Protein AF-0000000086530512 (afdb_homodimer)

Structure (mmCIF, N/CA/C/O backbone):
data_AF-0000000086530512-model_v1
#
loop_
_entity.id
_entity.type
_entity.pdbx_description
1 polymer 'Efflux transporter outer membrane subunit'
#
loop_
_atom_site.group_PDB
_atom_site.id
_atom_site.type_symbol
_atom_site.label_atom_id
_atom_site.label_alt_id
_atom_site.label_comp_id
_atom_site.label_asym_id
_atom_site.label_entity_id
_atom_site.label_seq_id
_atom_site.pdbx_PDB_ins_code
_atom_site.Cartn_x
_atom_site.Cartn_y
_atom_site.Cartn_z
_atom_site.occupancy
_atom_site.B_iso_or_equiv
_atom_site.auth_seq_id
_atom_site.auth_comp_id
_atom_site.auth_asym_id
_atom_site.auth_atom_id
_atom_site.pdbx_PDB_model_num
ATOM 1 N N . MET A 1 1 ? -27.016 -49.969 -29.969 1 59 1 MET A N 1
ATOM 2 C CA . MET A 1 1 ? -28.078 -49.25 -29.281 1 59 1 MET A CA 1
ATOM 3 C C . MET A 1 1 ? -28.016 -49.5 -27.781 1 59 1 MET A C 1
ATOM 5 O O . MET A 1 1 ? -28.156 -48.562 -26.984 1 59 1 MET A O 1
ATOM 9 N N . LYS A 1 2 ? -27.906 -50.688 -27.375 1 64.06 2 LYS A N 1
ATOM 10 C CA . LYS A 1 2 ? -27.859 -51 -25.953 1 64.06 2 LYS A CA 1
ATOM 11 C C . LYS A 1 2 ? -26.594 -50.438 -25.312 1 64.06 2 LYS A C 1
ATOM 13 O O . LYS A 1 2 ? -26.656 -49.906 -24.203 1 64.06 2 LYS A O 1
ATOM 18 N N . LYS A 1 3 ? -25.5 -50.562 -26.016 1 63.75 3 LYS A N 1
ATOM 19 C CA . LYS A 1 3 ? -24.25 -50.031 -25.484 1 63.75 3 LYS A CA 1
ATOM 20 C C . LYS A 1 3 ? -24.312 -48.5 -25.375 1 63.75 3 LYS A C 1
ATOM 22 O O . LYS A 1 3 ? -23.797 -47.938 -24.406 1 63.75 3 LYS A O 1
ATOM 27 N N . LEU A 1 4 ? -24.953 -48 -26.375 1 64.5 4 LEU A N 1
ATOM 28 C CA . LEU A 1 4 ? -25.109 -46.562 -26.328 1 64.5 4 LEU A CA 1
ATOM 29 C C . LEU A 1 4 ? -26.062 -46.156 -25.203 1 64.5 4 LEU A C 1
ATOM 31 O O . LEU A 1 4 ? -25.844 -45.156 -24.531 1 64.5 4 LEU A O 1
ATOM 35 N N . LEU A 1 5 ? -27.109 -47 -25.031 1 63.47 5 LEU A N 1
ATOM 36 C CA . LEU A 1 5 ? -28.062 -46.719 -23.969 1 63.47 5 LEU A CA 1
ATOM 37 C C . LEU A 1 5 ? -27.422 -46.875 -22.594 1 63.47 5 LEU A C 1
ATOM 39 O O . LEU A 1 5 ? -27.703 -46.062 -21.688 1 63.47 5 LEU A O 1
ATOM 43 N N . VAL A 1 6 ? -26.578 -47.875 -22.438 1 61.81 6 VAL A N 1
ATOM 44 C CA . VAL A 1 6 ? -25.859 -48.031 -21.172 1 61.81 6 VAL A CA 1
ATOM 45 C C . VAL A 1 6 ? -24.906 -46.875 -20.953 1 61.81 6 VAL A C 1
ATOM 47 O O . VAL A 1 6 ? -24.781 -46.344 -19.844 1 61.81 6 VAL A O 1
ATOM 50 N N . ALA A 1 7 ? -24.297 -46.469 -22.047 1 63.25 7 ALA A N 1
ATOM 51 C CA . ALA A 1 7 ? -23.406 -45.312 -21.953 1 63.25 7 ALA A CA 1
ATOM 52 C C . ALA A 1 7 ? -24.156 -44.062 -21.531 1 63.25 7 ALA A C 1
ATOM 54 O O . ALA A 1 7 ? -23.672 -43.281 -20.719 1 63.25 7 ALA A O 1
ATOM 55 N N . LEU A 1 8 ? -25.266 -43.969 -22.094 1 60.69 8 LEU A N 1
ATOM 56 C CA . LEU A 1 8 ? -26.094 -42.812 -21.766 1 60.69 8 LEU A CA 1
ATOM 57 C C . LEU A 1 8 ? -26.641 -42.938 -20.344 1 60.69 8 LEU A C 1
ATOM 59 O O . LEU A 1 8 ? -26.719 -41.938 -19.625 1 60.69 8 LEU A O 1
ATOM 63 N N . ALA A 1 9 ? -27.047 -44.125 -19.953 1 60.47 9 ALA A N 1
ATOM 64 C CA . ALA A 1 9 ? -27.547 -44.312 -18.609 1 60.47 9 ALA A CA 1
ATOM 65 C C . ALA A 1 9 ? -26.469 -44.062 -17.562 1 60.47 9 ALA A C 1
ATOM 67 O O . ALA A 1 9 ? -26.734 -43.469 -16.516 1 60.47 9 ALA A O 1
ATOM 68 N N . VAL A 1 10 ? -25.281 -44.531 -17.828 1 57.97 10 VAL A N 1
ATOM 69 C CA . VAL A 1 10 ? -24.172 -44.281 -16.906 1 57.97 10 VAL A CA 1
ATOM 70 C C . VAL A 1 10 ? -23.844 -42.812 -16.859 1 57.97 10 VAL A C 1
ATOM 72 O O . VAL A 1 10 ? -23.547 -42.25 -15.789 1 57.97 10 VAL A O 1
ATOM 75 N N . SER A 1 11 ? -23.969 -42.25 -18 1 58.12 11 SER A N 1
ATOM 76 C CA . SER A 1 11 ? -23.719 -40.812 -18.031 1 58.12 11 SER A CA 1
ATOM 77 C C . SER A 1 11 ? -24.766 -40.062 -17.219 1 58.12 11 SER A C 1
ATOM 79 O O . SER A 1 11 ? -24.453 -39.062 -16.562 1 58.12 11 SER A O 1
ATOM 81 N N . ALA A 1 12 ? -25.984 -40.438 -17.359 1 57.88 12 ALA A N 1
ATOM 82 C CA . ALA A 1 12 ? -27.078 -39.781 -16.641 1 57.88 12 ALA A CA 1
ATOM 83 C C . ALA A 1 12 ? -26.938 -40.031 -15.133 1 57.88 12 ALA A C 1
ATOM 85 O O . ALA A 1 12 ? -27.281 -39.156 -14.328 1 57.88 12 ALA A O 1
ATOM 86 N N . LEU A 1 13 ? -26.625 -41.188 -14.672 1 55.94 13 LEU A N 1
ATOM 87 C CA . LEU A 1 13 ? -26.422 -41.438 -13.258 1 55.94 13 LEU A CA 1
ATOM 88 C C . LEU A 1 13 ? -25.25 -40.656 -12.719 1 55.94 13 LEU A C 1
ATOM 90 O O . LEU A 1 13 ? -25.219 -40.312 -11.539 1 55.94 13 LEU A O 1
ATOM 94 N N . ALA A 1 14 ? -24.312 -40.438 -13.531 1 56.09 14 ALA A N 1
ATOM 95 C CA . ALA A 1 14 ? -23.141 -39.656 -13.117 1 56.09 14 ALA A CA 1
ATOM 96 C C . ALA A 1 14 ? -23.5 -38.219 -12.836 1 56.09 14 ALA A C 1
ATOM 98 O O . ALA A 1 14 ? -22.891 -37.562 -11.992 1 56.09 14 ALA A O 1
ATOM 99 N N . ALA A 1 15 ? -24.484 -37.781 -13.57 1 57.31 15 ALA A N 1
ATOM 100 C CA . ALA A 1 15 ? -24.875 -36.375 -13.383 1 57.31 15 ALA A CA 1
ATOM 101 C C . ALA A 1 15 ? -25.516 -36.156 -12.016 1 57.31 15 ALA A C 1
ATOM 103 O O . ALA A 1 15 ? -25.391 -35.094 -11.422 1 57.31 15 ALA A O 1
ATOM 104 N N . GLY A 1 16 ? -26.266 -37.156 -11.531 1 61.69 16 GLY A N 1
ATOM 105 C CA . GLY A 1 16 ? -26.953 -37.031 -10.25 1 61.69 16 GLY A CA 1
ATOM 106 C C . GLY A 1 16 ? -26 -37.062 -9.07 1 61.69 16 GLY A C 1
ATOM 107 O O . GLY A 1 16 ? -26.375 -36.688 -7.957 1 61.69 16 GLY A O 1
ATOM 108 N N . CYS A 1 17 ? -24.719 -37.406 -9.219 1 72.06 17 CYS A N 1
ATOM 109 C CA . CYS A 1 17 ? -23.812 -37.688 -8.109 1 72.06 17 CYS A CA 1
ATOM 110 C C . CYS A 1 17 ? -22.766 -36.594 -7.988 1 72.06 17 CYS A C 1
ATOM 112 O O . CYS A 1 17 ? -21.812 -36.719 -7.219 1 72.06 17 CYS A O 1
ATOM 114 N N . ALA A 1 18 ? -23.047 -35.469 -8.617 1 85.69 18 ALA A N 1
ATOM 115 C CA . ALA A 1 18 ? -22.016 -34.438 -8.555 1 85.69 18 ALA A CA 1
ATOM 116 C C . ALA A 1 18 ? -22.047 -33.719 -7.211 1 85.69 18 ALA A C 1
ATOM 118 O O . ALA A 1 18 ? -23.125 -33.375 -6.699 1 85.69 18 ALA A O 1
ATOM 119 N N . VAL A 1 19 ? -20.844 -33.469 -6.609 1 91.81 19 VAL A N 1
ATOM 120 C CA . VAL A 1 19 ? -20.672 -32.75 -5.352 1 91.81 19 VAL A CA 1
ATOM 121 C C . VAL A 1 19 ? -21.109 -31.297 -5.527 1 91.81 19 VAL A C 1
ATOM 123 O O . VAL A 1 19 ? -20.875 -30.703 -6.582 1 91.81 19 VAL A O 1
ATOM 126 N N . GLN A 1 20 ? -21.812 -30.797 -4.559 1 91.81 20 GLN A N 1
ATOM 127 C CA . GLN A 1 20 ? -22.281 -29.422 -4.59 1 91.81 20 GLN A CA 1
ATOM 128 C C . GLN A 1 20 ? -21.422 -28.531 -3.717 1 91.81 20 GLN A C 1
ATOM 130 O O . GLN A 1 20 ? -20.75 -29 -2.799 1 91.81 20 GLN A O 1
ATOM 135 N N . PRO A 1 21 ? -21.359 -27.188 -4.07 1 93.38 21 PRO A N 1
ATOM 136 C CA . PRO A 1 21 ? -20.703 -26.266 -3.143 1 93.38 21 PRO A CA 1
ATOM 137 C C . PRO A 1 21 ? -21.375 -26.25 -1.765 1 93.38 21 PRO A C 1
ATOM 139 O O . PRO A 1 21 ? -22.531 -26.609 -1.63 1 93.38 21 PRO A O 1
ATOM 142 N N . ALA A 1 22 ? -20.578 -25.781 -0.817 1 95.62 22 ALA A N 1
ATOM 143 C CA . ALA A 1 22 ? -21.141 -25.688 0.523 1 95.62 22 ALA A CA 1
ATOM 144 C C . ALA A 1 22 ? -22.25 -24.641 0.574 1 95.62 22 ALA A C 1
ATOM 146 O O . ALA A 1 22 ? -22.172 -23.609 -0.112 1 95.62 22 ALA A O 1
ATOM 147 N N . GLN A 1 23 ? -23.188 -24.891 1.418 1 94.56 23 GLN A N 1
ATOM 148 C CA . GLN A 1 23 ? -24.297 -23.969 1.556 1 94.56 23 GLN A CA 1
ATOM 149 C C . GLN A 1 23 ? -23.922 -22.766 2.418 1 94.56 23 GLN A C 1
ATOM 151 O O . GLN A 1 23 ? -23.125 -22.906 3.352 1 94.56 23 GLN A O 1
ATOM 156 N N . HIS A 1 24 ? -24.391 -21.641 2.109 1 94.25 24 HIS A N 1
ATOM 157 C CA . HIS A 1 24 ? -24.25 -20.391 2.846 1 94.25 24 HIS A CA 1
ATOM 158 C C . HIS A 1 24 ? -25.484 -19.5 2.654 1 94.25 24 HIS A C 1
ATOM 160 O O . HIS A 1 24 ? -26.188 -19.625 1.657 1 94.25 24 HIS A O 1
ATOM 166 N N . PRO A 1 25 ? -25.781 -18.641 3.621 1 93.62 25 PRO A N 1
ATOM 167 C CA . PRO A 1 25 ? -26.938 -17.766 3.441 1 93.62 25 PRO A CA 1
ATOM 168 C C . PRO A 1 25 ? -26.75 -16.766 2.293 1 93.62 25 PRO A C 1
ATOM 170 O O . PRO A 1 25 ? -25.625 -16.344 2.014 1 93.62 25 PRO A O 1
ATOM 173 N N . ALA A 1 26 ? -27.906 -16.484 1.626 1 94.12 26 ALA A N 1
ATOM 174 C CA . ALA A 1 26 ? -27.875 -15.406 0.649 1 94.12 26 ALA A CA 1
ATOM 175 C C . ALA A 1 26 ? -27.562 -14.07 1.317 1 94.12 26 ALA A C 1
ATOM 177 O O . ALA A 1 26 ? -27.781 -13.906 2.52 1 94.12 26 ALA A O 1
ATOM 178 N N . LEU A 1 27 ? -27.047 -13.234 0.532 1 93.94 27 LEU A N 1
ATOM 179 C CA . LEU A 1 27 ? -26.641 -11.953 1.089 1 93.94 27 LEU A CA 1
ATOM 180 C C . LEU A 1 27 ? -27.828 -11.25 1.743 1 93.94 27 LEU A C 1
ATOM 182 O O . LEU A 1 27 ? -27.688 -10.688 2.836 1 93.94 27 LEU A O 1
ATOM 186 N N . GLN A 1 28 ? -29.016 -11.273 1.156 1 91.12 28 GLN A N 1
ATOM 187 C CA . GLN A 1 28 ? -30.219 -10.633 1.688 1 91.12 28 GLN A CA 1
ATOM 188 C C . GLN A 1 28 ? -30.562 -11.188 3.066 1 91.12 28 GLN A C 1
ATOM 190 O O . GLN A 1 28 ? -30.938 -10.43 3.967 1 91.12 28 GLN A O 1
ATOM 195 N N . GLU A 1 29 ? -30.422 -12.461 3.178 1 90.81 29 GLU A N 1
ATOM 196 C CA . GLU A 1 29 ? -30.703 -13.109 4.453 1 90.81 29 GLU A CA 1
ATOM 197 C C . GLU A 1 29 ? -29.688 -12.695 5.52 1 90.81 29 GLU A C 1
ATOM 199 O O . GLU A 1 29 ? -30.062 -12.461 6.672 1 90.81 29 GLU A O 1
ATOM 204 N N . SER A 1 30 ? -28.469 -12.633 5.125 1 91.19 30 SER A N 1
ATOM 205 C CA . SER A 1 30 ? -27.422 -12.219 6.055 1 91.19 30 SER A CA 1
ATOM 206 C C . SER A 1 30 ? -27.641 -10.789 6.543 1 91.19 30 SER A C 1
ATOM 208 O O . SER A 1 30 ? -27.469 -10.5 7.727 1 91.19 30 SER A O 1
ATOM 210 N N . VAL A 1 31 ? -28.031 -9.922 5.66 1 90.38 31 VAL A N 1
ATOM 211 C CA . VAL A 1 31 ? -28.281 -8.523 5.988 1 90.38 31 VAL A CA 1
ATOM 212 C C . VAL A 1 31 ? -29.484 -8.414 6.926 1 90.38 31 VAL A C 1
ATOM 214 O O . VAL A 1 31 ? -29.453 -7.676 7.91 1 90.38 31 VAL A O 1
ATOM 217 N N . ARG A 1 32 ? -30.516 -9.172 6.68 1 85.75 32 ARG A N 1
ATOM 218 C CA . ARG A 1 32 ? -31.719 -9.156 7.496 1 85.75 32 ARG A CA 1
ATOM 219 C C . ARG A 1 32 ? -31.422 -9.602 8.922 1 85.75 32 ARG A C 1
ATOM 221 O O . ARG A 1 32 ? -32 -9.078 9.883 1 85.75 32 ARG A O 1
ATOM 228 N N . THR A 1 33 ? -30.594 -10.477 9.016 1 85.88 33 THR A N 1
ATOM 229 C CA . THR A 1 33 ? -30.266 -11.016 10.336 1 85.88 33 THR A CA 1
ATOM 230 C C . THR A 1 33 ? -29.453 -9.992 11.141 1 85.88 33 THR A C 1
ATOM 232 O O . THR A 1 33 ? -29.594 -9.922 12.359 1 85.88 33 THR A O 1
ATOM 235 N N . LEU A 1 34 ? -28.656 -9.242 10.508 1 85.06 34 LEU A N 1
ATOM 236 C CA . LEU A 1 34 ? -27.766 -8.305 11.188 1 85.06 34 LEU A CA 1
ATOM 237 C C . LEU A 1 34 ? -28.469 -6.961 11.406 1 85.06 34 LEU A C 1
ATOM 239 O O . LEU A 1 34 ? -28.312 -6.348 12.469 1 85.06 34 LEU A O 1
ATOM 243 N N . ALA A 1 35 ? -29.094 -6.422 10.406 1 74.88 35 ALA A N 1
ATOM 244 C CA . ALA A 1 35 ? -29.688 -5.09 10.469 1 74.88 35 ALA A CA 1
ATOM 245 C C . ALA A 1 35 ? -31.203 -5.16 10.328 1 74.88 35 ALA A C 1
ATOM 247 O O . ALA A 1 35 ? -31.734 -5.238 9.219 1 74.88 35 ALA A O 1
ATOM 248 N N . ALA A 1 36 ? -31.891 -5.449 11.5 1 61.97 36 ALA A N 1
ATOM 249 C CA . ALA A 1 36 ? -33.344 -5.52 11.477 1 61.97 36 ALA A CA 1
ATOM 250 C C . ALA A 1 36 ? -33.938 -4.238 10.898 1 61.97 36 ALA A C 1
ATOM 252 O O . ALA A 1 36 ? -33.312 -3.184 10.922 1 61.97 36 ALA A O 1
ATOM 253 N N . ASP A 1 37 ? -34.938 -4.25 10.031 1 58.44 37 ASP A N 1
ATOM 254 C CA . ASP A 1 37 ? -35.656 -3.193 9.297 1 58.44 37 ASP A CA 1
ATOM 255 C C . ASP A 1 37 ? -35.688 -1.896 10.102 1 58.44 37 ASP A C 1
ATOM 257 O O . ASP A 1 37 ? -35.656 -0.804 9.531 1 58.44 37 ASP A O 1
ATOM 261 N N . GLY A 1 38 ? -35.781 -1.964 11.344 1 51.84 38 GLY A N 1
ATOM 262 C CA . GLY A 1 38 ? -36.031 -0.796 12.172 1 51.84 38 GLY A CA 1
ATOM 263 C C . GLY A 1 38 ? -34.781 0.044 12.422 1 51.84 38 GLY A C 1
ATOM 264 O O . GLY A 1 38 ? -34.844 1.039 13.148 1 51.84 38 GLY A O 1
ATOM 265 N N . TRP A 1 39 ? -33.719 -0.329 12.062 1 50.25 39 TRP A N 1
ATOM 266 C CA . TRP A 1 39 ? -32.531 0.477 12.398 1 50.25 39 TRP A CA 1
ATOM 267 C C . TRP A 1 39 ? -32.562 1.788 11.617 1 50.25 39 TRP A C 1
ATOM 269 O O . TRP A 1 39 ? -31.75 1.973 10.703 1 50.25 39 TRP A O 1
ATOM 279 N N . ASP A 1 40 ? -33.781 2.312 11.227 1 47.09 40 ASP A N 1
ATOM 280 C CA . ASP A 1 40 ? -33.875 3.582 10.516 1 47.09 40 ASP A CA 1
ATOM 281 C C . ASP A 1 40 ? -33.656 4.762 11.461 1 47.09 40 ASP A C 1
ATOM 283 O O . ASP A 1 40 ? -34.438 4.961 12.398 1 47.09 40 ASP A O 1
ATOM 287 N N . THR A 1 41 ? -32.531 5.102 11.695 1 45.34 41 THR A N 1
ATOM 288 C CA . THR A 1 41 ? -32.406 6.344 12.445 1 45.34 41 THR A CA 1
ATOM 289 C C . THR A 1 41 ? -33.125 7.484 11.742 1 45.34 41 THR A C 1
ATOM 291 O O . THR A 1 41 ? -33.312 7.465 10.523 1 45.34 41 THR A O 1
ATOM 294 N N . ASP A 1 42 ? -33.906 8.344 12.492 1 41.66 42 ASP A N 1
ATOM 295 C CA . ASP A 1 42 ? -34.75 9.492 12.203 1 41.66 42 ASP A CA 1
ATOM 296 C C . ASP A 1 42 ? -34.031 10.516 11.336 1 41.66 42 ASP A C 1
ATOM 298 O O . ASP A 1 42 ? -33.594 11.555 11.836 1 41.66 42 ASP A O 1
ATOM 302 N N . VAL A 1 43 ? -33.125 10.141 10.539 1 44.19 43 VAL A N 1
ATOM 303 C CA . VAL A 1 43 ? -32.594 11.258 9.758 1 44.19 43 VAL A CA 1
ATOM 304 C C . VAL A 1 43 ? -33.594 11.625 8.648 1 44.19 43 VAL A C 1
ATOM 306 O O . VAL A 1 43 ? -34.25 10.742 8.078 1 44.19 43 VAL A O 1
ATOM 309 N N . PRO A 1 44 ? -34 12.797 8.516 1 43.91 44 PRO A N 1
ATOM 310 C CA . PRO A 1 44 ? -34.844 13.219 7.41 1 43.91 44 PRO A CA 1
ATOM 311 C C . PRO A 1 44 ? -34.406 12.656 6.066 1 43.91 44 PRO A C 1
ATOM 313 O O . PRO A 1 44 ? -33.219 12.648 5.762 1 43.91 44 PRO A O 1
ATOM 316 N N . ARG A 1 45 ? -35.219 11.859 5.395 1 48.19 45 ARG A N 1
ATOM 317 C CA . ARG A 1 45 ? -35 11.117 4.156 1 48.19 45 ARG A CA 1
ATOM 318 C C . ARG A 1 45 ? -35 12.055 2.953 1 48.19 45 ARG A C 1
ATOM 320 O O . ARG A 1 45 ? -35.938 12.867 2.799 1 48.19 45 ARG A O 1
ATOM 327 N N . ALA A 1 46 ? -33.812 12.406 2.43 1 44.12 46 ALA A N 1
ATOM 328 C CA . ALA A 1 46 ? -33.844 13.078 1.135 1 44.12 46 ALA A CA 1
ATOM 329 C C . ALA A 1 46 ? -33.812 12.07 -0.011 1 44.12 46 ALA A C 1
ATOM 331 O O . ALA A 1 46 ? -33.219 11.008 0.103 1 44.12 46 ALA A O 1
ATOM 332 N N . ASP A 1 47 ? -34.75 12.164 -0.998 1 42.88 47 ASP A N 1
ATOM 333 C CA . ASP A 1 47 ? -34.812 11.297 -2.168 1 42.88 47 ASP A CA 1
ATOM 334 C C . ASP A 1 47 ? -33.625 11.492 -3.086 1 42.88 47 ASP A C 1
ATOM 336 O O . ASP A 1 47 ? -33.719 12.195 -4.094 1 42.88 47 ASP A O 1
ATOM 340 N N . ILE A 1 48 ? -32.375 11.359 -2.668 1 46.47 48 ILE A N 1
ATOM 341 C CA . ILE A 1 48 ? -31.203 11.648 -3.492 1 46.47 48 ILE A CA 1
ATOM 342 C C . ILE A 1 48 ? -30.609 10.336 -4.012 1 46.47 48 ILE A C 1
ATOM 344 O O . ILE A 1 48 ? -30.469 9.367 -3.26 1 46.47 48 ILE A O 1
ATOM 348 N N . ASP A 1 49 ? -30.594 10.297 -5.355 1 49 49 ASP A N 1
ATOM 349 C CA . ASP A 1 49 ? -29.969 9.156 -6.012 1 49 49 ASP A CA 1
ATOM 350 C C . ASP A 1 49 ? -28.484 9.07 -5.656 1 49 49 ASP A C 1
ATOM 352 O O . ASP A 1 49 ? -27.719 10.023 -5.879 1 49 49 ASP A O 1
ATOM 356 N N . ALA A 1 50 ? -28.125 8.031 -4.977 1 53.69 50 ALA A N 1
ATOM 357 C CA . ALA A 1 50 ? -26.781 7.801 -4.484 1 53.69 50 ALA A CA 1
ATOM 358 C C . ALA A 1 50 ? -25.781 7.684 -5.641 1 53.69 50 ALA A C 1
ATOM 360 O O . ALA A 1 50 ? -24.578 7.863 -5.453 1 53.69 50 ALA A O 1
ATOM 361 N N . ALA A 1 51 ? -26.234 7.504 -6.902 1 55.53 51 ALA A N 1
ATOM 362 C CA . ALA A 1 51 ? -25.297 7.227 -7.992 1 55.53 51 ALA A CA 1
ATOM 363 C C . ALA A 1 51 ? -24.516 8.477 -8.375 1 55.53 51 ALA A C 1
ATOM 365 O O . ALA A 1 51 ? -23.344 8.391 -8.742 1 55.53 51 ALA A O 1
ATOM 366 N N . ALA A 1 52 ? -25.172 9.57 -8.352 1 63.81 52 ALA A N 1
ATOM 367 C CA . ALA A 1 52 ? -24.5 10.828 -8.672 1 63.81 52 ALA A CA 1
ATOM 368 C C . ALA A 1 52 ? -24.562 11.805 -7.5 1 63.81 52 ALA A C 1
ATOM 370 O O . ALA A 1 52 ? -24.984 12.953 -7.664 1 63.81 52 ALA A O 1
ATOM 371 N N . TRP A 1 53 ? -24.031 11.297 -6.336 1 66.06 53 TRP A N 1
ATOM 372 C CA . TRP A 1 53 ? -24.188 12.039 -5.09 1 66.06 53 TRP A CA 1
ATOM 373 C C . TRP A 1 53 ? -23.469 13.391 -5.168 1 66.06 53 TRP A C 1
ATOM 375 O O . TRP A 1 53 ? -23.891 14.359 -4.535 1 66.06 53 TRP A O 1
ATOM 385 N N . TRP A 1 54 ? -22.406 13.469 -5.984 1 69.25 54 TRP A N 1
ATOM 386 C CA . TRP A 1 54 ? -21.625 14.703 -6.039 1 69.25 54 TRP A CA 1
ATOM 387 C C . TRP A 1 54 ? -22.422 15.812 -6.723 1 69.25 54 TRP A C 1
ATOM 389 O O . TRP A 1 54 ? -22.156 17 -6.504 1 69.25 54 TRP A O 1
ATOM 399 N N . ALA A 1 55 ? -23.359 15.383 -7.488 1 71.56 55 ALA A N 1
ATOM 400 C CA . ALA A 1 55 ? -24.188 16.375 -8.172 1 71.56 55 ALA A CA 1
ATOM 401 C C . ALA A 1 55 ? -25.062 17.141 -7.176 1 71.56 55 ALA A C 1
ATOM 403 O O . ALA A 1 55 ? -25.531 18.234 -7.473 1 71.56 55 ALA A O 1
ATOM 404 N N . GLN A 1 56 ? -25.094 16.578 -6.016 1 74.31 56 GLN A N 1
ATOM 405 C CA . GLN A 1 56 ? -25.938 17.203 -5.008 1 74.31 56 GLN A CA 1
ATOM 406 C C . GLN A 1 56 ? -25.266 18.438 -4.422 1 74.31 56 GLN A C 1
ATOM 408 O O . GLN A 1 56 ? -25.922 19.281 -3.793 1 74.31 56 GLN A O 1
ATOM 413 N N . PHE A 1 57 ? -23.984 18.562 -4.648 1 81.44 57 PHE A N 1
ATOM 414 C CA . PHE A 1 57 ? -23.266 19.734 -4.184 1 81.44 57 PHE A CA 1
ATOM 415 C C . PHE A 1 57 ? -23.516 20.922 -5.109 1 81.44 57 PHE A C 1
ATOM 417 O O . PHE A 1 57 ? -23.203 22.062 -4.762 1 81.44 57 PHE A O 1
ATOM 424 N N . HIS A 1 58 ? -24.062 20.688 -6.301 1 81.44 58 HIS A N 1
ATOM 425 C CA . HIS A 1 58 ? -24.328 21.719 -7.297 1 81.44 58 HIS A CA 1
ATOM 426 C C . HIS A 1 58 ? -23.078 22.516 -7.629 1 81.44 58 HIS A C 1
ATOM 428 O O . HIS A 1 58 ? -23.109 23.75 -7.664 1 81.44 58 HIS A O 1
ATOM 434 N N . ASP A 1 59 ? -22 21.859 -7.75 1 89.25 59 ASP A N 1
ATOM 435 C CA . ASP A 1 59 ? -20.719 22.438 -8.117 1 89.25 59 ASP A CA 1
ATOM 436 C C . ASP A 1 59 ? -20.156 21.797 -9.375 1 89.25 59 ASP A C 1
ATOM 438 O O . ASP A 1 59 ? -19.594 20.703 -9.32 1 89.25 59 ASP A O 1
ATOM 442 N N . PRO A 1 60 ? -20.297 22.516 -10.523 1 87.62 60 PRO A N 1
ATOM 443 C CA . PRO A 1 60 ? -19.859 21.938 -11.797 1 87.62 60 PRO A CA 1
ATOM 444 C C . PRO A 1 60 ? -18.375 21.625 -11.836 1 87.62 60 PRO A C 1
ATOM 446 O O . PRO A 1 60 ? -17.938 20.719 -12.539 1 87.62 60 PRO A O 1
ATOM 449 N N . VAL A 1 61 ? -17.625 22.406 -11.117 1 89.88 61 VAL A N 1
ATOM 450 C CA . VAL A 1 61 ? -16.188 22.156 -11.086 1 89.88 61 VAL A CA 1
ATOM 451 C C . VAL A 1 61 ? -15.914 20.828 -10.391 1 89.88 61 VAL A C 1
ATOM 453 O O . VAL A 1 61 ? -15.086 20.047 -10.852 1 89.88 61 VAL A O 1
ATOM 456 N N . LEU A 1 62 ? -16.594 20.594 -9.305 1 91.31 62 LEU A N 1
ATOM 457 C CA . LEU A 1 62 ? -16.469 19.328 -8.594 1 91.31 62 LEU A CA 1
ATOM 458 C C . LEU A 1 62 ? -16.891 18.156 -9.477 1 91.31 62 LEU A C 1
ATOM 460 O O . LEU A 1 62 ? -16.203 17.125 -9.516 1 91.31 62 LEU A O 1
ATOM 464 N N . ASP A 1 63 ? -17.922 18.344 -10.266 1 89.12 63 ASP A N 1
ATOM 465 C CA . ASP A 1 63 ? -18.406 17.297 -11.156 1 89.12 63 ASP A CA 1
ATOM 466 C C . ASP A 1 63 ? -17.359 16.938 -12.211 1 89.12 63 ASP A C 1
ATOM 468 O O . ASP A 1 63 ? -17.078 15.758 -12.445 1 89.12 63 ASP A O 1
ATOM 472 N N . ARG A 1 64 ? -16.844 17.938 -12.781 1 89.25 64 ARG A N 1
ATOM 473 C CA . ARG A 1 64 ? -15.836 17.734 -13.812 1 89.25 64 ARG A CA 1
ATOM 474 C C . ARG A 1 64 ? -14.578 17.094 -13.242 1 89.25 64 ARG A C 1
ATOM 476 O O . ARG A 1 64 ? -13.969 16.234 -13.883 1 89.25 64 ARG A O 1
ATOM 483 N N . LEU A 1 65 ? -14.234 17.469 -12.039 1 92.12 65 LEU A N 1
ATOM 484 C CA . LEU A 1 65 ? -13.055 16.906 -11.391 1 92.12 65 LEU A CA 1
ATOM 485 C C . LEU A 1 65 ? -13.227 15.406 -11.141 1 92.12 65 LEU A C 1
ATOM 487 O O . LEU A 1 65 ? -12.336 14.617 -11.445 1 92.12 65 LEU A O 1
ATOM 491 N N . ILE A 1 66 ? -14.359 15.055 -10.625 1 92.25 66 ILE A N 1
ATOM 492 C CA . ILE A 1 66 ? -14.609 13.648 -10.32 1 92.25 66 ILE A CA 1
ATOM 493 C C . ILE A 1 66 ? -14.594 12.836 -11.609 1 92.25 66 ILE A C 1
ATOM 495 O O . ILE A 1 66 ? -13.992 11.758 -11.656 1 92.25 66 ILE A O 1
ATOM 499 N N . ALA A 1 67 ? -15.188 13.359 -12.68 1 90.81 67 ALA A N 1
ATOM 500 C CA . ALA A 1 67 ? -15.172 12.672 -13.969 1 90.81 67 ALA A CA 1
ATOM 501 C C . ALA A 1 67 ? -13.75 12.492 -14.484 1 90.81 67 ALA A C 1
ATOM 503 O O . ALA A 1 67 ? -13.391 11.406 -14.953 1 90.81 67 ALA A O 1
ATOM 504 N N . THR A 1 68 ? -12.984 13.539 -14.352 1 91.75 68 THR A N 1
ATOM 505 C CA . THR A 1 68 ? -11.602 13.5 -14.812 1 91.75 68 THR A CA 1
ATOM 506 C C . THR A 1 68 ? -10.805 12.469 -14.023 1 91.75 68 THR A C 1
ATOM 508 O O . THR A 1 68 ? -10.031 11.695 -14.602 1 91.75 68 THR A O 1
ATOM 511 N N . VAL A 1 69 ? -10.977 12.43 -12.688 1 94.44 69 VAL A N 1
ATOM 512 C CA . VAL A 1 69 ? -10.258 11.508 -11.828 1 94.44 69 VAL A CA 1
ATOM 513 C C . VAL A 1 69 ? -10.656 10.07 -12.156 1 94.44 69 VAL A C 1
ATOM 515 O O . VAL A 1 69 ? -9.805 9.195 -12.289 1 94.44 69 VAL A O 1
ATOM 518 N N . LEU A 1 70 ? -11.938 9.82 -12.383 1 93.88 70 LEU A N 1
ATOM 519 C CA . LEU A 1 70 ? -12.422 8.469 -12.641 1 93.88 70 LEU A CA 1
ATOM 520 C C . LEU A 1 70 ? -11.969 7.988 -14.016 1 93.88 70 LEU A C 1
ATOM 522 O O . LEU A 1 70 ? -11.789 6.785 -14.227 1 93.88 70 LEU A O 1
ATOM 526 N N . ASP A 1 71 ? -11.695 8.906 -14.914 1 92.56 71 ASP A N 1
ATOM 527 C CA . ASP A 1 71 ? -11.266 8.539 -16.266 1 92.56 71 ASP A CA 1
ATOM 528 C C . ASP A 1 71 ? -9.75 8.344 -16.328 1 92.56 71 ASP A C 1
ATOM 530 O O . ASP A 1 71 ? -9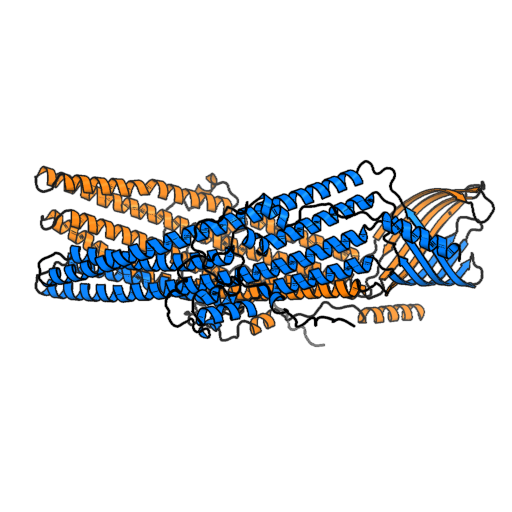.258 7.543 -17.125 1 92.56 71 ASP A O 1
ATOM 534 N N . GLY A 1 72 ? -9.062 9.039 -15.445 1 94.38 72 GLY A N 1
ATOM 535 C CA . GLY A 1 72 ? -7.625 9.117 -15.648 1 94.38 72 GLY A CA 1
ATOM 536 C C . GLY A 1 72 ? -6.832 8.406 -14.57 1 94.38 72 GLY A C 1
ATOM 537 O O . GLY A 1 72 ? -5.621 8.211 -14.711 1 94.38 72 GLY A O 1
ATOM 538 N N . ASN A 1 73 ? -7.445 7.973 -13.453 1 96.81 73 ASN A N 1
ATOM 539 C CA . ASN A 1 73 ? -6.715 7.434 -12.32 1 96.81 73 ASN A CA 1
ATOM 540 C C . ASN A 1 73 ? -6.051 6.102 -12.656 1 96.81 73 ASN A C 1
ATOM 542 O O . ASN A 1 73 ? -6.695 5.195 -13.188 1 96.81 73 ASN A O 1
ATOM 546 N N . LEU A 1 74 ? -4.801 6.004 -12.344 1 97.94 74 LEU A N 1
ATOM 547 C CA . LEU A 1 74 ? -3.998 4.855 -12.75 1 97.94 74 LEU A CA 1
ATOM 548 C C . LEU A 1 74 ? -4.316 3.641 -11.883 1 97.94 74 LEU A C 1
ATOM 550 O O . LEU A 1 74 ? -4.25 2.502 -12.352 1 97.94 74 LEU A O 1
ATOM 554 N N . ASP A 1 75 ? -4.672 3.857 -10.648 1 97.5 75 ASP A N 1
ATOM 555 C CA . ASP A 1 75 ? -5.051 2.746 -9.781 1 97.5 75 ASP A CA 1
ATOM 556 C C . ASP A 1 75 ? -6.355 2.104 -10.242 1 97.5 75 ASP A C 1
ATOM 558 O O . ASP A 1 75 ? -6.531 0.889 -10.133 1 97.5 75 ASP A O 1
ATOM 562 N N . LEU A 1 76 ? -7.254 2.906 -10.711 1 97.19 76 LEU A N 1
ATOM 563 C CA . LEU A 1 76 ? -8.5 2.375 -11.258 1 97.19 76 LEU A CA 1
ATOM 564 C C . LEU A 1 76 ? -8.242 1.567 -12.523 1 97.19 76 LEU A C 1
ATOM 566 O O . LEU A 1 76 ? -8.836 0.508 -12.719 1 97.19 76 LEU A O 1
ATOM 570 N N . GLN A 1 77 ? -7.355 2.031 -13.352 1 97.88 77 GLN A N 1
ATOM 571 C CA . GLN A 1 77 ? -6.973 1.282 -14.547 1 97.88 77 GLN A CA 1
ATOM 572 C C . GLN A 1 77 ? -6.316 -0.045 -14.172 1 97.88 77 GLN A C 1
ATOM 574 O O . GLN A 1 77 ? -6.551 -1.063 -14.828 1 97.88 77 GLN A O 1
ATOM 579 N N . ALA A 1 78 ? -5.512 0.013 -13.125 1 98.38 78 ALA A N 1
ATOM 580 C CA . ALA A 1 78 ? -4.891 -1.216 -12.633 1 98.38 78 ALA A CA 1
ATOM 581 C C . ALA A 1 78 ? -5.945 -2.199 -12.133 1 98.38 78 ALA A C 1
ATOM 583 O O . ALA A 1 78 ? -5.824 -3.408 -12.336 1 98.38 78 ALA A O 1
ATOM 584 N N . ALA A 1 79 ? -6.969 -1.668 -11.492 1 97.56 79 ALA A N 1
ATOM 585 C CA . ALA A 1 79 ? -8.062 -2.521 -11.031 1 97.56 79 ALA A CA 1
ATOM 586 C C . ALA A 1 79 ? -8.773 -3.186 -12.203 1 97.56 79 ALA A C 1
ATOM 588 O O . ALA A 1 79 ? -9.18 -4.348 -12.117 1 97.56 79 ALA A O 1
ATOM 589 N N . ALA A 1 80 ? -8.914 -2.514 -13.312 1 97.88 80 ALA A N 1
ATOM 590 C CA . ALA A 1 80 ? -9.516 -3.082 -14.516 1 97.88 80 ALA A CA 1
ATOM 591 C C . ALA A 1 80 ? -8.664 -4.23 -15.062 1 97.88 80 ALA A C 1
ATOM 593 O O . ALA A 1 80 ? -9.203 -5.234 -15.539 1 97.88 80 ALA A O 1
ATOM 594 N N . GLU A 1 81 ? -7.348 -4.07 -14.961 1 98.44 81 GLU A N 1
ATOM 595 C CA . GLU A 1 81 ? -6.461 -5.152 -15.383 1 98.44 81 GLU A CA 1
ATOM 596 C C . GLU A 1 81 ? -6.629 -6.383 -14.492 1 98.44 81 GLU A C 1
ATOM 598 O O . GLU A 1 81 ? -6.578 -7.516 -14.977 1 98.44 81 GLU A O 1
ATOM 603 N N . ARG A 1 82 ? -6.875 -6.191 -13.242 1 98.38 82 ARG A N 1
ATOM 604 C CA . ARG A 1 82 ? -7.07 -7.32 -12.336 1 98.38 82 ARG A CA 1
ATOM 605 C C . ARG A 1 82 ? -8.352 -8.078 -12.68 1 98.38 82 ARG A C 1
ATOM 607 O O . ARG A 1 82 ? -8.406 -9.297 -12.539 1 98.38 82 ARG A O 1
ATOM 614 N N . VAL A 1 83 ? -9.391 -7.363 -13.148 1 98.44 83 VAL A N 1
ATOM 615 C CA . VAL A 1 83 ? -10.609 -8.016 -13.617 1 98.44 83 VAL A CA 1
ATOM 616 C C . VAL A 1 83 ? -10.297 -8.891 -14.836 1 98.44 83 VAL A C 1
ATOM 618 O O . VAL A 1 83 ? -10.742 -10.031 -14.914 1 98.44 83 VAL A O 1
ATOM 621 N N . LYS A 1 84 ? -9.438 -8.383 -15.742 1 98.56 84 LYS A N 1
ATOM 622 C CA . LYS A 1 84 ? -9.039 -9.156 -16.922 1 98.56 84 LYS A CA 1
ATOM 623 C C . LYS A 1 84 ? -8.258 -10.406 -16.516 1 98.56 84 LYS A C 1
ATOM 625 O O . LYS A 1 84 ? -8.422 -11.461 -17.125 1 98.56 84 LYS A O 1
ATOM 630 N N . GLN A 1 85 ? -7.426 -10.273 -15.508 1 98.62 85 GLN A N 1
ATOM 631 C CA . GLN A 1 85 ? -6.672 -11.414 -15 1 98.62 85 GLN A CA 1
ATOM 632 C C . GLN A 1 85 ? -7.605 -12.492 -14.461 1 98.62 85 GLN A C 1
ATOM 634 O O . GLN A 1 85 ? -7.414 -13.68 -14.734 1 98.62 85 GLN A O 1
ATOM 639 N N . ALA A 1 86 ? -8.609 -12.039 -13.719 1 98.5 86 ALA A N 1
ATOM 640 C CA . ALA A 1 86 ? -9.578 -12.984 -13.18 1 98.5 86 ALA A CA 1
ATOM 641 C C . ALA A 1 86 ? -10.391 -13.641 -14.289 1 98.5 86 ALA A C 1
ATOM 643 O O . ALA A 1 86 ? -10.742 -14.82 -14.195 1 98.5 86 ALA A O 1
ATOM 644 N N . GLN A 1 87 ? -10.672 -12.922 -15.367 1 98.5 87 GLN A N 1
ATOM 645 C CA . GLN A 1 87 ? -11.352 -13.469 -16.531 1 98.5 87 GLN A CA 1
ATOM 646 C C . GLN A 1 87 ? -10.508 -14.547 -17.203 1 98.5 87 GLN A C 1
ATOM 648 O O . GLN A 1 87 ? -11.008 -15.617 -17.547 1 98.5 87 GLN A O 1
ATOM 653 N N . ALA A 1 88 ? -9.258 -14.242 -17.344 1 98.5 88 ALA A N 1
ATOM 654 C CA . ALA A 1 88 ? -8.344 -15.211 -17.953 1 98.5 88 ALA A CA 1
ATOM 655 C C . ALA A 1 88 ? -8.25 -16.469 -17.094 1 98.5 88 ALA A C 1
ATOM 657 O O . ALA A 1 88 ? -8.195 -17.578 -17.625 1 98.5 88 ALA A O 1
ATOM 658 N N . LEU A 1 89 ? -8.273 -16.328 -15.805 1 98.19 89 LEU A N 1
ATOM 659 C CA . LEU A 1 89 ? -8.219 -17.469 -14.906 1 98.19 89 LEU A CA 1
ATOM 660 C C . LEU A 1 89 ? -9.469 -18.344 -15.062 1 98.19 89 LEU A C 1
ATOM 662 O O . LEU A 1 89 ? -9.383 -19.562 -15.023 1 98.19 89 LEU A O 1
ATOM 666 N N . THR A 1 90 ? -10.641 -17.766 -15.297 1 98.38 90 THR A N 1
ATOM 667 C CA . THR A 1 90 ? -11.875 -18.516 -15.516 1 98.38 90 THR A CA 1
ATOM 668 C C . THR A 1 90 ? -11.789 -19.328 -16.797 1 98.38 90 THR A C 1
ATOM 670 O O . THR A 1 90 ? -12.25 -20.484 -16.859 1 98.38 90 THR A O 1
ATOM 673 N N . VAL A 1 91 ? -11.117 -18.766 -17.797 1 98.25 91 VAL A N 1
ATOM 674 C CA . VAL A 1 91 ? -10.938 -19.484 -19.062 1 98.25 91 VAL A CA 1
ATOM 675 C C . VAL A 1 91 ? -9.992 -20.656 -18.859 1 98.25 91 VAL A C 1
ATOM 677 O O . VAL A 1 91 ? -10.242 -21.766 -19.359 1 98.25 91 VAL A O 1
ATOM 680 N N . GLN A 1 92 ? -8.969 -20.453 -18.062 1 98.06 92 GLN A N 1
ATOM 681 C CA . GLN A 1 92 ? -8.031 -21.531 -17.766 1 98.06 92 GLN A CA 1
ATOM 682 C C . GLN A 1 92 ? -8.727 -22.672 -17.016 1 98.06 92 GLN A C 1
ATOM 684 O O . GLN A 1 92 ? -8.523 -23.844 -17.328 1 98.06 92 GLN A O 1
ATOM 689 N N . LYS A 1 93 ? -9.562 -22.328 -16.062 1 97.81 93 LYS A N 1
ATOM 690 C CA . LYS A 1 93 ? -10.266 -23.344 -15.289 1 97.81 93 LYS A CA 1
ATOM 691 C C . LYS A 1 93 ? -11.297 -24.062 -16.141 1 97.81 93 LYS A C 1
ATOM 693 O O . LYS A 1 93 ? -11.516 -25.266 -15.977 1 97.81 93 LYS A O 1
ATOM 698 N N . ARG A 1 94 ? -11.906 -23.406 -17.094 1 97.56 94 ARG A N 1
ATOM 699 C CA . ARG A 1 94 ? -12.852 -24.031 -18.016 1 97.56 94 ARG A CA 1
ATOM 700 C C . ARG A 1 94 ? -12.141 -25 -18.953 1 97.56 94 ARG A C 1
ATOM 702 O O . ARG A 1 94 ? -12.672 -26.062 -19.281 1 97.56 94 ARG A O 1
ATOM 709 N N . ALA A 1 95 ? -10.93 -24.641 -19.266 1 97.44 95 ALA A N 1
ATOM 710 C CA . ALA A 1 95 ? -10.156 -25.469 -20.188 1 97.44 95 ALA A CA 1
ATOM 711 C C . ALA A 1 95 ? -9.828 -26.812 -19.562 1 97.44 95 ALA A C 1
ATOM 713 O O . ALA A 1 95 ? -9.703 -27.828 -20.266 1 97.44 95 ALA A O 1
ATOM 714 N N . VAL A 1 96 ? -9.75 -26.906 -18.219 1 96 96 VAL A N 1
ATOM 715 C CA . VAL A 1 96 ? -9.406 -28.125 -17.516 1 96 96 VAL A CA 1
ATOM 716 C C . VAL A 1 96 ? -10.523 -29.156 -17.688 1 96 96 VAL A C 1
ATOM 718 O O . VAL A 1 96 ? -10.289 -30.359 -17.562 1 96 96 VAL A O 1
ATOM 721 N N . LEU A 1 97 ? -11.781 -28.75 -18.094 1 96.31 97 LEU A N 1
ATOM 722 C CA . LEU A 1 97 ? -12.938 -29.625 -18.25 1 96.31 97 LEU A CA 1
ATOM 723 C C . LEU A 1 97 ? -12.922 -30.312 -19.609 1 96.31 97 LEU A C 1
ATOM 725 O O . LEU A 1 97 ? -13.664 -31.281 -19.828 1 96.31 97 LEU A O 1
ATOM 729 N N . LEU A 1 98 ? -11.969 -29.906 -20.5 1 96.88 98 LEU A N 1
ATOM 730 C CA . LEU A 1 98 ? -11.945 -30.422 -21.859 1 96.88 98 LEU A CA 1
ATOM 731 C C . LEU A 1 98 ? -10.688 -31.234 -22.109 1 96.88 98 LEU A C 1
ATOM 733 O O . LEU A 1 98 ? -9.688 -31.094 -21.391 1 96.88 98 LEU A O 1
ATOM 737 N N . PRO A 1 99 ? -10.688 -32.156 -23.078 1 96.69 99 PRO A N 1
ATOM 738 C CA . PRO A 1 99 ? -9.484 -32.906 -23.391 1 96.69 99 PRO A CA 1
ATOM 739 C C . PRO A 1 99 ? -8.359 -32.031 -23.953 1 96.69 99 PRO A C 1
ATOM 741 O O . PRO A 1 99 ? -8.609 -30.938 -24.438 1 96.69 99 PRO A O 1
ATOM 744 N N . GLU A 1 100 ? -7.148 -32.625 -23.891 1 96.69 100 GLU A N 1
ATOM 745 C CA . GLU A 1 100 ? -5.977 -32 -24.516 1 96.69 100 GLU A CA 1
ATOM 746 C C . GLU A 1 100 ? -5.379 -32.906 -25.578 1 96.69 100 GLU A C 1
ATOM 748 O O . GLU A 1 100 ? -5.398 -34.125 -25.453 1 96.69 100 GLU A O 1
ATOM 753 N N . LEU A 1 101 ? -4.957 -32.281 -26.641 1 97.5 101 LEU A N 1
ATOM 754 C CA . LEU A 1 101 ? -4.305 -32.969 -27.734 1 97.5 101 LEU A CA 1
ATOM 755 C C . LEU A 1 101 ? -2.877 -32.469 -27.938 1 97.5 101 LEU A C 1
ATOM 757 O O . LEU A 1 101 ? -2.656 -31.266 -28.094 1 97.5 101 LEU A O 1
ATOM 761 N N . ASP A 1 102 ? -1.936 -33.406 -27.953 1 96.5 102 ASP A N 1
ATOM 762 C CA . ASP A 1 102 ? -0.535 -33.062 -28.172 1 96.5 102 ASP A CA 1
ATOM 763 C C . ASP A 1 102 ? 0.064 -33.875 -29.312 1 96.5 102 ASP A C 1
ATOM 765 O O . ASP A 1 102 ? -0.333 -35 -29.547 1 96.5 102 ASP A O 1
ATOM 769 N N . ALA A 1 103 ? 0.983 -33.25 -30.016 1 96.94 103 ALA A N 1
ATOM 770 C CA . ALA A 1 103 ? 1.88 -34 -30.891 1 96.94 103 ALA A CA 1
ATOM 771 C C . ALA A 1 103 ? 3.082 -34.531 -30.125 1 96.94 103 ALA A C 1
ATOM 773 O O . ALA A 1 103 ? 3.672 -33.844 -29.312 1 96.94 103 ALA A O 1
ATOM 774 N N . THR A 1 104 ? 3.393 -35.781 -30.344 1 95.5 104 THR A N 1
ATOM 775 C CA . THR A 1 104 ? 4.488 -36.406 -29.609 1 95.5 104 THR A CA 1
ATOM 776 C C . THR A 1 104 ? 5.488 -37.031 -30.578 1 95.5 104 THR A C 1
ATOM 778 O O . THR A 1 104 ? 5.117 -37.469 -31.672 1 95.5 104 THR A O 1
ATOM 781 N N . ALA A 1 105 ? 6.734 -37 -30.266 1 94.44 105 ALA A N 1
ATOM 782 C CA . ALA A 1 105 ? 7.824 -37.719 -30.906 1 94.44 105 ALA A CA 1
ATOM 783 C C . ALA A 1 105 ? 8.781 -38.312 -29.891 1 94.44 105 ALA A C 1
ATOM 785 O O . ALA A 1 105 ? 9.047 -37.719 -28.844 1 94.44 105 ALA A O 1
ATOM 786 N N . HIS A 1 106 ? 9.18 -39.594 -30.172 1 93.81 106 HIS A N 1
ATOM 787 C CA . HIS A 1 106 ? 10.07 -40.25 -29.25 1 93.81 106 HIS A CA 1
ATOM 788 C C . HIS A 1 106 ? 11.07 -41.156 -29.984 1 93.81 106 HIS A C 1
ATOM 790 O O . HIS A 1 106 ? 10.773 -41.656 -31.062 1 93.81 106 HIS A O 1
ATOM 796 N N . ALA A 1 107 ? 12.289 -41.219 -29.516 1 93.94 107 ALA A N 1
ATOM 797 C CA . ALA A 1 107 ? 13.328 -42.188 -29.922 1 93.94 107 ALA A CA 1
ATOM 798 C C . ALA A 1 107 ? 14.008 -42.781 -28.703 1 93.94 107 ALA A C 1
ATOM 800 O O . ALA A 1 107 ? 14.359 -42.094 -27.75 1 93.94 107 ALA A O 1
ATOM 801 N N . ALA A 1 108 ? 14.062 -44.125 -28.797 1 93.94 108 ALA A N 1
ATOM 802 C CA . ALA A 1 108 ? 14.641 -44.812 -27.641 1 93.94 108 ALA A CA 1
ATOM 803 C C . ALA A 1 108 ? 15.5 -46 -28.062 1 93.94 108 ALA A C 1
ATOM 805 O O . ALA A 1 108 ? 15.227 -46.625 -29.078 1 93.94 108 ALA A O 1
ATOM 806 N N . ASP A 1 109 ? 16.531 -46.25 -27.391 1 92.12 109 ASP A N 1
ATOM 807 C CA . ASP A 1 109 ? 17.406 -47.406 -27.453 1 92.12 109 ASP A CA 1
ATOM 808 C C . ASP A 1 109 ? 17.594 -48 -26.062 1 92.12 109 ASP A C 1
ATOM 810 O O . ASP A 1 109 ? 18.141 -47.375 -25.172 1 92.12 109 ASP A O 1
ATOM 814 N N . ALA A 1 110 ? 17.141 -49.25 -25.969 1 92.69 110 ALA A N 1
ATOM 815 C CA . ALA A 1 110 ? 17.234 -49.875 -24.656 1 92.69 110 ALA A CA 1
ATOM 816 C C . ALA A 1 110 ? 17.703 -51.312 -24.766 1 92.69 110 ALA A C 1
ATOM 818 O O . ALA A 1 110 ? 17.391 -52 -25.734 1 92.69 110 ALA A O 1
ATOM 819 N N . ARG A 1 111 ? 18.375 -51.719 -23.781 1 91 111 ARG A N 1
ATOM 820 C CA . ARG A 1 111 ? 18.766 -53.125 -23.688 1 91 111 ARG A CA 1
ATOM 821 C C . ARG A 1 111 ? 17.656 -53.938 -23.016 1 91 111 ARG A C 1
ATOM 823 O O . ARG A 1 111 ? 17.234 -53.625 -21.906 1 91 111 ARG A O 1
ATOM 830 N N . GLN A 1 112 ? 17.156 -54.875 -23.734 1 86.62 112 GLN A N 1
ATOM 831 C CA . GLN A 1 112 ? 16.188 -55.812 -23.156 1 86.62 112 GLN A CA 1
ATOM 832 C C . GLN A 1 112 ? 16.906 -56.938 -22.375 1 86.62 112 GLN A C 1
ATOM 834 O O . GLN A 1 112 ? 17.719 -57.656 -22.938 1 86.62 112 GLN A O 1
ATOM 839 N N . ASN A 1 113 ? 16.484 -56.969 -21.156 1 82.19 113 ASN A N 1
ATOM 840 C CA . ASN A 1 113 ? 17.078 -58 -20.297 1 82.19 113 ASN A CA 1
ATOM 841 C C . ASN A 1 113 ? 16.094 -59.125 -20.031 1 82.19 113 ASN A C 1
ATOM 843 O O . ASN A 1 113 ? 16.516 -60.25 -19.703 1 82.19 113 ASN A O 1
ATOM 847 N N . THR A 1 114 ? 14.789 -58.812 -19.984 1 81.31 114 THR A N 1
ATOM 848 C CA . THR A 1 114 ? 13.734 -59.812 -19.875 1 81.31 114 THR A CA 1
ATOM 849 C C . THR A 1 114 ? 12.562 -59.469 -20.781 1 81.31 114 THR A C 1
ATOM 851 O O . THR A 1 114 ? 12.234 -58.312 -20.953 1 81.31 114 THR A O 1
ATOM 854 N N . PRO A 1 115 ? 12.008 -60.438 -21.469 1 79.81 115 PRO A N 1
ATOM 855 C CA . PRO A 1 115 ? 12.336 -61.844 -21.625 1 79.81 115 PRO A CA 1
ATOM 856 C C . PRO A 1 115 ? 13.562 -62.062 -22.516 1 79.81 115 PRO A C 1
ATOM 858 O O . PRO A 1 115 ? 13.969 -61.156 -23.234 1 79.81 115 PRO A O 1
ATOM 861 N N . PRO A 1 116 ? 14.195 -63.281 -22.266 1 80.06 116 PRO A N 1
ATOM 862 C CA . PRO A 1 116 ? 15.219 -63.594 -23.25 1 80.06 116 PRO A CA 1
ATOM 863 C C . PRO A 1 116 ? 14.664 -63.656 -24.672 1 80.06 116 PRO A C 1
ATOM 865 O O . PRO A 1 116 ? 13.469 -63.875 -24.859 1 80.06 116 PRO A O 1
ATOM 868 N N .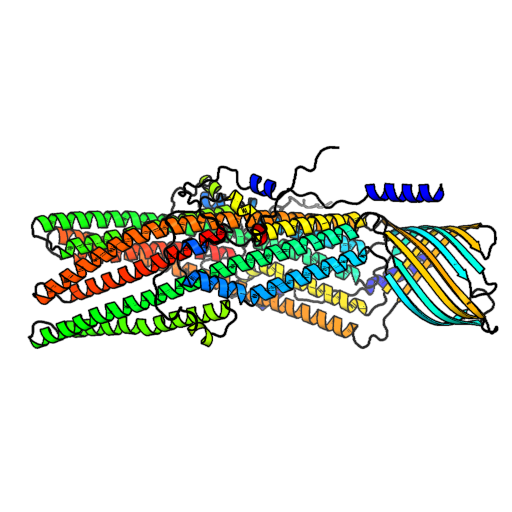 PRO A 1 117 ? 15.5 -63.438 -25.703 1 80.81 117 PRO A N 1
ATOM 869 C CA . PRO A 1 117 ? 16.953 -63.219 -25.672 1 80.81 117 PRO A CA 1
ATOM 870 C C . PRO A 1 117 ? 17.328 -61.781 -25.328 1 80.81 117 PRO A C 1
ATOM 872 O O . PRO A 1 117 ? 16.516 -60.875 -25.5 1 80.81 117 PRO A O 1
ATOM 875 N N . LEU A 1 118 ? 18.562 -61.688 -24.859 1 83.19 118 LEU A N 1
ATOM 876 C CA . LEU A 1 118 ? 19.109 -60.375 -24.547 1 83.19 118 LEU A CA 1
ATOM 877 C C . LEU A 1 118 ? 19.453 -59.625 -25.828 1 83.19 118 LEU A C 1
ATOM 879 O O . LEU A 1 118 ? 19.828 -60.219 -26.844 1 83.19 118 LEU A O 1
ATOM 883 N N . GLY A 1 119 ? 19.297 -58.406 -25.812 1 87.06 119 GLY A N 1
ATOM 884 C CA . GLY A 1 119 ? 19.656 -57.562 -26.938 1 87.06 119 GLY A CA 1
ATOM 885 C C . GLY A 1 119 ? 19.094 -56.156 -26.859 1 87.06 119 GLY A C 1
ATOM 886 O O . GLY A 1 119 ? 18.516 -55.781 -25.828 1 87.06 119 GLY A O 1
ATOM 887 N N . TYR A 1 120 ? 19.406 -55.406 -27.938 1 91.38 120 TYR A N 1
ATOM 888 C CA . TYR A 1 120 ? 18.969 -54 -27.953 1 91.38 120 TYR A CA 1
ATOM 889 C C . TYR A 1 120 ? 17.656 -53.875 -28.703 1 91.38 120 TYR A C 1
ATOM 891 O O . TYR A 1 120 ? 17.438 -54.531 -29.734 1 91.38 120 TYR A O 1
ATOM 899 N N . VAL A 1 121 ? 16.812 -53.094 -28.156 1 91.44 121 VAL A N 1
ATOM 900 C CA . VAL A 1 121 ? 15.594 -52.688 -28.828 1 91.44 121 VAL A CA 1
ATOM 901 C C . VAL A 1 121 ? 15.656 -51.188 -29.141 1 91.44 121 VAL A C 1
ATOM 903 O O . VAL A 1 121 ? 15.859 -50.375 -28.25 1 91.44 121 VAL A O 1
ATOM 906 N N . ARG A 1 122 ? 15.578 -50.844 -30.422 1 94.62 122 ARG A N 1
ATOM 907 C CA . ARG A 1 122 ? 15.562 -49.438 -30.891 1 94.62 122 ARG A CA 1
ATOM 908 C C . ARG A 1 122 ? 14.203 -49.062 -31.469 1 94.62 122 ARG A C 1
ATOM 910 O O . ARG A 1 122 ? 13.602 -49.875 -32.219 1 94.62 122 ARG A O 1
ATOM 917 N N . GLN A 1 123 ? 13.742 -48.031 -31.031 1 92.88 123 GLN A N 1
ATOM 918 C CA . GLN A 1 123 ? 12.453 -47.594 -31.562 1 92.88 123 GLN A CA 1
ATOM 919 C C . GLN A 1 123 ? 12.398 -46.062 -31.719 1 92.88 123 GLN A C 1
ATOM 921 O O . GLN A 1 123 ? 13.086 -45.344 -30.984 1 92.88 123 GLN A O 1
ATOM 926 N N . ALA A 1 124 ? 11.68 -45.594 -32.688 1 93.5 124 ALA A N 1
ATOM 927 C CA . ALA A 1 124 ? 11.359 -44.188 -32.906 1 93.5 124 ALA A CA 1
ATOM 928 C C . ALA A 1 124 ? 9.945 -44.031 -33.469 1 93.5 124 ALA A C 1
ATOM 930 O O . ALA A 1 124 ? 9.5 -44.844 -34.281 1 93.5 124 ALA A O 1
ATOM 931 N N . GLY A 1 125 ? 9.273 -43.094 -32.969 1 94.06 125 GLY A N 1
ATOM 932 C CA . GLY A 1 125 ? 7.91 -42.906 -33.438 1 94.06 125 GLY A CA 1
ATOM 933 C C . GLY A 1 125 ? 7.414 -41.469 -33.25 1 94.06 125 GLY A C 1
ATOM 934 O O . GLY A 1 125 ? 8.086 -40.656 -32.594 1 94.06 125 GLY A O 1
ATOM 935 N N . ALA A 1 126 ? 6.344 -41.125 -33.938 1 95.19 126 ALA A N 1
ATOM 936 C CA . ALA A 1 126 ? 5.633 -39.844 -33.844 1 95.19 126 ALA A CA 1
ATOM 937 C C . ALA A 1 126 ? 4.121 -40.062 -33.906 1 95.19 126 ALA A C 1
ATOM 939 O O . ALA A 1 126 ? 3.652 -41.031 -34.562 1 95.19 126 ALA A O 1
ATOM 940 N N . GLY A 1 127 ? 3.438 -39.219 -33.188 1 96 127 GLY A N 1
ATOM 941 C CA . GLY A 1 127 ? 1.99 -39.375 -33.219 1 96 127 GLY A CA 1
ATOM 942 C C . GLY A 1 127 ? 1.275 -38.281 -32.438 1 96 127 GLY A C 1
ATOM 943 O O . GLY A 1 127 ? 1.811 -37.188 -32.25 1 96 127 GLY A O 1
ATOM 944 N N . LEU A 1 128 ? -0.006 -38.531 -32.188 1 96.75 128 LEU A N 1
ATOM 945 C CA . LEU A 1 128 ? -0.888 -37.656 -31.422 1 96.75 128 LEU A CA 1
ATOM 946 C C . LEU A 1 128 ? -1.315 -38.344 -30.125 1 96.75 128 LEU A C 1
ATOM 948 O O . LEU A 1 128 ? -1.545 -39.562 -30.109 1 96.75 128 LEU A O 1
ATOM 952 N N . ALA A 1 129 ? -1.258 -37.562 -29.078 1 96.44 129 ALA A N 1
ATOM 953 C CA . ALA A 1 129 ? -1.71 -38.062 -27.781 1 96.44 129 ALA A CA 1
ATOM 954 C C . ALA A 1 129 ? -2.85 -37.219 -27.234 1 96.44 129 ALA A C 1
ATOM 956 O O . ALA A 1 129 ? -2.703 -36 -27.062 1 96.44 129 ALA A O 1
ATOM 957 N N . LEU A 1 130 ? -4.035 -37.812 -27.031 1 96.62 130 LEU A N 1
ATOM 958 C CA . LEU A 1 130 ? -5.188 -37.156 -26.406 1 96.62 130 LEU A CA 1
ATOM 959 C C . LEU A 1 130 ? -5.312 -37.594 -24.938 1 96.62 130 LEU A C 1
ATOM 961 O O . LEU A 1 130 ? -5.238 -38.781 -24.609 1 96.62 130 LEU A O 1
ATOM 965 N N . SER A 1 131 ? -5.375 -36.594 -24.031 1 96.69 131 SER A N 1
ATOM 966 C CA . SER A 1 131 ? -5.586 -36.844 -22.609 1 96.69 131 SER A CA 1
ATOM 967 C C . SER A 1 131 ? -6.797 -36.062 -22.094 1 96.69 131 SER A C 1
ATOM 969 O O . SER A 1 131 ? -7.02 -34.938 -22.484 1 96.69 131 SER A O 1
ATOM 971 N N . TRP A 1 132 ? -7.66 -36.781 -21.266 1 95.69 132 TRP A N 1
ATOM 972 C CA . TRP A 1 132 ? -8.867 -36.156 -20.719 1 95.69 132 TRP A CA 1
ATOM 973 C C . TRP A 1 132 ? -9.203 -36.75 -19.359 1 95.69 132 TRP A C 1
ATOM 975 O O . TRP A 1 132 ? -9.078 -37.969 -19.156 1 95.69 132 TRP A O 1
ATOM 985 N N . SER A 1 133 ? -9.484 -35.906 -18.438 1 95.44 133 SER A N 1
ATOM 986 C CA . SER A 1 133 ? -10.016 -36.312 -17.156 1 95.44 133 SER A CA 1
ATOM 987 C C . SER A 1 133 ? -11.461 -35.844 -16.969 1 95.44 133 SER A C 1
ATOM 989 O O . SER A 1 133 ? -11.711 -34.719 -16.578 1 95.44 133 SER A O 1
ATOM 991 N N . PRO A 1 134 ? -12.406 -36.844 -17.312 1 94.06 134 PRO A N 1
ATOM 992 C CA . PRO A 1 134 ? -13.812 -36.438 -17.172 1 94.06 134 PRO A CA 1
ATOM 993 C C . PRO A 1 134 ? -14.18 -36.031 -15.75 1 94.06 134 PRO A C 1
ATOM 995 O O . PRO A 1 134 ? -13.82 -36.75 -14.797 1 94.06 134 PRO A O 1
ATOM 998 N N . ASP A 1 135 ? -14.891 -35.031 -15.578 1 94.81 135 ASP A N 1
ATOM 999 C CA . ASP A 1 135 ? -15.289 -34.5 -14.273 1 94.81 135 ASP A CA 1
ATOM 1000 C C . ASP A 1 135 ? -16.625 -35.094 -13.82 1 94.81 135 ASP A C 1
ATOM 1002 O O . ASP A 1 135 ? -17.609 -34.375 -13.664 1 94.81 135 ASP A O 1
ATOM 1006 N N . VAL A 1 136 ? -16.594 -36.188 -13.414 1 93.75 136 VAL A N 1
ATOM 1007 C CA . VAL 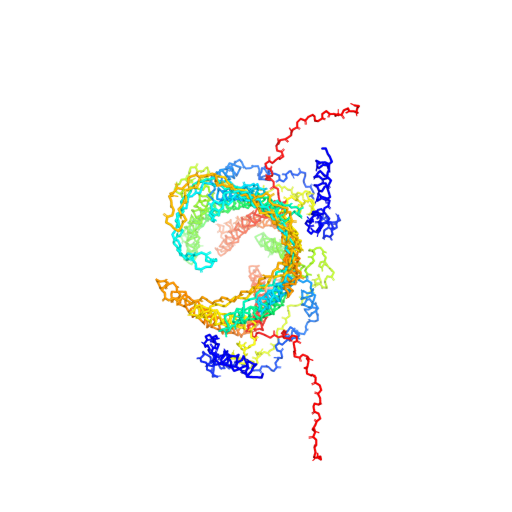A 1 136 ? -17.797 -36.969 -13.133 1 93.75 136 VAL A CA 1
ATOM 1008 C C . VAL A 1 136 ? -18.453 -36.438 -11.852 1 93.75 136 VAL A C 1
ATOM 1010 O O . VAL A 1 136 ? -19.672 -36.25 -11.805 1 93.75 136 VAL A O 1
ATOM 1013 N N . PHE A 1 137 ? -17.641 -36.094 -10.875 1 94.94 137 PHE A N 1
ATOM 1014 C CA . PHE A 1 137 ? -18.203 -35.75 -9.57 1 94.94 137 PHE A CA 1
ATOM 1015 C C . PHE A 1 137 ? -18.188 -34.25 -9.336 1 94.94 137 PHE A C 1
ATOM 1017 O O . PHE A 1 137 ? -18.531 -33.781 -8.25 1 94.94 137 PHE A O 1
ATOM 1024 N N . GLY A 1 138 ? -17.672 -33.531 -10.273 1 95.75 138 GLY A N 1
ATOM 1025 C CA . GLY A 1 138 ? -17.891 -32.094 -10.305 1 95.75 138 GLY A CA 1
ATOM 1026 C C . GLY A 1 138 ? -16.797 -31.297 -9.617 1 95.75 138 GLY A C 1
ATOM 1027 O O . GLY A 1 138 ? -16.969 -30.109 -9.344 1 95.75 138 GLY A O 1
ATOM 1028 N N . GLY A 1 139 ? -15.648 -31.922 -9.25 1 96.69 139 GLY A N 1
ATOM 1029 C CA . GLY A 1 139 ? -14.555 -31.219 -8.602 1 96.69 139 GLY A CA 1
ATOM 1030 C C . GLY A 1 139 ? -14.016 -30.062 -9.438 1 96.69 139 GLY A C 1
ATOM 1031 O O . GLY A 1 139 ? -13.844 -28.953 -8.93 1 96.69 139 GLY A O 1
ATOM 1032 N N . GLU A 1 140 ? -13.812 -30.297 -10.719 1 97.12 140 GLU A N 1
ATOM 1033 C CA . GLU A 1 140 ? -13.281 -29.281 -11.617 1 97.12 140 GLU A CA 1
ATOM 1034 C C . GLU A 1 140 ? -14.312 -28.203 -11.898 1 97.12 140 GLU A C 1
ATOM 1036 O O . GLU A 1 140 ? -13.969 -27.016 -12.031 1 97.12 140 GLU A O 1
ATOM 1041 N N . ARG A 1 141 ? -15.562 -28.594 -12.047 1 97.5 141 ARG A N 1
ATOM 1042 C CA . ARG A 1 141 ? -16.625 -27.609 -12.227 1 97.5 141 ARG A CA 1
ATOM 1043 C C . ARG A 1 141 ? -16.734 -26.688 -11.016 1 97.5 141 ARG A C 1
ATOM 1045 O O . ARG A 1 141 ? -17.016 -25.5 -11.156 1 97.5 141 ARG A O 1
ATOM 1052 N N . LEU A 1 142 ? -16.531 -27.281 -9.828 1 98.12 142 LEU A N 1
ATOM 1053 C CA . LEU A 1 142 ? -16.547 -26.484 -8.602 1 98.12 142 LEU A CA 1
ATOM 1054 C C . LEU A 1 142 ? -15.352 -25.547 -8.539 1 98.12 142 LEU A C 1
ATOM 1056 O O . LEU A 1 142 ? -15.477 -24.406 -8.07 1 98.12 142 LEU A O 1
ATOM 1060 N N . ASP A 1 143 ? -14.195 -25.984 -9.008 1 98.12 143 ASP A N 1
ATOM 1061 C CA . ASP A 1 143 ? -13.031 -25.109 -9.086 1 98.12 143 ASP A CA 1
ATOM 1062 C C . ASP A 1 143 ? -13.273 -23.953 -10.055 1 98.12 143 ASP A C 1
ATOM 1064 O O . ASP A 1 143 ? -12.852 -22.828 -9.797 1 98.12 143 ASP A O 1
ATOM 1068 N N . LEU A 1 144 ? -14.039 -24.172 -11.227 1 98.12 144 LEU A N 1
ATOM 1069 C CA . LEU A 1 144 ? -14.461 -23.125 -12.148 1 98.12 144 LEU A CA 1
ATOM 1070 C C . LEU A 1 144 ? -15.422 -22.156 -11.461 1 98.12 144 LEU A C 1
ATOM 1072 O O . LEU A 1 144 ? -15.305 -20.938 -11.625 1 98.12 144 LEU A O 1
ATOM 1076 N N . LEU A 1 145 ? -16.312 -22.766 -10.672 1 98 145 LEU A N 1
ATOM 1077 C CA . LEU A 1 145 ? -17.266 -21.922 -9.938 1 98 145 LEU A CA 1
ATOM 1078 C C . LEU A 1 145 ? -16.531 -21 -8.961 1 98 145 LEU A C 1
ATOM 1080 O O . LEU A 1 145 ? -16.906 -19.828 -8.82 1 98 145 LEU A O 1
ATOM 1084 N N . ALA A 1 146 ? -15.477 -21.484 -8.234 1 98.5 146 ALA A N 1
ATOM 1085 C CA . ALA A 1 146 ? -14.656 -20.672 -7.344 1 98.5 146 ALA A CA 1
ATOM 1086 C C . ALA A 1 146 ? -13.984 -19.531 -8.109 1 98.5 146 ALA A C 1
ATOM 1088 O O . ALA A 1 146 ? -13.945 -18.391 -7.637 1 98.5 146 ALA A O 1
ATOM 1089 N N . ALA A 1 147 ? -13.484 -19.828 -9.297 1 98.56 147 ALA A N 1
ATOM 1090 C CA . ALA A 1 147 ? -12.844 -18.812 -10.133 1 98.56 147 ALA A CA 1
ATOM 1091 C C . ALA A 1 147 ? -13.852 -17.766 -10.594 1 98.56 147 ALA A C 1
ATOM 1093 O O . ALA A 1 147 ? -13.539 -16.578 -10.672 1 98.56 147 ALA A O 1
ATOM 1094 N N . GLN A 1 148 ? -15.07 -18.234 -10.977 1 98.38 148 GLN A N 1
ATOM 1095 C CA . GLN A 1 148 ? -16.125 -17.312 -11.383 1 98.38 148 GLN A CA 1
ATOM 1096 C C . GLN A 1 148 ? -16.516 -16.391 -10.242 1 98.38 148 GLN A C 1
ATOM 1098 O O . GLN A 1 148 ? -16.75 -15.195 -10.453 1 98.38 148 GLN A O 1
ATOM 1103 N N . ALA A 1 149 ? -16.562 -16.922 -9.016 1 98.31 149 ALA A N 1
ATOM 1104 C CA . ALA A 1 149 ? -16.828 -16.094 -7.848 1 98.31 149 ALA A CA 1
ATOM 1105 C C . ALA A 1 149 ? -15.727 -15.07 -7.633 1 98.31 149 ALA A C 1
ATOM 1107 O O . ALA A 1 149 ? -16 -13.922 -7.266 1 98.31 149 ALA A O 1
ATOM 1108 N N . GLU A 1 150 ? -14.508 -15.492 -7.824 1 98.06 150 GLU A N 1
ATOM 1109 C CA . GLU A 1 150 ? -13.383 -14.57 -7.723 1 98.06 150 GLU A CA 1
ATOM 1110 C C . GLU A 1 150 ? -13.5 -13.445 -8.758 1 98.06 150 GLU A C 1
ATOM 1112 O O . GLU A 1 150 ? -13.195 -12.289 -8.461 1 98.06 150 GLU A O 1
ATOM 1117 N N . LEU A 1 151 ? -13.93 -13.734 -10.039 1 98.31 151 LEU A N 1
ATOM 1118 C CA . LEU A 1 151 ? -14.133 -12.734 -11.07 1 98.31 151 LEU A CA 1
ATOM 1119 C C . LEU A 1 151 ? -15.195 -11.719 -10.648 1 98.31 151 LEU A C 1
ATOM 1121 O O . LEU A 1 151 ? -14.992 -10.508 -10.789 1 98.31 151 LEU A O 1
ATOM 1125 N N . VAL A 1 152 ? -16.25 -12.25 -10.078 1 97.75 152 VAL A N 1
ATOM 1126 C CA . VAL A 1 152 ? -17.312 -11.375 -9.586 1 97.75 152 VAL A CA 1
ATOM 1127 C C . VAL A 1 152 ? -16.766 -10.477 -8.477 1 97.75 152 VAL A C 1
ATOM 1129 O O . VAL A 1 152 ? -17.031 -9.273 -8.461 1 97.75 152 VAL A O 1
ATOM 1132 N N . GLY A 1 153 ? -15.984 -11.039 -7.535 1 97.81 153 GLY A N 1
ATOM 1133 C CA . GLY A 1 153 ? -15.344 -10.266 -6.48 1 97.81 153 GLY A CA 1
ATOM 1134 C C . GLY A 1 153 ? -14.453 -9.164 -7.008 1 97.81 153 GLY A C 1
ATOM 1135 O O . GLY A 1 153 ? -14.461 -8.047 -6.48 1 97.81 153 GLY A O 1
ATOM 1136 N N . GLN A 1 154 ? -13.719 -9.445 -8.047 1 97.81 154 GLN A N 1
ATOM 1137 C CA . GLN A 1 154 ? -12.812 -8.461 -8.625 1 97.81 154 GLN A CA 1
ATOM 1138 C C . GLN A 1 154 ? -13.586 -7.32 -9.281 1 97.81 154 GLN A C 1
ATOM 1140 O O . GLN A 1 154 ? -13.148 -6.168 -9.258 1 97.81 154 GLN A O 1
ATOM 1145 N N . LYS A 1 155 ? -14.719 -7.633 -9.93 1 96.69 155 LYS A N 1
ATOM 1146 C CA . LYS A 1 155 ? -15.57 -6.59 -10.5 1 96.69 155 LYS A CA 1
ATOM 1147 C C . LYS A 1 155 ? -16.094 -5.656 -9.414 1 96.69 155 LYS A C 1
ATOM 1149 O O . LYS A 1 155 ? -16.062 -4.434 -9.578 1 96.69 155 LYS A O 1
ATOM 1154 N N . HIS A 1 156 ? -16.531 -6.227 -8.273 1 95.81 156 HIS A N 1
ATOM 1155 C CA . HIS A 1 156 ? -17 -5.414 -7.156 1 95.81 156 HIS A CA 1
ATOM 1156 C C . HIS A 1 156 ? -15.852 -4.613 -6.539 1 95.81 156 HIS A C 1
ATOM 1158 O O . HIS A 1 156 ? -16.047 -3.484 -6.09 1 95.81 156 HIS A O 1
ATOM 1164 N N . ALA A 1 157 ? -14.68 -5.199 -6.492 1 96.62 157 ALA A N 1
ATOM 1165 C CA . ALA A 1 157 ? -13.508 -4.484 -5.977 1 96.62 157 ALA A CA 1
ATOM 1166 C C . ALA A 1 157 ? -13.188 -3.271 -6.844 1 96.62 157 ALA A C 1
ATOM 1168 O O . ALA A 1 157 ? -12.773 -2.229 -6.336 1 96.62 157 ALA A O 1
ATOM 1169 N N . GLU A 1 158 ? -13.336 -3.389 -8.172 1 95.94 158 GLU A N 1
ATOM 1170 C CA . GLU A 1 158 ? -13.164 -2.252 -9.07 1 95.94 158 GLU A CA 1
ATOM 1171 C C . GLU A 1 158 ? -14.18 -1.154 -8.773 1 95.94 158 GLU A C 1
ATOM 1173 O O . GLU A 1 158 ? -13.828 0.027 -8.719 1 95.94 158 GLU A O 1
ATOM 1178 N N . ASP A 1 159 ? -15.391 -1.57 -8.516 1 93.44 159 ASP A N 1
ATOM 1179 C CA . ASP A 1 159 ? -16.438 -0.617 -8.156 1 93.44 159 ASP A CA 1
ATOM 1180 C C . ASP A 1 159 ? -16.125 0.073 -6.832 1 93.44 159 ASP A C 1
ATOM 1182 O O . ASP A 1 159 ? -16.359 1.275 -6.68 1 93.44 159 ASP A O 1
ATOM 1186 N N . ALA A 1 160 ? -15.633 -0.672 -5.871 1 93.69 160 ALA A N 1
ATOM 1187 C CA . ALA A 1 160 ? -15.242 -0.108 -4.582 1 93.69 160 ALA A CA 1
ATOM 1188 C C . ALA A 1 160 ? -14.148 0.939 -4.746 1 93.69 160 ALA A C 1
ATOM 1190 O O . ALA A 1 160 ? -14.164 1.973 -4.074 1 93.69 160 ALA A O 1
ATOM 1191 N N . MET A 1 161 ? -13.289 0.68 -5.621 1 94.75 161 MET A N 1
ATOM 1192 C CA . MET A 1 161 ? -12.211 1.632 -5.891 1 94.75 161 MET A CA 1
ATOM 1193 C C . MET A 1 161 ? -12.758 2.898 -6.539 1 94.75 161 MET A C 1
ATOM 1195 O O . MET A 1 161 ? -12.336 4.004 -6.203 1 94.75 161 MET A O 1
ATOM 1199 N N . ARG A 1 162 ? -13.672 2.729 -7.457 1 93.25 162 ARG A N 1
ATOM 1200 C CA . ARG A 1 162 ? -14.305 3.879 -8.086 1 93.25 162 ARG A CA 1
ATOM 1201 C C . ARG A 1 162 ? -14.977 4.773 -7.051 1 93.25 162 ARG A C 1
ATOM 1203 O O . ARG A 1 162 ? -14.789 5.992 -7.062 1 93.25 162 ARG A O 1
ATOM 1210 N N . LEU A 1 163 ? -15.656 4.152 -6.164 1 92.06 163 LEU A N 1
ATOM 1211 C CA . LEU A 1 163 ? -16.344 4.879 -5.105 1 92.06 163 LEU A CA 1
ATOM 1212 C C . LEU A 1 163 ? -15.359 5.59 -4.191 1 92.06 163 LEU A C 1
ATOM 1214 O O . LEU A 1 163 ? -15.523 6.773 -3.883 1 92.06 163 LEU A O 1
ATOM 1218 N N . ALA A 1 164 ? -14.367 4.871 -3.783 1 94.31 164 ALA A N 1
ATOM 1219 C CA . ALA A 1 164 ? -13.352 5.441 -2.898 1 94.31 164 ALA A CA 1
ATOM 1220 C C . ALA A 1 164 ? -12.641 6.613 -3.566 1 94.31 164 ALA A C 1
ATOM 1222 O O . ALA A 1 164 ? -12.398 7.645 -2.936 1 94.31 164 ALA A O 1
ATOM 1223 N N . LEU A 1 165 ? -12.375 6.477 -4.855 1 94.56 165 LEU A N 1
ATOM 1224 C CA . LEU A 1 165 ? -11.656 7.512 -5.59 1 94.56 165 LEU A CA 1
ATOM 1225 C C . LEU A 1 165 ? -12.516 8.766 -5.75 1 94.56 165 LEU A C 1
ATOM 1227 O O . LEU A 1 165 ? -12.016 9.883 -5.637 1 94.56 165 LEU A O 1
ATOM 1231 N N . ALA A 1 166 ? -13.742 8.578 -6.027 1 93 166 ALA A N 1
ATOM 1232 C CA . ALA A 1 166 ? -14.648 9.719 -6.125 1 93 166 ALA A CA 1
ATOM 1233 C C . ALA A 1 166 ? -14.719 10.484 -4.805 1 93 166 ALA A C 1
ATOM 1235 O O . ALA A 1 166 ? -14.641 11.711 -4.785 1 93 166 ALA A O 1
ATOM 1236 N N . ALA A 1 167 ? -14.797 9.742 -3.707 1 94.38 167 ALA A N 1
ATOM 1237 C CA . ALA A 1 167 ? -14.852 10.367 -2.387 1 94.38 167 ALA A CA 1
ATOM 1238 C C . ALA A 1 167 ? -13.539 11.062 -2.057 1 94.38 167 ALA A C 1
ATOM 1240 O O . ALA A 1 167 ? -13.539 12.18 -1.52 1 94.38 167 ALA A O 1
ATOM 1241 N N . ASP A 1 168 ? -12.445 10.398 -2.389 1 96.25 168 ASP A N 1
ATOM 1242 C CA . ASP A 1 168 ? -11.133 10.977 -2.131 1 96.25 168 ASP A CA 1
ATOM 1243 C C . ASP A 1 168 ? -10.938 12.258 -2.939 1 96.25 168 ASP A C 1
ATOM 1245 O O . ASP A 1 168 ? -10.406 13.242 -2.428 1 96.25 168 ASP A O 1
ATOM 1249 N N . ALA A 1 169 ? -11.375 12.227 -4.191 1 94.38 169 ALA A N 1
ATOM 1250 C CA . ALA A 1 169 ? -11.281 13.414 -5.039 1 94.38 169 ALA A CA 1
ATOM 1251 C C . ALA A 1 169 ? -12.125 14.555 -4.48 1 94.38 169 ALA A C 1
ATOM 1253 O O . ALA A 1 169 ? -11.672 15.703 -4.422 1 94.38 169 ALA A O 1
ATOM 1254 N N . ALA A 1 170 ? -13.289 14.25 -4.047 1 94.44 170 ALA A N 1
ATOM 1255 C CA . ALA A 1 170 ? -14.164 15.266 -3.457 1 94.44 170 ALA A CA 1
ATOM 1256 C C . ALA A 1 170 ? -13.547 15.844 -2.184 1 94.44 170 ALA A C 1
ATOM 1258 O O . ALA A 1 170 ? -13.578 17.047 -1.966 1 94.44 170 ALA A O 1
ATOM 1259 N N . SER A 1 171 ? -12.984 14.977 -1.352 1 96.69 171 SER A N 1
ATOM 1260 C CA . SER A 1 171 ? -12.352 15.422 -0.114 1 96.69 171 SER A CA 1
ATOM 1261 C C . SER A 1 171 ? -11.156 16.328 -0.396 1 96.69 171 SER A C 1
ATOM 1263 O O . SER A 1 171 ? -10.977 17.344 0.269 1 96.69 171 SER A O 1
ATOM 1265 N N . ALA A 1 172 ? -10.398 15.914 -1.388 1 96.19 172 ALA A N 1
ATOM 1266 C CA . ALA A 1 172 ? -9.258 16.75 -1.764 1 96.19 172 ALA A CA 1
ATOM 1267 C C . ALA A 1 172 ? -9.719 18.109 -2.273 1 96.19 172 ALA A C 1
ATOM 1269 O O . ALA A 1 172 ? -9.078 19.125 -2.004 1 96.19 172 ALA A O 1
ATOM 1270 N N . TYR A 1 173 ? -10.828 18.172 -2.988 1 95.62 173 TYR A N 1
ATOM 1271 C CA . TYR A 1 173 ? -11.406 19.422 -3.479 1 95.62 173 TYR A CA 1
ATOM 1272 C C . TYR A 1 173 ? -11.875 20.297 -2.322 1 95.62 173 TYR A C 1
ATOM 1274 O O . TYR A 1 173 ? -11.594 21.5 -2.293 1 95.62 173 TYR A O 1
ATOM 1282 N N . VAL A 1 174 ? -12.5 19.688 -1.357 1 96.56 174 VAL A N 1
ATOM 1283 C CA . VAL A 1 174 ? -12.961 20.406 -0.18 1 96.56 174 VAL A CA 1
ATOM 1284 C C . VAL A 1 174 ? -11.773 20.984 0.58 1 96.56 174 VAL A C 1
ATOM 1286 O O . VAL A 1 174 ? -11.781 22.156 0.978 1 96.56 174 VAL A O 1
ATOM 1289 N N . ASP A 1 175 ? -10.773 20.188 0.752 1 97.5 175 ASP A N 1
ATOM 1290 C CA . ASP A 1 175 ? -9.57 20.625 1.457 1 97.5 175 ASP A CA 1
ATOM 1291 C C . ASP A 1 175 ? -8.883 21.766 0.703 1 97.5 175 ASP A C 1
ATOM 1293 O O . ASP A 1 175 ? -8.359 22.703 1.318 1 97.5 175 ASP A O 1
ATOM 1297 N N . LEU A 1 176 ? -8.914 21.672 -0.653 1 96.12 176 LEU A N 1
ATOM 1298 C CA . LEU A 1 176 ? -8.359 22.75 -1.471 1 96.12 176 LEU A CA 1
ATOM 1299 C C . LEU A 1 176 ? -9.133 24.047 -1.259 1 96.12 176 LEU A C 1
ATOM 1301 O O . LEU A 1 176 ? -8.539 25.094 -0.997 1 96.12 176 LEU A O 1
ATOM 1305 N N . ARG A 1 177 ? -10.453 23.984 -1.335 1 96.81 177 ARG A N 1
ATOM 1306 C CA . ARG A 1 177 ? -11.289 25.172 -1.157 1 96.81 177 ARG A CA 1
ATOM 1307 C C . ARG A 1 177 ? -11.156 25.719 0.255 1 96.81 177 ARG A C 1
ATOM 1309 O O . ARG A 1 177 ? -11.133 26.938 0.446 1 96.81 177 ARG A O 1
ATOM 1316 N N . TRP A 1 178 ? -11.047 24.844 1.253 1 97.56 178 TRP A N 1
ATOM 1317 C CA . TRP A 1 178 ? -10.812 25.266 2.631 1 97.56 178 TRP A CA 1
ATOM 1318 C C . TRP A 1 178 ? -9.523 26.062 2.746 1 97.56 178 TRP A C 1
ATOM 1320 O O . TRP A 1 178 ? -9.508 27.141 3.354 1 97.56 178 TRP A O 1
ATOM 1330 N N . ALA A 1 179 ? -8.469 25.531 2.199 1 97.62 179 ALA A N 1
ATOM 1331 C CA . ALA A 1 179 ? -7.176 26.203 2.275 1 97.62 179 ALA A CA 1
ATOM 1332 C C . ALA A 1 179 ? -7.211 27.547 1.553 1 97.62 179 ALA A C 1
ATOM 1334 O O . ALA A 1 179 ? -6.613 28.516 2.014 1 97.62 179 ALA A O 1
ATOM 1335 N N . GLN A 1 180 ? -7.91 27.609 0.448 1 96.69 180 GLN A N 1
ATOM 1336 C CA . GLN A 1 180 ? -8.047 28.859 -0.294 1 96.69 180 GLN A CA 1
ATOM 1337 C C . GLN A 1 180 ? -8.82 29.891 0.513 1 96.69 180 GLN A C 1
ATOM 1339 O O . GLN A 1 180 ? -8.445 31.062 0.544 1 96.69 180 GLN A O 1
ATOM 1344 N N . GLN A 1 181 ? -9.859 29.484 1.182 1 97.56 181 GLN A N 1
ATOM 1345 C CA . GLN A 1 181 ? -10.625 30.375 2.039 1 97.56 181 GLN A CA 1
ATOM 1346 C C . GLN A 1 181 ? -9.797 30.812 3.248 1 97.56 181 GLN A C 1
ATOM 1348 O O . GLN A 1 181 ? -9.898 31.953 3.699 1 97.56 181 GLN A O 1
ATOM 1353 N N . GLU A 1 182 ? -9.016 29.859 3.756 1 97.62 182 GLU A N 1
ATOM 1354 C CA . GLU A 1 182 ? -8.125 30.203 4.867 1 97.62 182 GLU A CA 1
ATOM 1355 C C . GLU A 1 182 ? -7.141 31.297 4.469 1 97.62 182 GLU A C 1
ATOM 1357 O O . GLU A 1 182 ? -6.887 32.219 5.242 1 97.62 182 GLU A O 1
ATOM 1362 N N . LEU A 1 183 ? -6.598 31.188 3.271 1 97 183 LEU A N 1
ATOM 1363 C CA . LEU A 1 183 ? -5.676 32.219 2.775 1 97 183 LEU A CA 1
ATOM 1364 C C . LEU A 1 183 ? -6.363 33.562 2.693 1 97 183 LEU A C 1
ATOM 1366 O O . LEU A 1 183 ? -5.789 34.594 3.098 1 97 183 LEU A O 1
ATOM 1370 N N . LYS A 1 184 ? -7.562 33.625 2.242 1 97.19 184 LYS A N 1
ATOM 1371 C CA . LYS A 1 184 ? -8.328 34.875 2.16 1 97.19 184 LYS A CA 1
ATOM 1372 C C . LYS A 1 184 ? -8.57 35.469 3.547 1 97.19 184 LYS A C 1
ATOM 1374 O O . LYS A 1 184 ? -8.422 36.656 3.75 1 97.19 184 LYS A O 1
ATOM 1379 N N . ILE A 1 185 ? -8.906 34.562 4.5 1 97.69 185 ILE A N 1
ATOM 1380 C CA . ILE A 1 185 ? -9.141 35 5.875 1 97.69 185 ILE A CA 1
ATOM 1381 C C . ILE A 1 185 ? -7.875 35.656 6.441 1 97.69 185 ILE A C 1
ATOM 1383 O O . ILE A 1 185 ? -7.926 36.719 7.039 1 97.69 185 ILE A O 1
ATOM 1387 N N . LEU A 1 186 ? -6.773 35 6.211 1 97.75 186 LEU A N 1
ATOM 1388 C CA . LEU A 1 186 ? -5.504 35.5 6.719 1 97.75 186 LEU A CA 1
ATOM 1389 C C . LEU A 1 186 ? -5.148 36.844 6.059 1 97.75 186 LEU A C 1
ATOM 1391 O O . LEU A 1 186 ? -4.715 37.781 6.734 1 97.75 186 LEU A O 1
ATOM 1395 N N . GLN A 1 187 ? -5.367 36.969 4.785 1 97.19 187 GLN A N 1
ATOM 1396 C CA . GLN A 1 187 ? -5.062 38.219 4.051 1 97.19 187 GLN A CA 1
ATOM 1397 C C . GLN A 1 187 ? -5.961 39.344 4.496 1 97.19 187 GLN A C 1
ATOM 1399 O O . GLN A 1 187 ? -5.488 40.469 4.707 1 97.19 187 GLN A O 1
ATOM 1404 N N . ASP A 1 188 ? -7.227 39.094 4.652 1 96.81 188 ASP A N 1
ATOM 1405 C CA . ASP A 1 188 ? -8.164 40.094 5.129 1 96.81 188 ASP A CA 1
ATOM 1406 C C . ASP A 1 188 ? -7.801 40.562 6.539 1 96.81 188 ASP A C 1
ATOM 1408 O O . ASP A 1 188 ? -7.832 41.781 6.828 1 96.81 188 ASP A O 1
ATOM 1412 N N . ASN A 1 189 ? -7.43 39.656 7.391 1 97.12 189 ASN A N 1
ATOM 1413 C CA . ASN A 1 189 ? -7.07 40 8.758 1 97.12 189 ASN A CA 1
ATOM 1414 C C . ASN A 1 189 ? -5.719 40.719 8.82 1 97.12 189 ASN A C 1
ATOM 1416 O O . ASN A 1 189 ? -5.484 41.531 9.703 1 97.12 189 ASN A O 1
ATOM 1420 N N . ALA A 1 190 ? -4.844 40.375 7.879 1 96.69 190 ALA A N 1
ATOM 1421 C CA . ALA A 1 190 ? -3.582 41.094 7.789 1 96.69 190 ALA A CA 1
ATOM 1422 C C . ALA A 1 190 ? -3.822 42.562 7.469 1 96.69 190 ALA A C 1
ATOM 1424 O O . ALA A 1 190 ? -3.174 43.438 8.039 1 96.69 190 ALA A O 1
ATOM 1425 N N . LYS A 1 191 ? -4.789 42.844 6.656 1 96.5 191 LYS A N 1
ATOM 1426 C CA . LYS A 1 191 ? -5.148 44.219 6.332 1 96.5 191 LYS A CA 1
ATOM 1427 C C . LYS A 1 191 ? -5.703 44.969 7.555 1 96.5 191 LYS A C 1
ATOM 1429 O O . LYS A 1 191 ? -5.367 46.125 7.801 1 96.5 191 LYS A O 1
ATOM 1434 N N . ILE A 1 192 ? -6.484 44.25 8.305 1 95 192 ILE A N 1
ATOM 1435 C CA . ILE A 1 192 ? -7.059 44.812 9.523 1 95 192 ILE A CA 1
ATOM 1436 C C . ILE A 1 192 ? -5.941 45.188 10.5 1 95 192 ILE A C 1
ATOM 1438 O O . ILE A 1 192 ? -5.941 46.25 11.078 1 95 192 ILE A O 1
ATOM 1442 N N . ARG A 1 193 ? -4.992 44.281 10.648 1 96.06 193 ARG A N 1
ATOM 1443 C CA . ARG A 1 193 ? -3.895 44.5 11.586 1 96.06 193 ARG A CA 1
ATOM 1444 C C . ARG A 1 193 ? -2.949 45.594 11.094 1 96.06 193 ARG A C 1
ATOM 1446 O O . ARG A 1 193 ? -2.379 46.344 11.891 1 96.06 193 ARG A O 1
ATOM 1453 N N . GLN A 1 194 ? -2.785 45.688 9.797 1 96.19 194 GLN A N 1
ATOM 1454 C CA . GLN A 1 194 ? -1.967 46.75 9.227 1 96.19 194 GLN A CA 1
ATOM 1455 C C . GLN A 1 194 ? -2.566 48.125 9.508 1 96.19 194 GLN A C 1
ATOM 1457 O O . GLN A 1 194 ? -1.848 49.062 9.867 1 96.19 194 GLN A O 1
ATOM 1462 N N . HIS A 1 195 ? -3.828 48.25 9.414 1 94.5 195 HIS A N 1
ATOM 1463 C CA . HIS A 1 195 ? -4.516 49.5 9.719 1 94.5 195 HIS A CA 1
ATOM 1464 C C . HIS A 1 195 ? -4.395 49.844 11.203 1 94.5 195 HIS A C 1
ATOM 1466 O O . HIS A 1 195 ? -4.207 51 11.555 1 94.5 195 HIS A O 1
ATOM 1472 N N . ALA A 1 196 ? -4.539 48.781 12.023 1 93.25 196 ALA A N 1
ATOM 1473 C CA . ALA A 1 196 ? -4.406 49 13.461 1 93.25 196 ALA A CA 1
ATOM 1474 C C . ALA A 1 196 ? -3.004 49.469 13.812 1 93.25 196 ALA A C 1
ATOM 1476 O O . ALA A 1 196 ? -2.838 50.344 14.672 1 93.25 196 ALA A O 1
ATOM 1477 N N . LEU A 1 197 ? -1.98 48.938 13.18 1 94.44 197 LEU A N 1
ATOM 1478 C CA . LEU A 1 197 ? -0.601 49.344 13.414 1 94.44 197 LEU A CA 1
ATOM 1479 C C . LEU A 1 197 ? -0.396 50.781 12.984 1 94.44 197 LEU A C 1
ATOM 1481 O O . LEU A 1 197 ? 0.218 51.562 13.719 1 94.44 197 LEU A O 1
ATOM 1485 N N . GLU A 1 198 ? -0.944 51.219 11.891 1 95.19 198 GLU A N 1
ATOM 1486 C CA . GLU A 1 198 ? -0.838 52.594 11.398 1 95.19 198 GLU A CA 1
ATOM 1487 C C . GLU A 1 198 ? -1.526 53.562 12.352 1 95.19 198 GLU A C 1
ATOM 1489 O O . GLU A 1 198 ? -0.987 54.625 12.648 1 95.19 198 GLU A O 1
ATOM 1494 N N . LEU A 1 199 ? -2.688 53.156 12.797 1 92.56 199 LEU A N 1
ATOM 1495 C CA . LEU A 1 199 ? -3.43 54 13.727 1 92.56 199 LEU A CA 1
ATOM 1496 C C . LEU A 1 199 ? -2.666 54.156 15.031 1 92.56 199 LEU A C 1
ATOM 1498 O O . LEU A 1 199 ? -2.572 55.281 15.562 1 92.56 199 LEU A O 1
ATOM 1502 N N . THR A 1 200 ? -2.168 53.062 15.547 1 93.5 200 THR A N 1
ATOM 1503 C CA . THR A 1 200 ? -1.447 53.125 16.812 1 93.5 200 THR A CA 1
ATOM 1504 C C . THR A 1 200 ? -0.18 53.969 16.688 1 93.5 200 THR A C 1
ATOM 1506 O O . THR A 1 200 ? 0.188 54.688 17.609 1 93.5 200 THR A O 1
ATOM 1509 N N . ARG A 1 201 ? 0.495 53.938 15.578 1 94.25 201 ARG A N 1
ATOM 1510 C CA . ARG A 1 201 ? 1.677 54.75 15.312 1 94.25 201 ARG A CA 1
ATOM 1511 C C . ARG A 1 201 ? 1.319 56.219 15.266 1 94.25 201 ARG A C 1
ATOM 1513 O O . ARG A 1 201 ? 2.035 57.062 15.82 1 94.25 201 ARG A O 1
ATOM 1520 N N . LYS A 1 202 ? 0.237 56.562 14.602 1 93 202 LYS A N 1
ATOM 1521 C CA . LYS A 1 202 ? -0.227 57.938 14.523 1 93 202 LYS A CA 1
ATOM 1522 C C . LYS A 1 202 ? -0.58 58.469 15.906 1 93 202 LYS A C 1
ATOM 1524 O O . LYS A 1 202 ? -0.214 59.594 16.25 1 93 202 LYS A O 1
ATOM 1529 N N . ARG A 1 203 ? -1.265 57.688 16.688 1 92.44 203 ARG A N 1
ATOM 1530 C CA . ARG A 1 203 ? -1.654 58.094 18.031 1 92.44 203 ARG A CA 1
ATOM 1531 C C . ARG A 1 203 ? -0.432 58.281 18.938 1 92.44 203 ARG A C 1
ATOM 1533 O O . ARG A 1 203 ? -0.392 59.188 19.766 1 92.44 203 ARG A O 1
ATOM 1540 N N . GLN A 1 204 ? 0.521 57.375 18.75 1 91.5 204 GLN A N 1
ATOM 1541 C CA . GLN A 1 204 ? 1.75 57.5 19.516 1 91.5 204 GLN A CA 1
ATOM 1542 C C . GLN A 1 204 ? 2.463 58.812 19.203 1 91.5 204 GLN A C 1
ATOM 1544 O O . GLN A 1 204 ? 3.008 59.469 20.094 1 91.5 204 GLN A O 1
ATOM 1549 N N . ALA A 1 205 ? 2.439 59.219 18 1 92.5 205 ALA A N 1
ATOM 1550 C CA . ALA A 1 205 ? 3.078 60.438 17.547 1 92.5 205 ALA A CA 1
ATOM 1551 C C . ALA A 1 205 ? 2.451 61.656 18.234 1 92.5 205 ALA A C 1
ATOM 1553 O O . ALA A 1 205 ? 3.121 62.688 18.453 1 92.5 205 ALA A O 1
ATOM 1554 N N . PHE A 1 206 ? 1.214 61.531 18.656 1 92.38 206 PHE A N 1
ATOM 1555 C CA . PHE A 1 206 ? 0.507 62.625 19.328 1 92.38 206 PHE A CA 1
ATOM 1556 C C . PHE A 1 206 ? 0.451 62.375 20.828 1 92.38 206 PHE A C 1
ATOM 1558 O O . PHE A 1 206 ? -0.279 63.062 21.547 1 92.38 206 PHE A O 1
ATOM 1565 N N . GLY A 1 207 ? 1.161 61.375 21.266 1 89.31 207 GLY A N 1
ATOM 1566 C CA . GLY A 1 207 ? 1.25 61.094 22.703 1 89.31 207 GLY A CA 1
ATOM 1567 C C . GLY A 1 207 ? 0.008 60.438 23.25 1 89.31 207 GLY A C 1
ATOM 1568 O O . GLY A 1 207 ? -0.197 60.406 24.469 1 89.31 207 GLY A O 1
ATOM 1569 N N . LEU A 1 208 ? -0.79 59.875 22.406 1 88.31 208 LEU A N 1
ATOM 1570 C CA . LEU A 1 208 ? -2.078 59.344 22.797 1 88.31 208 LEU A CA 1
ATOM 1571 C C . LEU A 1 208 ? -2 57.812 22.922 1 88.31 208 LEU A C 1
ATOM 1573 O O . LEU A 1 208 ? -2.984 57.156 23.281 1 88.31 208 LEU A O 1
ATOM 1577 N N . SER A 1 209 ? -0.88 57.188 22.531 1 88.44 209 SER A N 1
ATOM 1578 C CA . SER A 1 209 ? -0.632 55.75 22.688 1 88.44 209 SER A CA 1
ATOM 1579 C C . SER A 1 209 ? 0.804 55.5 23.125 1 88.44 209 SER A C 1
ATOM 1581 O O . SER A 1 209 ? 1.653 56.375 23.062 1 88.44 209 SER A O 1
ATOM 1583 N N . THR A 1 210 ? 1.057 54.344 23.609 1 89.81 210 THR A N 1
ATOM 1584 C CA . THR A 1 210 ? 2.369 54 24.156 1 89.81 210 THR A CA 1
ATOM 1585 C C . THR A 1 210 ? 3.189 53.219 23.125 1 89.81 210 THR A C 1
ATOM 1587 O O . THR A 1 210 ? 2.641 52.688 22.172 1 89.81 210 THR A O 1
ATOM 1590 N N . GLU A 1 211 ? 4.516 53.25 23.359 1 91.06 211 GLU A N 1
ATOM 1591 C CA . GLU A 1 211 ? 5.391 52.406 22.547 1 91.06 211 GLU A CA 1
ATOM 1592 C C . GLU A 1 211 ? 5.023 50.938 22.703 1 91.06 211 GLU A C 1
ATOM 1594 O O . GLU A 1 211 ? 5.191 50.156 21.766 1 91.06 211 GLU A O 1
ATOM 1599 N N . LEU A 1 212 ? 4.504 50.562 23.781 1 90.19 212 LEU A N 1
ATOM 1600 C CA . LEU A 1 212 ? 4.051 49.188 24.031 1 90.19 212 LEU A CA 1
ATOM 1601 C C . LEU A 1 212 ? 2.928 48.812 23.078 1 90.19 212 LEU A C 1
ATOM 1603 O O . LEU A 1 212 ? 2.936 47.719 22.516 1 90.19 212 LEU A O 1
ATOM 1607 N N . ASP A 1 213 ? 2.031 49.719 22.859 1 91.44 213 ASP A N 1
ATOM 1608 C CA . ASP A 1 213 ? 0.905 49.469 21.969 1 91.44 213 ASP A CA 1
ATOM 1609 C C . ASP A 1 213 ? 1.377 49.281 20.531 1 91.44 213 ASP A C 1
ATOM 1611 O O . ASP A 1 213 ? 0.887 48.406 19.828 1 91.44 213 ASP A O 1
ATOM 1615 N N . VAL A 1 214 ? 2.34 50.062 20.109 1 93.38 214 VAL A N 1
ATOM 1616 C CA . VAL A 1 214 ? 2.871 49.969 18.75 1 93.38 214 VAL A CA 1
ATOM 1617 C C . VAL A 1 214 ? 3.588 48.656 18.562 1 93.38 214 VAL A C 1
ATOM 1619 O O . VAL A 1 214 ? 3.393 47.969 17.562 1 93.38 214 VAL A O 1
ATOM 1622 N N . THR A 1 215 ? 4.387 48.25 19.547 1 93 215 THR A N 1
ATOM 1623 C CA . THR A 1 215 ? 5.129 47 19.469 1 93 215 THR A CA 1
ATOM 1624 C C . THR A 1 215 ? 4.18 45.812 19.469 1 93 215 THR A C 1
ATOM 1626 O O . THR A 1 215 ? 4.422 44.812 18.797 1 93 215 THR A O 1
ATOM 1629 N N . ARG A 1 216 ? 3.121 45.812 20.219 1 92.38 216 ARG A N 1
ATOM 1630 C CA . ARG A 1 216 ? 2.09 44.781 20.234 1 92.38 216 ARG A CA 1
ATOM 1631 C C . ARG A 1 216 ? 1.421 44.656 18.875 1 92.38 216 ARG A C 1
ATOM 1633 O O . ARG A 1 216 ? 1.213 43.562 18.375 1 92.38 216 ARG A O 1
ATOM 1640 N N . ALA A 1 217 ? 1.058 45.812 18.344 1 93.88 217 ALA A N 1
ATOM 1641 C CA . ALA A 1 217 ? 0.427 45.812 17.016 1 93.88 217 ALA A CA 1
ATOM 1642 C C . ALA A 1 217 ? 1.353 45.219 15.969 1 93.88 217 ALA A C 1
ATOM 1644 O O . ALA A 1 217 ? 0.914 44.438 15.117 1 93.88 217 ALA A O 1
ATOM 1645 N N . GLN A 1 218 ? 2.643 45.562 16.062 1 94.12 218 GLN A N 1
ATOM 1646 C CA . GLN A 1 218 ? 3.633 45.031 15.141 1 94.12 218 GLN A CA 1
ATOM 1647 C C . GLN A 1 218 ? 3.766 43.5 15.297 1 94.12 218 GLN A C 1
ATOM 1649 O O . GLN A 1 218 ? 3.803 42.781 14.305 1 94.12 218 GLN A O 1
ATOM 1654 N N . ASN A 1 219 ? 3.828 43 16.453 1 94 219 ASN A N 1
ATOM 1655 C CA . ASN A 1 219 ? 3.896 41.562 16.734 1 94 219 ASN A CA 1
ATOM 1656 C C . ASN A 1 219 ? 2.711 40.812 16.125 1 94 219 ASN A C 1
ATOM 1658 O O . ASN A 1 219 ? 2.885 39.75 15.508 1 94 219 ASN A O 1
ATOM 1662 N N . GLN A 1 220 ? 1.548 41.344 16.312 1 93.31 220 GLN A N 1
ATOM 1663 C CA . GLN A 1 220 ? 0.336 40.688 15.8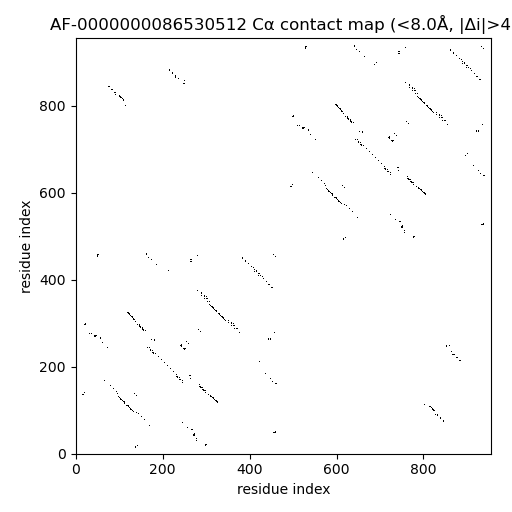28 1 93.31 220 GLN A CA 1
ATOM 1664 C C . GLN A 1 220 ? 0.336 40.562 14.305 1 93.31 220 GLN A C 1
ATOM 1666 O O . GLN A 1 220 ? -0.084 39.562 13.75 1 93.31 220 GLN A O 1
ATOM 1671 N N . LEU A 1 221 ? 0.771 41.656 13.656 1 95 221 LEU A N 1
ATOM 1672 C CA . LEU A 1 221 ? 0.849 41.625 12.203 1 95 221 LEU A CA 1
ATOM 1673 C C . LEU A 1 221 ? 1.862 40.594 11.727 1 95 221 LEU A C 1
ATOM 1675 O O . LEU A 1 221 ? 1.552 39.781 10.867 1 95 221 LEU A O 1
ATOM 1679 N N . ASP A 1 222 ? 3.039 40.594 12.336 1 94.38 222 ASP A N 1
ATOM 1680 C CA . ASP A 1 222 ? 4.094 39.656 11.938 1 94.38 222 ASP A CA 1
ATOM 1681 C C . ASP A 1 222 ? 3.674 38.219 12.172 1 94.38 222 ASP A C 1
ATOM 1683 O O . ASP A 1 222 ? 3.902 37.344 11.328 1 94.38 222 ASP A O 1
ATOM 1687 N N . ALA A 1 223 ? 3.033 37.906 13.305 1 93.56 223 ALA A N 1
ATOM 1688 C CA . ALA A 1 223 ? 2.584 36.562 13.648 1 93.56 223 ALA A CA 1
ATOM 1689 C C . ALA A 1 223 ? 1.527 36.062 12.664 1 93.56 223 ALA A C 1
ATOM 1691 O O . ALA A 1 223 ? 1.547 34.906 12.266 1 93.56 223 ALA A O 1
ATOM 1692 N N . LEU A 1 224 ? 0.64 36.906 12.336 1 95.56 224 LEU A N 1
ATOM 1693 C CA . LEU A 1 224 ? -0.401 36.531 11.383 1 95.56 224 LEU A CA 1
ATOM 1694 C C . LEU A 1 224 ? 0.191 36.312 10 1 95.56 224 LEU A C 1
ATOM 1696 O O . LEU A 1 224 ? -0.166 35.344 9.328 1 95.56 224 LEU A O 1
ATOM 1700 N N . GLU A 1 225 ? 1.101 37.219 9.562 1 95.75 225 GLU A N 1
ATOM 1701 C CA . GLU A 1 225 ? 1.723 37.125 8.242 1 95.75 225 GLU A CA 1
ATOM 1702 C C . GLU A 1 225 ? 2.541 35.812 8.141 1 95.75 225 GLU A C 1
ATOM 1704 O O . GLU A 1 225 ? 2.693 35.281 7.047 1 95.75 225 GLU A O 1
ATOM 1709 N N . ALA A 1 226 ? 3.018 35.312 9.219 1 96.25 226 ALA A N 1
ATOM 1710 C CA . ALA A 1 226 ? 3.811 34.094 9.258 1 96.25 226 ALA A CA 1
ATOM 1711 C C . ALA A 1 226 ? 2.949 32.875 8.945 1 96.25 226 ALA A C 1
ATOM 1713 O O . ALA A 1 226 ? 3.469 31.797 8.633 1 96.25 226 ALA A O 1
ATOM 1714 N N . ARG A 1 227 ? 1.655 32.969 8.984 1 96.94 227 ARG A N 1
ATOM 1715 C CA . ARG A 1 227 ? 0.74 31.844 8.727 1 96.94 227 ARG A CA 1
ATOM 1716 C C . ARG A 1 227 ? 0.417 31.734 7.238 1 96.94 227 ARG A C 1
ATOM 1718 O O . ARG A 1 227 ? -0.131 30.734 6.789 1 96.94 227 ARG A O 1
ATOM 1725 N N . ILE A 1 228 ? 0.752 32.781 6.445 1 97.31 228 ILE A N 1
ATOM 1726 C CA . ILE A 1 228 ? 0.332 32.875 5.051 1 97.31 228 ILE A CA 1
ATOM 1727 C C . ILE A 1 228 ? 1.141 31.891 4.207 1 97.31 228 ILE A C 1
ATOM 1729 O O . ILE A 1 228 ? 0.572 31.078 3.484 1 97.31 228 ILE A O 1
ATOM 1733 N N . PRO A 1 229 ? 2.475 31.844 4.316 1 95.94 229 PRO A N 1
ATOM 1734 C CA . PRO A 1 229 ? 3.242 30.938 3.449 1 95.94 229 PRO A CA 1
ATOM 1735 C C . PRO A 1 229 ? 2.877 29.469 3.646 1 95.94 229 PRO A C 1
ATOM 1737 O O . PRO A 1 229 ? 2.629 28.75 2.672 1 95.94 229 PRO A O 1
ATOM 1740 N N . PRO A 1 230 ? 2.746 28.906 4.871 1 96.88 230 PRO A N 1
ATOM 1741 C CA . PRO A 1 230 ? 2.332 27.516 5.031 1 96.88 230 PRO A CA 1
ATOM 1742 C C . PRO A 1 230 ? 0.958 27.234 4.43 1 96.88 230 PRO A C 1
ATOM 1744 O O . PRO A 1 230 ? 0.706 26.125 3.949 1 96.88 230 PRO A O 1
ATOM 1747 N N . THR A 1 231 ? 0.079 28.203 4.551 1 97.62 231 THR A N 1
ATOM 1748 C CA . THR A 1 231 ? -1.24 28.016 3.953 1 97.62 231 THR A CA 1
ATOM 1749 C C . THR A 1 231 ? -1.139 27.922 2.434 1 97.62 231 THR A C 1
ATOM 1751 O O . THR A 1 231 ? -1.838 27.125 1.808 1 97.62 231 THR A O 1
ATOM 1754 N N . GLN A 1 232 ? -0.251 28.734 1.847 1 95.25 232 GLN A N 1
ATOM 1755 C CA . GLN A 1 232 ? 0.001 28.656 0.412 1 95.25 232 GLN A CA 1
ATOM 1756 C C . GLN A 1 232 ? 0.575 27.297 0.031 1 95.25 232 GLN A C 1
ATOM 1758 O O . GLN A 1 232 ? 0.202 26.719 -0.995 1 95.25 232 GLN A O 1
ATOM 1763 N N . ALA A 1 233 ? 1.44 26.781 0.833 1 95.69 233 ALA A N 1
ATOM 1764 C CA . ALA A 1 233 ? 1.992 25.453 0.61 1 95.69 233 ALA A CA 1
ATOM 1765 C C . ALA A 1 233 ? 0.898 24.391 0.67 1 95.69 233 ALA A C 1
ATOM 1767 O O . ALA A 1 233 ? 0.915 23.422 -0.102 1 95.69 233 ALA A O 1
ATOM 1768 N N . GLN A 1 234 ? -0.038 24.547 1.573 1 96.19 234 GLN A N 1
ATOM 1769 C CA . GLN A 1 234 ? -1.146 23.609 1.694 1 96.19 234 GLN A CA 1
ATOM 1770 C C . GLN A 1 234 ? -1.994 23.594 0.426 1 96.19 234 GLN A C 1
ATOM 1772 O O . GLN A 1 234 ? -2.467 22.531 0.004 1 96.19 234 GLN A O 1
ATOM 1777 N N . ILE A 1 235 ? -2.217 24.734 -0.142 1 95.06 235 ILE A N 1
ATOM 1778 C CA . ILE A 1 235 ? -2.943 24.828 -1.404 1 95.06 235 ILE A CA 1
ATOM 1779 C C . ILE A 1 235 ? -2.193 24.062 -2.488 1 95.06 235 ILE A C 1
ATOM 1781 O O . ILE A 1 235 ? -2.791 23.266 -3.217 1 95.06 235 ILE A O 1
ATOM 1785 N N . ALA A 1 236 ? -0.899 24.266 -2.576 1 92.69 236 ALA A N 1
ATOM 1786 C CA . ALA A 1 236 ? -0.076 23.562 -3.561 1 92.69 236 ALA A CA 1
ATOM 1787 C C . ALA A 1 236 ? -0.134 22.062 -3.352 1 92.69 236 ALA A C 1
ATOM 1789 O O . ALA A 1 236 ? -0.218 21.297 -4.316 1 92.69 236 ALA A O 1
ATOM 1790 N N . HIS A 1 237 ? -0.129 21.594 -2.09 1 94.94 237 HIS A N 1
ATOM 1791 C CA . HIS A 1 237 ? -0.205 20.172 -1.767 1 94.94 237 HIS A CA 1
ATOM 1792 C C . HIS A 1 237 ? -1.492 19.547 -2.303 1 94.94 237 HIS A C 1
ATOM 1794 O O . HIS A 1 237 ? -1.47 18.469 -2.875 1 94.94 237 HIS A O 1
ATOM 1800 N N . GLN A 1 238 ? -2.562 20.25 -2.072 1 94.81 238 GLN A N 1
ATOM 1801 C CA . GLN A 1 238 ? -3.844 19.719 -2.518 1 94.81 238 GLN A CA 1
ATOM 1802 C C . GLN A 1 238 ? -3.928 19.688 -4.039 1 94.81 238 GLN A C 1
ATOM 1804 O O . GLN A 1 238 ? -4.477 18.734 -4.617 1 94.81 238 GLN A O 1
ATOM 1809 N N . LEU A 1 239 ? -3.395 20.703 -4.656 1 93.69 239 LEU A N 1
ATOM 1810 C CA . LEU A 1 239 ? -3.369 20.719 -6.113 1 93.69 239 LEU A CA 1
ATOM 1811 C C . LEU A 1 239 ? -2.529 19.562 -6.656 1 93.69 239 LEU A C 1
ATOM 1813 O O . LEU A 1 239 ? -2.934 18.891 -7.605 1 93.69 239 LEU A O 1
ATOM 1817 N N . ASN A 1 240 ? -1.377 19.328 -6.078 1 93.31 240 ASN A N 1
ATOM 1818 C CA . ASN A 1 240 ? -0.53 18.203 -6.465 1 93.31 240 ASN A CA 1
ATOM 1819 C C . ASN A 1 240 ? -1.242 16.859 -6.262 1 93.31 240 ASN A C 1
ATOM 1821 O O . ASN A 1 240 ? -1.157 15.977 -7.109 1 93.31 240 ASN A O 1
ATOM 1825 N N . LEU A 1 241 ? -1.933 16.719 -5.133 1 95.12 241 LEU A N 1
ATOM 1826 C CA . LEU A 1 241 ? -2.662 15.492 -4.828 1 95.12 241 LEU A CA 1
ATOM 1827 C C . LEU A 1 241 ? -3.742 15.227 -5.871 1 95.12 241 LEU A C 1
ATOM 1829 O O . LEU A 1 241 ? -3.875 14.102 -6.359 1 95.12 241 LEU A O 1
ATOM 1833 N N . ILE A 1 242 ? -4.453 16.281 -6.195 1 94.94 242 ILE A N 1
ATOM 1834 C CA . ILE A 1 242 ? -5.523 16.156 -7.184 1 94.94 242 ILE A CA 1
ATOM 1835 C C . ILE A 1 242 ? -4.934 15.789 -8.539 1 94.94 242 ILE A C 1
ATOM 1837 O O . ILE A 1 242 ? -5.52 14.992 -9.281 1 94.94 242 ILE A O 1
ATOM 1841 N N . ALA A 1 243 ? -3.795 16.328 -8.883 1 93.38 243 ALA A N 1
ATOM 1842 C CA . ALA A 1 243 ? -3.125 15.961 -10.133 1 93.38 243 ALA A CA 1
ATOM 1843 C C . ALA A 1 243 ? -2.82 14.469 -10.18 1 93.38 243 ALA A C 1
ATOM 1845 O O . ALA A 1 243 ? -3.123 13.797 -11.172 1 93.38 243 ALA A O 1
ATOM 1846 N N . VAL A 1 244 ? -2.309 13.93 -9.117 1 94.88 244 VAL A N 1
ATOM 1847 C CA . VAL A 1 244 ? -1.963 12.516 -9.055 1 94.88 244 VAL A CA 1
ATOM 1848 C C . VAL A 1 244 ? -3.23 11.672 -9.172 1 94.88 244 VAL A C 1
ATOM 1850 O O . VAL A 1 244 ? -3.254 10.672 -9.891 1 94.88 244 VAL A O 1
ATOM 1853 N N . TYR A 1 245 ? -4.328 12.102 -8.461 1 95.81 245 TYR A N 1
ATOM 1854 C CA . TYR A 1 245 ? -5.594 11.383 -8.57 1 95.81 245 TYR A CA 1
ATOM 1855 C C . TYR A 1 245 ? -6.078 11.352 -10.016 1 95.81 245 TYR A C 1
ATOM 1857 O O . TYR A 1 245 ? 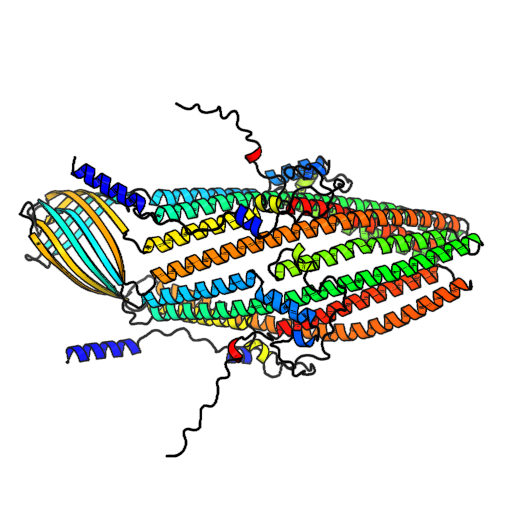-6.73 10.398 -10.438 1 95.81 245 TYR A O 1
ATOM 1865 N N . SER A 1 246 ? -5.738 12.367 -10.789 1 93.62 246 SER A N 1
ATOM 1866 C CA . SER A 1 246 ? -6.203 12.484 -12.172 1 93.62 246 SER A CA 1
ATOM 1867 C C . SER A 1 246 ? -5.242 11.805 -13.141 1 93.62 246 SER A C 1
ATOM 1869 O O . SER A 1 246 ? -5.406 11.891 -14.352 1 93.62 246 SER A O 1
ATOM 1871 N N . GLY A 1 247 ? -4.18 11.172 -12.594 1 93.38 247 GLY A N 1
ATOM 1872 C CA . GLY A 1 247 ? -3.203 10.5 -13.438 1 93.38 247 GLY A CA 1
ATOM 1873 C C . GLY A 1 247 ? -2.305 11.461 -14.195 1 93.38 247 GLY A C 1
ATOM 1874 O O . GLY A 1 247 ? -1.812 11.141 -15.273 1 93.38 247 GLY A O 1
ATOM 1875 N N . ARG A 1 248 ? -2.139 12.648 -13.641 1 90.88 248 ARG A N 1
ATOM 1876 C CA . ARG A 1 248 ? -1.359 13.688 -14.305 1 90.88 248 ARG A CA 1
ATOM 1877 C C . ARG A 1 248 ? -0.242 14.195 -13.391 1 90.88 248 ARG A C 1
ATOM 1879 O O . ARG A 1 248 ? -0.265 13.953 -12.188 1 90.88 248 ARG A O 1
ATOM 1886 N N . THR A 1 249 ? 0.681 14.883 -13.984 1 89.69 249 THR A N 1
ATOM 1887 C CA . THR A 1 249 ? 1.777 15.469 -13.219 1 89.69 249 THR A CA 1
ATOM 1888 C C . THR A 1 249 ? 1.319 16.734 -12.492 1 89.69 249 THR A C 1
ATOM 1890 O O . THR A 1 249 ? 0.391 17.406 -12.938 1 89.69 249 THR A O 1
ATOM 1893 N N . PRO A 1 250 ? 1.889 17.016 -11.344 1 85.38 250 PRO A N 1
ATOM 1894 C CA . PRO A 1 250 ? 1.502 18.188 -10.547 1 85.38 250 PRO A CA 1
ATOM 1895 C C . PRO A 1 250 ? 1.543 19.484 -11.344 1 85.38 250 PRO A C 1
ATOM 1897 O O . PRO A 1 250 ? 0.777 20.406 -11.07 1 85.38 250 PRO A O 1
ATOM 1900 N N . GLU A 1 251 ? 2.256 19.594 -12.344 1 73.81 251 GLU A N 1
ATOM 1901 C CA . GLU A 1 251 ? 2.354 20.844 -13.086 1 73.81 251 GLU A CA 1
ATOM 1902 C C . GLU A 1 251 ? 1.16 21.031 -14.023 1 73.81 251 GLU A C 1
ATOM 1904 O O . GLU A 1 251 ? 0.866 22.141 -14.453 1 73.81 251 GLU A O 1
ATOM 1909 N N . SER A 1 252 ? 0.559 19.969 -14.266 1 70.88 252 SER A N 1
ATOM 1910 C CA . SER A 1 252 ? -0.515 19.984 -15.258 1 70.88 252 SER A CA 1
ATOM 1911 C C . SER A 1 252 ? -1.823 20.469 -14.641 1 70.88 252 SER A C 1
ATOM 1913 O O . SER A 1 252 ? -2.785 20.766 -15.359 1 70.88 252 SER A O 1
ATOM 1915 N N . VAL A 1 253 ? -2.018 20.516 -13.359 1 62.44 253 VAL A N 1
ATOM 1916 C CA . VAL A 1 253 ? -3.279 20.797 -12.68 1 62.44 253 VAL A CA 1
ATOM 1917 C C . VAL A 1 253 ? -3.723 22.219 -12.969 1 62.44 253 VAL A C 1
ATOM 1919 O O . VAL A 1 253 ? -4.918 22.531 -12.969 1 62.44 253 VAL A O 1
ATOM 1922 N N . ASP A 1 254 ? -2.697 23.219 -13.227 1 57.56 254 ASP A N 1
ATOM 1923 C CA . ASP A 1 254 ? -3.139 24.578 -13.492 1 57.56 254 ASP A CA 1
ATOM 1924 C C . ASP A 1 254 ? -4.203 24.625 -14.586 1 57.56 254 ASP A C 1
ATOM 1926 O O . ASP A 1 254 ? -5.027 25.531 -14.633 1 57.56 254 ASP A O 1
ATOM 1930 N N . ARG A 1 255 ? -4.223 23.484 -15.32 1 56.66 255 ARG A N 1
ATOM 1931 C CA . ARG A 1 255 ? -5.207 23.422 -16.391 1 56.66 255 ARG A CA 1
ATOM 1932 C C . ARG A 1 255 ? -6.578 23.016 -15.859 1 56.66 255 ARG A C 1
ATOM 1934 O O . ARG A 1 255 ? -7.594 23.203 -16.531 1 56.66 255 ARG A O 1
ATOM 1941 N N . LEU A 1 256 ? -6.418 22.625 -14.578 1 58.34 256 LEU A N 1
ATOM 1942 C CA . LEU A 1 256 ? -7.715 22.406 -13.953 1 58.34 256 LEU A CA 1
ATOM 1943 C C . LEU A 1 256 ? -8.242 23.688 -13.312 1 58.34 256 LEU A C 1
ATOM 1945 O O . LEU A 1 256 ? -7.453 24.547 -12.906 1 58.34 256 LEU A O 1
ATOM 1949 N N . VAL A 1 257 ? -9.438 24.219 -13.547 1 63.81 257 VAL A N 1
ATOM 1950 C CA . VAL A 1 257 ? -10.164 25.406 -13.102 1 63.81 257 VAL A CA 1
ATOM 1951 C C . VAL A 1 257 ? -9.953 25.609 -11.602 1 63.81 257 VAL A C 1
ATOM 1953 O O . VAL A 1 257 ? -10.477 26.562 -11.016 1 63.81 257 VAL A O 1
ATOM 1956 N N . LEU A 1 258 ? -8.828 24.922 -10.992 1 74.88 258 LEU A N 1
ATOM 1957 C CA . LEU A 1 258 ? -8.797 24.844 -9.539 1 74.88 258 LEU A CA 1
ATOM 1958 C C . LEU A 1 258 ? -7.914 25.938 -8.945 1 74.88 258 LEU A C 1
ATOM 1960 O O . LEU A 1 258 ? -7.965 26.188 -7.742 1 74.88 258 LEU A O 1
ATOM 1964 N N . ALA A 1 259 ? -7.285 26.656 -9.906 1 72.94 259 ALA A N 1
ATOM 1965 C CA . ALA A 1 259 ? -6.359 27.656 -9.375 1 72.94 259 ALA A CA 1
ATOM 1966 C C . ALA A 1 259 ? -7.109 28.891 -8.859 1 72.94 259 ALA A C 1
ATOM 1968 O O . ALA A 1 259 ? -6.633 29.578 -7.961 1 72.94 259 ALA A O 1
ATOM 1969 N N . GLN A 1 260 ? -8.297 28.984 -9.414 1 79.38 260 GLN A N 1
ATOM 1970 C CA . GLN A 1 260 ? -9.109 30.094 -8.922 1 79.38 260 GLN A CA 1
ATOM 1971 C C . GLN A 1 260 ? -9.828 29.719 -7.625 1 79.38 260 GLN A C 1
ATOM 1973 O O . GLN A 1 260 ? -10.422 28.656 -7.527 1 79.38 260 GLN A O 1
ATOM 1978 N N . ALA A 1 261 ? -9.695 30.609 -6.68 1 85.88 261 ALA A N 1
ATOM 1979 C CA . ALA A 1 261 ? -10.305 30.344 -5.379 1 85.88 261 ALA A CA 1
ATOM 1980 C C . ALA A 1 261 ? -11.82 30.234 -5.492 1 85.88 261 ALA A C 1
ATOM 1982 O O . ALA A 1 261 ? -12.43 30.844 -6.371 1 85.88 261 ALA A O 1
ATOM 1983 N N . GLY A 1 262 ? -12.375 29.375 -4.73 1 86.19 262 GLY A N 1
ATOM 1984 C CA . GLY A 1 262 ? -13.812 29.172 -4.641 1 86.19 262 GLY A CA 1
ATOM 1985 C C . GLY A 1 262 ? -14.281 28.828 -3.24 1 86.19 262 GLY A C 1
ATOM 1986 O O . GLY A 1 262 ? -13.469 28.672 -2.33 1 86.19 262 GLY A O 1
ATOM 1987 N N . GLU A 1 263 ? -15.625 28.766 -3.094 1 90.56 263 GLU A N 1
ATOM 1988 C CA . GLU A 1 263 ? -16.203 28.453 -1.797 1 90.56 263 GLU A CA 1
ATOM 1989 C C . GLU A 1 263 ? -16.219 26.953 -1.553 1 90.56 263 GLU A C 1
ATOM 1991 O O . GLU A 1 263 ? -16.188 26.156 -2.5 1 90.56 263 GLU A O 1
ATOM 1996 N N . ILE A 1 264 ? -16.125 26.641 -0.286 1 94.31 264 ILE A N 1
ATOM 1997 C CA . ILE A 1 264 ? -16.328 25.25 0.077 1 94.31 264 ILE A CA 1
ATOM 1998 C C . ILE A 1 264 ? -17.719 24.797 -0.348 1 94.31 264 ILE A C 1
ATOM 2000 O O . ILE A 1 264 ? -18.719 25.453 -0.047 1 94.31 264 ILE A O 1
ATOM 2004 N N . PRO A 1 265 ? -17.781 23.75 -1.096 1 90.44 265 PRO A N 1
ATOM 2005 C CA . PRO A 1 265 ? -19.109 23.312 -1.521 1 90.44 265 PRO A CA 1
ATOM 2006 C C . PRO A 1 265 ? -20.016 22.984 -0.345 1 90.44 265 PRO A C 1
ATOM 2008 O O . PRO A 1 265 ? -19.594 22.328 0.614 1 90.44 265 PRO A O 1
ATOM 2011 N N . ALA A 1 266 ? -21.234 23.453 -0.415 1 86.06 266 ALA A N 1
ATOM 2012 C CA . ALA A 1 266 ? -22.219 23.203 0.641 1 86.06 266 ALA A CA 1
ATOM 2013 C C . ALA A 1 266 ? -23.047 21.953 0.343 1 86.06 266 ALA A C 1
ATOM 2015 O O . ALA A 1 266 ? -23.578 21.812 -0.762 1 86.06 266 ALA A O 1
ATOM 2016 N N . PRO A 1 267 ? -23.016 21.109 1.363 1 82.19 267 PRO A N 1
ATOM 2017 C CA . PRO A 1 267 ? -23.875 19.953 1.146 1 82.19 267 PRO A CA 1
ATOM 2018 C C . PRO A 1 267 ? -25.359 20.297 1.198 1 82.19 267 PRO A C 1
ATOM 2020 O O . PRO A 1 267 ? -25.734 21.328 1.764 1 82.19 267 PRO A O 1
ATOM 2023 N N . PRO A 1 268 ? -26.172 19.484 0.439 1 70.81 268 PRO A N 1
ATOM 2024 C CA . PRO A 1 268 ? -27.609 19.719 0.58 1 70.81 268 PRO A CA 1
ATOM 2025 C C . PRO A 1 268 ? -28.094 19.547 2.018 1 70.81 268 PRO A C 1
ATOM 2027 O O . PRO A 1 268 ? -27.469 18.844 2.805 1 70.81 268 PRO A O 1
ATOM 2030 N N . VAL A 1 269 ? -29.156 20.25 2.213 1 68.44 269 VAL A N 1
ATOM 2031 C CA . VAL A 1 269 ? -29.766 20.156 3.535 1 68.44 269 VAL A CA 1
ATOM 2032 C C . VAL A 1 269 ? -30.484 18.812 3.688 1 68.44 269 VAL A C 1
ATOM 2034 O O . VAL A 1 269 ? -31.234 18.406 2.801 1 68.44 269 VAL A O 1
ATOM 2037 N N . GLY A 1 270 ? -30.078 18.047 4.613 1 65.81 270 GLY A N 1
ATOM 2038 C CA . GLY A 1 270 ? -30.734 16.781 4.918 1 65.81 270 GLY A CA 1
ATOM 2039 C C . GLY A 1 270 ? -29.906 15.57 4.523 1 65.81 270 GLY A C 1
ATOM 2040 O O . GLY A 1 270 ? -28.859 15.703 3.889 1 65.81 270 GLY A O 1
ATOM 2041 N N . ALA A 1 271 ? -30.25 14.352 5.168 1 66.19 271 ALA A N 1
ATOM 2042 C CA . ALA A 1 271 ? -29.578 13.094 4.898 1 66.19 271 ALA A CA 1
ATOM 2043 C C . ALA A 1 271 ? -30.375 12.219 3.941 1 66.19 271 ALA A C 1
ATOM 2045 O O . ALA A 1 271 ? -31.609 12.281 3.934 1 66.19 271 ALA A O 1
ATOM 2046 N N . PRO A 1 272 ? -29.594 11.539 3.021 1 67.62 272 PRO A N 1
ATOM 2047 C CA . PRO A 1 272 ? -30.328 10.625 2.141 1 67.62 272 PRO A CA 1
ATOM 2048 C C . PRO A 1 272 ? -31.203 9.641 2.908 1 67.62 272 PRO A C 1
ATOM 2050 O O . PRO A 1 272 ? -30.828 9.203 4 1 67.62 272 PRO A O 1
ATOM 2053 N N . GLY A 1 273 ? -32.375 9.359 2.301 1 65.94 273 GLY A N 1
ATOM 2054 C CA . GLY A 1 273 ? -33.375 8.477 2.922 1 65.94 273 GLY A CA 1
ATOM 2055 C C . GLY A 1 273 ? -33.031 7.008 2.781 1 65.94 273 GLY A C 1
ATOM 2056 O O . GLY A 1 273 ? -33.781 6.141 3.203 1 65.94 273 GLY A O 1
ATOM 2057 N N . THR A 1 274 ? -31.875 6.703 2.283 1 70.19 274 THR A N 1
ATOM 2058 C CA . THR A 1 274 ? -31.516 5.305 2.096 1 70.19 274 THR A CA 1
ATOM 2059 C C . THR A 1 274 ? -31.344 4.605 3.443 1 70.19 274 THR A C 1
ATOM 2061 O O . THR A 1 274 ? -30.625 5.102 4.32 1 70.19 274 THR A O 1
ATOM 2064 N N . LEU A 1 275 ? -32.062 3.365 3.547 1 72.81 275 LEU A N 1
ATOM 2065 C CA . LEU A 1 275 ? -31.938 2.572 4.766 1 72.81 275 LEU A CA 1
ATOM 2066 C C . LEU A 1 275 ? -30.578 1.87 4.832 1 72.81 275 LEU A C 1
ATOM 2068 O O . LEU A 1 275 ? -30.016 1.495 3.797 1 72.81 275 LEU A O 1
ATOM 2072 N N . PRO A 1 276 ? -30.062 1.716 6.102 1 78.44 276 PRO A N 1
ATOM 2073 C CA . PRO A 1 276 ? -28.797 1.014 6.266 1 78.44 276 PRO A CA 1
ATOM 2074 C C . PRO A 1 276 ? -28.797 -0.375 5.629 1 78.44 276 PRO A C 1
ATOM 2076 O O . PRO A 1 276 ? -27.797 -0.787 5.027 1 78.44 276 PRO A O 1
ATOM 2079 N N . SER A 1 277 ? -29.922 -1.04 5.719 1 82.06 277 SER A N 1
ATOM 2080 C CA . SER A 1 277 ? -30.031 -2.373 5.133 1 82.06 277 SER A CA 1
ATOM 2081 C C . SER A 1 277 ? -29.922 -2.318 3.611 1 82.06 277 SER A C 1
ATOM 2083 O O . SER A 1 277 ? -29.297 -3.184 2.998 1 82.06 277 SER A O 1
ATOM 2085 N N . GLN A 1 278 ? -30.516 -1.363 3.004 1 82.31 278 GLN A N 1
ATOM 2086 C CA . GLN A 1 278 ? -30.422 -1.181 1.56 1 82.31 278 GLN A CA 1
ATOM 2087 C C . GLN A 1 278 ? -29 -0.819 1.136 1 82.31 278 GLN A C 1
ATOM 2089 O O . GLN A 1 278 ? -28.516 -1.285 0.101 1 82.31 278 GLN A O 1
ATOM 2094 N N . ALA A 1 279 ? -28.344 -0.036 1.987 1 85.44 279 ALA A N 1
ATOM 2095 C CA . ALA A 1 279 ? -26.969 0.352 1.695 1 85.44 279 ALA A CA 1
ATOM 2096 C C . ALA A 1 279 ? -26.047 -0.861 1.708 1 85.44 279 ALA A C 1
ATOM 2098 O O . ALA A 1 279 ? -25.156 -0.984 0.856 1 85.44 279 ALA A O 1
ATOM 2099 N N . LEU A 1 280 ? -26.266 -1.73 2.645 1 89.69 280 LEU A N 1
ATOM 2100 C CA . LEU A 1 280 ? -25.438 -2.92 2.764 1 89.69 280 LEU A CA 1
ATOM 2101 C C . LEU A 1 280 ? -25.516 -3.779 1.508 1 89.69 280 LEU A C 1
ATOM 2103 O O . LEU A 1 280 ? -24.531 -4.395 1.098 1 89.69 280 LEU A O 1
ATOM 2107 N N . LEU A 1 281 ? -26.703 -3.832 0.868 1 89.06 281 LEU A N 1
ATOM 2108 C CA . LEU A 1 281 ? -26.922 -4.684 -0.298 1 89.06 281 LEU A CA 1
ATOM 2109 C C . LEU A 1 281 ? -26.297 -4.062 -1.546 1 89.06 281 LEU A C 1
ATOM 2111 O O . LEU A 1 281 ? -26.109 -4.742 -2.555 1 89.06 281 LEU A O 1
ATOM 2115 N N . ARG A 1 282 ? -25.906 -2.816 -1.418 1 85.25 282 ARG A N 1
ATOM 2116 C CA . ARG A 1 282 ? -25.406 -2.113 -2.596 1 85.25 282 ARG A CA 1
ATOM 2117 C C . ARG A 1 282 ? -23.922 -1.83 -2.475 1 85.25 282 ARG A C 1
ATOM 2119 O O . ARG A 1 282 ? -23.234 -1.608 -3.479 1 85.25 282 ARG A O 1
ATOM 2126 N N . ARG A 1 283 ? -23.391 -1.8 -1.315 1 91.75 283 ARG A N 1
ATOM 2127 C CA . ARG A 1 283 ? -22 -1.43 -1.091 1 91.75 283 ARG A CA 1
ATOM 2128 C C . ARG A 1 283 ? -21.047 -2.443 -1.728 1 91.75 283 ARG A C 1
ATOM 2130 O O . ARG A 1 283 ? -21.125 -3.641 -1.441 1 91.75 283 ARG A O 1
ATOM 2137 N N . PRO A 1 284 ? -20.141 -1.879 -2.549 1 94.5 284 PRO A N 1
ATOM 2138 C CA . PRO A 1 284 ? -19.25 -2.797 -3.264 1 94.5 284 PRO A CA 1
ATOM 2139 C C . PRO A 1 284 ? -18.328 -3.586 -2.326 1 94.5 284 PRO A C 1
ATOM 2141 O O . PRO A 1 284 ? -17.969 -4.727 -2.627 1 94.5 284 PRO A O 1
ATOM 2144 N N . ASP A 1 285 ? -17.922 -3.053 -1.178 1 96 285 ASP A N 1
ATOM 2145 C CA . ASP A 1 285 ? -17.047 -3.785 -0.262 1 96 285 ASP A CA 1
ATOM 2146 C C . ASP A 1 285 ? -17.781 -4.965 0.37 1 96 285 ASP A C 1
ATOM 2148 O O . ASP A 1 285 ? -17.203 -6.027 0.583 1 96 285 ASP A O 1
ATOM 2152 N N . VAL A 1 286 ? -19.062 -4.816 0.596 1 96.25 286 VAL A N 1
ATOM 2153 C CA . VAL A 1 286 ? -19.875 -5.906 1.113 1 96.25 286 VAL A CA 1
ATOM 2154 C C . VAL A 1 286 ? -20.062 -6.973 0.036 1 96.25 286 VAL A C 1
ATOM 2156 O O . VAL A 1 286 ? -19.938 -8.172 0.309 1 96.25 286 VAL A O 1
ATOM 2159 N N . LEU A 1 287 ? -20.312 -6.516 -1.148 1 96.44 287 LEU A N 1
ATOM 2160 C CA . LEU A 1 287 ? -20.484 -7.445 -2.258 1 96.44 287 LEU A CA 1
ATOM 2161 C C . LEU A 1 287 ? -19.203 -8.227 -2.521 1 96.44 287 LEU A C 1
ATOM 2163 O O . LEU A 1 287 ? -19.266 -9.422 -2.84 1 96.44 287 LEU A O 1
ATOM 2167 N N . THR A 1 288 ? -18.047 -7.547 -2.385 1 97.56 288 THR A N 1
ATOM 2168 C CA . THR A 1 288 ? -16.766 -8.227 -2.523 1 97.56 288 THR A CA 1
ATOM 2169 C C . THR A 1 288 ? -16.609 -9.312 -1.456 1 97.56 288 THR A C 1
ATOM 2171 O O . THR A 1 288 ? -16.188 -10.43 -1.755 1 97.56 288 THR A O 1
ATOM 2174 N N . ALA A 1 289 ? -16.922 -8.953 -0.22 1 98.19 289 ALA A N 1
ATOM 2175 C CA . ALA A 1 289 ? -16.828 -9.922 0.873 1 98.19 289 ALA A CA 1
ATOM 2176 C C . ALA A 1 289 ? -17.766 -11.102 0.632 1 98.19 289 ALA A C 1
ATOM 2178 O O . ALA A 1 289 ? -17.406 -12.25 0.919 1 98.19 289 ALA A O 1
ATOM 2179 N N . TYR A 1 290 ? -18.984 -10.883 0.088 1 98 290 TYR A N 1
ATOM 2180 C CA . TYR A 1 290 ? -19.922 -11.961 -0.196 1 98 290 TYR A CA 1
ATOM 2181 C C . TYR A 1 290 ? -19.391 -12.875 -1.292 1 98 290 TYR A C 1
ATOM 2183 O O . TYR A 1 290 ? -19.531 -14.102 -1.206 1 98 290 TYR A O 1
ATOM 2191 N N . ALA A 1 291 ? -18.766 -12.273 -2.316 1 98.25 291 ALA A N 1
ATOM 2192 C CA . ALA A 1 291 ? -18.156 -13.078 -3.375 1 98.25 291 ALA A CA 1
ATOM 2193 C C . ALA A 1 291 ? -17.078 -14.008 -2.814 1 98.25 291 ALA A C 1
ATOM 2195 O O . ALA A 1 291 ? -16.906 -15.125 -3.297 1 98.25 291 ALA A O 1
ATOM 2196 N N . GLN A 1 292 ? -16.375 -13.555 -1.765 1 98.56 292 GLN A N 1
ATOM 2197 C CA . GLN A 1 292 ? -15.359 -14.391 -1.122 1 98.56 292 GLN A CA 1
ATOM 2198 C C . GLN A 1 292 ? -16 -15.578 -0.412 1 98.56 292 GLN A C 1
ATOM 2200 O O . GLN A 1 292 ? -15.445 -16.688 -0.414 1 98.56 292 GLN A O 1
ATOM 2205 N N . VAL A 1 293 ? -17.188 -15.383 0.147 1 98.62 293 VAL A N 1
ATOM 2206 C CA . VAL A 1 293 ? -17.906 -16.484 0.771 1 98.62 293 VAL A CA 1
ATOM 2207 C C . VAL A 1 293 ? -18.312 -17.5 -0.29 1 98.62 293 VAL A C 1
ATOM 2209 O O . VAL A 1 293 ? -18.156 -18.703 -0.09 1 98.62 293 VAL A O 1
ATOM 2212 N N . GLU A 1 294 ? -18.781 -17.031 -1.408 1 98.44 294 GLU A N 1
ATOM 2213 C CA . GLU A 1 294 ? -19.156 -17.906 -2.504 1 98.44 294 GLU A CA 1
ATOM 2214 C C . GLU A 1 294 ? -17.969 -18.703 -3.02 1 98.44 294 GLU A C 1
ATOM 2216 O O . GLU A 1 294 ? -18.078 -19.906 -3.303 1 98.44 294 GLU A O 1
ATOM 2221 N N . ARG A 1 295 ? -16.812 -18 -3.096 1 98.62 295 ARG A N 1
ATOM 2222 C CA . ARG A 1 295 ? -15.594 -18.672 -3.541 1 98.62 295 ARG A CA 1
ATOM 2223 C C . ARG A 1 295 ? -15.195 -19.781 -2.584 1 98.62 295 ARG A C 1
ATOM 2225 O O . ARG A 1 295 ? -14.906 -20.906 -3.012 1 98.62 295 ARG A O 1
ATOM 2232 N N . ARG A 1 296 ? -15.25 -19.516 -1.296 1 98.75 296 ARG A N 1
ATOM 2233 C CA . ARG A 1 296 ? -14.859 -20.5 -0.284 1 98.75 296 ARG A CA 1
ATOM 2234 C C . ARG A 1 296 ? -15.844 -21.656 -0.243 1 98.75 296 ARG A C 1
ATOM 2236 O O . ARG A 1 296 ? -15.453 -22.812 -0.035 1 98.75 296 ARG A O 1
ATOM 2243 N N . ALA A 1 297 ? -17.156 -21.359 -0.501 1 98.69 297 ALA A N 1
ATOM 2244 C CA . ALA A 1 297 ? -18.156 -22.406 -0.556 1 98.69 297 ALA A CA 1
ATOM 2245 C C . ALA A 1 297 ? -17.859 -23.391 -1.682 1 98.69 297 ALA A C 1
ATOM 2247 O O . ALA A 1 297 ? -17.969 -24.609 -1.497 1 98.69 297 ALA A O 1
ATOM 2248 N N . ALA A 1 298 ? -17.484 -22.844 -2.795 1 98.62 298 ALA A N 1
ATOM 2249 C CA . ALA A 1 298 ? -17.094 -23.703 -3.92 1 98.62 298 ALA A CA 1
ATOM 2250 C C . ALA A 1 298 ? -15.859 -24.516 -3.596 1 98.62 298 ALA A C 1
ATOM 2252 O O . ALA A 1 298 ? -15.773 -25.703 -3.947 1 98.62 298 ALA A O 1
ATOM 2253 N N . GLN A 1 299 ? -14.922 -23.984 -2.848 1 98.69 299 GLN A N 1
ATOM 2254 C CA . GLN A 1 299 ? -13.672 -24.672 -2.51 1 98.69 299 GLN A CA 1
ATOM 2255 C C . GLN A 1 299 ? -13.906 -25.812 -1.526 1 98.69 299 GLN A C 1
ATOM 2257 O O . GLN A 1 299 ? -13.211 -26.828 -1.561 1 98.69 299 GLN A O 1
ATOM 2262 N N . VAL A 1 300 ? -14.922 -25.641 -0.669 1 98.69 300 VAL A N 1
ATOM 2263 C CA . VAL A 1 300 ? -15.312 -26.766 0.184 1 98.69 300 VAL A CA 1
ATOM 2264 C C . VAL A 1 300 ? -15.805 -27.922 -0.679 1 98.69 300 VAL A C 1
ATOM 2266 O O . VAL A 1 300 ? -15.461 -29.078 -0.419 1 98.69 300 VAL A O 1
ATOM 2269 N N . GLY A 1 301 ? -16.578 -27.562 -1.699 1 98.19 301 GLY A N 1
ATOM 2270 C CA . GLY A 1 301 ? -17.016 -28.594 -2.631 1 98.19 301 GLY A CA 1
ATOM 2271 C C . GLY A 1 301 ? -15.859 -29.281 -3.35 1 98.19 301 GLY A C 1
ATOM 2272 O O . GLY A 1 301 ? -15.883 -30.5 -3.551 1 98.19 301 GLY A O 1
ATOM 2273 N N . VAL A 1 302 ? -14.828 -28.5 -3.689 1 98.25 302 VAL A N 1
ATOM 2274 C CA . VAL A 1 302 ? -13.648 -29.062 -4.328 1 98.25 302 VAL A CA 1
ATOM 2275 C C . VAL A 1 302 ? -12.969 -30.047 -3.381 1 98.25 302 VAL A C 1
ATOM 2277 O O . VAL A 1 302 ? -12.594 -31.156 -3.789 1 98.25 302 VAL A O 1
ATOM 2280 N N . ALA A 1 303 ? -12.828 -29.703 -2.121 1 98.19 303 ALA A N 1
ATOM 2281 C CA . ALA A 1 303 ? -12.203 -30.578 -1.127 1 98.19 303 ALA A CA 1
ATOM 2282 C C . ALA A 1 303 ? -13.016 -31.844 -0.932 1 98.19 303 ALA A C 1
ATOM 2284 O O . ALA A 1 303 ? -12.453 -32.938 -0.824 1 98.19 303 ALA A O 1
ATOM 2285 N N . LYS A 1 304 ? -14.344 -31.781 -0.94 1 98.06 304 LYS A N 1
ATOM 2286 C CA . LYS A 1 304 ? -15.219 -32.938 -0.773 1 98.06 304 LYS A CA 1
ATOM 2287 C C . LYS A 1 304 ? -15.125 -33.875 -1.977 1 98.06 304 LYS A C 1
ATOM 2289 O O . LYS A 1 304 ? -15.219 -35.094 -1.832 1 98.06 304 LYS A O 1
ATOM 2294 N N . ALA A 1 305 ? -14.891 -33.219 -3.082 1 96.94 305 ALA A N 1
ATOM 2295 C CA . ALA A 1 305 ? -14.82 -34.031 -4.312 1 96.94 305 ALA A CA 1
ATOM 2296 C C . ALA A 1 305 ? -13.602 -34.938 -4.301 1 96.94 305 ALA A C 1
ATOM 2298 O O . ALA A 1 305 ? -13.562 -35.938 -5.035 1 96.94 305 ALA A O 1
ATOM 2299 N N . GLU A 1 306 ? -12.641 -34.719 -3.447 1 96.5 306 GLU A N 1
ATOM 2300 C CA . GLU A 1 306 ? -11.438 -35.531 -3.365 1 96.5 306 GLU A CA 1
ATOM 2301 C C . GLU A 1 306 ? -11.742 -36.906 -2.777 1 96.5 306 GLU A C 1
ATOM 2303 O O . GLU A 1 306 ? -10.922 -37.844 -2.875 1 96.5 306 GLU A O 1
ATOM 2308 N N . ARG A 1 307 ? -13.008 -37.156 -2.229 1 96.25 307 ARG A N 1
ATOM 2309 C CA . ARG A 1 307 ? -13.414 -38.438 -1.662 1 96.25 307 ARG A CA 1
ATOM 2310 C C . ARG A 1 307 ? -13.82 -39.406 -2.758 1 96.25 307 ARG A C 1
ATOM 2312 O O . ARG A 1 307 ? -13.898 -40.625 -2.521 1 96.25 307 ARG A O 1
ATOM 2319 N N . TYR A 1 308 ? -13.992 -38.844 -3.947 1 95.88 308 TYR A N 1
ATOM 2320 C CA . TYR A 1 308 ? -14.594 -39.656 -4.988 1 95.88 308 TYR A CA 1
ATOM 2321 C C . TYR A 1 308 ? -13.57 -40.031 -6.047 1 95.88 308 TYR A C 1
ATOM 2323 O O . TYR A 1 308 ? -12.523 -39.406 -6.168 1 95.88 308 TYR A O 1
ATOM 2331 N N . PRO A 1 309 ? -13.789 -41.062 -6.816 1 95.25 309 PRO A N 1
ATOM 2332 C CA . PRO A 1 309 ? -12.828 -41.531 -7.812 1 95.25 309 PRO A CA 1
ATOM 2333 C C . PRO A 1 309 ? -12.484 -40.469 -8.867 1 95.25 309 PRO A C 1
ATOM 2335 O O . PRO A 1 309 ? -13.352 -39.688 -9.266 1 95.25 309 PRO A O 1
ATOM 2338 N N . LYS A 1 310 ? -11.281 -40.5 -9.312 1 95.25 310 LYS A N 1
ATOM 2339 C CA . LYS A 1 310 ? -10.812 -39.719 -10.445 1 95.25 310 LYS A CA 1
ATOM 2340 C C . LYS A 1 310 ? -10.594 -40.594 -11.672 1 95.25 310 LYS A C 1
ATOM 2342 O O . LYS A 1 310 ? -10.141 -41.75 -11.547 1 95.25 310 LYS A O 1
ATOM 2347 N N . PHE A 1 311 ? -11.016 -40 -12.836 1 95.25 311 PHE A N 1
ATOM 2348 C CA . PHE A 1 311 ? -10.945 -40.75 -14.07 1 95.25 311 PHE A CA 1
ATOM 2349 C C . PHE A 1 311 ? -9.969 -40.125 -15.047 1 95.25 311 PHE A C 1
ATOM 2351 O O . PHE A 1 311 ? -9.805 -38.906 -15.047 1 95.25 311 PHE A O 1
ATOM 2358 N N . SER A 1 312 ? -9.305 -40.938 -15.836 1 95.88 312 SER A N 1
ATOM 2359 C CA . SER A 1 312 ? -8.406 -40.469 -16.875 1 95.88 312 SER A CA 1
ATOM 2360 C C . SER A 1 312 ? -8.547 -41.281 -18.156 1 95.88 312 SER A C 1
ATOM 2362 O O . SER A 1 312 ? -8.641 -42.5 -18.094 1 95.88 312 SER A O 1
ATOM 2364 N N . LEU A 1 313 ? -8.664 -40.562 -19.234 1 95.88 313 LEU A N 1
ATOM 2365 C CA . LEU A 1 313 ? -8.688 -41.156 -20.562 1 95.88 313 LEU A CA 1
ATOM 2366 C C . LEU A 1 313 ? -7.469 -40.719 -21.375 1 95.88 313 LEU A C 1
ATOM 2368 O O . LEU A 1 313 ? -7.184 -39.531 -21.5 1 95.88 313 LEU A O 1
ATOM 2372 N N . ASN A 1 314 ? -6.719 -41.75 -21.875 1 96.25 314 ASN A N 1
ATOM 2373 C CA . ASN A 1 314 ? -5.559 -41.5 -22.719 1 96.25 314 ASN A CA 1
ATOM 2374 C C . ASN A 1 314 ? -5.66 -42.25 -24.047 1 96.25 314 ASN A C 1
ATOM 2376 O O . ASN A 1 314 ? -5.941 -43.438 -24.078 1 96.25 314 ASN A O 1
ATOM 2380 N N . LEU A 1 315 ? -5.559 -41.531 -25.125 1 95.75 315 LEU A N 1
ATOM 2381 C CA . LEU A 1 315 ? -5.559 -42.094 -26.469 1 95.75 315 LEU A CA 1
ATOM 2382 C C . LEU A 1 315 ? -4.316 -41.656 -27.234 1 95.75 315 LEU A C 1
ATOM 2384 O O . LEU A 1 315 ? -3.947 -40.469 -27.203 1 95.75 315 LEU A O 1
ATOM 2388 N N . THR A 1 316 ? -3.562 -42.594 -27.844 1 95.19 316 THR A N 1
ATOM 2389 C CA . THR A 1 316 ? -2.41 -42.281 -28.672 1 95.19 316 THR A CA 1
ATOM 2390 C C . THR A 1 316 ? -2.533 -42.969 -30.031 1 95.19 316 THR A C 1
ATOM 2392 O O . THR A 1 316 ? -3.002 -44.094 -30.125 1 95.19 316 THR A O 1
ATOM 2395 N N . ASP A 1 317 ? -2.229 -42.281 -31.031 1 94.25 317 ASP A N 1
ATOM 2396 C CA . ASP A 1 317 ? -2.16 -42.812 -32.406 1 94.25 317 ASP A CA 1
ATOM 2397 C C . ASP A 1 317 ? -0.982 -42.219 -33.156 1 94.25 317 ASP A C 1
ATOM 2399 O O . ASP A 1 317 ? -0.628 -41.031 -32.938 1 94.25 317 ASP A O 1
ATOM 2403 N N . GLY A 1 318 ? -0.279 -43.125 -33.969 1 94.81 318 GLY A N 1
ATOM 2404 C CA . GLY A 1 318 ? 0.872 -42.625 -34.688 1 94.81 318 GLY A CA 1
ATOM 2405 C C . GLY A 1 318 ? 1.599 -43.719 -35.469 1 94.81 318 GLY A C 1
ATOM 2406 O O . GLY A 1 318 ? 0.991 -44.719 -35.844 1 94.81 318 GLY A O 1
ATOM 2407 N N . ILE A 1 319 ? 2.865 -43.438 -35.75 1 94.62 319 ILE A N 1
ATOM 2408 C CA . ILE A 1 319 ? 3.719 -44.375 -36.469 1 94.62 319 ILE A CA 1
ATOM 2409 C C . ILE A 1 319 ? 4.938 -44.719 -35.625 1 94.62 319 ILE A C 1
ATOM 2411 O O . ILE A 1 319 ? 5.449 -43.844 -34.875 1 94.62 319 ILE A O 1
ATOM 2415 N N . LEU A 1 320 ? 5.285 -45.906 -35.625 1 92.62 320 LEU A N 1
ATOM 2416 C CA . LEU A 1 320 ? 6.434 -46.375 -34.875 1 92.62 320 LEU A CA 1
ATOM 2417 C C . LEU A 1 320 ? 7.34 -47.25 -35.75 1 92.62 320 LEU A C 1
ATOM 2419 O O . LEU A 1 320 ? 6.863 -48.094 -36.469 1 92.62 320 LEU A O 1
ATOM 2423 N N . ALA A 1 321 ? 8.562 -46.969 -35.781 1 91.31 321 ALA A N 1
ATOM 2424 C CA . ALA A 1 321 ? 9.609 -47.812 -36.344 1 91.31 321 ALA A CA 1
ATOM 2425 C C . ALA A 1 321 ? 10.438 -48.469 -35.25 1 91.31 321 ALA A C 1
ATOM 2427 O O . ALA A 1 321 ? 10.836 -47.781 -34.281 1 91.31 321 ALA A O 1
ATOM 2428 N N . ALA A 1 322 ? 10.57 -49.75 -35.344 1 91.06 322 ALA A N 1
ATOM 2429 C CA . ALA A 1 322 ? 11.289 -50.438 -34.281 1 91.06 322 ALA A CA 1
ATOM 2430 C C . ALA A 1 322 ? 12.172 -51.531 -34.844 1 91.06 322 ALA A C 1
ATOM 2432 O O . ALA A 1 322 ? 11.859 -52.125 -35.875 1 91.06 322 ALA A O 1
ATOM 2433 N N . SER A 1 323 ? 13.281 -51.75 -34.25 1 89.38 323 SER A N 1
ATOM 2434 C CA . SER A 1 323 ? 14.188 -52.906 -34.469 1 89.38 323 SER A CA 1
ATOM 2435 C C . SER A 1 323 ? 14.375 -53.688 -33.188 1 89.38 323 SER A C 1
ATOM 2437 O O . SER A 1 323 ? 14.727 -53.125 -32.125 1 89.38 323 SER A O 1
ATOM 2439 N N . TYR A 1 324 ? 14.109 -54.969 -33.281 1 88.94 324 TYR A N 1
ATOM 2440 C CA . TYR A 1 324 ? 14.141 -55.844 -32.125 1 88.94 324 TYR A CA 1
ATOM 2441 C C . TYR A 1 324 ? 15.367 -56.75 -32.156 1 88.94 324 TYR A C 1
ATOM 2443 O O . TYR A 1 324 ? 15.484 -57.594 -33.031 1 88.94 324 TYR A O 1
ATOM 2451 N N . LEU A 1 325 ? 16.297 -56.562 -31.219 1 88.38 325 LEU A N 1
ATOM 2452 C CA . LEU A 1 325 ? 17.422 -57.438 -30.984 1 88.38 325 LEU A CA 1
ATOM 2453 C C . LEU A 1 325 ? 18.234 -57.656 -32.281 1 88.38 325 LEU A C 1
ATOM 2455 O O . LEU A 1 325 ? 18.531 -58.781 -32.656 1 88.38 325 LEU A O 1
ATOM 2459 N N . GLY A 1 326 ? 18.359 -56.625 -33.062 1 82.81 326 GLY A N 1
ATOM 2460 C CA . GLY A 1 326 ? 19.188 -56.688 -34.25 1 82.81 326 GLY A CA 1
ATOM 2461 C C . GLY A 1 326 ? 18.406 -57.031 -35.531 1 82.81 326 GLY A C 1
ATOM 2462 O O . GLY A 1 326 ? 18.953 -57.031 -36.625 1 82.81 326 GLY A O 1
ATOM 2463 N N . LEU A 1 327 ? 17.156 -57.281 -35.438 1 88.19 327 LEU A N 1
ATOM 2464 C CA . LEU A 1 327 ? 16.312 -57.562 -36.594 1 88.19 327 LEU A CA 1
ATOM 2465 C C . LEU A 1 327 ? 16.094 -56.281 -37.406 1 88.19 327 LEU A C 1
ATOM 2467 O O . LEU A 1 327 ? 16.281 -55.188 -36.906 1 88.19 327 LEU A O 1
ATOM 2471 N N . PRO A 1 328 ? 15.672 -56.531 -38.656 1 87.12 328 PRO A N 1
ATOM 2472 C CA . PRO A 1 328 ? 15.414 -55.344 -39.469 1 87.12 328 PRO A CA 1
ATOM 2473 C C . PRO A 1 328 ? 14.328 -54.469 -38.875 1 87.12 328 PRO A C 1
ATOM 2475 O O . PRO A 1 328 ? 13.406 -54.938 -38.219 1 87.12 328 PRO A O 1
ATOM 2478 N N . THR A 1 329 ? 14.461 -53.219 -39.219 1 88.62 329 THR A N 1
ATOM 2479 C CA . THR A 1 329 ? 13.5 -52.219 -38.719 1 88.62 329 THR A CA 1
ATOM 2480 C C . THR A 1 329 ? 12.148 -52.406 -39.375 1 88.62 329 THR A C 1
ATOM 2482 O O . THR A 1 329 ? 12.062 -52.5 -40.594 1 88.62 329 THR A O 1
ATOM 2485 N N . LEU A 1 330 ? 11.102 -52.469 -38.594 1 89.5 330 LEU A N 1
ATOM 2486 C CA . LEU A 1 330 ? 9.727 -52.531 -39.094 1 89.5 330 LEU A CA 1
ATOM 2487 C C . LEU A 1 330 ? 8.961 -51.281 -38.688 1 89.5 330 LEU A C 1
ATOM 2489 O O . LEU A 1 330 ? 9.188 -50.719 -37.594 1 89.5 330 LEU A O 1
ATOM 2493 N N . THR A 1 331 ? 8.141 -50.812 -39.656 1 88.81 331 THR A N 1
ATOM 2494 C CA . THR A 1 331 ? 7.285 -49.656 -39.375 1 88.81 3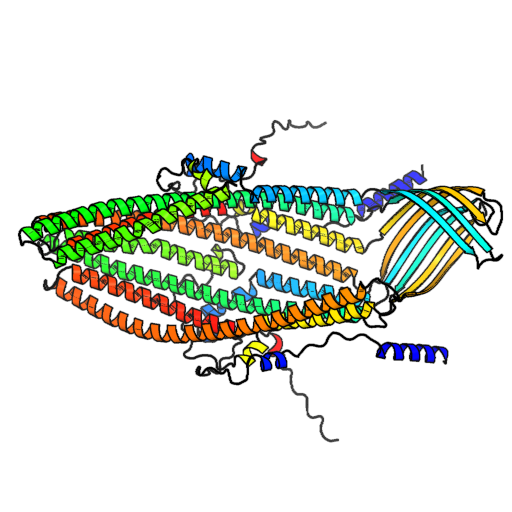31 THR A CA 1
ATOM 2495 C C . THR A 1 331 ? 5.824 -50.094 -39.281 1 88.81 331 THR A C 1
ATOM 2497 O O . THR A 1 331 ? 5.332 -50.844 -40.125 1 88.81 331 THR A O 1
ATOM 2500 N N . ASP A 1 332 ? 5.199 -49.625 -38.094 1 89.31 332 ASP A N 1
ATOM 2501 C CA . ASP A 1 332 ? 3.779 -49.938 -37.938 1 89.31 332 ASP A CA 1
ATOM 2502 C C . ASP A 1 332 ? 3.068 -48.812 -37.188 1 89.31 332 ASP A C 1
ATOM 2504 O O . ASP A 1 332 ? 3.688 -47.812 -36.812 1 89.31 332 ASP A O 1
ATOM 2508 N N . ASN A 1 333 ? 1.72 -49.094 -37.062 1 88.94 333 ASN A N 1
ATOM 2509 C CA . ASN A 1 333 ? 0.888 -48.125 -36.344 1 88.94 333 ASN A CA 1
ATOM 2510 C C . ASN A 1 333 ? 1.103 -48.219 -34.844 1 88.94 333 ASN A C 1
ATOM 2512 O O . ASN A 1 333 ? 1.215 -49.312 -34.281 1 88.94 333 ASN A O 1
ATOM 2516 N N . LEU A 1 334 ? 1.33 -47.094 -34.25 1 87.38 334 LEU A N 1
ATOM 2517 C CA . LEU A 1 334 ? 1.312 -46.938 -32.812 1 87.38 334 LEU A CA 1
ATOM 2518 C C . LEU A 1 334 ? -0.082 -46.562 -32.312 1 87.38 334 LEU A C 1
ATOM 2520 O O . LEU A 1 334 ? -0.607 -45.5 -32.656 1 87.38 334 LEU A O 1
ATOM 2524 N N . PHE A 1 335 ? -0.807 -47.438 -31.594 1 90.94 335 PHE A N 1
ATOM 2525 C CA . PHE A 1 335 ? -2.131 -47.156 -31.062 1 90.94 335 PHE A CA 1
ATOM 2526 C C . PHE A 1 335 ? -2.248 -47.625 -29.609 1 90.94 335 PHE A C 1
ATOM 2528 O O . PHE A 1 335 ? -1.779 -48.719 -29.266 1 90.94 335 PHE A O 1
ATOM 2535 N N . SER A 1 336 ? -2.693 -46.812 -28.828 1 92.62 336 SER A N 1
ATOM 2536 C CA . SER A 1 336 ? -3.033 -47.188 -27.469 1 92.62 336 SER A CA 1
ATOM 2537 C C . SER A 1 336 ? -4.238 -46.406 -26.953 1 92.62 336 SER A C 1
ATOM 2539 O O . SER A 1 336 ? -4.375 -45.219 -27.219 1 92.62 336 SER A O 1
ATOM 2541 N N . ALA A 1 337 ? -5.207 -47.031 -26.328 1 93.19 337 ALA A N 1
ATOM 2542 C CA . ALA A 1 337 ? -6.344 -46.469 -25.609 1 93.19 337 ALA A CA 1
ATOM 2543 C C . ALA A 1 337 ? -6.434 -47 -24.188 1 93.19 337 ALA A C 1
ATOM 2545 O O . ALA A 1 337 ? -6.414 -48.219 -23.984 1 93.19 337 ALA A O 1
ATOM 2546 N N . ALA A 1 338 ? -6.43 -46.094 -23.297 1 93.25 338 ALA A N 1
ATOM 2547 C CA . ALA A 1 338 ? -6.457 -46.531 -21.906 1 93.25 338 ALA A CA 1
ATOM 2548 C C . ALA A 1 338 ? -7.438 -45.688 -21.094 1 93.25 338 ALA A C 1
ATOM 2550 O O . ALA A 1 338 ? -7.484 -44.469 -21.234 1 93.25 338 ALA A O 1
ATOM 2551 N N . LEU A 1 339 ? -8.273 -46.281 -20.281 1 93.19 339 LEU A N 1
ATOM 2552 C CA . LEU A 1 339 ? -9.156 -45.688 -19.281 1 93.19 339 LEU A CA 1
ATOM 2553 C C . LEU A 1 339 ? -8.773 -46.125 -17.891 1 93.19 339 LEU A C 1
ATOM 2555 O O . LEU A 1 339 ? -8.555 -47.344 -17.656 1 93.19 339 LEU A O 1
ATOM 2559 N N . SER A 1 340 ? -8.562 -45.219 -17.016 1 94.5 340 SER A N 1
ATOM 2560 C CA . SER A 1 340 ? -8.219 -45.562 -15.641 1 94.5 340 SER A CA 1
ATOM 2561 C C . SER A 1 340 ? -9.086 -44.812 -14.633 1 94.5 340 SER A C 1
ATOM 2563 O O . SER A 1 340 ? -9.609 -43.75 -14.938 1 94.5 340 SER A O 1
ATOM 2565 N N . ALA A 1 341 ? -9.359 -45.438 -13.5 1 93.69 341 ALA A N 1
ATOM 2566 C CA . ALA A 1 341 ? -10.055 -44.812 -12.367 1 93.69 341 ALA A CA 1
ATOM 2567 C C . ALA A 1 341 ? -9.297 -45.094 -11.062 1 93.69 341 ALA A C 1
ATOM 2569 O O . ALA A 1 341 ? -8.773 -46.188 -10.852 1 93.69 341 ALA A O 1
ATOM 2570 N N . THR A 1 342 ? -9.148 -44.062 -10.25 1 95 342 THR A N 1
ATOM 2571 C CA . THR A 1 342 ? -8.508 -44.188 -8.945 1 95 342 THR A CA 1
ATOM 2572 C C . THR A 1 342 ? -9.375 -43.594 -7.844 1 95 342 THR A C 1
ATOM 2574 O O . THR A 1 342 ? -9.844 -42.469 -7.969 1 95 342 THR A O 1
ATOM 2577 N N . SER A 1 343 ? -9.633 -44.406 -6.746 1 94.81 343 SER A N 1
ATOM 2578 C CA . SER A 1 343 ? -10.422 -43.938 -5.609 1 94.81 343 SER A CA 1
ATOM 2579 C C . SER A 1 343 ? -9.656 -44.094 -4.301 1 94.81 343 SER A C 1
ATOM 2581 O O . SER A 1 343 ? -9.062 -45.156 -4.055 1 94.81 343 SER A O 1
ATOM 2583 N N . PRO A 1 344 ? -9.664 -43.094 -3.477 1 96 344 PRO A N 1
ATOM 2584 C CA . PRO A 1 344 ? -8.984 -43.25 -2.188 1 96 344 PRO A CA 1
ATOM 2585 C C . PRO A 1 344 ? -9.766 -44.156 -1.223 1 96 344 PRO A C 1
ATOM 2587 O O . PRO A 1 344 ? -10.984 -44.031 -1.111 1 96 344 PRO A O 1
ATOM 2590 N N . ILE A 1 345 ? -9.047 -45.031 -0.632 1 95.94 345 ILE A N 1
ATOM 2591 C CA . ILE A 1 345 ? -9.625 -45.906 0.395 1 95.94 345 ILE A CA 1
ATOM 2592 C C . ILE A 1 345 ? -9.086 -45.5 1.767 1 95.94 345 ILE A C 1
ATOM 2594 O O . ILE A 1 345 ? -9.859 -45.281 2.701 1 95.94 345 ILE A O 1
ATOM 2598 N N . PHE A 1 346 ? -7.715 -45.438 1.879 1 96.31 346 PHE A N 1
ATOM 2599 C CA . PHE A 1 346 ? -7.043 -45.031 3.105 1 96.31 346 PHE A CA 1
ATOM 2600 C C . PHE A 1 346 ? -6.027 -43.906 2.82 1 96.31 346 PHE A C 1
ATOM 2602 O O . PHE A 1 346 ? -5.129 -44.094 1.997 1 96.31 346 PHE A O 1
ATOM 2609 N N . ASN A 1 347 ? -6.133 -42.75 3.443 1 96.62 347 ASN A N 1
ATOM 2610 C CA . ASN A 1 347 ? -5.246 -41.625 3.264 1 96.62 347 ASN A CA 1
ATOM 2611 C C . ASN A 1 347 ? -4.84 -41 4.602 1 96.62 347 ASN A C 1
ATOM 2613 O O . ASN A 1 347 ? -4.477 -39.812 4.668 1 96.62 347 ASN A O 1
ATOM 2617 N N . ALA A 1 348 ? -5.008 -41.719 5.648 1 97.44 348 ALA A N 1
ATOM 2618 C CA . ALA A 1 348 ? -4.57 -41.375 7 1 97.44 348 ALA A CA 1
ATOM 2619 C C . ALA A 1 348 ? -5.195 -40.062 7.457 1 97.44 348 ALA A C 1
ATOM 2621 O O . ALA A 1 348 ? -4.562 -39.281 8.172 1 97.44 348 ALA A O 1
ATOM 2622 N N . GLY A 1 349 ? -6.395 -39.688 6.996 1 97.44 349 GLY A N 1
ATOM 2623 C CA . GLY A 1 349 ? -7.125 -38.531 7.449 1 97.44 349 GLY A CA 1
ATOM 2624 C C . GLY A 1 349 ? -6.824 -37.281 6.633 1 97.44 349 GLY A C 1
ATOM 2625 O O . GLY A 1 349 ? -7.332 -36.188 6.93 1 97.44 349 GLY A O 1
ATOM 2626 N N . ARG A 1 350 ? -5.992 -37.281 5.609 1 97.69 350 ARG A N 1
ATOM 2627 C CA . ARG A 1 350 ? -5.57 -36.156 4.812 1 97.69 350 ARG A CA 1
ATOM 2628 C C . ARG A 1 350 ? -6.766 -35.438 4.176 1 97.69 350 ARG A C 1
ATOM 2630 O O . ARG A 1 350 ? -6.918 -34.219 4.293 1 97.69 350 ARG A O 1
ATOM 2637 N N . ILE A 1 351 ? -7.746 -36.281 3.516 1 97.75 351 ILE A N 1
ATOM 2638 C CA . ILE A 1 351 ? -8.875 -35.688 2.797 1 97.75 351 ILE A CA 1
ATOM 2639 C C . ILE A 1 351 ? -9.852 -35.062 3.787 1 97.75 351 ILE A C 1
ATOM 2641 O O . ILE A 1 351 ? -10.336 -33.938 3.572 1 97.75 351 ILE A O 1
ATOM 2645 N N . THR A 1 352 ? -10.086 -35.75 4.891 1 97.81 352 THR A N 1
ATOM 2646 C CA . THR A 1 352 ? -10.977 -35.219 5.918 1 97.81 352 THR A CA 1
ATOM 2647 C C . THR A 1 352 ? -10.414 -33.938 6.516 1 97.81 352 THR A C 1
ATOM 2649 O O . THR A 1 352 ? -11.156 -32.969 6.758 1 97.81 352 THR A O 1
ATOM 2652 N N . ALA A 1 353 ? -9.062 -33.875 6.781 1 98.25 353 ALA A N 1
ATOM 2653 C CA . ALA A 1 353 ? -8.414 -32.688 7.309 1 98.25 353 ALA A CA 1
ATOM 2654 C C . ALA A 1 353 ? -8.5 -31.516 6.32 1 98.25 353 ALA A C 1
ATOM 2656 O O . ALA A 1 353 ? -8.711 -30.375 6.715 1 98.25 353 ALA A O 1
ATOM 2657 N N . ASP A 1 354 ? -8.375 -31.781 5.07 1 98.25 354 ASP A N 1
ATOM 2658 C CA . ASP A 1 354 ? -8.469 -30.75 4.039 1 98.25 354 ASP A CA 1
ATOM 2659 C C . ASP A 1 354 ? -9.883 -30.172 3.963 1 98.25 354 ASP A C 1
ATOM 2661 O O . ASP A 1 354 ? -10.055 -28.969 3.811 1 98.25 354 ASP A O 1
ATOM 2665 N N . ILE A 1 355 ? -10.922 -31.047 3.992 1 98.12 355 ILE A N 1
ATOM 2666 C CA . ILE A 1 355 ? -12.312 -30.594 4 1 98.12 355 ILE A CA 1
ATOM 2667 C C . ILE A 1 355 ? -12.562 -29.719 5.219 1 98.12 355 ILE A C 1
ATOM 2669 O O . ILE A 1 355 ? -13.125 -28.625 5.098 1 98.12 355 ILE A O 1
ATOM 2673 N N . SER A 1 356 ? -12.016 -30.156 6.363 1 98.38 356 SER A N 1
ATOM 2674 C CA . SER A 1 356 ? -12.18 -29.375 7.586 1 98.38 356 SER A CA 1
ATOM 2675 C C . SER A 1 356 ? -11.5 -28.016 7.465 1 98.38 356 SER A C 1
ATOM 2677 O O . SER A 1 356 ? -12.055 -27 7.891 1 98.38 356 SER A O 1
ATOM 2679 N N . GLN A 1 357 ? -10.305 -27.984 6.926 1 98.5 357 GLN A N 1
ATOM 2680 C CA . GLN A 1 357 ? -9.594 -26.734 6.695 1 98.5 357 GLN A CA 1
ATOM 2681 C C . GLN A 1 357 ? -10.391 -25.797 5.785 1 98.5 357 GLN A C 1
ATOM 2683 O O . GLN A 1 357 ? -10.508 -24.609 6.059 1 98.5 357 GLN A O 1
ATOM 2688 N N . SER A 1 358 ? -10.945 -26.359 4.723 1 98.5 358 SER A N 1
ATOM 2689 C CA . SER A 1 358 ? -11.711 -25.562 3.768 1 98.5 358 SER A CA 1
ATOM 2690 C C . SER A 1 358 ? -12.984 -25.016 4.402 1 98.5 358 SER A C 1
ATOM 2692 O O . SER A 1 358 ? -13.359 -23.875 4.164 1 98.5 358 SER A O 1
ATOM 2694 N N . GLU A 1 359 ? -13.617 -25.875 5.156 1 98.5 359 GLU A N 1
ATOM 2695 C CA . GLU A 1 359 ? -14.812 -25.422 5.867 1 98.5 359 GLU A CA 1
ATOM 2696 C C . GLU A 1 359 ? -14.484 -24.281 6.84 1 98.5 359 GLU A C 1
ATOM 2698 O O . GLU A 1 359 ? -15.25 -23.328 6.969 1 98.5 359 GLU A O 1
ATOM 2703 N N . SER A 1 360 ? -13.336 -24.422 7.574 1 98.62 360 SER A N 1
ATOM 2704 C CA . SER A 1 360 ? -12.914 -23.375 8.492 1 98.62 360 SER A CA 1
ATOM 2705 C C . SER A 1 360 ? -12.633 -22.078 7.75 1 98.62 360 SER A C 1
ATOM 2707 O O . SER A 1 360 ? -12.992 -20.984 8.219 1 98.62 360 SER A O 1
ATOM 2709 N N . ARG A 1 361 ? -12.039 -22.125 6.566 1 98.56 361 ARG A N 1
ATOM 2710 C CA . ARG A 1 361 ? -11.789 -20.953 5.742 1 98.56 361 ARG A CA 1
ATOM 2711 C C . ARG A 1 361 ? -13.102 -20.312 5.309 1 98.56 361 ARG A C 1
ATOM 2713 O O . ARG A 1 361 ? -13.195 -19.078 5.223 1 98.56 361 ARG A O 1
ATOM 2720 N N . MET A 1 362 ? -14.094 -21.125 4.977 1 98.44 362 MET A N 1
ATOM 2721 C CA . MET A 1 362 ? -15.406 -20.578 4.613 1 98.44 362 MET A CA 1
ATOM 2722 C C . MET A 1 362 ? -16.031 -19.844 5.793 1 98.44 362 MET A C 1
ATOM 2724 O O . MET A 1 362 ? -16.547 -18.734 5.637 1 98.44 362 MET A O 1
ATOM 2728 N N . ARG A 1 363 ? -15.938 -20.438 6.988 1 98.38 363 ARG A N 1
ATOM 2729 C CA . ARG A 1 363 ? -16.469 -19.781 8.172 1 98.38 363 ARG A CA 1
ATOM 2730 C C . ARG A 1 363 ? -15.758 -18.453 8.438 1 98.38 363 ARG A C 1
ATOM 2732 O O . ARG A 1 363 ? -16.391 -17.469 8.812 1 98.38 363 ARG A O 1
ATOM 2739 N N . GLU A 1 364 ? -14.438 -18.469 8.289 1 98.56 364 GLU A N 1
ATOM 2740 C CA . GLU A 1 364 ? -13.664 -17.234 8.406 1 98.56 364 GLU A CA 1
ATOM 2741 C C . GLU A 1 364 ? -14.18 -16.172 7.457 1 98.56 364 GLU A C 1
ATOM 2743 O O . GLU A 1 364 ? -14.32 -15.008 7.84 1 98.56 364 GLU A O 1
ATOM 2748 N N . SER A 1 365 ? -14.477 -16.562 6.262 1 98.5 365 SER A N 1
ATOM 2749 C CA . SER A 1 365 ? -14.977 -15.602 5.277 1 98.5 365 SER A CA 1
ATOM 2750 C C . SER A 1 365 ? -16.359 -15.078 5.66 1 98.5 365 SER A C 1
ATOM 2752 O O . SER A 1 365 ? -16.672 -13.914 5.43 1 98.5 365 SER A O 1
ATOM 2754 N N . GLU A 1 366 ? -17.203 -15.984 6.184 1 98 366 GLU A N 1
ATOM 2755 C CA . GLU A 1 366 ? -18.516 -15.562 6.66 1 98 366 GLU A CA 1
ATOM 2756 C C . GLU A 1 366 ? -18.391 -14.539 7.785 1 98 366 GLU A C 1
ATOM 2758 O O . GLU A 1 366 ? -19.141 -13.555 7.82 1 98 366 GLU A O 1
ATOM 2763 N N . LEU A 1 367 ? -17.469 -14.758 8.703 1 98.19 367 LEU A N 1
ATOM 2764 C CA . LEU A 1 367 ? -17.203 -13.805 9.773 1 98.19 367 LEU A CA 1
ATOM 2765 C C . LEU A 1 367 ? -16.656 -12.492 9.211 1 98.19 367 LEU A C 1
ATOM 2767 O O . LEU A 1 367 ? -17.016 -11.414 9.688 1 98.19 367 LEU A O 1
ATOM 2771 N N . GLY A 1 368 ? -15.805 -12.641 8.195 1 98.31 368 GLY A N 1
ATOM 2772 C CA . GLY A 1 368 ? -15.32 -11.445 7.523 1 98.31 368 GLY A CA 1
ATOM 2773 C C . GLY A 1 368 ? -16.422 -10.625 6.891 1 98.31 368 GLY A C 1
ATOM 2774 O O . GLY A 1 368 ? -16.391 -9.391 6.945 1 98.31 368 GLY A O 1
ATOM 2775 N N . LEU A 1 369 ? -17.375 -11.281 6.297 1 97.75 369 LEU A N 1
ATOM 2776 C CA . LEU A 1 369 ? -18.531 -10.594 5.723 1 97.75 369 LEU A CA 1
ATOM 2777 C C . LEU A 1 369 ? -19.328 -9.859 6.797 1 97.75 369 LEU A C 1
ATOM 2779 O O . LEU A 1 369 ? -19.672 -8.688 6.633 1 97.75 369 LEU A O 1
ATOM 2783 N N . ARG A 1 370 ? -19.609 -10.516 7.879 1 97.06 370 ARG A N 1
ATOM 2784 C CA . ARG A 1 370 ? -20.344 -9.898 8.984 1 97.06 370 ARG A CA 1
ATOM 2785 C C . ARG A 1 370 ? -19.594 -8.672 9.516 1 97.06 370 ARG A C 1
ATOM 2787 O O . ARG A 1 370 ? -20.203 -7.637 9.773 1 97.06 370 ARG A O 1
ATOM 2794 N N . GLN A 1 371 ? -18.281 -8.82 9.672 1 97.69 371 GLN A N 1
ATOM 2795 C CA . GLN A 1 371 ? -17.469 -7.699 10.125 1 97.69 371 GLN A CA 1
ATOM 2796 C C . GLN A 1 371 ? -17.547 -6.527 9.148 1 97.69 371 GLN A C 1
ATOM 2798 O O . GLN A 1 371 ? -17.641 -5.371 9.57 1 97.69 371 GLN A O 1
ATOM 2803 N N . THR A 1 372 ? -17.5 -6.797 7.902 1 97.56 372 THR A N 1
ATOM 2804 C CA . THR A 1 372 ? -17.578 -5.758 6.879 1 97.56 372 THR A CA 1
ATOM 2805 C C . THR A 1 372 ? -18.922 -5.023 6.965 1 97.56 372 THR A C 1
ATOM 2807 O O . THR A 1 372 ? -18.969 -3.799 6.855 1 97.56 372 THR A O 1
ATOM 2810 N N . MET A 1 373 ? -19.938 -5.77 7.188 1 95.44 373 MET A N 1
ATOM 2811 C CA . MET A 1 373 ? -21.266 -5.168 7.297 1 95.44 373 MET A CA 1
ATOM 2812 C C . MET A 1 373 ? -21.359 -4.293 8.547 1 95.44 373 MET A C 1
ATOM 2814 O O . MET A 1 373 ? -21.922 -3.195 8.492 1 95.44 373 MET A O 1
ATOM 2818 N N . LEU A 1 374 ? -20.812 -4.738 9.703 1 95.75 374 LEU A N 1
ATOM 2819 C CA . LEU A 1 374 ? -20.812 -3.947 10.93 1 95.75 374 LEU A CA 1
ATOM 2820 C C . LEU A 1 374 ? -20.031 -2.65 10.734 1 95.75 374 LEU A C 1
ATOM 2822 O O . LEU A 1 374 ? -20.484 -1.584 11.164 1 95.75 374 LEU A O 1
ATOM 2826 N N . GLN A 1 375 ? -18.938 -2.818 10.062 1 96.5 375 GLN A N 1
ATOM 2827 C CA . GLN A 1 375 ? -18.141 -1.631 9.797 1 96.5 375 GLN A CA 1
ATOM 2828 C C . GLN A 1 375 ? -18.875 -0.664 8.875 1 96.5 375 GLN A C 1
ATOM 2830 O O . GLN A 1 375 ? -18.797 0.553 9.062 1 96.5 375 GLN A O 1
ATOM 2835 N N . ALA A 1 376 ? -19.531 -1.18 7.918 1 94 376 ALA A N 1
ATOM 2836 C CA . ALA A 1 376 ? -20.297 -0.347 7 1 94 376 ALA A CA 1
ATOM 2837 C C . ALA A 1 376 ? -21.391 0.419 7.746 1 94 376 ALA A C 1
ATOM 2839 O O . ALA A 1 376 ? -21.594 1.615 7.516 1 94 376 ALA A O 1
ATOM 2840 N N . LEU A 1 377 ? -22.078 -0.23 8.664 1 92.12 377 LEU A N 1
ATOM 2841 C CA . LEU A 1 377 ? -23.125 0.414 9.445 1 92.12 377 LEU A CA 1
ATOM 2842 C C . LEU A 1 377 ? -22.547 1.499 10.344 1 92.12 377 LEU A C 1
ATOM 2844 O O . LEU A 1 377 ? -23.125 2.582 10.477 1 92.12 377 LEU A O 1
ATOM 2848 N N . ARG A 1 378 ? -21.406 1.196 10.961 1 94.31 378 ARG A N 1
ATOM 2849 C CA . ARG A 1 378 ? -20.734 2.195 11.789 1 94.31 378 ARG A CA 1
ATOM 2850 C C . ARG A 1 378 ? -20.391 3.438 10.969 1 94.31 378 ARG A C 1
ATOM 2852 O O . ARG A 1 378 ? -20.625 4.562 11.414 1 94.31 378 ARG A O 1
ATOM 2859 N N . GLU A 1 379 ? -19.859 3.23 9.805 1 94.31 379 GLU A N 1
ATOM 2860 C CA . GLU A 1 379 ? -19.469 4.344 8.945 1 94.31 379 GLU A CA 1
ATOM 2861 C C . GLU A 1 379 ? -20.656 5.227 8.602 1 94.31 379 GLU A C 1
ATOM 2863 O O . GLU A 1 379 ? -20.547 6.453 8.578 1 94.31 379 GLU A O 1
ATOM 2868 N N . VAL A 1 380 ? -21.797 4.664 8.336 1 89.19 380 VAL A N 1
ATOM 2869 C CA . VAL A 1 380 ? -23 5.422 8.023 1 89.19 380 VAL A CA 1
ATOM 2870 C C . VAL A 1 380 ? -23.422 6.25 9.234 1 89.19 380 VAL A C 1
ATOM 2872 O O . VAL A 1 380 ? -23.641 7.457 9.125 1 89.19 380 VAL A O 1
ATOM 2875 N N . GLU A 1 381 ? -23.438 5.633 10.453 1 90.38 381 GLU A N 1
ATOM 2876 C CA . GLU A 1 381 ? -23.891 6.32 11.656 1 90.38 381 GLU A CA 1
ATOM 2877 C C . GLU A 1 381 ? -22.906 7.422 12.062 1 90.38 381 GLU A C 1
ATOM 2879 O O . GLU A 1 381 ? -23.328 8.508 12.461 1 90.38 381 GLU A O 1
ATOM 2884 N N . ASP A 1 382 ? -21.656 7.094 11.945 1 93.88 382 ASP A N 1
ATOM 2885 C CA . ASP A 1 382 ? -20.641 8.102 12.258 1 93.88 382 ASP A CA 1
ATOM 2886 C C . ASP A 1 382 ? -20.766 9.305 11.328 1 93.88 382 ASP A C 1
ATOM 2888 O O . ASP A 1 382 ? -20.719 10.453 11.773 1 93.88 382 ASP A O 1
ATOM 2892 N N . ALA A 1 383 ? -20.922 9.047 10.039 1 91.69 383 ALA A N 1
ATOM 2893 C CA . ALA A 1 383 ? -21.031 10.133 9.062 1 91.69 383 ALA A CA 1
ATOM 2894 C C . ALA A 1 383 ? -22.297 10.953 9.297 1 91.69 383 ALA A C 1
ATOM 2896 O O . ALA A 1 383 ? -22.281 12.18 9.156 1 91.69 383 ALA A O 1
ATOM 2897 N N . ARG A 1 384 ? -23.391 10.32 9.625 1 89 384 ARG A N 1
ATOM 2898 C CA . ARG A 1 384 ? -24.625 11.023 9.93 1 89 384 ARG A CA 1
ATOM 2899 C C . ARG A 1 384 ? -24.453 11.922 11.148 1 89 384 ARG A C 1
ATOM 2901 O O . ARG A 1 384 ? -24.859 13.086 11.133 1 89 384 ARG A O 1
ATOM 2908 N N . ALA A 1 385 ? -23.828 11.336 12.211 1 92.38 385 ALA A N 1
ATOM 2909 C CA . ALA A 1 385 ? -23.594 12.109 13.422 1 92.38 385 ALA A CA 1
ATOM 2910 C C . ALA A 1 385 ? -22.734 13.328 13.133 1 92.38 385 ALA A C 1
ATOM 2912 O O . ALA A 1 385 ? -23.016 14.43 13.609 1 92.38 385 ALA A O 1
ATOM 2913 N N . ASN A 1 386 ? -21.75 13.125 12.344 1 94.19 386 ASN A N 1
ATOM 2914 C CA . ASN A 1 386 ? -20.859 14.234 11.984 1 94.19 386 ASN A CA 1
ATOM 2915 C C . ASN A 1 386 ? -21.578 15.281 11.156 1 94.19 386 ASN A C 1
ATOM 2917 O O . ASN A 1 386 ? -21.359 16.484 11.328 1 94.19 386 ASN A O 1
ATOM 2921 N N . LEU A 1 387 ? -22.453 14.859 10.211 1 91.06 387 LEU A N 1
ATOM 2922 C CA . LEU A 1 387 ? -23.172 15.789 9.344 1 91.06 387 LEU A CA 1
ATOM 2923 C C . LEU A 1 387 ? -24.109 16.672 10.164 1 91.06 387 LEU A C 1
ATOM 2925 O O . LEU A 1 387 ? -24.109 17.891 10.008 1 91.06 387 LEU A O 1
ATOM 2929 N N . VAL A 1 388 ? -24.797 16.094 11.109 1 90.12 388 VAL A N 1
ATOM 2930 C CA . VAL A 1 388 ? -25.75 16.828 11.938 1 90.12 388 VAL A CA 1
ATOM 2931 C C . VAL A 1 388 ? -25 17.766 12.875 1 90.12 388 VAL A C 1
ATOM 2933 O O . VAL A 1 388 ? -25.328 18.953 12.984 1 90.12 388 VAL A O 1
ATOM 2936 N N . SER A 1 389 ? -23.938 17.219 13.508 1 94.31 389 SER A N 1
ATOM 2937 C CA . SER A 1 389 ? -23.172 18.016 14.469 1 94.31 389 SER A CA 1
ATOM 2938 C C . SER A 1 389 ? -22.484 19.203 13.797 1 94.31 389 SER A C 1
ATOM 2940 O O . SER A 1 389 ? -22.469 20.312 14.336 1 94.31 389 SER A O 1
ATOM 2942 N N . SER A 1 390 ? -21.969 18.969 12.633 1 95.31 390 SER A N 1
ATOM 2943 C CA . SER A 1 390 ? -21.25 20.031 11.945 1 95.31 390 SER A CA 1
ATOM 2944 C C . SER A 1 390 ? -22.219 21.078 11.398 1 95.31 390 SER A C 1
ATOM 2946 O O . SER A 1 390 ? -21.875 22.266 11.312 1 95.31 390 SER A O 1
ATOM 2948 N N . ASP A 1 391 ? -23.406 20.688 11.023 1 91.81 391 ASP A N 1
ATOM 2949 C CA . ASP A 1 391 ? -24.422 21.641 10.594 1 91.81 391 ASP A CA 1
ATOM 2950 C C . ASP A 1 391 ? -24.812 22.578 11.727 1 91.81 391 ASP A C 1
ATOM 2952 O O . ASP A 1 391 ? -24.828 23.797 11.547 1 91.81 391 ASP A O 1
ATOM 2956 N N . GLU A 1 392 ? -25.016 22.031 12.906 1 93.81 392 GLU A N 1
ATOM 2957 C CA . GLU A 1 392 ? -25.359 22.828 14.078 1 93.81 392 GLU A CA 1
ATOM 2958 C C . GLU A 1 392 ? -24.203 23.75 14.477 1 93.81 392 GLU A C 1
ATOM 2960 O O . GLU A 1 392 ? -24.422 24.922 14.797 1 93.81 392 GLU A O 1
ATOM 2965 N N . ALA A 1 393 ? -23.031 23.188 14.398 1 96.88 393 ALA A N 1
ATOM 2966 C CA . ALA A 1 393 ? -21.859 23.984 14.758 1 96.88 393 ALA A CA 1
ATOM 2967 C C . ALA A 1 393 ? -21.656 25.141 13.789 1 96.88 393 ALA A C 1
ATOM 2969 O O . ALA A 1 393 ? -21.281 26.234 14.195 1 96.88 393 ALA A O 1
ATOM 2970 N N . THR A 1 394 ? -21.969 24.922 12.531 1 95.88 394 THR A N 1
ATOM 2971 C CA . THR A 1 394 ? -21.828 25.984 11.531 1 95.88 394 THR A CA 1
ATOM 2972 C C . THR A 1 394 ? -22.75 27.156 11.836 1 95.88 394 THR A C 1
ATOM 2974 O O . THR A 1 394 ? -22.344 28.312 11.766 1 95.88 394 THR A O 1
ATOM 2977 N N . GLN A 1 395 ? -23.891 26.875 12.297 1 94.44 395 GLN A N 1
ATOM 2978 C CA . GLN A 1 395 ? -24.859 27.922 12.625 1 94.44 395 GLN A CA 1
ATOM 2979 C C . GLN A 1 395 ? -24.422 28.703 13.852 1 94.44 395 GLN A C 1
ATOM 2981 O O . GLN A 1 395 ? -24.438 29.938 13.836 1 94.44 395 GLN A O 1
ATOM 2986 N N . LYS A 1 396 ? -23.938 27.953 14.836 1 97.5 396 LYS A N 1
ATOM 2987 C CA . LYS A 1 396 ? -23.5 28.609 16.078 1 97.5 396 LYS A CA 1
ATOM 2988 C C . LYS A 1 396 ? -22.25 29.469 15.836 1 97.5 396 LYS A C 1
ATOM 2990 O O . LYS A 1 396 ? -22.172 30.594 16.344 1 97.5 396 LYS A O 1
ATOM 2995 N N . LEU A 1 397 ? -21.391 28.969 15.031 1 97.81 397 LEU A N 1
ATOM 2996 C CA . LEU A 1 397 ? -20.156 29.703 14.766 1 97.81 397 LEU A CA 1
ATOM 2997 C C . LEU A 1 397 ? -20.422 30.875 13.828 1 97.81 397 LEU A C 1
ATOM 2999 O O . LEU A 1 397 ? -19.734 31.906 13.898 1 97.81 397 LEU A O 1
ATOM 3003 N N . GLY A 1 398 ? -21.453 30.734 12.969 1 96.81 398 GLY A N 1
ATOM 3004 C CA . GLY A 1 398 ? -21.875 31.875 12.188 1 96.81 398 GLY A CA 1
ATOM 3005 C C . GLY A 1 398 ? -22.344 33.031 13.039 1 96.81 398 GLY A C 1
ATOM 3006 O O . GLY A 1 398 ? -21.969 34.188 12.797 1 96.81 398 GLY A O 1
ATOM 3007 N N . SER A 1 399 ? -23.047 32.719 14.094 1 97.06 399 SER A N 1
ATOM 3008 C CA . SER A 1 399 ? -23.516 33.75 15.047 1 97.06 399 SER A CA 1
ATOM 3009 C C . SER A 1 399 ? -22.359 34.312 15.844 1 97.06 399 SER A C 1
ATOM 3011 O O . SER A 1 399 ? -22.297 35.531 16.062 1 97.06 399 SER A O 1
ATOM 3013 N N . ALA A 1 400 ? -21.484 33.406 16.203 1 97.81 400 ALA A N 1
ATOM 3014 C CA . ALA A 1 400 ? -20.312 33.875 16.953 1 97.81 400 ALA A CA 1
ATOM 3015 C C . ALA A 1 400 ? -19.484 34.844 16.109 1 97.81 400 ALA A C 1
ATOM 3017 O O . ALA A 1 400 ? -19.016 35.875 16.625 1 97.81 400 ALA A O 1
ATOM 3018 N N . LEU A 1 401 ? -19.328 34.531 14.852 1 97.75 401 LEU A N 1
ATOM 3019 C CA . LEU A 1 401 ? -18.562 35.406 13.977 1 97.75 401 LEU A CA 1
ATOM 3020 C C . LEU A 1 401 ? -19.25 36.781 13.812 1 97.75 401 LEU A C 1
ATOM 3022 O O . LEU A 1 401 ? -18.578 37.812 13.82 1 97.75 401 LEU A O 1
ATOM 3026 N N . SER A 1 402 ? -20.531 36.812 13.734 1 97.44 402 SER A N 1
ATOM 3027 C CA . SER A 1 402 ? -21.281 38.062 13.641 1 97.44 402 SER A CA 1
ATOM 3028 C C . SER A 1 402 ? -21.094 38.938 14.891 1 97.44 402 SER A C 1
ATOM 3030 O O . SER A 1 402 ? -20.891 40.125 14.805 1 97.44 402 SER A O 1
ATOM 3032 N N . ALA A 1 403 ? -21.094 38.25 16.031 1 97.69 403 ALA A N 1
ATOM 3033 C CA . ALA A 1 403 ? -20.906 38.938 17.297 1 97.69 403 ALA A CA 1
ATOM 3034 C C . ALA A 1 403 ? -19.484 39.5 17.406 1 97.69 403 ALA A C 1
ATOM 3036 O O . ALA A 1 403 ? -19.297 40.625 17.859 1 97.69 403 ALA A O 1
ATOM 3037 N N . SER A 1 404 ? -18.547 38.688 17 1 97.75 404 SER A N 1
ATOM 3038 C CA . SER A 1 404 ? -17.172 39.125 17.094 1 97.75 404 SER A CA 1
ATOM 3039 C C . SER A 1 404 ? -16.875 40.25 16.078 1 97.75 404 SER A C 1
ATOM 3041 O O . SER A 1 404 ? -16.062 41.125 16.344 1 97.75 404 SER A O 1
ATOM 3043 N N . ASP A 1 405 ? -17.484 40.219 14.953 1 96.75 405 ASP A N 1
ATOM 3044 C CA . ASP A 1 405 ? -17.359 41.312 13.977 1 96.75 405 ASP A CA 1
ATOM 3045 C C . ASP A 1 405 ? -17.891 42.625 14.547 1 96.75 405 ASP A C 1
ATOM 3047 O O . ASP A 1 405 ? -17.234 43.656 14.422 1 96.75 405 ASP A O 1
ATOM 3051 N N . LYS A 1 406 ? -19.031 42.562 15.219 1 97 406 LYS A N 1
ATOM 3052 C CA . LYS A 1 406 ? -19.609 43.75 15.859 1 97 406 LYS A CA 1
ATOM 3053 C C . LYS A 1 406 ? -18.703 44.25 16.984 1 97 406 LYS A C 1
ATOM 3055 O O . LYS A 1 406 ? -18.484 45.469 17.094 1 97 406 LYS A O 1
ATOM 3060 N N . ALA A 1 407 ? -18.203 43.312 17.734 1 97.06 407 ALA A N 1
ATOM 3061 C CA . ALA A 1 407 ? -17.312 43.688 18.844 1 97.06 407 ALA A CA 1
ATOM 3062 C C . ALA A 1 407 ? -16.047 44.375 18.312 1 97.06 407 ALA A C 1
ATOM 3064 O O . ALA A 1 407 ? -15.578 45.344 18.906 1 97.06 407 ALA A O 1
ATOM 3065 N N . LEU A 1 408 ? -15.516 43.875 17.25 1 96.31 408 LEU A N 1
ATOM 3066 C CA . LEU A 1 408 ? -14.328 44.469 16.656 1 96.31 408 LEU A CA 1
ATOM 3067 C C . LEU A 1 408 ? -14.625 45.875 16.156 1 96.31 408 LEU A C 1
ATOM 3069 O O . LEU A 1 408 ? -13.828 46.812 16.375 1 96.31 408 LEU A O 1
ATOM 3073 N N . GLY A 1 409 ? -15.789 46.125 15.523 1 95.56 409 GLY A N 1
ATOM 3074 C CA . GLY A 1 409 ? -16.203 47.438 15.102 1 95.56 409 GLY A CA 1
ATOM 3075 C C . GLY A 1 409 ? -16.328 48.406 16.25 1 95.56 409 GLY A C 1
ATOM 3076 O O . GLY A 1 409 ? -15.836 49.562 16.156 1 95.56 409 GLY A O 1
ATOM 3077 N N . LEU A 1 410 ? -16.859 47.969 17.375 1 96 410 LEU A N 1
ATOM 3078 C CA . LEU A 1 410 ? -17.047 48.812 18.547 1 96 410 LEU A CA 1
ATOM 3079 C C . LEU A 1 410 ? -15.703 49.156 19.188 1 96 410 LEU A C 1
ATOM 3081 O O . LEU A 1 410 ? -15.461 50.281 19.578 1 96 410 LEU A O 1
ATOM 3085 N N . ALA A 1 411 ? -14.891 48.094 19.297 1 95 411 ALA A N 1
ATOM 3086 C CA . ALA A 1 411 ? -13.578 48.312 19.891 1 95 411 ALA A CA 1
ATOM 3087 C C . ALA A 1 411 ? -12.766 49.312 19.094 1 95 411 ALA A C 1
ATOM 3089 O O . ALA A 1 411 ? -12.094 50.188 19.656 1 95 411 ALA A O 1
ATOM 3090 N N . ASN A 1 412 ? -12.828 49.25 17.812 1 93.56 412 ASN A N 1
ATOM 3091 C CA . ASN A 1 412 ? -12.125 50.188 16.953 1 93.56 412 ASN A CA 1
ATOM 3092 C C . ASN A 1 412 ? -12.648 51.625 17.125 1 93.56 412 ASN A C 1
ATOM 3094 O O . ASN A 1 412 ? -11.867 52.562 17.219 1 93.56 412 ASN A O 1
ATOM 3098 N N . GLN A 1 413 ? -13.922 51.812 17.25 1 93.12 413 GLN A N 1
ATOM 3099 C CA . GLN A 1 413 ? -14.539 53.125 17.422 1 93.12 413 GLN A CA 1
ATOM 3100 C C . GLN A 1 413 ? -14.156 53.719 18.766 1 93.12 413 GLN A C 1
ATOM 3102 O O . GLN A 1 413 ? -13.812 54.906 18.844 1 93.12 413 GLN A O 1
ATOM 3107 N N . LEU A 1 414 ? -14.18 52.906 19.781 1 93.56 414 LEU A N 1
ATOM 3108 C CA . LEU A 1 414 ? -13.859 53.406 21.109 1 93.56 414 LEU A CA 1
ATOM 3109 C C . LEU A 1 414 ? -12.383 53.781 21.219 1 93.56 414 LEU A C 1
ATOM 3111 O O . LEU A 1 414 ? -12.023 54.75 21.906 1 93.56 414 LEU A O 1
ATOM 3115 N N . TYR A 1 415 ? -11.562 53 20.578 1 92.25 415 TYR A N 1
ATOM 3116 C CA . TYR A 1 415 ? -10.133 53.281 20.609 1 92.25 415 TYR A CA 1
ATOM 3117 C C . TYR A 1 415 ? -9.812 54.531 19.844 1 92.25 415 TYR A C 1
ATOM 3119 O O . TYR A 1 415 ? -9.016 55.375 20.312 1 92.25 415 TYR A O 1
ATOM 3127 N N . LYS A 1 416 ? -10.438 54.688 18.719 1 89.5 416 LYS A N 1
ATOM 3128 C CA . LYS A 1 416 ? -10.258 55.906 17.922 1 89.5 416 LYS A CA 1
ATOM 3129 C C . LYS A 1 416 ? -10.688 57.156 18.719 1 89.5 416 LYS A C 1
ATOM 3131 O O . LYS A 1 416 ? -10.055 58.188 18.609 1 89.5 416 LYS A O 1
ATOM 3136 N N . GLY A 1 417 ? -11.703 56.969 19.547 1 89.56 417 GLY A N 1
ATOM 3137 C CA . GLY A 1 417 ? -12.234 58.062 20.344 1 89.56 417 GLY A CA 1
ATOM 3138 C C . GLY A 1 417 ? -11.523 58.219 21.672 1 89.56 417 GLY A C 1
ATOM 3139 O O . GLY A 1 417 ? -11.781 59.188 22.406 1 89.56 417 GLY A O 1
ATOM 3140 N N . GLY A 1 418 ? -10.633 57.344 21.984 1 89.06 418 GLY A N 1
ATOM 3141 C CA . GLY A 1 418 ? -9.852 57.438 23.203 1 89.06 418 GLY A CA 1
ATOM 3142 C C . GLY A 1 418 ? -10.578 56.875 24.422 1 89.06 418 GLY A C 1
ATOM 3143 O O . GLY A 1 418 ? -10.164 57.094 25.562 1 89.06 418 GLY A O 1
ATOM 3144 N N . ALA A 1 419 ? -11.602 56.125 24.188 1 90.12 419 ALA A N 1
ATOM 3145 C CA . ALA A 1 419 ? -12.461 55.656 25.266 1 90.12 419 ALA A CA 1
ATOM 3146 C C . ALA A 1 419 ? -12.055 54.25 25.719 1 90.12 419 ALA A C 1
ATOM 3148 O O . ALA A 1 419 ? -12.625 53.688 26.656 1 90.12 419 ALA A O 1
ATOM 3149 N N . THR A 1 420 ? -11.086 53.594 25.047 1 88.5 420 THR A N 1
ATOM 3150 C CA . THR A 1 420 ? -10.594 52.281 25.453 1 88.5 420 THR A CA 1
ATOM 3151 C C . THR A 1 420 ? -9.125 52.125 25.094 1 88.5 420 THR A C 1
ATOM 3153 O O . THR A 1 420 ? -8.555 52.969 24.391 1 88.5 420 THR A O 1
ATOM 3156 N N . ASP A 1 421 ? -8.547 51.125 25.703 1 87.56 421 ASP A N 1
ATOM 3157 C CA . ASP A 1 421 ? -7.137 50.844 25.438 1 87.56 421 ASP A CA 1
ATOM 3158 C C . ASP A 1 421 ? -6.969 49.906 24.266 1 87.56 421 ASP A C 1
ATOM 3160 O O . ASP A 1 421 ? -7.93 49.25 23.844 1 87.56 421 ASP A O 1
ATOM 3164 N N . PHE A 1 422 ? -5.758 49.875 23.734 1 88.75 422 PHE A N 1
ATOM 3165 C CA . PHE A 1 422 ? -5.457 49.094 22.547 1 88.75 422 PHE A CA 1
ATOM 3166 C C . PHE A 1 422 ? -5.613 47.594 22.828 1 88.75 422 PHE A C 1
ATOM 3168 O O . PHE A 1 422 ? -5.871 46.812 21.906 1 88.75 422 PHE A O 1
ATOM 3175 N N . LEU A 1 423 ? -5.484 47.188 24.047 1 85.44 423 LEU A N 1
ATOM 3176 C CA . LEU A 1 423 ? -5.633 45.781 24.406 1 85.44 423 LEU A CA 1
ATOM 3177 C C . LEU A 1 423 ? -7.031 45.281 24.078 1 85.44 423 LEU A C 1
ATOM 3179 O O . LEU A 1 423 ? -7.207 44.094 23.734 1 85.44 423 LEU A O 1
ATOM 3183 N N . ASP A 1 424 ? -7.988 46.156 24.172 1 89.62 424 ASP A N 1
ATOM 3184 C CA . ASP A 1 424 ? -9.359 45.812 23.812 1 89.62 424 ASP A CA 1
ATOM 3185 C C . ASP A 1 424 ? -9.477 45.531 22.312 1 89.62 424 ASP A C 1
ATOM 3187 O O . ASP A 1 424 ? -10.164 44.594 21.891 1 89.62 424 ASP A O 1
ATOM 3191 N N . VAL A 1 425 ? -8.82 46.344 21.516 1 91.81 425 VAL A N 1
ATOM 3192 C CA . VAL A 1 425 ? -8.812 46.188 20.062 1 91.81 425 VAL A CA 1
ATOM 3193 C C . VAL A 1 425 ? -8.102 44.875 19.719 1 91.81 425 VAL A C 1
ATOM 3195 O O . VAL A 1 425 ? -8.609 44.094 18.922 1 91.81 425 VAL A O 1
ATOM 3198 N N . LEU A 1 426 ? -6.992 44.656 20.375 1 90.12 426 LEU A N 1
ATOM 3199 C CA . LEU A 1 426 ? -6.227 43.438 20.141 1 90.12 426 LEU A CA 1
ATOM 3200 C C . LEU A 1 426 ? -7.055 42.188 20.469 1 90.12 426 LEU A C 1
ATOM 3202 O O . LEU A 1 426 ? -7.07 41.219 19.703 1 90.12 426 LEU A O 1
ATOM 3206 N N . SER A 1 427 ? -7.66 42.156 21.516 1 91.81 427 SER A N 1
ATOM 3207 C CA . SER A 1 427 ? -8.492 41.031 21.938 1 91.81 427 SER A CA 1
ATOM 3208 C C . SER A 1 427 ? -9.633 40.781 20.969 1 91.81 427 SER A C 1
ATOM 3210 O O . SER A 1 427 ? -9.922 39.625 20.609 1 91.81 427 SER A O 1
ATOM 3212 N N . ALA A 1 428 ? -10.273 41.906 20.609 1 94.38 428 ALA A N 1
ATOM 3213 C CA . ALA A 1 428 ? -11.375 41.781 19.656 1 94.38 428 ALA A CA 1
ATOM 3214 C C . ALA A 1 428 ? -10.898 41.219 18.328 1 94.38 428 ALA A C 1
ATOM 3216 O O . ALA A 1 428 ? -11.594 40.406 17.703 1 94.38 428 ALA A O 1
ATOM 3217 N N . GLN A 1 429 ? -9.711 41.656 17.875 1 94.69 429 GLN A N 1
ATOM 3218 C CA . GLN A 1 429 ? -9.125 41.156 16.625 1 94.69 429 GLN A CA 1
ATOM 3219 C C . GLN A 1 429 ? -8.828 39.656 16.734 1 94.69 429 GLN A C 1
ATOM 3221 O O . GLN A 1 429 ? -9.102 38.906 15.789 1 94.69 429 GLN A O 1
ATOM 3226 N N . GLU A 1 430 ? -8.312 39.188 17.75 1 94.06 430 GLU A N 1
ATOM 3227 C CA . GLU A 1 430 ? -7.98 37.781 17.969 1 94.06 430 GLU A CA 1
ATOM 3228 C C . GLU A 1 430 ? -9.234 36.906 17.969 1 94.06 430 GLU A C 1
ATOM 3230 O O . GLU A 1 430 ? -9.242 35.812 17.391 1 94.06 430 GLU A O 1
ATOM 3235 N N . VAL A 1 431 ? -10.242 37.406 18.672 1 95.44 431 VAL A N 1
ATOM 3236 C CA . VAL A 1 431 ? -11.484 36.656 18.734 1 95.44 431 VAL A CA 1
ATOM 3237 C C . VAL A 1 431 ? -12.125 36.562 17.359 1 95.44 431 VAL A C 1
ATOM 3239 O O . VAL A 1 431 ? -12.609 35.5 16.953 1 95.44 431 VAL A O 1
ATOM 3242 N N . TYR A 1 432 ? -12.102 37.688 16.562 1 96.62 432 TYR A N 1
ATOM 3243 C CA . TYR A 1 432 ? -12.648 37.719 15.211 1 96.62 432 TYR A CA 1
ATOM 3244 C C . TYR A 1 432 ? -11.922 36.719 14.312 1 96.62 432 TYR A C 1
ATOM 3246 O O . TYR A 1 432 ? -12.562 35.969 13.578 1 96.62 432 TYR A O 1
ATOM 3254 N N . LEU A 1 433 ? -10.625 36.719 14.359 1 96.94 433 LEU A N 1
ATOM 3255 C CA . LEU A 1 433 ? -9.844 35.781 13.57 1 96.94 433 LEU A CA 1
ATOM 3256 C C . LEU A 1 433 ? -10.141 34.344 13.977 1 96.94 433 LEU A C 1
ATOM 3258 O O . LEU A 1 433 ? -10.344 33.469 13.125 1 96.94 433 LEU A O 1
ATOM 3262 N N . ARG A 1 434 ? -10.18 34.031 15.242 1 96.94 434 ARG A N 1
ATOM 3263 C CA . ARG A 1 434 ? -10.445 32.719 15.758 1 96.94 434 ARG A CA 1
ATOM 3264 C C . ARG A 1 434 ? -11.812 32.219 15.297 1 96.94 434 ARG A C 1
ATOM 3266 O O . ARG A 1 434 ? -11.945 31.047 14.883 1 96.94 434 ARG A O 1
ATOM 3273 N N . ASP A 1 435 ? -12.781 33.125 15.422 1 97.44 435 ASP A N 1
ATOM 3274 C CA . ASP A 1 435 ? -14.125 32.75 14.992 1 97.44 435 ASP A CA 1
ATOM 3275 C C . ASP A 1 435 ? -14.172 32.5 13.484 1 97.44 435 ASP A C 1
ATOM 3277 O O . ASP A 1 435 ? -14.844 31.578 13.016 1 97.44 435 ASP A O 1
ATOM 3281 N N . SER A 1 436 ? -13.477 33.312 12.734 1 97.5 436 SER A N 1
ATOM 3282 C CA . SER A 1 436 ? -13.398 33.125 11.297 1 97.5 436 SER A CA 1
ATOM 3283 C C . SER A 1 436 ? -12.766 31.797 10.945 1 97.5 436 SER A C 1
ATOM 3285 O O . SER A 1 436 ? -13.289 31.047 10.117 1 97.5 436 SER A O 1
ATOM 3287 N N . ASP A 1 437 ? -11.664 31.453 11.617 1 97.5 437 ASP A N 1
ATOM 3288 C CA . ASP A 1 437 ? -10.969 30.188 11.422 1 97.5 437 ASP A CA 1
ATOM 3289 C C . ASP A 1 437 ? -11.859 29.016 11.773 1 97.5 437 ASP A C 1
ATOM 3291 O O . ASP A 1 437 ? -11.93 28.031 11.031 1 97.5 437 ASP A O 1
ATOM 3295 N N . SER A 1 438 ? -12.492 29.156 12.875 1 98.19 438 SER A N 1
ATOM 3296 C CA . SER A 1 438 ? -13.336 28.078 13.367 1 98.19 438 SER A CA 1
ATOM 3297 C C . SER A 1 438 ? -14.508 27.812 12.43 1 98.19 438 SER A C 1
ATOM 3299 O O . SER A 1 438 ? -14.859 26.656 12.172 1 98.19 438 SER A O 1
ATOM 3301 N N . LEU A 1 439 ? -15.117 28.906 11.93 1 97.62 439 LEU A N 1
ATOM 3302 C CA . LEU A 1 439 ? -16.219 28.734 10.992 1 97.62 439 LEU A CA 1
ATOM 3303 C C . LEU A 1 439 ? -15.75 28.078 9.703 1 97.62 439 LEU A C 1
ATOM 3305 O O . LEU A 1 439 ? -16.406 27.188 9.18 1 97.62 439 LEU A O 1
ATOM 3309 N N . ASN A 1 440 ? -14.648 28.531 9.172 1 97.88 440 ASN A N 1
ATOM 3310 C CA . ASN A 1 440 ? -14.078 27.922 7.973 1 97.88 440 ASN A CA 1
ATOM 3311 C C . ASN A 1 440 ? -13.797 26.438 8.18 1 97.88 440 ASN A C 1
ATOM 3313 O O . ASN A 1 440 ? -14.078 25.609 7.305 1 97.88 440 ASN A O 1
ATOM 3317 N N . GLN A 1 441 ? -13.297 26.062 9.367 1 98.19 441 GLN A N 1
ATOM 3318 C CA . GLN A 1 441 ? -12.969 24.688 9.711 1 98.19 441 GLN A CA 1
ATOM 3319 C C . GLN A 1 441 ? -14.219 23.828 9.773 1 98.19 441 GLN A C 1
ATOM 3321 O O . GLN A 1 441 ? -14.234 22.703 9.258 1 98.19 441 GLN A O 1
ATOM 3326 N N . VAL A 1 442 ? -15.188 24.344 10.414 1 97.75 442 VAL A N 1
ATOM 3327 C CA . VAL A 1 442 ? -16.391 23.531 10.586 1 97.75 442 VAL A CA 1
ATOM 3328 C C . VAL A 1 442 ? -17.109 23.375 9.242 1 97.75 442 VAL A C 1
ATOM 3330 O O . VAL A 1 442 ? -17.734 22.344 8.984 1 97.75 442 VAL A O 1
ATOM 3333 N N . LYS A 1 443 ? -17.062 24.422 8.383 1 96.94 443 LYS A N 1
ATOM 3334 C CA . LYS A 1 443 ? -17.609 24.281 7.035 1 96.94 443 LYS A CA 1
ATOM 3335 C C . LYS A 1 443 ? -16.922 23.172 6.266 1 96.94 443 LYS A C 1
ATOM 3337 O O . LYS A 1 443 ? -17.562 22.422 5.531 1 96.94 443 LYS A O 1
ATOM 3342 N N . ARG A 1 444 ? -15.617 23.047 6.348 1 97.56 444 ARG A N 1
ATOM 3343 C CA . ARG A 1 444 ? -14.859 21.938 5.77 1 97.56 444 ARG A CA 1
ATOM 3344 C C . ARG A 1 444 ? -15.344 20.594 6.305 1 97.56 444 ARG A C 1
ATOM 3346 O O . ARG A 1 444 ? -15.609 19.672 5.531 1 97.56 444 ARG A O 1
ATOM 3353 N N . GLU A 1 445 ? -15.484 20.547 7.629 1 97.25 445 GLU A N 1
ATOM 3354 C CA . GLU A 1 445 ? -15.906 19.297 8.273 1 97.25 445 GLU A CA 1
ATOM 3355 C C . GLU A 1 445 ? -17.312 18.891 7.82 1 97.25 445 GLU A C 1
ATOM 3357 O O . GLU A 1 445 ? -17.594 17.703 7.641 1 97.25 445 GLU A O 1
ATOM 3362 N N . HIS A 1 446 ? -18.141 19.922 7.66 1 95 446 HIS A N 1
ATOM 3363 C CA . HIS A 1 446 ? -19.5 19.672 7.203 1 95 446 HIS A CA 1
ATOM 3364 C C . HIS A 1 446 ? -19.516 19.094 5.797 1 95 446 HIS A C 1
ATOM 3366 O O . HIS A 1 446 ? -20.188 18.094 5.539 1 95 446 HIS A O 1
ATOM 3372 N N . ALA A 1 447 ? -18.766 19.672 4.906 1 94.94 447 ALA A N 1
ATOM 3373 C CA . ALA A 1 447 ? -18.672 19.156 3.537 1 94.94 447 ALA A CA 1
ATOM 3374 C C . ALA A 1 447 ? -18.062 17.766 3.512 1 94.94 447 ALA A C 1
ATOM 3376 O O . ALA A 1 447 ? -18.547 16.891 2.791 1 94.94 447 ALA A O 1
ATOM 3377 N N . LEU A 1 448 ? -17.016 17.516 4.32 1 96.5 448 LEU A N 1
ATOM 3378 C CA . LEU A 1 448 ? -16.359 16.219 4.375 1 96.5 448 LEU A CA 1
ATOM 3379 C C . LEU A 1 448 ? -17.297 15.164 4.957 1 96.5 448 LEU A C 1
ATOM 3381 O O . LEU A 1 448 ? -17.266 14 4.551 1 96.5 448 LEU A O 1
ATOM 3385 N N . ALA A 1 449 ? -18.094 15.586 5.918 1 93.94 449 ALA A N 1
ATOM 3386 C CA . ALA A 1 449 ? -19.078 14.664 6.5 1 93.94 449 ALA A CA 1
ATOM 3387 C C . ALA A 1 449 ? -20.094 14.219 5.457 1 93.94 449 ALA A C 1
ATOM 3389 O O . ALA A 1 449 ? -20.5 13.055 5.434 1 93.94 449 ALA A O 1
ATOM 3390 N N . ALA A 1 450 ? -20.516 15.141 4.668 1 91.69 450 ALA A N 1
ATOM 3391 C CA . ALA A 1 450 ? -21.438 14.805 3.588 1 91.69 450 ALA A CA 1
ATOM 3392 C C . ALA A 1 450 ? -20.797 13.82 2.611 1 91.69 450 ALA A C 1
ATOM 3394 O O . ALA A 1 450 ? -21.438 12.836 2.215 1 91.69 450 ALA A O 1
ATOM 3395 N N . VAL A 1 451 ? -19.562 14.07 2.174 1 92.81 451 VAL A N 1
ATOM 3396 C CA . VAL A 1 451 ? -18.844 13.172 1.282 1 92.81 451 VAL A CA 1
ATOM 3397 C C . VAL A 1 451 ? -18.75 11.781 1.911 1 92.81 451 VAL A C 1
ATOM 3399 O O . VAL A 1 451 ? -19 10.773 1.244 1 92.81 451 VAL A O 1
ATOM 3402 N N . ALA A 1 452 ? -18.406 11.75 3.221 1 93.19 452 ALA A N 1
ATOM 3403 C CA . ALA A 1 452 ? -18.281 10.484 3.936 1 93.19 452 ALA A CA 1
ATOM 3404 C C . ALA A 1 452 ? -19.609 9.734 3.977 1 93.19 452 ALA A C 1
ATOM 3406 O O . ALA A 1 452 ? -19.656 8.508 3.859 1 93.19 452 ALA A O 1
ATOM 3407 N N . LEU A 1 453 ? -20.656 10.461 4.172 1 90 453 LEU A N 1
ATOM 3408 C CA . LEU A 1 453 ? -21.984 9.844 4.223 1 90 453 LEU A CA 1
ATOM 3409 C C . LEU A 1 453 ? -22.344 9.219 2.875 1 90 453 LEU A C 1
ATOM 3411 O O . LEU A 1 453 ? -22.797 8.078 2.818 1 90 453 LEU A O 1
ATOM 3415 N N . TYR A 1 454 ? -22.109 9.938 1.89 1 85.44 454 TYR A N 1
ATOM 3416 C CA . TYR A 1 454 ? -22.406 9.414 0.559 1 85.44 454 TYR A CA 1
ATOM 3417 C C . TYR A 1 454 ? -21.562 8.188 0.249 1 85.44 454 TYR A C 1
ATOM 3419 O O . TYR A 1 454 ? -22.062 7.207 -0.312 1 85.44 454 TYR A O 1
ATOM 3427 N N . ARG A 1 455 ? -20.281 8.219 0.572 1 89.25 455 ARG A N 1
ATOM 3428 C CA . ARG A 1 455 ? -19.406 7.055 0.394 1 89.25 455 ARG A CA 1
ATOM 3429 C C . ARG A 1 455 ? -19.938 5.859 1.187 1 89.25 455 ARG A C 1
ATOM 3431 O O . ARG A 1 455 ? -19.969 4.738 0.677 1 89.25 455 ARG A O 1
ATOM 3438 N N . SER A 1 456 ? -20.344 6.117 2.402 1 90.81 456 SER A N 1
ATOM 3439 C CA . SER A 1 456 ? -20.766 5.039 3.293 1 90.81 456 SER A CA 1
ATOM 3440 C C . SER A 1 456 ? -22.078 4.414 2.822 1 90.81 456 SER A C 1
ATOM 3442 O O . SER A 1 456 ? -22.344 3.248 3.109 1 90.81 456 SER A O 1
ATOM 3444 N N . LEU A 1 457 ? -22.891 5.129 2.066 1 86.56 457 LEU A N 1
ATOM 3445 C CA . LEU A 1 457 ? -24.172 4.633 1.573 1 86.56 457 LEU A CA 1
ATOM 3446 C C . LEU A 1 457 ? -24 3.918 0.237 1 86.56 457 LEU A C 1
ATOM 3448 O O . LEU A 1 457 ? -24.953 3.35 -0.295 1 86.56 457 LEU A O 1
ATOM 3452 N N . GLY A 1 458 ? -22.797 3.787 -0.203 1 78.69 458 GLY A N 1
ATOM 3453 C CA . GLY A 1 458 ? -22.531 3.055 -1.43 1 78.69 458 GLY A CA 1
ATOM 3454 C C . GLY A 1 458 ? -23.062 3.752 -2.668 1 78.69 458 GLY A C 1
ATOM 3455 O O . GLY A 1 458 ? -23.391 3.098 -3.662 1 78.69 458 GLY A O 1
ATOM 3456 N N . GLY A 1 459 ? -23.484 4.977 -2.734 1 63.69 459 GLY A N 1
ATOM 3457 C CA . GLY A 1 459 ? -24.141 5.707 -3.809 1 63.69 459 GLY A CA 1
ATOM 3458 C C . GLY A 1 459 ? -23.266 5.871 -5.035 1 63.69 459 GLY A C 1
ATOM 3459 O O . GLY A 1 459 ? -22.031 5.875 -4.938 1 63.69 459 GLY A O 1
ATOM 3460 N N . GLY A 1 460 ? -23.875 5.746 -6.516 1 53.25 460 GLY A N 1
ATOM 3461 C CA . GLY A 1 460 ? -23.453 6.27 -7.809 1 53.25 460 GLY A CA 1
ATOM 3462 C C . GLY A 1 460 ? -22.969 5.188 -8.758 1 53.25 460 GLY A C 1
ATOM 3463 O O . GLY A 1 460 ? -22.734 5.453 -9.938 1 53.25 460 GLY A O 1
ATOM 3464 N N . TRP A 1 461 ? -22.453 3.902 -8.531 1 46.28 461 TRP A N 1
ATOM 3465 C CA . TRP A 1 461 ? -21.531 3.398 -9.539 1 46.28 461 TRP A CA 1
ATOM 3466 C C . TRP A 1 461 ? -22.172 2.289 -10.359 1 46.28 461 TRP A C 1
ATOM 3468 O O . TRP A 1 461 ? -21.484 1.594 -11.117 1 46.28 461 TRP A O 1
ATOM 3478 N N . SER A 1 462 ? -23.297 1.78 -10.102 1 42.53 462 SER A N 1
ATOM 3479 C CA . SER A 1 462 ? -23.406 0.627 -10.984 1 42.53 462 SER A CA 1
ATOM 3480 C C . SER A 1 462 ? -23.547 1.063 -12.445 1 42.53 462 SER A C 1
ATOM 3482 O O . SER A 1 462 ? -24.375 1.912 -12.758 1 42.53 462 SER A O 1
ATOM 3484 N N . ARG A 1 463 ? -22.609 0.958 -13.312 1 38.97 463 ARG A N 1
ATOM 3485 C CA . ARG A 1 463 ? -22.766 1.052 -14.766 1 38.97 463 ARG A CA 1
ATOM 3486 C C . ARG A 1 463 ? -24.031 0.336 -15.227 1 38.97 463 ARG A C 1
ATOM 3488 O O . ARG A 1 463 ? -24.625 0.708 -16.25 1 38.97 463 ARG A O 1
ATOM 3495 N N . ASN A 1 464 ? -24.375 -0.881 -14.734 1 33.72 464 ASN A N 1
ATOM 3496 C CA . ASN A 1 464 ? -25.359 -1.769 -15.359 1 33.72 464 ASN A CA 1
ATOM 3497 C C . ASN A 1 464 ? -26.75 -1.151 -15.359 1 33.72 464 ASN A C 1
ATOM 3499 O O . ASN A 1 464 ? -27.688 -1.725 -15.922 1 33.72 464 ASN A O 1
ATOM 3503 N N . ASP A 1 465 ? -27.109 -0.278 -14.586 1 34.94 465 ASP A N 1
ATOM 3504 C CA . ASP A 1 465 ? -28.531 0.032 -14.617 1 34.94 465 ASP A CA 1
ATOM 3505 C C . ASP A 1 465 ? -28.891 0.83 -15.867 1 34.94 465 ASP A C 1
ATOM 3507 O O . ASP A 1 465 ? -30.016 1.303 -16 1 34.94 465 ASP A O 1
ATOM 3511 N N . THR A 1 466 ? -28.016 1.288 -16.688 1 31.83 466 THR A N 1
ATOM 3512 C CA . THR A 1 466 ? -28.578 1.923 -17.875 1 31.83 466 THR A CA 1
ATOM 3513 C C . THR A 1 466 ? -29.094 0.874 -18.844 1 31.83 466 THR A C 1
ATOM 3515 O O . THR A 1 466 ? -29.5 1.206 -19.969 1 31.83 466 THR A O 1
ATOM 3518 N N . ALA A 1 467 ? -28.812 -0.478 -18.812 1 30.77 467 ALA A N 1
ATOM 3519 C CA . ALA A 1 467 ? -29.391 -1.381 -19.797 1 30.77 467 ALA A CA 1
ATOM 3520 C C . ALA A 1 467 ? -30.891 -1.559 -19.562 1 30.77 467 ALA A C 1
ATOM 3522 O O . ALA A 1 467 ? -31.344 -2.641 -19.188 1 30.77 467 ALA A O 1
ATOM 3523 N N . GLY A 1 468 ? -31.703 -0.857 -18.984 1 29.38 468 GLY A N 1
ATOM 3524 C CA . GLY A 1 468 ? -33.156 -0.958 -19.109 1 29.38 468 GLY A CA 1
ATOM 3525 C C . GLY A 1 468 ? -33.625 -0.97 -20.547 1 29.38 468 GLY A C 1
ATOM 3526 O O . GLY A 1 468 ? -33.656 0.07 -21.203 1 29.38 468 GLY A O 1
ATOM 3527 N N . GLY A 1 469 ? -33.219 -2.146 -21.359 1 26.48 469 GLY A N 1
ATOM 3528 C CA . GLY A 1 469 ? -33.906 -2.482 -22.594 1 26.48 469 GLY A CA 1
ATOM 3529 C C . GLY A 1 469 ? -35.406 -2.4 -22.484 1 26.48 469 GLY A C 1
ATOM 3530 O O . GLY A 1 469 ? -35.938 -2.389 -21.375 1 26.48 469 GLY A O 1
ATOM 3531 N N . PRO A 1 470 ? -36.094 -2.199 -23.766 1 27.7 470 PRO A N 1
ATOM 3532 C CA . PRO A 1 470 ? -37.5 -1.962 -24.141 1 27.7 470 PRO A CA 1
ATOM 3533 C C . PRO A 1 470 ? -38.438 -3.016 -23.578 1 27.7 470 PRO A C 1
ATOM 3535 O O . PRO A 1 470 ? -38 -4.023 -23.031 1 27.7 470 PRO A O 1
ATOM 3538 N N . GLY A 1 471 ? -39.594 -3.184 -24.344 1 26.7 471 GLY A N 1
ATOM 3539 C CA . GLY A 1 471 ? -40.969 -3.48 -24.594 1 26.7 471 GLY A CA 1
ATOM 3540 C C . GLY A 1 471 ? -41.25 -4.961 -24.781 1 26.7 471 GLY A C 1
ATOM 3541 O O . GLY A 1 471 ? -40.938 -5.531 -25.828 1 26.7 471 GLY A O 1
ATOM 3542 N N . VAL A 1 472 ? -40.875 -5.883 -23.875 1 24.55 472 VAL A N 1
ATOM 3543 C CA . VAL A 1 472 ? -41.562 -7.145 -24.141 1 24.55 472 VAL A CA 1
ATOM 3544 C C . VAL A 1 472 ? -43.031 -6.898 -24.328 1 24.55 472 VAL A C 1
ATOM 3546 O O . VAL A 1 472 ? -43.719 -6.402 -23.422 1 24.55 472 VAL A O 1
ATOM 3549 N N . VAL A 1 473 ? -43.469 -6.812 -25.578 1 23.44 473 VAL A N 1
ATOM 3550 C CA . VAL A 1 473 ? -44.812 -6.848 -26.141 1 23.44 473 VAL A CA 1
ATOM 3551 C C . VAL A 1 473 ? -45.562 -8.055 -25.594 1 23.44 473 VAL A C 1
ATOM 3553 O O . VAL A 1 473 ? -44.969 -9.125 -25.406 1 23.44 473 VAL A O 1
ATOM 3556 N N . ALA A 1 474 ? -46.719 -7.867 -25.047 1 25.3 474 ALA A N 1
ATOM 3557 C CA . ALA A 1 474 ? -47.781 -8.781 -24.688 1 25.3 474 ALA A CA 1
ATOM 3558 C C . ALA A 1 474 ? -48.062 -9.766 -25.812 1 25.3 474 ALA A C 1
ATOM 3560 O O . ALA A 1 474 ? -48.438 -9.367 -26.922 1 25.3 474 ALA A O 1
ATOM 3561 N N . VAL A 1 475 ? -47.25 -10.719 -26.078 1 21.47 475 VAL A N 1
ATOM 3562 C CA . VAL A 1 475 ? -47.875 -11.766 -26.906 1 21.47 475 VAL A CA 1
ATOM 3563 C C . VAL A 1 475 ? -49.281 -12.039 -26.422 1 21.47 475 VAL A C 1
ATOM 3565 O O . VAL A 1 475 ? -49.5 -12.477 -25.297 1 21.47 475 VAL A O 1
ATOM 3568 N N . ALA A 1 476 ? -50.125 -11.32 -26.984 1 20.83 476 ALA A N 1
ATOM 3569 C CA . ALA A 1 476 ? -51.562 -11.391 -27.078 1 20.83 476 ALA A CA 1
ATOM 3570 C C . ALA A 1 476 ? -52.031 -12.836 -27.188 1 20.83 476 ALA A C 1
ATOM 3572 O O . ALA A 1 476 ? -51.281 -13.719 -27.578 1 20.83 476 ALA A O 1
ATOM 3573 N N . LYS A 1 477 ? -53.406 -12.922 -27.562 1 22.38 477 LYS A N 1
ATOM 3574 C CA . LYS A 1 477 ? -54.625 -13.734 -27.5 1 22.38 477 LYS A CA 1
ATOM 3575 C C . LYS A 1 477 ? -54.531 -14.906 -28.484 1 22.38 477 LYS A C 1
ATOM 3577 O O . LYS A 1 477 ? -55.125 -15.953 -28.25 1 22.38 477 LYS A O 1
ATOM 3582 N N . ASN A 1 478 ? -54.094 -14.688 -29.875 1 20.95 478 ASN A N 1
ATOM 3583 C CA . ASN A 1 478 ? -54.656 -15.82 -30.578 1 20.95 478 ASN A CA 1
ATOM 3584 C C . ASN A 1 478 ? -53.938 -17.125 -30.25 1 20.95 478 ASN A C 1
ATOM 3586 O O . ASN A 1 478 ? -52.719 -17.141 -30.156 1 20.95 478 ASN A O 1
ATOM 3590 N N . MET B 1 1 ? 30.609 -36.594 -40.188 1 57.25 1 MET B N 1
ATOM 3591 C CA . MET B 1 1 ? 30.656 -35.188 -40.531 1 57.25 1 MET B CA 1
ATOM 3592 C C . MET B 1 1 ? 29.266 -34.656 -40.875 1 57.25 1 MET B C 1
ATOM 3594 O O . MET B 1 1 ? 28.875 -33.594 -40.438 1 57.25 1 MET B O 1
ATOM 3598 N N . LYS B 1 2 ? 28.578 -35.312 -41.719 1 61.31 2 LYS B N 1
ATOM 3599 C CA . LYS B 1 2 ? 27.25 -34.875 -42.125 1 61.31 2 LYS B CA 1
ATOM 3600 C C . LYS B 1 2 ? 26.281 -34.875 -40.938 1 61.31 2 LYS B C 1
ATOM 3602 O O . LYS B 1 2 ? 25.469 -33.969 -40.781 1 61.31 2 LYS B O 1
ATOM 3607 N N . LYS B 1 3 ? 26.469 -35.938 -40.156 1 61.97 3 LYS B N 1
ATOM 3608 C CA . LYS B 1 3 ? 25.594 -36 -39 1 61.97 3 LYS B CA 1
ATOM 3609 C C . LYS B 1 3 ? 25.891 -34.906 -38 1 61.97 3 LYS B C 1
ATOM 3611 O O . LYS B 1 3 ? 24.969 -34.344 -37.406 1 61.97 3 LYS B O 1
ATOM 3616 N N . LEU B 1 4 ? 27.156 -34.656 -37.938 1 62.72 4 LEU B N 1
ATOM 3617 C CA . LEU B 1 4 ? 27.531 -33.562 -37.062 1 62.72 4 LEU B CA 1
ATOM 3618 C C . LEU B 1 4 ? 27.062 -32.25 -37.594 1 62.72 4 LEU B C 1
ATOM 3620 O O . LEU B 1 4 ? 26.609 -31.375 -36.844 1 62.72 4 LEU B O 1
ATOM 3624 N N . LEU B 1 5 ? 27.141 -32.125 -38.906 1 61.16 5 LEU B N 1
ATOM 3625 C CA . LEU B 1 5 ? 26.688 -30.875 -39.531 1 61.16 5 LEU B CA 1
ATOM 3626 C C . LEU B 1 5 ? 25.188 -30.703 -39.406 1 61.16 5 LEU B C 1
ATOM 3628 O O . LEU B 1 5 ? 24.703 -29.578 -39.188 1 61.16 5 LEU B O 1
ATOM 3632 N N . VAL B 1 6 ? 24.453 -31.781 -39.531 1 60.69 6 VAL B N 1
ATOM 3633 C CA . VAL B 1 6 ? 23.016 -31.703 -39.344 1 60.69 6 VAL B CA 1
ATOM 3634 C C . VAL B 1 6 ? 22.688 -31.344 -37.906 1 60.69 6 VAL B C 1
ATOM 3636 O O . VAL B 1 6 ? 21.812 -30.547 -37.625 1 60.69 6 VAL B O 1
ATOM 3639 N N . ALA B 1 7 ? 23.5 -31.969 -37.094 1 61.72 7 ALA B N 1
ATOM 3640 C CA . ALA B 1 7 ? 23.297 -31.656 -35.656 1 61.72 7 ALA B CA 1
ATOM 3641 C C . ALA B 1 7 ? 23.594 -30.188 -35.406 1 61.72 7 ALA B C 1
ATOM 3643 O O . ALA B 1 7 ? 22.859 -29.531 -34.625 1 61.72 7 ALA B O 1
ATOM 3644 N N . LEU B 1 8 ? 24.562 -29.766 -35.969 1 59.84 8 LEU B N 1
ATOM 3645 C CA . LEU B 1 8 ? 24.922 -28.359 -35.781 1 59.84 8 LEU B CA 1
ATOM 3646 C C . LEU B 1 8 ? 23.891 -27.453 -36.469 1 59.84 8 LEU B C 1
ATOM 3648 O O . LEU B 1 8 ? 23.547 -26.391 -35.938 1 59.84 8 LEU B O 1
ATOM 3652 N N . ALA B 1 9 ? 23.406 -27.781 -37.594 1 58.75 9 ALA B N 1
ATOM 3653 C CA . ALA B 1 9 ? 22.406 -27 -38.312 1 58.75 9 ALA B CA 1
ATOM 3654 C C . ALA B 1 9 ? 21.094 -26.938 -37.531 1 58.75 9 ALA B C 1
ATOM 3656 O O . ALA B 1 9 ? 20.453 -25.891 -37.438 1 58.75 9 ALA B O 1
ATOM 3657 N N . VAL B 1 10 ? 20.766 -28.062 -37 1 57.88 10 VAL B N 1
ATOM 3658 C CA . VAL B 1 10 ? 19.547 -28.109 -36.188 1 57.88 10 VAL B CA 1
ATOM 3659 C C . VAL B 1 10 ? 19.719 -27.25 -34.938 1 57.88 10 VAL B C 1
ATOM 3661 O O . VAL B 1 10 ? 18.797 -26.531 -34.531 1 57.88 10 VAL B O 1
ATOM 3664 N N . SER B 1 11 ? 20.891 -27.391 -34.469 1 57.81 11 SER B N 1
ATOM 3665 C CA . SER B 1 11 ? 21.172 -26.562 -33.281 1 57.81 11 SER B CA 1
ATOM 3666 C C . SER B 1 11 ? 21.109 -25.078 -33.625 1 57.81 11 SER B C 1
ATOM 3668 O O . SER B 1 11 ? 20.656 -24.281 -32.812 1 57.81 11 SER B O 1
ATOM 3670 N N . ALA B 1 12 ? 21.656 -24.719 -34.688 1 57.06 12 ALA B N 1
ATOM 3671 C CA . ALA B 1 12 ? 21.672 -23.328 -35.094 1 57.06 12 ALA B CA 1
ATOM 3672 C C . ALA B 1 12 ? 20.266 -22.828 -35.406 1 57.06 12 ALA B C 1
ATOM 3674 O O . ALA B 1 12 ? 19.938 -21.656 -35.156 1 57.06 12 ALA B O 1
ATOM 3675 N N . LEU B 1 13 ? 19.422 -23.531 -36.031 1 55.09 13 LEU B N 1
ATOM 3676 C CA . LEU B 1 13 ? 18.031 -23.141 -36.312 1 55.09 13 LEU B CA 1
ATOM 3677 C C . LEU B 1 13 ? 17.266 -22.984 -35 1 55.09 13 LEU B C 1
ATOM 3679 O O . LEU B 1 13 ? 16.312 -22.188 -34.938 1 55.09 13 LEU B O 1
ATOM 3683 N N . ALA B 1 14 ? 17.688 -23.734 -34.094 1 55.81 14 ALA B N 1
ATOM 3684 C CA . ALA B 1 14 ? 17 -23.656 -32.781 1 55.81 14 ALA B CA 1
ATOM 3685 C C . ALA B 1 14 ? 17.297 -22.344 -32.094 1 55.81 14 ALA B C 1
ATOM 3687 O O . ALA B 1 14 ? 16.469 -21.828 -31.328 1 55.81 14 ALA B O 1
ATOM 3688 N N . ALA B 1 15 ? 18.484 -21.859 -32.312 1 56.88 15 ALA B N 1
ATOM 3689 C CA . ALA B 1 15 ? 18.875 -20.625 -31.609 1 56.88 15 ALA B CA 1
ATOM 3690 C C . ALA B 1 15 ? 18.047 -19.438 -32.094 1 56.88 15 ALA B C 1
ATOM 3692 O O . ALA B 1 15 ? 17.766 -18.516 -31.344 1 56.88 15 ALA B O 1
ATOM 3693 N N . GLY B 1 16 ? 17.703 -19.422 -33.375 1 60.88 16 GLY B N 1
ATOM 3694 C CA . GLY B 1 16 ? 16.969 -18.297 -33.938 1 60.88 16 GLY B CA 1
ATOM 3695 C C . GLY B 1 16 ? 15.516 -18.281 -33.531 1 60.88 16 GLY B C 1
ATOM 3696 O O . GLY B 1 16 ? 14.828 -17.266 -33.688 1 60.88 16 GLY B O 1
ATOM 3697 N N . CYS B 1 17 ? 14.938 -19.312 -32.875 1 72.31 17 CYS B N 1
ATOM 3698 C CA . CYS B 1 17 ? 13.5 -19.438 -32.656 1 72.31 17 CYS B CA 1
ATOM 3699 C C . CYS B 1 17 ? 13.141 -19.234 -31.188 1 72.31 17 CYS B C 1
ATOM 3701 O O . CYS B 1 17 ? 11.992 -19.469 -30.797 1 72.31 17 CYS B O 1
ATOM 3703 N N . ALA B 1 18 ? 14.117 -18.688 -30.484 1 86 18 ALA B N 1
ATOM 3704 C CA . ALA B 1 18 ? 13.82 -18.562 -29.062 1 86 18 ALA B CA 1
ATOM 3705 C C . ALA B 1 18 ? 12.844 -17.422 -28.812 1 86 18 ALA B C 1
ATOM 3707 O O . ALA B 1 18 ? 12.984 -16.344 -29.375 1 86 18 ALA B O 1
ATOM 3708 N N . VAL B 1 19 ? 11.828 -17.688 -27.984 1 92.62 19 VAL B N 1
ATOM 3709 C CA . VAL B 1 19 ? 10.836 -16.688 -27.594 1 92.62 19 VAL B CA 1
ATOM 3710 C C . VAL B 1 19 ? 11.516 -15.562 -26.828 1 92.62 19 VAL B C 1
ATOM 3712 O O . VAL B 1 19 ? 12.445 -15.805 -26.047 1 92.62 19 VAL B O 1
ATOM 3715 N N . GLN B 1 20 ? 11.125 -14.359 -27.109 1 92.69 20 GLN B N 1
ATOM 3716 C CA . GLN B 1 20 ? 11.688 -13.18 -26.453 1 92.69 20 GLN B CA 1
ATOM 3717 C C . GLN B 1 20 ? 10.742 -12.648 -25.391 1 92.69 20 GLN B C 1
ATOM 3719 O O . GLN B 1 20 ? 9.539 -12.914 -25.422 1 92.69 20 GLN B O 1
ATOM 3724 N N . PRO B 1 21 ? 11.336 -11.984 -24.344 1 93.56 21 PRO B N 1
ATOM 3725 C CA . PRO B 1 21 ? 10.453 -11.289 -23.406 1 93.56 21 PRO B CA 1
ATOM 3726 C C . PRO B 1 21 ? 9.57 -10.242 -24.094 1 93.56 21 PRO B C 1
ATOM 3728 O O . PRO B 1 21 ? 9.898 -9.773 -25.188 1 93.56 21 PRO B O 1
ATOM 3731 N N . ALA B 1 22 ? 8.422 -9.914 -23.453 1 96 22 ALA B N 1
ATOM 3732 C CA . ALA B 1 22 ? 7.559 -8.875 -24.016 1 96 22 ALA B CA 1
ATOM 3733 C C . ALA B 1 22 ? 8.266 -7.523 -24.031 1 96 22 ALA B C 1
ATOM 3735 O O . ALA B 1 22 ? 9.07 -7.227 -23.141 1 96 22 ALA B O 1
ATOM 3736 N N . GLN B 1 23 ? 7.883 -6.758 -25 1 95.12 23 GLN B N 1
ATOM 3737 C CA . GLN B 1 23 ? 8.492 -5.438 -25.125 1 95.12 23 GLN B CA 1
ATOM 3738 C C . GLN B 1 23 ? 7.859 -4.441 -24.156 1 95.12 23 GLN B C 1
ATOM 3740 O O . GLN B 1 23 ? 6.664 -4.527 -23.875 1 95.12 23 GLN B O 1
ATOM 3745 N N . HIS B 1 24 ? 8.648 -3.584 -23.656 1 94.81 24 HIS B N 1
ATOM 3746 C CA . HIS B 1 24 ? 8.242 -2.471 -22.812 1 94.81 24 HIS B CA 1
ATOM 3747 C C . HIS B 1 24 ? 9.172 -1.273 -22.984 1 94.81 24 HIS B C 1
ATOM 3749 O O . HIS B 1 24 ? 10.32 -1.432 -23.406 1 94.81 24 HIS B O 1
ATOM 3755 N N . PRO B 1 25 ? 8.68 -0.081 -22.766 1 94.12 25 PRO B N 1
ATOM 3756 C CA . PRO B 1 25 ? 9.562 1.08 -22.906 1 94.12 25 PRO B CA 1
ATOM 3757 C C . PRO B 1 25 ? 10.695 1.077 -21.875 1 94.12 25 PRO B C 1
ATOM 3759 O O . PRO B 1 25 ? 10.523 0.589 -20.75 1 94.12 25 PRO B O 1
ATOM 3762 N N . ALA B 1 26 ? 11.836 1.591 -22.328 1 94.62 26 ALA B N 1
ATOM 3763 C CA . ALA B 1 26 ? 12.93 1.824 -21.391 1 94.62 26 ALA B CA 1
ATOM 3764 C C . ALA B 1 26 ? 12.539 2.869 -20.344 1 94.62 26 ALA B C 1
ATOM 3766 O O . ALA B 1 26 ? 11.664 3.701 -20.594 1 94.62 26 ALA B O 1
ATOM 3767 N N . LEU B 1 27 ? 13.156 2.756 -19.281 1 93.75 27 LEU B N 1
ATOM 3768 C CA . LEU B 1 27 ? 12.812 3.672 -18.188 1 93.75 27 LEU B CA 1
ATOM 3769 C C . LEU B 1 27 ? 12.969 5.121 -18.641 1 93.75 27 LEU B C 1
ATOM 3771 O O . LEU B 1 27 ? 12.109 5.957 -18.344 1 93.75 27 LEU B O 1
ATOM 3775 N N . GLN B 1 28 ? 14.023 5.473 -19.359 1 91.56 28 GLN B N 1
ATOM 3776 C CA . GLN B 1 28 ? 14.273 6.828 -19.828 1 91.56 28 GLN B CA 1
ATOM 3777 C C . GLN B 1 28 ? 13.133 7.328 -20.703 1 91.56 28 GLN B C 1
ATOM 3779 O O . GLN B 1 28 ? 12.711 8.484 -20.594 1 91.56 28 GLN B O 1
ATOM 3784 N N . GLU B 1 29 ? 12.664 6.449 -21.516 1 91.12 29 GLU B N 1
ATOM 3785 C CA . GLU B 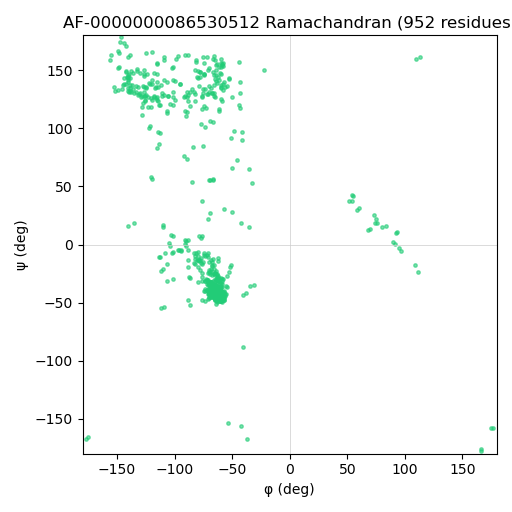1 29 ? 11.547 6.793 -22.391 1 91.12 29 GLU B CA 1
ATOM 3786 C C . GLU B 1 29 ? 10.273 7.023 -21.594 1 91.12 29 GLU B C 1
ATOM 3788 O O . GLU B 1 29 ? 9.516 7.953 -21.875 1 91.12 29 GLU B O 1
ATOM 3793 N N . SER B 1 30 ? 10.062 6.184 -20.609 1 91.69 30 SER B N 1
ATOM 3794 C CA . SER B 1 30 ? 8.883 6.328 -19.766 1 91.69 30 SER B CA 1
ATOM 3795 C C . SER B 1 30 ? 8.914 7.648 -19 1 91.69 30 SER B C 1
ATOM 3797 O O . SER B 1 30 ? 7.891 8.32 -18.859 1 91.69 30 SER B O 1
ATOM 3799 N N . VAL B 1 31 ? 10.055 8.008 -18.516 1 90.88 31 VAL B N 1
ATOM 3800 C CA . VAL B 1 31 ? 10.227 9.25 -17.781 1 90.88 31 VAL B CA 1
ATOM 3801 C C . VAL B 1 31 ? 10.008 10.445 -18.719 1 90.88 31 VAL B C 1
ATOM 3803 O O . VAL B 1 31 ? 9.328 11.406 -18.344 1 90.88 31 VAL B O 1
ATOM 3806 N N . ARG B 1 32 ? 10.5 10.406 -19.906 1 85.94 32 ARG B N 1
ATOM 3807 C CA . ARG B 1 32 ? 10.359 11.484 -20.875 1 85.94 32 ARG B CA 1
ATOM 3808 C C . ARG B 1 32 ? 8.898 11.703 -21.25 1 85.94 32 ARG B C 1
ATOM 3810 O O . ARG B 1 32 ? 8.461 12.844 -21.438 1 85.94 32 ARG B O 1
ATOM 3817 N N . THR B 1 33 ? 8.242 10.672 -21.312 1 85.44 33 THR B N 1
ATOM 3818 C CA . THR B 1 33 ? 6.832 10.758 -21.672 1 85.44 33 THR B CA 1
ATOM 3819 C C . THR B 1 33 ? 6.02 11.391 -20.547 1 85.44 33 THR B C 1
ATOM 3821 O O . THR B 1 33 ? 5.043 12.094 -20.797 1 85.44 33 THR B O 1
ATOM 3824 N N . LEU B 1 34 ? 6.359 11.188 -19.375 1 84.75 34 LEU B N 1
ATOM 3825 C CA . LEU B 1 34 ? 5.609 11.664 -18.219 1 84.75 34 LEU B CA 1
ATOM 3826 C C . LEU B 1 34 ? 6.035 13.078 -17.844 1 84.75 34 LEU B C 1
ATOM 3828 O O . LEU B 1 34 ? 5.191 13.93 -17.547 1 84.75 34 LEU B O 1
ATOM 3832 N N . ALA B 1 35 ? 7.312 13.312 -17.672 1 75.12 35 ALA B N 1
ATOM 3833 C CA . ALA B 1 35 ? 7.836 14.594 -17.219 1 75.12 35 ALA B CA 1
ATOM 3834 C C . ALA B 1 35 ? 8.664 15.273 -18.297 1 75.12 35 ALA B C 1
ATOM 3836 O O . ALA B 1 35 ? 9.836 14.945 -18.5 1 75.12 35 ALA B O 1
ATOM 3837 N N . ALA B 1 36 ? 7.922 16.062 -19.203 1 61.16 36 ALA B N 1
ATOM 3838 C CA . ALA B 1 36 ? 8.641 16.75 -20.281 1 61.16 36 ALA B CA 1
ATOM 3839 C C . ALA B 1 36 ? 9.727 17.656 -19.719 1 61.16 36 ALA B C 1
ATOM 3841 O O . ALA B 1 36 ? 9.656 18.094 -18.562 1 61.16 36 ALA B O 1
ATOM 3842 N N . ASP B 1 37 ? 10.961 17.781 -20.281 1 56.16 37 ASP B N 1
ATOM 3843 C CA . ASP B 1 37 ? 12.188 18.484 -19.922 1 56.16 37 ASP B CA 1
ATOM 3844 C C . ASP B 1 37 ? 11.891 19.812 -19.234 1 56.16 37 ASP B C 1
ATOM 3846 O O . ASP B 1 37 ? 12.656 20.281 -18.391 1 56.16 37 ASP B O 1
ATOM 3850 N N . GLY B 1 38 ? 10.93 20.5 -19.562 1 50.62 38 GLY B N 1
ATOM 3851 C CA . GLY B 1 38 ? 10.688 21.844 -19.062 1 50.62 38 GLY B CA 1
ATOM 3852 C C . GLY B 1 38 ? 10.148 21.875 -17.656 1 50.62 38 GLY B C 1
ATOM 3853 O O . GLY B 1 38 ? 9.766 22.938 -17.156 1 50.62 38 GLY B O 1
ATOM 3854 N N . TRP B 1 39 ? 10.062 20.891 -16.984 1 51.12 39 TRP B N 1
ATOM 3855 C CA . TRP B 1 39 ? 9.445 20.875 -15.672 1 51.12 39 TRP B CA 1
ATOM 3856 C C . TRP B 1 39 ? 10.375 21.5 -14.633 1 51.12 39 TRP B C 1
ATOM 3858 O O . TRP B 1 39 ? 11.094 20.781 -13.922 1 51.12 39 TRP B O 1
ATOM 3868 N N . ASP B 1 40 ? 11.172 22.625 -14.977 1 45.22 40 ASP B N 1
ATOM 3869 C CA . ASP B 1 40 ? 12.086 23.25 -14.039 1 45.22 40 ASP B CA 1
ATOM 3870 C C . ASP B 1 40 ? 11.359 24.25 -13.141 1 45.22 40 ASP B C 1
ATOM 3872 O O . ASP B 1 40 ? 10.812 25.25 -13.633 1 45.22 40 ASP B O 1
ATOM 3876 N N . THR B 1 41 ? 10.789 23.828 -12.156 1 44.91 41 THR B N 1
ATOM 3877 C CA . THR B 1 41 ? 10.297 24.875 -11.273 1 44.91 41 THR B CA 1
ATOM 3878 C C . THR B 1 41 ? 11.445 25.766 -10.812 1 44.91 41 THR B C 1
ATOM 3880 O O . THR B 1 41 ? 12.594 25.328 -10.742 1 44.91 41 THR B O 1
ATOM 3883 N N . ASP B 1 42 ? 11.25 27.109 -10.773 1 41.25 42 ASP B N 1
ATOM 3884 C CA . ASP B 1 42 ? 12.141 28.219 -10.469 1 41.25 42 ASP B CA 1
ATOM 3885 C C . ASP B 1 42 ? 12.758 28.062 -9.078 1 41.25 42 ASP B C 1
ATOM 3887 O O . ASP B 1 42 ? 12.32 28.719 -8.125 1 41.25 42 ASP B O 1
ATOM 3891 N N . VAL B 1 43 ? 12.961 26.938 -8.609 1 44.31 43 VAL B N 1
ATOM 3892 C CA . VAL B 1 43 ? 13.648 27 -7.324 1 44.31 43 VAL B CA 1
ATOM 3893 C C . VAL B 1 43 ? 15.125 27.312 -7.547 1 44.31 43 VAL B C 1
ATOM 3895 O O . VAL B 1 43 ? 15.719 26.859 -8.531 1 44.31 43 VAL B O 1
ATOM 3898 N N . PRO B 1 44 ? 15.68 28.266 -6.934 1 44.03 44 PRO B N 1
ATOM 3899 C CA . PRO B 1 44 ? 17.125 28.516 -7.039 1 44.03 44 PRO B CA 1
ATOM 3900 C C . PRO B 1 44 ? 17.938 27.234 -6.93 1 44.03 44 PRO B C 1
ATOM 3902 O O . PRO B 1 44 ? 17.672 26.391 -6.062 1 44.03 44 PRO B O 1
ATOM 3905 N N . ARG B 1 45 ? 18.703 26.875 -7.922 1 50.41 45 ARG B N 1
ATOM 3906 C CA . ARG B 1 45 ? 19.484 25.656 -8.102 1 50.41 45 ARG B CA 1
ATOM 3907 C C . ARG B 1 45 ? 20.766 25.703 -7.273 1 50.41 45 ARG B C 1
ATOM 3909 O O . ARG B 1 45 ? 21.5 26.688 -7.324 1 50.41 45 ARG B O 1
ATOM 3916 N N . ALA B 1 46 ? 20.734 24.938 -6.145 1 45.44 46 ALA B N 1
ATOM 3917 C CA . ALA B 1 46 ? 22.047 24.781 -5.508 1 45.44 46 ALA B CA 1
ATOM 3918 C C . ALA B 1 46 ? 22.781 23.562 -6.07 1 45.44 46 ALA B C 1
ATOM 3920 O O . ALA B 1 46 ? 22.156 22.578 -6.441 1 45.44 46 ALA B O 1
ATOM 3921 N N . ASP B 1 47 ? 24.078 23.688 -6.477 1 43.34 47 ASP B N 1
ATOM 3922 C CA . ASP B 1 47 ? 24.922 22.609 -6.992 1 43.34 47 ASP B CA 1
ATOM 3923 C C . ASP B 1 47 ? 25.234 21.578 -5.91 1 43.34 47 ASP B C 1
ATOM 3925 O O . ASP B 1 47 ? 26.328 21.562 -5.344 1 43.34 47 ASP B O 1
ATOM 3929 N N . ILE B 1 48 ? 24.281 20.969 -5.238 1 46.53 48 ILE B N 1
ATOM 3930 C CA . ILE B 1 48 ? 24.531 20.062 -4.125 1 46.53 48 ILE B CA 1
ATOM 3931 C C . ILE B 1 48 ? 24.344 18.625 -4.586 1 46.53 48 ILE B C 1
ATOM 3933 O O . ILE B 1 48 ? 23.359 18.297 -5.262 1 46.53 48 ILE B O 1
ATOM 3937 N N . ASP B 1 49 ? 25.453 17.875 -4.43 1 49.12 49 ASP B N 1
ATOM 3938 C CA . ASP B 1 49 ? 25.422 16.453 -4.719 1 49.12 49 ASP B CA 1
ATOM 3939 C C . ASP B 1 49 ? 24.422 15.727 -3.805 1 49.12 49 ASP B C 1
ATOM 3941 O O . ASP B 1 49 ? 24.531 15.805 -2.58 1 49.12 49 ASP B O 1
ATOM 3945 N N . ALA B 1 50 ? 23.375 15.133 -4.383 1 53.72 50 ALA B N 1
ATOM 3946 C CA . ALA B 1 50 ? 22.312 14.445 -3.676 1 53.72 50 ALA B CA 1
ATOM 3947 C C . ALA B 1 50 ? 22.844 13.242 -2.9 1 53.72 50 ALA B C 1
ATOM 3949 O O . ALA B 1 50 ? 22.188 12.758 -1.972 1 53.72 50 ALA B O 1
ATOM 3950 N N . ALA B 1 51 ? 24.078 12.773 -3.084 1 55.09 51 ALA B N 1
ATOM 3951 C CA . ALA B 1 51 ? 24.547 11.523 -2.484 1 55.09 51 ALA B CA 1
ATOM 3952 C C . ALA B 1 51 ? 24.812 11.703 -0.994 1 55.09 51 ALA B C 1
ATOM 3954 O O . ALA B 1 51 ? 24.562 10.797 -0.197 1 55.09 51 ALA B O 1
ATOM 3955 N N . ALA B 1 52 ? 25.359 12.797 -0.65 1 62.5 52 ALA B N 1
ATOM 3956 C CA . ALA B 1 52 ? 25.625 13.062 0.762 1 62.5 52 ALA B CA 1
ATOM 3957 C C . ALA B 1 52 ? 24.906 14.32 1.229 1 62.5 52 ALA B C 1
ATOM 3959 O O . ALA B 1 52 ? 25.516 15.234 1.777 1 62.5 52 ALA B O 1
ATOM 3960 N N . TRP B 1 53 ? 23.531 14.281 1.052 1 65.56 53 TRP B N 1
ATOM 3961 C CA . TRP B 1 53 ? 22.719 15.477 1.269 1 65.56 53 TRP B CA 1
ATOM 3962 C C . TRP B 1 53 ? 22.797 15.93 2.723 1 65.56 53 TRP B C 1
ATOM 3964 O O . TRP B 1 53 ? 22.703 17.125 3.014 1 65.56 53 TRP B O 1
ATOM 3974 N N . TRP B 1 54 ? 23.016 14.969 3.666 1 68.06 54 TRP B N 1
ATOM 3975 C CA . TRP B 1 54 ? 23.016 15.32 5.082 1 68.06 54 TRP B CA 1
ATOM 3976 C C . TRP B 1 54 ? 24.234 16.156 5.434 1 68.06 54 TRP B C 1
ATOM 3978 O O . TRP B 1 54 ? 24.219 16.906 6.414 1 68.06 54 TRP B O 1
ATOM 3988 N N . ALA B 1 55 ? 25.234 15.984 4.617 1 70.44 55 ALA B N 1
ATOM 3989 C CA . ALA B 1 55 ? 26.438 16.766 4.859 1 70.44 55 ALA B CA 1
ATOM 3990 C C . ALA B 1 55 ? 26.188 18.25 4.633 1 70.44 55 ALA B C 1
ATOM 3992 O O . ALA B 1 55 ? 26.938 19.094 5.133 1 70.44 55 ALA B O 1
ATOM 3993 N N . GLN B 1 56 ? 25.062 18.453 4.031 1 73.56 56 GLN B N 1
ATOM 3994 C CA . GLN B 1 56 ? 24.766 19.844 3.719 1 73.56 56 GLN B CA 1
ATOM 3995 C C . GLN B 1 56 ? 24.25 20.594 4.953 1 73.56 56 GLN B C 1
ATOM 3997 O O . GLN B 1 56 ? 24.234 21.828 4.98 1 73.56 56 GLN B O 1
ATOM 4002 N N . PHE B 1 57 ? 23.906 19.844 5.957 1 80.5 57 PHE B N 1
ATOM 4003 C CA . PHE B 1 57 ? 23.469 20.469 7.203 1 80.5 57 PHE B CA 1
ATOM 4004 C C . PHE B 1 57 ? 24.672 20.938 8.023 1 80.5 57 PHE B C 1
ATOM 4006 O O . PHE B 1 57 ? 24.516 21.688 8.977 1 80.5 57 PHE B O 1
ATOM 4013 N N . HIS B 1 58 ? 25.875 20.5 7.66 1 80.81 58 HIS B N 1
ATOM 4014 C CA . HIS B 1 58 ? 27.109 20.844 8.352 1 80.81 58 HIS B CA 1
ATOM 4015 C C . HIS B 1 58 ? 27.016 20.516 9.836 1 80.81 58 HIS B C 1
ATOM 4017 O O . HIS B 1 58 ? 27.359 21.344 10.688 1 80.81 58 HIS B O 1
ATOM 4023 N N . ASP B 1 59 ? 26.469 19.406 10.125 1 88.69 59 ASP B N 1
ATOM 4024 C CA . ASP B 1 59 ? 26.328 18.891 11.484 1 88.69 59 ASP B CA 1
ATOM 4025 C C . ASP B 1 59 ? 27 17.531 11.633 1 88.69 59 ASP B C 1
ATOM 4027 O O . ASP B 1 59 ? 26.422 16.5 11.266 1 88.69 59 ASP B O 1
ATOM 4031 N N . PRO B 1 60 ? 28.234 17.547 12.219 1 87.38 60 PRO B N 1
ATOM 4032 C CA . PRO B 1 60 ? 29 16.297 12.32 1 87.38 60 PRO B CA 1
ATOM 4033 C C . PRO B 1 60 ? 28.281 15.242 13.164 1 87.38 60 PRO B C 1
ATOM 4035 O O . PRO B 1 60 ? 28.469 14.039 12.938 1 87.38 60 PRO B O 1
ATOM 4038 N N . VAL B 1 61 ? 27.516 15.68 14.094 1 89.25 61 VAL B N 1
ATOM 4039 C CA . VAL B 1 61 ? 26.766 14.719 14.922 1 89.25 61 VAL B CA 1
ATOM 4040 C C . VAL B 1 61 ? 25.719 14.008 14.07 1 89.25 61 VAL B C 1
ATOM 4042 O O . VAL B 1 61 ? 25.547 12.789 14.172 1 89.25 61 VAL B O 1
ATOM 4045 N N . LEU B 1 62 ? 25.047 14.773 13.234 1 90.94 62 LEU B N 1
ATOM 4046 C CA . LEU B 1 62 ? 24.062 14.195 12.328 1 90.94 62 LEU B CA 1
ATOM 4047 C C . LEU B 1 62 ? 24.734 13.203 11.375 1 90.94 62 LEU B C 1
ATOM 4049 O O . LEU B 1 62 ? 24.203 12.117 11.133 1 90.94 62 LEU B O 1
ATOM 4053 N N . ASP B 1 63 ? 25.906 13.539 10.922 1 88.75 63 ASP B N 1
ATOM 4054 C CA . ASP B 1 63 ? 26.641 12.664 10.008 1 88.75 63 ASP B CA 1
ATOM 4055 C C . ASP B 1 63 ? 26.969 11.328 10.664 1 88.75 63 ASP B C 1
ATOM 4057 O O . ASP B 1 63 ? 26.75 10.266 10.07 1 88.75 63 ASP B O 1
ATOM 4061 N N . ARG B 1 64 ? 27.453 11.406 11.828 1 88.44 64 ARG B N 1
ATOM 4062 C CA . ARG B 1 64 ? 27.828 10.203 12.562 1 88.44 64 ARG B CA 1
ATOM 4063 C C . ARG B 1 64 ? 26.594 9.352 12.875 1 88.44 64 ARG B C 1
ATOM 4065 O O . ARG B 1 64 ? 26.656 8.117 12.82 1 88.44 64 ARG B O 1
ATOM 4072 N N . LEU B 1 65 ? 25.531 10 13.188 1 91.31 65 LEU B N 1
ATOM 4073 C CA . LEU B 1 65 ? 24.297 9.281 13.5 1 91.31 65 LEU B CA 1
ATOM 4074 C C . LEU B 1 65 ? 23.797 8.5 12.289 1 91.31 65 LEU B C 1
ATOM 4076 O O . LEU B 1 65 ? 23.438 7.324 12.406 1 91.31 65 LEU B O 1
ATOM 4080 N N . ILE B 1 66 ? 23.781 9.156 11.188 1 91.75 66 ILE B N 1
ATOM 4081 C CA . ILE B 1 66 ? 23.281 8.508 9.977 1 91.75 66 ILE B CA 1
ATOM 4082 C C . ILE B 1 66 ? 24.172 7.309 9.633 1 91.75 66 ILE B C 1
ATOM 4084 O O . ILE B 1 66 ? 23.672 6.23 9.305 1 91.75 66 ILE B O 1
ATOM 4088 N N . ALA B 1 67 ? 25.484 7.477 9.773 1 90.25 67 ALA B N 1
ATOM 4089 C CA . ALA B 1 67 ? 26.406 6.375 9.516 1 90.25 67 ALA B CA 1
ATOM 4090 C C . ALA B 1 67 ? 26.141 5.207 10.469 1 90.25 67 ALA B C 1
ATOM 4092 O O . ALA B 1 67 ? 26.109 4.051 10.039 1 90.25 67 ALA B O 1
ATOM 4093 N N . THR B 1 68 ? 25.938 5.543 11.703 1 90.81 68 THR B N 1
ATOM 4094 C CA . THR B 1 68 ? 25.688 4.527 12.719 1 90.81 68 THR B CA 1
ATOM 4095 C C . THR B 1 68 ? 24.391 3.781 12.422 1 90.81 68 THR B C 1
ATOM 4097 O O . THR B 1 68 ? 24.328 2.555 12.531 1 90.81 68 THR B O 1
ATOM 4100 N N . VAL B 1 69 ? 23.344 4.516 12.062 1 93.75 69 VAL B N 1
ATOM 4101 C CA . VAL B 1 69 ? 22.047 3.918 11.766 1 93.75 69 VAL B CA 1
ATOM 4102 C C . VAL B 1 69 ? 22.156 3.016 10.539 1 93.75 69 VAL B C 1
ATOM 4104 O O . VAL B 1 69 ? 21.672 1.886 10.547 1 93.75 69 VAL B O 1
ATOM 4107 N N . LEU B 1 70 ? 22.844 3.461 9.5 1 93.62 70 LEU B N 1
ATOM 4108 C CA . LEU B 1 70 ? 22.953 2.699 8.258 1 93.62 70 LEU B CA 1
ATOM 4109 C C . LEU B 1 70 ? 23.797 1.444 8.461 1 93.62 70 LEU B C 1
ATOM 4111 O O . LEU B 1 70 ? 23.594 0.439 7.773 1 93.62 70 LEU B O 1
ATOM 4115 N N . ASP B 1 71 ? 24.688 1.476 9.461 1 92.06 71 ASP B N 1
ATOM 4116 C CA . ASP B 1 71 ? 25.562 0.328 9.727 1 92.06 71 ASP B CA 1
ATOM 4117 C C . ASP B 1 71 ? 24.859 -0.672 10.656 1 92.06 71 ASP B C 1
ATOM 4119 O O . ASP B 1 71 ? 25.109 -1.877 10.562 1 92.06 71 ASP B O 1
ATOM 4123 N N . GLY B 1 72 ? 23.969 -0.15 11.484 1 94.06 72 GLY B N 1
ATOM 4124 C CA . GLY B 1 72 ? 23.5 -0.996 12.57 1 94.06 72 GLY B CA 1
ATOM 4125 C C . GLY B 1 72 ? 22.047 -1.383 12.438 1 94.06 72 GLY B C 1
ATOM 4126 O O . GLY B 1 72 ? 21.562 -2.256 13.156 1 94.06 72 GLY B O 1
ATOM 4127 N N . ASN B 1 73 ? 21.25 -0.81 11.531 1 96.81 73 ASN B N 1
ATOM 4128 C CA . ASN B 1 73 ? 19.812 -1.027 11.461 1 96.81 73 ASN B CA 1
ATOM 4129 C C . ASN B 1 73 ? 19.484 -2.455 11.039 1 96.81 73 ASN B C 1
ATOM 4131 O O . ASN B 1 73 ? 20 -2.947 10.039 1 96.81 73 ASN B O 1
ATOM 4135 N N . LEU B 1 74 ? 18.516 -3.059 11.773 1 98.06 74 LEU B N 1
ATOM 4136 C CA . LEU B 1 74 ? 18.203 -4.473 11.578 1 98.06 74 LEU B CA 1
ATOM 4137 C C . LEU B 1 74 ? 17.312 -4.672 10.367 1 98.06 74 LEU B C 1
ATOM 4139 O O . LEU B 1 74 ? 17.375 -5.711 9.703 1 98.06 74 LEU B O 1
ATOM 4143 N N . ASP B 1 75 ? 16.516 -3.75 10.125 1 98 75 ASP B N 1
ATOM 4144 C CA . ASP B 1 75 ? 15.688 -3.85 8.922 1 98 75 ASP B CA 1
ATOM 4145 C C . ASP B 1 75 ? 16.547 -3.799 7.66 1 98 75 ASP B C 1
ATOM 4147 O O . ASP B 1 75 ? 16.234 -4.465 6.668 1 98 75 ASP B O 1
ATOM 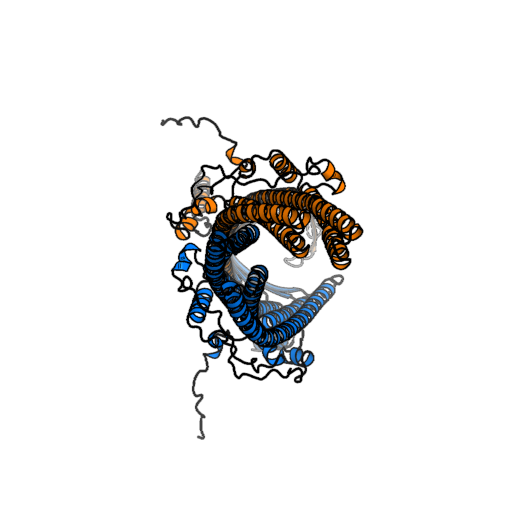4151 N N . LEU B 1 76 ? 17.547 -2.951 7.629 1 97 76 LEU B N 1
ATOM 4152 C CA . LEU B 1 76 ? 18.453 -2.877 6.496 1 97 76 LEU B CA 1
ATOM 4153 C C . LEU B 1 76 ? 19.219 -4.184 6.332 1 97 76 LEU B C 1
ATOM 4155 O O . LEU B 1 76 ? 19.422 -4.652 5.207 1 97 76 LEU B O 1
ATOM 4159 N N . GLN B 1 77 ? 19.625 -4.773 7.422 1 97.88 77 GLN B N 1
ATOM 4160 C CA . GLN B 1 77 ? 20.297 -6.074 7.363 1 97.88 77 GLN B CA 1
ATOM 4161 C C . GLN B 1 77 ? 19.359 -7.145 6.82 1 97.88 77 GLN B C 1
ATOM 4163 O O . GLN B 1 77 ? 19.781 -8.016 6.051 1 97.88 77 GLN B O 1
ATOM 4168 N N . ALA B 1 78 ? 18.109 -7.055 7.234 1 98.5 78 ALA B N 1
ATOM 4169 C CA . ALA B 1 78 ? 17.109 -7.98 6.707 1 98.5 78 ALA B CA 1
ATOM 4170 C C . ALA B 1 78 ? 16.922 -7.801 5.203 1 98.5 78 ALA B C 1
ATOM 4172 O O . ALA B 1 78 ? 16.75 -8.773 4.473 1 98.5 78 ALA B O 1
ATOM 4173 N N . ALA B 1 79 ? 16.984 -6.582 4.75 1 97.69 79 ALA B N 1
ATOM 4174 C CA . ALA B 1 79 ? 16.906 -6.316 3.316 1 97.69 79 ALA B CA 1
ATOM 4175 C C . ALA B 1 79 ? 18.078 -6.938 2.568 1 97.69 79 ALA B C 1
ATOM 4177 O O . ALA B 1 79 ? 17.906 -7.449 1.458 1 97.69 79 ALA B O 1
ATOM 4178 N N . ALA B 1 80 ? 19.234 -6.926 3.129 1 97.75 80 ALA B N 1
ATOM 4179 C CA . ALA B 1 80 ? 20.406 -7.562 2.527 1 97.75 80 ALA B CA 1
ATOM 4180 C C . ALA B 1 80 ? 20.203 -9.07 2.408 1 97.75 80 ALA B C 1
ATOM 4182 O O . ALA B 1 80 ? 20.625 -9.68 1.424 1 97.75 80 ALA B O 1
ATOM 4183 N N . GLU B 1 81 ? 19.547 -9.656 3.426 1 98.62 81 GLU B N 1
ATOM 4184 C CA . GLU B 1 81 ? 19.25 -11.086 3.361 1 98.62 81 GLU B CA 1
ATOM 4185 C C . GLU B 1 81 ? 18.266 -11.398 2.232 1 98.62 81 GLU B C 1
ATOM 4187 O O . GLU B 1 81 ? 18.359 -12.445 1.588 1 98.62 81 GLU B O 1
ATOM 4192 N N . ARG B 1 82 ? 17.359 -10.516 2.01 1 98.56 82 ARG B N 1
ATOM 4193 C CA . ARG B 1 82 ? 16.422 -10.719 0.909 1 98.56 82 ARG B CA 1
ATOM 4194 C C . ARG B 1 82 ? 17.141 -10.695 -0.434 1 98.56 82 ARG B C 1
ATOM 4196 O O . ARG B 1 82 ? 16.766 -11.422 -1.356 1 98.56 82 ARG B O 1
ATOM 4203 N N . VAL B 1 83 ? 18.172 -9.852 -0.604 1 98.31 83 VAL B N 1
ATOM 4204 C CA . VAL B 1 83 ? 18.984 -9.836 -1.816 1 98.31 83 VAL B CA 1
ATOM 4205 C C . VAL B 1 83 ? 19.672 -11.188 -1.996 1 98.31 83 VAL B C 1
ATOM 4207 O O . VAL B 1 83 ? 19.672 -11.75 -3.096 1 98.31 83 VAL B O 1
ATOM 4210 N N . LYS B 1 84 ? 20.172 -11.773 -0.89 1 98.62 84 LYS B N 1
ATOM 4211 C CA . LYS B 1 84 ? 20.812 -13.086 -0.947 1 98.62 84 LYS B CA 1
ATOM 4212 C C . LYS B 1 84 ? 19.812 -14.164 -1.347 1 98.62 84 LYS B C 1
ATOM 4214 O O . LYS B 1 84 ? 20.141 -15.086 -2.098 1 98.62 84 LYS B O 1
ATOM 4219 N N . GLN B 1 85 ? 18.609 -14.039 -0.817 1 98.75 85 GLN B N 1
ATOM 4220 C CA . GLN B 1 85 ? 17.562 -14.977 -1.193 1 98.75 85 GLN B CA 1
ATOM 4221 C C . GLN B 1 85 ? 17.297 -14.93 -2.695 1 98.75 85 GLN B C 1
ATOM 4223 O O . GLN B 1 85 ? 17.172 -15.969 -3.344 1 98.75 85 GLN B O 1
ATOM 4228 N N . ALA B 1 86 ? 17.203 -13.742 -3.242 1 98.62 86 ALA B N 1
ATOM 4229 C CA . ALA B 1 86 ? 16.969 -13.578 -4.676 1 98.62 86 ALA B CA 1
ATOM 4230 C C . ALA B 1 86 ? 18.141 -14.102 -5.492 1 98.62 86 ALA B C 1
ATOM 4232 O O . ALA B 1 86 ? 17.953 -14.656 -6.578 1 98.62 86 ALA B O 1
ATOM 4233 N N . GLN B 1 87 ? 19.359 -13.945 -4.973 1 98.5 87 GLN B N 1
ATOM 4234 C CA . GLN B 1 87 ? 20.547 -14.492 -5.621 1 98.5 87 GLN B CA 1
ATOM 4235 C C . GLN B 1 87 ? 20.484 -16.016 -5.672 1 98.5 87 GLN B C 1
ATOM 4237 O O . GLN B 1 87 ? 20.766 -16.625 -6.715 1 98.5 87 GLN B O 1
ATOM 4242 N N . ALA B 1 88 ? 20.078 -16.594 -4.551 1 98.75 88 ALA B N 1
ATOM 4243 C CA . ALA B 1 88 ? 19.953 -18.047 -4.496 1 98.75 88 ALA B CA 1
ATOM 4244 C C . ALA B 1 88 ? 18.891 -18.547 -5.465 1 98.75 88 ALA B C 1
ATOM 4246 O O . ALA B 1 88 ? 19.047 -19.578 -6.109 1 98.75 88 ALA B O 1
ATOM 4247 N N . LEU B 1 89 ? 17.875 -17.812 -5.625 1 98.56 89 LEU B N 1
ATOM 4248 C CA . LEU B 1 89 ? 16.812 -18.172 -6.555 1 98.56 89 LEU B CA 1
ATOM 4249 C C . LEU B 1 89 ? 17.312 -18.141 -7.992 1 98.56 89 LEU B C 1
ATOM 4251 O O . LEU B 1 89 ? 16.938 -19 -8.805 1 98.56 89 LEU B O 1
ATOM 4255 N N . THR B 1 90 ? 18.172 -17.188 -8.359 1 98.44 90 THR B N 1
ATOM 4256 C CA . THR B 1 90 ? 18.734 -17.109 -9.703 1 98.44 90 THR B CA 1
ATOM 4257 C C . THR B 1 90 ? 19.594 -18.344 -9.984 1 98.44 90 THR B C 1
ATOM 4259 O O . THR B 1 90 ? 19.578 -18.875 -11.102 1 98.44 90 THR B O 1
ATOM 4262 N N . VAL B 1 91 ? 20.281 -18.812 -8.938 1 98.38 91 VAL B N 1
ATOM 4263 C CA . VAL B 1 91 ? 21.094 -20 -9.078 1 98.38 91 VAL B CA 1
ATOM 4264 C C . VAL B 1 91 ? 20.203 -21.219 -9.297 1 98.38 91 VAL B C 1
ATOM 4266 O O . VAL B 1 91 ? 20.5 -22.062 -10.148 1 98.38 91 VAL B O 1
ATOM 4269 N N . GLN B 1 92 ? 19.125 -21.266 -8.609 1 98.31 92 GLN B N 1
ATOM 4270 C CA . GLN B 1 92 ? 18.172 -22.359 -8.773 1 98.31 92 GLN B CA 1
ATOM 4271 C C . GLN B 1 92 ? 17.594 -22.359 -10.188 1 98.31 92 GLN B C 1
ATOM 4273 O O . GLN B 1 92 ? 17.484 -23.422 -10.812 1 98.31 92 GLN B O 1
ATOM 4278 N N . LYS B 1 93 ? 17.25 -21.234 -10.688 1 98.12 93 LYS B N 1
ATOM 4279 C CA . LYS B 1 93 ? 16.672 -21.141 -12.023 1 98.12 93 LYS B CA 1
ATOM 4280 C C . LYS B 1 93 ? 17.703 -21.469 -13.094 1 98.12 93 LYS B C 1
ATOM 4282 O O . LYS B 1 93 ? 17.375 -22.062 -14.117 1 98.12 93 LYS B O 1
ATOM 4287 N N . ARG B 1 94 ? 18.938 -21.141 -12.867 1 97.5 94 ARG B N 1
ATOM 4288 C CA . ARG B 1 94 ? 20.016 -21.469 -13.797 1 97.5 94 ARG B CA 1
ATOM 4289 C C . ARG B 1 94 ? 20.266 -22.984 -13.828 1 97.5 94 ARG B C 1
ATOM 4291 O O . ARG B 1 94 ? 20.531 -23.547 -14.883 1 97.5 94 ARG B O 1
ATOM 4298 N N . ALA B 1 95 ? 20.078 -23.609 -12.633 1 97.69 95 ALA B N 1
ATOM 4299 C CA . ALA B 1 95 ? 20.312 -25.047 -12.523 1 97.69 95 ALA B CA 1
ATOM 4300 C C . ALA B 1 95 ? 19.312 -25.828 -13.359 1 97.69 95 ALA B C 1
ATOM 4302 O O . ALA B 1 95 ? 19.609 -26.922 -13.852 1 97.69 95 ALA B O 1
ATOM 4303 N N . VAL B 1 96 ? 18.141 -25.266 -13.617 1 96.25 96 VAL B N 1
ATOM 4304 C CA . VAL B 1 96 ? 17.094 -25.922 -14.383 1 96.25 96 VAL B CA 1
ATOM 4305 C C . VAL B 1 96 ? 17.516 -26.078 -15.844 1 96.25 96 VAL B C 1
ATOM 4307 O O . VAL B 1 96 ? 17.031 -26.953 -16.562 1 96.25 96 VAL B O 1
ATOM 4310 N N . LEU B 1 97 ? 18.516 -25.25 -16.344 1 96.5 97 LEU B N 1
ATOM 4311 C CA . LEU B 1 97 ? 18.969 -25.266 -17.734 1 96.5 97 LEU B CA 1
ATOM 4312 C C . LEU B 1 97 ? 19.969 -26.391 -17.969 1 96.5 97 LEU B C 1
ATOM 4314 O O . LEU B 1 97 ? 20.266 -26.719 -19.125 1 96.5 97 LEU B O 1
ATOM 4318 N N . LEU B 1 98 ? 20.391 -27.094 -16.844 1 97.19 98 LEU B N 1
ATOM 4319 C CA . LEU B 1 98 ? 21.438 -28.109 -16.938 1 97.19 98 LEU B CA 1
ATOM 4320 C C . LEU B 1 98 ? 20.875 -29.5 -16.609 1 97.19 98 LEU B C 1
ATOM 4322 O O . LEU B 1 98 ? 19.844 -29.609 -15.938 1 97.19 98 LEU B O 1
ATOM 4326 N N . PRO B 1 99 ? 21.484 -30.625 -17.094 1 97.06 99 PRO B N 1
ATOM 4327 C CA . PRO B 1 99 ? 21.016 -31.969 -16.766 1 97.06 99 PRO B CA 1
ATOM 4328 C C . PRO B 1 99 ? 21.156 -32.312 -15.281 1 97.06 99 PRO B C 1
ATOM 4330 O O . PRO B 1 99 ? 21.953 -31.672 -14.578 1 97.06 99 PRO B O 1
ATOM 4333 N N . GLU B 1 100 ? 20.422 -33.25 -14.859 1 97.5 100 GLU B N 1
ATOM 4334 C CA . GLU B 1 100 ? 20.516 -33.812 -13.516 1 97.5 100 GLU B CA 1
ATOM 4335 C C . GLU B 1 100 ? 20.938 -35.281 -13.562 1 97.5 100 GLU B C 1
ATOM 4337 O O . GLU B 1 100 ? 20.516 -36.031 -14.445 1 97.5 100 GLU B O 1
ATOM 4342 N N . LEU B 1 101 ? 21.875 -35.594 -12.664 1 97.56 101 LEU B N 1
ATOM 4343 C CA . LEU B 1 101 ? 22.344 -36.969 -12.539 1 97.56 101 LEU B CA 1
ATOM 4344 C C . LEU B 1 101 ? 21.984 -37.531 -11.172 1 97.56 101 LEU B C 1
ATOM 4346 O O . LEU B 1 101 ? 22.328 -36.969 -10.141 1 97.56 101 LEU B O 1
ATOM 4350 N N . ASP B 1 102 ? 21.297 -38.75 -11.164 1 97.5 102 ASP B N 1
ATOM 4351 C CA . ASP B 1 102 ? 20.891 -39.406 -9.922 1 97.5 102 ASP B CA 1
ATOM 4352 C C . ASP B 1 102 ? 21.391 -40.844 -9.859 1 97.5 102 ASP B C 1
ATOM 4354 O O . ASP B 1 102 ? 21.516 -41.5 -10.898 1 97.5 102 ASP B O 1
ATOM 4358 N N . ALA B 1 103 ? 21.625 -41.281 -8.656 1 97.75 103 ALA B N 1
ATOM 4359 C CA . ALA B 1 103 ? 21.766 -42.719 -8.406 1 97.75 103 ALA B CA 1
ATOM 4360 C C . ALA B 1 103 ? 20.422 -43.375 -8.148 1 97.75 103 ALA B C 1
ATOM 4362 O O . ALA B 1 103 ? 19.578 -42.812 -7.422 1 97.75 103 ALA B O 1
ATOM 4363 N N . THR B 1 104 ? 20.234 -44.531 -8.898 1 96.25 104 THR B N 1
ATOM 4364 C CA . THR B 1 104 ? 18.953 -45.219 -8.758 1 96.25 104 THR B CA 1
ATOM 4365 C C . THR B 1 104 ? 19.156 -46.656 -8.359 1 96.25 104 THR B C 1
ATOM 4367 O O . THR B 1 104 ? 20.188 -47.25 -8.656 1 96.25 104 THR B O 1
ATOM 4370 N N . ALA B 1 105 ? 18.203 -47.219 -7.547 1 96.31 105 ALA B N 1
ATOM 4371 C CA . ALA B 1 105 ? 18.094 -48.625 -7.219 1 96.31 105 ALA B CA 1
ATOM 4372 C C . ALA B 1 105 ? 16.641 -49.062 -7.191 1 96.31 105 ALA B C 1
ATOM 4374 O O . ALA B 1 105 ? 15.766 -48.344 -6.719 1 96.31 105 ALA B O 1
ATOM 4375 N N . HIS B 1 106 ? 16.453 -50.312 -7.879 1 93.56 106 HIS B N 1
ATOM 4376 C CA . HIS B 1 106 ? 15.086 -50.812 -7.91 1 93.56 106 HIS B CA 1
ATOM 4377 C C . HIS B 1 106 ? 15.062 -52.344 -7.754 1 93.56 106 HIS B C 1
ATOM 4379 O O . HIS B 1 106 ? 16.047 -53 -8.078 1 93.56 106 HIS B O 1
ATOM 4385 N N . ALA B 1 107 ? 14 -52.844 -7.164 1 94.69 107 ALA B N 1
ATOM 4386 C CA . ALA B 1 107 ? 13.656 -54.25 -7.098 1 94.69 107 ALA B CA 1
ATOM 4387 C C . ALA B 1 107 ? 12.164 -54.469 -7.348 1 94.69 107 ALA B C 1
ATOM 4389 O O . ALA B 1 107 ? 11.328 -53.719 -6.84 1 94.69 107 ALA B O 1
ATOM 4390 N N . ALA B 1 108 ? 11.938 -55.438 -8.25 1 93.31 108 ALA B N 1
ATOM 4391 C CA . ALA B 1 108 ? 10.539 -55.688 -8.602 1 93.31 108 ALA B CA 1
ATOM 4392 C C . ALA B 1 108 ? 10.258 -57.188 -8.727 1 93.31 108 ALA B C 1
ATOM 4394 O O . ALA B 1 108 ? 11.125 -57.938 -9.148 1 93.31 108 ALA B O 1
ATOM 4395 N N . ASP B 1 109 ? 9.109 -57.625 -8.32 1 92 109 ASP B N 1
ATOM 4396 C CA . ASP B 1 109 ? 8.508 -58.938 -8.516 1 92 109 ASP B CA 1
ATOM 4397 C C . ASP B 1 109 ? 7.102 -58.812 -9.094 1 92 109 ASP B C 1
ATOM 4399 O O . ASP B 1 109 ? 6.191 -58.312 -8.422 1 92 109 ASP B O 1
ATOM 4403 N N . ALA B 1 110 ? 6.996 -59.25 -10.336 1 92.25 110 ALA B N 1
ATOM 4404 C CA . ALA B 1 110 ? 5.699 -59.094 -10.984 1 92.25 110 ALA B CA 1
ATOM 4405 C C . ALA B 1 110 ? 5.273 -60.406 -11.672 1 92.25 110 ALA B C 1
ATOM 4407 O O . ALA B 1 110 ? 6.117 -61.188 -12.117 1 92.25 110 ALA B O 1
ATOM 4408 N N . ARG B 1 111 ? 3.988 -60.594 -11.719 1 92.19 111 ARG B N 1
ATOM 4409 C CA . ARG B 1 111 ? 3.453 -61.719 -12.461 1 92.19 111 ARG B CA 1
ATOM 4410 C C . ARG B 1 111 ? 3.146 -61.344 -13.906 1 92.19 111 ARG B C 1
ATOM 4412 O O . ARG B 1 111 ? 2.42 -60.375 -14.148 1 92.19 111 ARG B O 1
ATOM 4419 N N . GLN B 1 112 ? 3.893 -61.969 -14.859 1 88.25 112 GLN B N 1
ATOM 4420 C CA . GLN B 1 112 ? 3.592 -61.781 -16.266 1 88.25 112 GLN B CA 1
ATOM 4421 C C . GLN B 1 112 ? 2.357 -62.594 -16.672 1 88.25 112 GLN B C 1
ATOM 4423 O O . GLN B 1 112 ? 2.34 -63.812 -16.562 1 88.25 112 GLN B O 1
ATOM 4428 N N . ASN B 1 113 ? 1.39 -61.844 -17.062 1 86.12 113 ASN B N 1
ATOM 4429 C CA . ASN B 1 113 ? 0.153 -62.469 -17.5 1 86.12 113 ASN B CA 1
ATOM 4430 C C . ASN B 1 113 ? 0.053 -62.5 -19.031 1 86.12 113 ASN B C 1
ATOM 4432 O O . ASN B 1 113 ? -0.634 -63.375 -19.578 1 86.12 113 ASN B O 1
ATOM 4436 N N . THR B 1 114 ? 0.627 -61.562 -19.828 1 78.06 114 THR B N 1
ATOM 4437 C CA . THR B 1 114 ? 0.709 -61.531 -21.281 1 78.06 114 THR B CA 1
ATOM 4438 C C . THR B 1 114 ? 2.047 -60.938 -21.734 1 78.06 114 THR B C 1
ATOM 4440 O O . THR B 1 114 ? 2.58 -60.031 -21.094 1 78.06 114 THR B O 1
ATOM 4443 N N . PRO B 1 115 ? 2.6 -61.531 -22.703 1 75.38 115 PRO B N 1
ATOM 4444 C CA . PRO B 1 115 ? 2.307 -62.75 -23.453 1 75.38 115 PRO B CA 1
ATOM 4445 C C . PRO B 1 115 ? 2.66 -64.062 -22.688 1 75.38 115 PRO B C 1
ATOM 4447 O O . PRO B 1 115 ? 3.344 -63.969 -21.672 1 75.38 115 PRO B O 1
ATOM 4450 N N . PRO B 1 116 ? 2.021 -65.062 -23.219 1 77.88 116 PRO B N 1
ATOM 4451 C CA . PRO B 1 116 ? 2.463 -66.312 -22.609 1 77.88 116 PRO B CA 1
ATOM 4452 C C . PRO B 1 116 ? 3.961 -66.562 -22.781 1 77.88 116 PRO B C 1
ATOM 4454 O O . PRO B 1 116 ? 4.582 -66 -23.688 1 77.88 116 PRO B O 1
ATOM 4457 N N . PRO B 1 117 ? 4.48 -67.375 -21.859 1 81.31 117 PRO B N 1
ATOM 4458 C CA . PRO B 1 117 ? 3.926 -68.125 -20.734 1 81.31 117 PRO B CA 1
ATOM 4459 C C . PRO B 1 117 ? 3.742 -67.25 -19.484 1 81.31 117 PRO B C 1
ATOM 4461 O O . PRO B 1 117 ? 4.395 -66.188 -19.344 1 81.31 117 PRO B O 1
ATOM 4464 N N . LEU B 1 118 ? 2.861 -67.75 -18.703 1 88.19 118 LEU B N 1
ATOM 4465 C CA . LEU B 1 118 ? 2.594 -67.062 -17.438 1 88.19 118 LEU B CA 1
ATOM 4466 C C . LEU B 1 118 ? 3.682 -67.375 -16.422 1 88.19 118 LEU B C 1
ATOM 4468 O O . LEU B 1 118 ? 4.27 -68.5 -16.438 1 88.19 118 LEU B O 1
ATOM 4472 N N . GLY B 1 119 ? 3.994 -66.438 -15.648 1 89.81 119 GLY B N 1
ATOM 4473 C CA . GLY B 1 119 ? 4.949 -66.625 -14.57 1 89.81 119 GLY B CA 1
ATOM 4474 C C . GLY B 1 119 ? 5.457 -65.375 -13.953 1 89.81 119 GLY B C 1
ATOM 4475 O O . GLY B 1 119 ? 4.922 -64.312 -14.227 1 89.81 119 GLY B O 1
ATOM 4476 N N . TYR B 1 120 ? 6.434 -65.625 -13 1 92.56 120 TYR B N 1
ATOM 4477 C CA . TYR B 1 120 ? 6.949 -64.5 -12.273 1 92.56 120 TYR B CA 1
ATOM 4478 C C . TYR B 1 120 ? 8.242 -63.969 -12.906 1 92.56 120 TYR B C 1
ATOM 4480 O O . TYR B 1 120 ? 9.07 -64.75 -13.367 1 92.56 120 TYR B O 1
ATOM 4488 N N . VAL B 1 121 ? 8.359 -62.688 -12.984 1 91.56 121 VAL B N 1
ATOM 4489 C CA . VAL B 1 121 ? 9.594 -62.031 -13.383 1 91.56 121 VAL B CA 1
ATOM 4490 C C . VAL B 1 121 ? 10.156 -61.25 -12.195 1 91.56 121 VAL B C 1
ATOM 4492 O O . VAL B 1 121 ? 9.461 -60.438 -11.586 1 91.56 121 VAL B O 1
ATOM 4495 N N . ARG B 1 122 ? 11.383 -61.562 -11.719 1 94.25 122 ARG B N 1
ATOM 4496 C CA . ARG B 1 122 ? 12.086 -60.875 -10.648 1 94.25 122 ARG B CA 1
ATOM 4497 C C . ARG B 1 122 ? 13.289 -60.125 -11.188 1 94.25 122 ARG B C 1
ATOM 4499 O O . ARG B 1 122 ? 14.047 -60.625 -12 1 94.25 122 ARG B O 1
ATOM 4506 N N . GLN B 1 123 ? 13.32 -58.906 -10.844 1 93.06 123 GLN B N 1
ATOM 4507 C CA . GLN B 1 123 ? 14.445 -58.125 -11.312 1 93.06 123 GLN B CA 1
ATOM 4508 C C . GLN B 1 123 ? 14.93 -57.156 -10.227 1 93.06 123 GLN B C 1
ATOM 4510 O O . GLN B 1 123 ? 14.148 -56.719 -9.375 1 93.06 123 GLN B O 1
ATOM 4515 N N . ALA B 1 124 ? 16.219 -56.969 -10.156 1 94.31 124 ALA B N 1
ATOM 4516 C CA . ALA B 1 124 ? 16.844 -55.938 -9.312 1 94.31 124 ALA B CA 1
ATOM 4517 C C . ALA B 1 124 ? 18.047 -55.312 -10.016 1 94.31 124 ALA B C 1
ATOM 4519 O O . ALA B 1 124 ? 18.797 -56 -10.727 1 94.31 124 ALA B O 1
ATOM 4520 N N . GLY B 1 125 ? 18.125 -54.031 -9.875 1 94.31 125 GLY B N 1
ATOM 4521 C CA . GLY B 1 125 ? 19.219 -53.344 -10.555 1 94.31 125 GLY B CA 1
ATOM 4522 C C . GLY B 1 125 ? 19.578 -52 -9.906 1 94.31 125 GLY B C 1
ATOM 4523 O O . GLY B 1 125 ? 18.875 -51.531 -9.016 1 94.31 125 GLY B O 1
ATOM 4524 N N . ALA B 1 126 ? 20.766 -51.531 -10.156 1 96.12 126 ALA B N 1
ATOM 4525 C CA . ALA B 1 126 ? 21.266 -50.25 -9.742 1 96.12 126 ALA B CA 1
ATOM 4526 C C . ALA B 1 126 ? 22.031 -49.562 -10.875 1 96.12 126 ALA B C 1
ATOM 4528 O O . ALA B 1 126 ? 22.609 -50.219 -11.734 1 96.12 126 ALA B O 1
ATOM 4529 N N . GLY B 1 127 ? 21.938 -48.219 -10.859 1 96.19 127 GLY B N 1
ATOM 4530 C CA . GLY B 1 127 ? 22.641 -47.5 -11.914 1 96.19 127 GLY B CA 1
ATOM 4531 C C . GLY B 1 127 ? 22.547 -46 -11.773 1 96.19 127 GLY B C 1
ATOM 4532 O O . GLY B 1 127 ? 22.391 -45.5 -10.664 1 96.19 127 GLY B O 1
ATOM 4533 N N . LEU B 1 128 ? 22.906 -45.344 -12.766 1 97.38 128 LEU B N 1
ATOM 4534 C CA . LEU B 1 128 ? 22.844 -43.875 -12.891 1 97.38 128 LEU B CA 1
ATOM 4535 C C . LEU B 1 128 ? 21.797 -43.469 -13.922 1 97.38 128 LEU B C 1
ATOM 4537 O O . LEU B 1 128 ? 21.641 -44.125 -14.953 1 97.38 128 LEU B O 1
ATOM 4541 N N . ALA B 1 129 ? 21.031 -42.438 -13.562 1 97.25 129 ALA B N 1
ATOM 4542 C CA . ALA B 1 129 ? 20.031 -41.906 -14.477 1 97.25 129 ALA B CA 1
ATOM 4543 C C . ALA B 1 129 ? 20.266 -40.438 -14.727 1 97.25 129 ALA B C 1
ATOM 4545 O O . ALA B 1 129 ? 20.312 -39.625 -13.789 1 97.25 129 ALA B O 1
ATOM 4546 N N . LEU B 1 130 ? 20.531 -40.031 -15.961 1 97 130 LEU B N 1
ATOM 4547 C CA . LEU B 1 130 ? 20.672 -38.625 -16.391 1 97 130 LEU B CA 1
ATOM 4548 C C . LEU B 1 130 ? 19.375 -38.125 -17.047 1 97 130 LEU B C 1
ATOM 4550 O O . LEU B 1 130 ? 18.812 -38.812 -17.891 1 97 130 LEU B O 1
ATOM 4554 N N . SER B 1 131 ? 18.844 -37.031 -16.516 1 97.56 131 SER B N 1
ATOM 4555 C CA . SER B 1 131 ? 17.672 -36.406 -17.109 1 97.56 131 SER B CA 1
ATOM 4556 C C . SER B 1 131 ? 17.969 -34.969 -17.484 1 97.56 131 SER B C 1
ATOM 4558 O O . SER B 1 131 ? 18.656 -34.25 -16.75 1 97.56 131 SER B O 1
ATOM 4560 N N . TRP B 1 132 ? 17.484 -34.5 -18.656 1 96.06 132 TRP B N 1
ATOM 4561 C CA . TRP B 1 132 ? 17.703 -33.156 -19.141 1 96.06 132 TRP B CA 1
ATOM 4562 C C . TRP B 1 132 ? 16.562 -32.719 -20.047 1 96.06 132 TRP B C 1
ATOM 4564 O O . TRP B 1 132 ? 16.047 -33.5 -20.844 1 96.06 132 TRP B O 1
ATOM 4574 N N . SER B 1 133 ? 16.125 -31.484 -19.812 1 96.06 133 SER B N 1
ATOM 4575 C CA . SER B 1 133 ? 15.18 -30.844 -20.719 1 96.06 133 SER B CA 1
ATOM 4576 C C . SER B 1 133 ? 15.812 -29.641 -21.406 1 96.06 133 SER B C 1
ATOM 4578 O O . SER B 1 133 ? 15.867 -28.547 -20.844 1 96.06 133 SER B O 1
ATOM 4580 N N . PRO B 1 134 ? 16.312 -29.891 -22.641 1 94.62 134 PRO B N 1
ATOM 4581 C CA . PRO B 1 134 ? 16.953 -28.766 -23.359 1 94.62 134 PRO B CA 1
ATOM 4582 C C . PRO B 1 134 ? 16 -27.594 -23.578 1 94.62 134 PRO B C 1
ATOM 4584 O O . PRO B 1 134 ? 14.867 -27.797 -24.016 1 94.62 134 PRO B O 1
ATOM 4587 N N . ASP B 1 135 ? 16.438 -26.438 -23.344 1 94.88 135 ASP B N 1
ATOM 4588 C CA . ASP B 1 135 ? 15.641 -25.219 -23.469 1 94.88 135 ASP B CA 1
ATOM 4589 C C . ASP B 1 135 ? 15.734 -24.641 -24.891 1 94.88 135 ASP B C 1
ATOM 4591 O O . ASP B 1 135 ? 16.219 -23.531 -25.078 1 94.88 135 ASP B O 1
ATOM 4595 N N . VAL B 1 136 ? 15.141 -25.234 -25.75 1 93.81 136 VAL B N 1
ATOM 4596 C CA . VAL B 1 136 ? 15.273 -24.922 -27.172 1 93.81 136 VAL B CA 1
ATOM 4597 C C . VAL B 1 136 ? 14.594 -23.578 -27.484 1 93.81 136 VAL B C 1
ATOM 4599 O O . VAL B 1 136 ? 15.156 -22.734 -28.172 1 93.81 136 VAL B O 1
ATOM 4602 N N . PHE B 1 137 ? 13.484 -23.344 -26.891 1 95.06 137 PHE B N 1
ATOM 4603 C CA . PHE B 1 137 ? 12.703 -22.172 -27.281 1 95.06 137 PHE B CA 1
ATOM 4604 C C . PHE B 1 137 ? 12.82 -21.062 -26.234 1 95.06 137 PHE B C 1
ATOM 4606 O O . PHE B 1 137 ? 12.156 -20.031 -26.344 1 95.06 137 PHE B O 1
ATOM 4613 N N . GLY B 1 138 ? 13.578 -21.297 -25.203 1 96 138 GLY B N 1
ATOM 4614 C CA . GLY B 1 138 ? 14.023 -20.219 -24.344 1 96 138 GLY B CA 1
ATOM 4615 C C . GLY B 1 138 ? 13.102 -19.984 -23.156 1 96 138 GLY B C 1
ATOM 4616 O O . GLY B 1 138 ? 13.203 -18.953 -22.484 1 96 138 GLY B O 1
ATOM 4617 N N . GLY B 1 139 ? 12.102 -20.891 -22.875 1 97 139 GLY B N 1
ATOM 4618 C CA . GLY B 1 139 ? 11.203 -20.719 -21.734 1 97 139 GLY B CA 1
ATOM 4619 C C . GLY B 1 139 ? 11.922 -20.656 -20.406 1 97 139 GLY B C 1
ATOM 4620 O O . GLY B 1 139 ? 11.648 -19.781 -19.594 1 97 139 GLY B O 1
ATOM 4621 N N . GLU B 1 140 ? 12.852 -21.531 -20.172 1 97.25 140 GLU B N 1
ATOM 4622 C CA . GLU B 1 140 ? 13.594 -21.594 -18.922 1 97.25 140 GLU B CA 1
ATOM 4623 C C . GLU B 1 140 ? 14.562 -20.422 -18.812 1 97.25 140 GLU B C 1
ATOM 4625 O O . GLU B 1 140 ? 14.781 -19.891 -17.719 1 97.25 140 GLU B O 1
ATOM 4630 N N . ARG B 1 141 ? 15.18 -20.062 -19.922 1 97.69 141 ARG B N 1
ATOM 4631 C CA . ARG B 1 141 ? 16.062 -18.891 -19.922 1 97.69 141 ARG B CA 1
ATOM 4632 C C . ARG B 1 141 ? 15.281 -17.625 -19.578 1 97.69 141 ARG B C 1
ATOM 4634 O O . ARG B 1 141 ? 15.797 -16.734 -18.891 1 97.69 141 ARG B O 1
ATOM 4641 N N . LEU B 1 142 ? 14.031 -17.578 -20.125 1 98.12 142 LEU B N 1
ATOM 4642 C CA . LEU B 1 142 ? 13.18 -16.438 -19.812 1 98.12 142 LEU B CA 1
ATOM 4643 C C . LEU B 1 142 ? 12.781 -16.453 -18.328 1 98.12 142 LEU B C 1
ATOM 4645 O O . LEU B 1 142 ? 12.695 -15.391 -17.703 1 98.12 142 LEU B O 1
ATOM 4649 N N . ASP B 1 143 ? 12.523 -17.625 -17.734 1 98.25 143 ASP B N 1
ATOM 4650 C CA . ASP B 1 143 ? 12.25 -17.734 -16.297 1 98.25 143 ASP B CA 1
ATOM 4651 C C . ASP B 1 143 ? 13.461 -17.281 -15.484 1 98.25 143 ASP B C 1
ATOM 4653 O O . ASP B 1 143 ? 13.305 -16.656 -14.438 1 98.25 143 ASP B O 1
ATOM 4657 N N . LEU B 1 144 ? 14.711 -17.609 -15.953 1 98.38 144 LEU B N 1
ATOM 4658 C CA . LEU B 1 144 ? 15.938 -17.109 -15.336 1 98.38 144 LEU B CA 1
ATOM 4659 C C . LEU B 1 144 ? 16.031 -15.594 -15.43 1 98.38 144 LEU B C 1
ATOM 4661 O O . LEU B 1 144 ? 16.391 -14.922 -14.461 1 98.38 144 LEU B O 1
ATOM 4665 N N . LEU B 1 145 ? 15.648 -15.102 -16.609 1 98.12 145 LEU B N 1
ATOM 4666 C CA . LEU B 1 145 ? 15.664 -13.656 -16.797 1 98.12 145 LEU B CA 1
ATOM 4667 C C . LEU B 1 145 ? 14.711 -12.969 -15.828 1 98.12 145 LEU B C 1
ATOM 4669 O O . LEU B 1 145 ? 15.031 -11.906 -15.281 1 98.12 145 LEU B O 1
ATOM 4673 N N . ALA B 1 146 ? 13.477 -13.547 -15.57 1 98.5 146 ALA B N 1
ATOM 4674 C CA . ALA B 1 146 ? 12.531 -13.023 -14.586 1 98.5 146 ALA B CA 1
ATOM 4675 C C . ALA B 1 146 ? 13.141 -13.008 -13.188 1 98.5 146 ALA B C 1
ATOM 4677 O O . ALA B 1 146 ? 12.992 -12.031 -12.445 1 98.5 146 ALA B O 1
ATOM 4678 N N . ALA B 1 147 ? 13.859 -14.055 -12.852 1 98.62 147 ALA B N 1
ATOM 4679 C CA . ALA B 1 147 ? 14.508 -14.141 -11.555 1 98.62 147 ALA B CA 1
ATOM 4680 C C . ALA B 1 147 ? 15.617 -13.094 -11.422 1 98.62 147 ALA B C 1
ATOM 4682 O O . ALA B 1 147 ? 15.805 -12.508 -10.359 1 98.62 147 ALA B O 1
ATOM 4683 N N . GLN B 1 148 ? 16.375 -12.93 -12.492 1 98.5 148 GLN B N 1
ATOM 4684 C CA . GLN B 1 148 ? 17.422 -11.922 -12.5 1 98.5 148 GLN B CA 1
ATOM 4685 C C . GLN B 1 148 ? 16.844 -10.516 -12.328 1 98.5 148 GLN B C 1
ATOM 4687 O O . GLN B 1 148 ? 17.422 -9.688 -11.617 1 98.5 148 GLN B O 1
ATOM 4692 N N . ALA B 1 149 ? 15.711 -10.258 -12.992 1 98.38 149 ALA B N 1
ATOM 4693 C CA . ALA B 1 149 ? 15.039 -8.977 -12.805 1 98.38 149 ALA B CA 1
ATOM 4694 C C . ALA B 1 149 ? 14.586 -8.797 -11.359 1 98.38 149 ALA B C 1
ATOM 4696 O O . ALA B 1 149 ? 14.672 -7.691 -10.812 1 98.38 149 ALA B O 1
ATOM 4697 N N . GLU B 1 150 ? 14.125 -9.867 -10.719 1 98.31 150 GLU B N 1
ATOM 4698 C CA . GLU B 1 150 ? 13.75 -9.828 -9.312 1 98.31 150 GLU B CA 1
ATOM 4699 C C . GLU B 1 150 ? 14.945 -9.516 -8.422 1 98.31 150 GLU B C 1
ATOM 4701 O O . GLU B 1 150 ? 14.828 -8.766 -7.449 1 98.31 150 GLU B O 1
ATOM 4706 N N . LEU B 1 151 ? 16.094 -10.062 -8.742 1 98.5 151 LEU B N 1
ATOM 4707 C CA . LEU B 1 151 ? 17.312 -9.773 -7.996 1 98.5 151 LEU B CA 1
ATOM 4708 C C . LEU B 1 151 ? 17.688 -8.297 -8.094 1 98.5 151 LEU B C 1
ATOM 4710 O O . LEU B 1 151 ? 17.984 -7.66 -7.086 1 98.5 151 LEU B O 1
ATOM 4714 N N . VAL B 1 152 ? 17.594 -7.785 -9.297 1 98.06 152 VAL B N 1
ATOM 4715 C CA . VAL B 1 152 ? 17.859 -6.367 -9.508 1 98.06 152 VAL B CA 1
ATOM 4716 C C . VAL B 1 152 ? 16.875 -5.527 -8.695 1 98.06 152 VAL B C 1
ATOM 4718 O O . VAL B 1 152 ? 17.266 -4.559 -8.039 1 98.06 152 VAL B O 1
ATOM 4721 N N . GLY B 1 153 ? 15.578 -5.922 -8.688 1 98.12 153 GLY B N 1
ATOM 4722 C CA . GLY B 1 153 ? 14.57 -5.238 -7.895 1 98.12 153 GLY B CA 1
ATOM 4723 C C . GLY B 1 153 ? 14.867 -5.25 -6.406 1 98.12 153 GLY B C 1
ATOM 4724 O O . GLY B 1 153 ? 14.695 -4.238 -5.727 1 98.12 153 GLY B O 1
ATOM 4725 N N . GLN B 1 154 ? 15.336 -6.328 -5.914 1 98 154 GLN B N 1
ATOM 4726 C CA . GLN B 1 154 ? 15.641 -6.453 -4.492 1 98 154 GLN B CA 1
ATOM 4727 C C . GLN B 1 154 ? 16.844 -5.582 -4.105 1 98 154 GLN B C 1
ATOM 4729 O O . GLN B 1 154 ? 16.891 -5.039 -3.002 1 98 154 GLN B O 1
ATOM 4734 N N . LYS B 1 155 ? 17.812 -5.473 -5.012 1 97.19 155 LYS B N 1
ATOM 4735 C CA . LYS B 1 155 ? 18.938 -4.578 -4.762 1 97.19 155 LYS B CA 1
ATOM 4736 C C . LYS B 1 155 ? 18.469 -3.129 -4.656 1 97.19 155 LYS B C 1
ATOM 4738 O O . LYS B 1 155 ? 18.891 -2.402 -3.75 1 97.19 155 LYS B O 1
ATOM 4743 N N . HIS B 1 156 ? 17.609 -2.738 -5.586 1 96.12 156 HIS B N 1
ATOM 4744 C CA . HIS B 1 156 ? 17.062 -1.386 -5.535 1 96.12 156 HIS B CA 1
ATOM 4745 C C . HIS B 1 156 ? 16.188 -1.186 -4.297 1 96.12 156 HIS B C 1
ATOM 4747 O O . HIS B 1 156 ? 16.172 -0.095 -3.721 1 96.12 156 HIS B O 1
ATOM 4753 N N . ALA B 1 157 ? 15.469 -2.205 -3.859 1 97 157 ALA B N 1
ATOM 4754 C CA . ALA B 1 157 ? 14.656 -2.125 -2.646 1 97 157 ALA B CA 1
ATOM 4755 C C . ALA B 1 157 ? 15.539 -1.915 -1.414 1 97 157 ALA B C 1
ATOM 4757 O O . ALA B 1 157 ? 15.156 -1.198 -0.487 1 97 157 ALA B O 1
ATOM 4758 N N . GLU B 1 158 ? 16.672 -2.516 -1.396 1 96.12 158 GLU B N 1
ATOM 4759 C CA . GLU B 1 158 ? 17.625 -2.283 -0.318 1 96.12 158 GLU B CA 1
ATOM 4760 C C . GLU B 1 158 ? 18.094 -0.832 -0.302 1 96.12 158 GLU B C 1
ATOM 4762 O O . GLU B 1 158 ? 18.172 -0.208 0.759 1 96.12 158 GLU B O 1
ATOM 4767 N N . ASP B 1 159 ? 18.375 -0.344 -1.479 1 94 159 ASP B N 1
ATOM 4768 C CA . ASP B 1 159 ? 18.781 1.054 -1.595 1 94 159 ASP B CA 1
ATOM 4769 C C . ASP B 1 159 ? 17.672 1.986 -1.118 1 94 159 ASP B C 1
ATOM 4771 O O . ASP B 1 159 ? 17.938 3 -0.471 1 94 159 ASP B O 1
ATOM 4775 N N . ALA B 1 160 ? 16.453 1.64 -1.479 1 94 160 ALA B N 1
ATOM 4776 C CA . ALA B 1 160 ? 15.305 2.438 -1.038 1 94 160 ALA B CA 1
ATOM 4777 C C . ALA B 1 160 ? 15.195 2.447 0.484 1 94 160 ALA B C 1
ATOM 4779 O O . ALA B 1 160 ? 14.875 3.477 1.082 1 94 160 ALA B O 1
ATOM 4780 N N . MET B 1 161 ? 15.461 1.389 1.059 1 94.94 161 MET B N 1
ATOM 4781 C CA . MET B 1 161 ? 15.43 1.294 2.516 1 94.94 161 MET B CA 1
ATOM 4782 C C . MET B 1 161 ? 16.531 2.131 3.143 1 94.94 161 MET B C 1
ATOM 4784 O O . MET B 1 161 ? 16.328 2.799 4.156 1 94.94 161 MET B O 1
ATOM 4788 N N . ARG B 1 162 ? 17.703 2.092 2.553 1 93.5 162 ARG B N 1
ATOM 4789 C CA . ARG B 1 162 ? 18.812 2.912 3.027 1 93.5 162 ARG B CA 1
ATOM 4790 C C . ARG B 1 162 ? 18.453 4.391 3.008 1 93.5 162 ARG B C 1
ATOM 4792 O O . ARG B 1 162 ? 18.672 5.105 3.992 1 93.5 162 ARG B O 1
ATOM 4799 N N . LEU B 1 163 ? 17.891 4.781 1.907 1 92.19 163 LEU B N 1
ATOM 4800 C CA . LEU B 1 163 ? 17.469 6.172 1.752 1 92.19 163 LEU B CA 1
ATOM 4801 C C . LEU B 1 163 ? 16.422 6.547 2.783 1 92.19 163 LEU B C 1
ATOM 4803 O O . LEU B 1 163 ? 16.516 7.59 3.436 1 92.19 163 LEU B O 1
ATOM 4807 N N . ALA B 1 164 ? 15.422 5.684 2.957 1 94.31 164 ALA B N 1
ATOM 4808 C CA . ALA B 1 164 ? 14.336 5.938 3.906 1 94.31 164 ALA B CA 1
ATOM 4809 C C . ALA B 1 164 ? 14.867 5.996 5.336 1 94.31 164 ALA B C 1
ATOM 4811 O O . ALA B 1 164 ? 14.469 6.863 6.117 1 94.31 164 ALA B O 1
ATOM 4812 N N . LEU B 1 165 ? 15.789 5.168 5.617 1 94.5 165 LEU B N 1
ATOM 4813 C CA . LEU B 1 165 ? 16.344 5.102 6.969 1 94.5 165 LEU B CA 1
ATOM 4814 C C . LEU B 1 165 ? 17.172 6.34 7.273 1 94.5 165 LEU B C 1
ATOM 4816 O O . LEU B 1 165 ? 17.125 6.871 8.383 1 94.5 165 LEU B O 1
ATOM 4820 N N . ALA B 1 166 ? 17.953 6.754 6.328 1 93.12 166 ALA B N 1
ATOM 4821 C CA . ALA B 1 166 ? 18.734 7.973 6.52 1 93.12 166 ALA B CA 1
ATOM 4822 C C . ALA B 1 166 ? 17.828 9.172 6.777 1 93.12 166 ALA B C 1
ATOM 4824 O O . ALA B 1 166 ? 18.078 9.969 7.684 1 93.12 166 ALA B O 1
ATOM 4825 N N . ALA B 1 167 ? 16.75 9.234 6.012 1 94.25 167 ALA B N 1
ATOM 4826 C CA . ALA B 1 167 ? 15.805 10.336 6.188 1 94.25 167 ALA B CA 1
ATOM 4827 C C . ALA B 1 167 ? 15.094 10.242 7.535 1 94.25 167 ALA B C 1
ATOM 4829 O O . ALA B 1 167 ? 14.914 11.25 8.219 1 94.25 167 ALA B O 1
ATOM 4830 N N . ASP B 1 168 ? 14.703 9.023 7.895 1 96.12 168 ASP B N 1
ATOM 4831 C CA . ASP B 1 168 ? 14.023 8.82 9.164 1 96.12 168 ASP B CA 1
ATOM 4832 C C . ASP B 1 168 ? 14.938 9.164 10.344 1 96.12 168 ASP B C 1
ATOM 4834 O O . ASP B 1 168 ? 14.5 9.789 11.312 1 96.12 168 ASP B O 1
ATOM 4838 N N . ALA B 1 169 ? 16.188 8.812 10.211 1 94.38 169 ALA B N 1
ATOM 4839 C CA . ALA B 1 169 ? 17.156 9.148 11.242 1 94.38 169 ALA B CA 1
ATOM 4840 C C . ALA B 1 169 ? 17.344 10.656 11.352 1 94.38 169 ALA B C 1
ATOM 4842 O O . ALA B 1 169 ? 17.375 11.203 12.461 1 94.38 169 ALA B O 1
ATOM 4843 N N . ALA B 1 170 ? 17.484 11.297 10.25 1 94.25 170 ALA B N 1
ATOM 4844 C CA . ALA B 1 170 ? 17.641 12.75 10.25 1 94.25 170 ALA B CA 1
ATOM 4845 C C . ALA B 1 170 ? 16.406 13.43 10.867 1 94.25 170 ALA B C 1
ATOM 4847 O O . ALA B 1 170 ? 16.547 14.367 11.648 1 94.25 170 ALA B O 1
ATOM 4848 N N . SER B 1 171 ? 15.203 12.914 10.531 1 96.56 171 SER B N 1
ATOM 4849 C CA . SER B 1 171 ? 13.969 13.469 11.078 1 96.56 171 SER B CA 1
ATOM 4850 C C . SER B 1 171 ? 13.898 13.281 12.586 1 96.56 171 SER B C 1
ATOM 4852 O O . SER B 1 171 ? 13.492 14.195 13.312 1 96.56 171 SER B O 1
ATOM 4854 N N . ALA B 1 172 ? 14.305 12.148 12.984 1 96 172 ALA B N 1
ATOM 4855 C CA . ALA B 1 172 ? 14.312 11.891 14.422 1 96 172 ALA B CA 1
ATOM 4856 C C . ALA B 1 172 ? 15.305 12.805 15.133 1 96 172 ALA B C 1
ATOM 4858 O O . ALA B 1 172 ? 15.039 13.281 16.25 1 96 172 ALA B O 1
ATOM 4859 N N . TYR B 1 173 ? 16.469 13.102 14.539 1 95.12 173 TYR B N 1
ATOM 4860 C CA . TYR B 1 173 ? 17.469 14.016 15.094 1 95.12 173 TYR B CA 1
ATOM 4861 C C . TYR B 1 173 ? 16.906 15.43 15.188 1 95.12 173 TYR B C 1
ATOM 4863 O O . TYR B 1 173 ? 17.062 16.094 16.219 1 95.12 173 TYR B O 1
ATOM 4871 N N . VAL B 1 174 ? 16.219 15.812 14.148 1 96.5 174 VAL B N 1
ATOM 4872 C CA . VAL B 1 174 ? 15.609 17.125 14.133 1 96.5 174 VAL B CA 1
ATOM 4873 C C . VAL B 1 174 ? 14.562 17.234 15.242 1 96.5 174 VAL B C 1
ATOM 4875 O O . VAL B 1 174 ? 14.523 18.219 15.984 1 96.5 174 VAL B O 1
ATOM 4878 N N . ASP B 1 175 ? 13.742 16.203 15.383 1 97.38 175 ASP B N 1
ATOM 4879 C CA . ASP B 1 175 ? 12.703 16.203 16.406 1 97.38 175 ASP B CA 1
ATOM 4880 C C . ASP B 1 175 ? 13.32 16.219 17.812 1 97.38 175 ASP B C 1
ATOM 4882 O O . ASP B 1 175 ? 12.789 16.844 18.719 1 97.38 175 ASP B O 1
ATOM 4886 N N . LEU B 1 176 ? 14.445 15.547 17.938 1 95.94 176 LEU B N 1
ATOM 4887 C CA . LEU B 1 176 ? 15.164 15.562 19.203 1 95.94 176 LEU B CA 1
ATOM 4888 C C . LEU B 1 176 ? 15.664 16.969 19.531 1 95.94 176 LEU B C 1
ATOM 4890 O O . LEU B 1 176 ? 15.438 17.469 20.625 1 95.94 176 LEU B O 1
ATOM 4894 N N . ARG B 1 177 ? 16.344 17.562 18.578 1 96.69 177 ARG B N 1
ATOM 4895 C CA . ARG B 1 177 ? 16.875 18.906 18.781 1 96.69 177 ARG B CA 1
ATOM 4896 C C . ARG B 1 177 ? 15.75 19.906 19.031 1 96.69 177 ARG B C 1
ATOM 4898 O O . ARG B 1 177 ? 15.891 20.812 19.859 1 96.69 177 ARG B O 1
ATOM 4905 N N . TRP B 1 178 ? 14.594 19.75 18.328 1 97.56 178 TRP B N 1
ATOM 4906 C CA . TRP B 1 178 ? 13.414 20.578 18.562 1 97.56 178 TRP B CA 1
ATOM 4907 C C . TRP B 1 178 ? 12.938 20.469 20 1 97.56 178 TRP B C 1
ATOM 4909 O O . TRP B 1 178 ? 12.695 21.469 20.672 1 97.56 178 TRP B O 1
ATOM 4919 N N . ALA B 1 179 ? 12.836 19.234 20.469 1 97.56 179 ALA B N 1
ATOM 4920 C CA . ALA B 1 179 ? 12.352 19.016 21.828 1 97.56 179 ALA B CA 1
ATOM 4921 C C . ALA B 1 179 ? 13.328 19.578 22.859 1 97.56 179 ALA B C 1
ATOM 4923 O O . ALA B 1 179 ? 12.914 20.125 23.875 1 97.56 179 ALA B O 1
ATOM 4924 N N . GLN B 1 180 ? 14.602 19.484 22.609 1 96.62 180 GLN B N 1
ATOM 4925 C CA . GLN B 1 180 ? 15.617 20.047 23.5 1 96.62 180 GLN B CA 1
ATOM 4926 C C . GLN B 1 180 ? 15.547 21.562 23.547 1 96.62 180 GLN B C 1
ATOM 4928 O O . GLN B 1 180 ? 15.656 22.172 24.609 1 96.62 180 GLN B O 1
ATOM 4933 N N . GLN B 1 181 ? 15.367 22.125 22.375 1 97.56 181 GLN B N 1
ATOM 4934 C CA . GLN B 1 181 ? 15.211 23.578 22.328 1 97.56 181 GLN B CA 1
ATOM 4935 C C . GLN B 1 181 ? 13.922 24.016 23.031 1 97.56 181 GLN B C 1
ATOM 4937 O O . GLN B 1 181 ? 13.883 25.062 23.656 1 97.56 181 GLN B O 1
ATOM 4942 N N . GLU B 1 182 ? 12.859 23.203 22.875 1 97.75 182 GLU B N 1
ATOM 4943 C CA . GLU B 1 182 ? 11.609 23.484 23.562 1 97.75 182 GLU B CA 1
ATOM 4944 C C . GLU B 1 182 ? 11.797 23.484 25.078 1 97.75 182 GLU B C 1
ATOM 4946 O O . GLU B 1 182 ? 11.266 24.344 25.781 1 97.75 182 GLU B O 1
ATOM 4951 N N . LEU B 1 183 ? 12.555 22.547 25.547 1 97 183 LEU B N 1
ATOM 4952 C CA . LEU B 1 183 ? 12.836 22.484 26.984 1 97 183 LEU B CA 1
ATOM 4953 C C . LEU B 1 183 ? 13.578 23.734 27.453 1 97 183 LEU B C 1
ATOM 4955 O O . LEU B 1 183 ? 13.242 24.312 28.484 1 97 183 LEU B O 1
ATOM 4959 N N . LYS B 1 184 ? 14.523 24.188 26.703 1 97.25 184 LYS B N 1
ATOM 4960 C CA . LYS B 1 184 ? 15.273 25.391 27.031 1 97.25 184 LYS B CA 1
ATOM 4961 C C . LYS B 1 184 ? 14.359 26.609 27.047 1 97.25 184 LYS B C 1
ATOM 4963 O O . LYS B 1 184 ? 14.445 27.453 27.953 1 97.25 184 LYS B O 1
ATOM 4968 N N . ILE B 1 185 ? 13.461 26.672 26.031 1 97.75 185 ILE B N 1
ATOM 4969 C CA . ILE B 1 185 ? 12.516 27.781 25.953 1 97.75 185 ILE B CA 1
ATOM 4970 C C . ILE B 1 185 ? 11.633 27.797 27.203 1 97.75 185 ILE B C 1
ATOM 4972 O O . ILE B 1 185 ? 11.43 28.844 27.828 1 97.75 185 ILE B O 1
ATOM 4976 N N . LEU B 1 186 ? 11.156 26.641 27.625 1 97.88 186 LEU B N 1
ATOM 4977 C CA . LEU B 1 186 ? 10.289 26.531 28.797 1 97.88 186 LEU B CA 1
ATOM 4978 C C . LEU B 1 186 ? 11.039 26.906 30.062 1 97.88 186 LEU B C 1
ATOM 4980 O O . LEU B 1 186 ? 10.516 27.641 30.906 1 97.88 186 LEU B O 1
ATOM 4984 N N . GLN B 1 187 ? 12.273 26.5 30.234 1 97.25 187 GLN B N 1
ATOM 4985 C CA . GLN B 1 187 ? 13.086 26.812 31.406 1 97.25 187 GLN B CA 1
ATOM 4986 C C . GLN B 1 187 ? 13.406 28.297 31.469 1 97.25 187 GLN B C 1
ATOM 4988 O O . GLN B 1 187 ? 13.328 28.906 32.531 1 97.25 187 GLN B O 1
ATOM 4993 N N . ASP B 1 188 ? 13.781 28.844 30.328 1 96.94 188 ASP B N 1
ATOM 4994 C CA . ASP B 1 188 ? 14.062 30.266 30.281 1 96.94 188 ASP B CA 1
ATOM 4995 C C . ASP B 1 188 ? 12.82 31.094 30.641 1 96.94 188 ASP B C 1
ATOM 4997 O O . ASP B 1 188 ? 12.914 32.062 31.391 1 96.94 188 ASP B O 1
ATOM 5001 N N . ASN B 1 189 ? 11.672 30.688 30.141 1 97.5 189 ASN B N 1
ATOM 5002 C CA . ASN B 1 189 ? 10.438 31.406 30.438 1 97.5 189 ASN B CA 1
ATOM 5003 C C . ASN B 1 189 ? 9.977 31.172 31.875 1 97.5 189 ASN B C 1
ATOM 5005 O O . ASN B 1 189 ? 9.352 32.031 32.469 1 97.5 189 ASN B O 1
ATOM 5009 N N . ALA B 1 190 ? 10.297 30.016 32.406 1 97.06 190 ALA B N 1
ATOM 5010 C CA . ALA B 1 190 ? 10.016 29.766 33.812 1 97.06 190 ALA B CA 1
ATOM 5011 C C . ALA B 1 190 ? 10.789 30.734 34.719 1 97.06 190 ALA B C 1
ATOM 5013 O O . ALA B 1 190 ? 10.258 31.25 35.688 1 97.06 190 ALA B O 1
ATOM 5014 N N . LYS B 1 191 ? 11.977 31.031 34.344 1 96.94 191 LYS B N 1
ATOM 5015 C CA . LYS B 1 191 ? 12.781 32 35.094 1 96.94 191 LYS B CA 1
ATOM 5016 C C . LYS B 1 191 ? 12.188 33.406 35 1 96.94 191 LYS B C 1
ATOM 5018 O O . LYS B 1 191 ? 12.148 34.125 36 1 96.94 191 LYS B O 1
ATOM 5023 N N . ILE B 1 192 ? 11.734 33.688 33.812 1 95.75 192 ILE B N 1
ATOM 5024 C CA . ILE B 1 192 ? 11.109 35 33.625 1 95.75 192 ILE B CA 1
ATOM 5025 C C . ILE B 1 192 ? 9.875 35.094 34.5 1 95.75 192 ILE B C 1
ATOM 5027 O O . ILE B 1 192 ? 9.672 36.125 35.156 1 95.75 192 ILE B O 1
ATOM 5031 N N . ARG B 1 193 ? 9.062 34.062 34.562 1 96.62 193 ARG B N 1
ATOM 5032 C CA . ARG B 1 193 ? 7.832 34.062 35.344 1 96.62 193 ARG B CA 1
ATOM 5033 C C . ARG B 1 193 ? 8.125 34.031 36.844 1 96.62 193 ARG B C 1
ATOM 5035 O O . ARG B 1 193 ? 7.391 34.625 37.656 1 96.62 193 ARG B O 1
ATOM 5042 N N . GLN B 1 194 ? 9.18 33.406 37.281 1 96.56 194 GLN B N 1
ATOM 5043 C CA . GLN B 1 194 ? 9.602 33.406 38.656 1 96.56 194 GLN B CA 1
ATOM 5044 C C . GLN B 1 194 ? 9.984 34.781 39.125 1 96.56 194 GLN B C 1
ATOM 5046 O O . GLN B 1 194 ? 9.617 35.219 40.219 1 96.56 194 GLN B O 1
ATOM 5051 N N . HIS B 1 195 ? 10.68 35.469 38.281 1 95.25 195 HIS B N 1
ATOM 5052 C CA . HIS B 1 195 ? 11.062 36.844 38.594 1 95.25 195 HIS B CA 1
ATOM 5053 C C . HIS B 1 195 ? 9.836 37.719 38.719 1 95.25 195 HIS B C 1
ATOM 5055 O O . HIS B 1 195 ? 9.773 38.594 39.594 1 95.25 195 HIS B O 1
ATOM 5061 N N . ALA B 1 196 ? 8.906 37.469 37.781 1 94.38 196 ALA B N 1
ATOM 5062 C CA . ALA B 1 196 ? 7.68 38.25 37.812 1 94.38 196 ALA B CA 1
ATOM 5063 C C . ALA B 1 196 ? 6.891 38 39.094 1 94.38 196 ALA B C 1
ATOM 5065 O O . ALA B 1 196 ? 6.305 38.906 39.688 1 94.38 196 ALA B O 1
ATOM 5066 N N . LEU B 1 197 ? 6.82 36.781 39.531 1 95.38 197 LEU B N 1
ATOM 5067 C CA . LEU B 1 197 ? 6.141 36.406 40.781 1 95.38 197 LEU B CA 1
ATOM 5068 C C . LEU B 1 197 ? 6.805 37.094 41.969 1 95.38 197 LEU B C 1
ATOM 5070 O O . LEU B 1 197 ? 6.121 37.625 42.844 1 95.38 197 LEU B O 1
ATOM 5074 N N . GLU B 1 198 ? 8.078 37.125 42.031 1 95.69 198 GLU B N 1
ATOM 5075 C CA . GLU B 1 198 ? 8.82 37.75 43.125 1 95.69 198 GLU B CA 1
ATOM 5076 C C . GLU B 1 198 ? 8.57 39.25 43.156 1 95.69 198 GLU B C 1
ATOM 5078 O O . GLU B 1 198 ? 8.383 39.812 44.219 1 95.69 198 GLU B O 1
ATOM 5083 N N . LEU B 1 199 ? 8.609 39.781 41.969 1 93.38 199 LEU B N 1
ATOM 5084 C CA . LEU B 1 199 ? 8.359 41.219 41.906 1 93.38 199 LEU B CA 1
ATOM 5085 C C . LEU B 1 199 ? 6.957 41.531 42.375 1 93.38 199 LEU B C 1
ATOM 5087 O O . LEU B 1 199 ? 6.766 42.5 43.125 1 93.38 199 LEU B O 1
ATOM 5091 N N . THR B 1 200 ? 5.973 40.812 41.938 1 94.56 200 THR B N 1
ATOM 5092 C CA . THR B 1 200 ? 4.586 41.062 42.312 1 94.56 200 THR B CA 1
ATOM 5093 C C . THR B 1 200 ? 4.387 40.875 43.812 1 94.56 200 THR B C 1
ATOM 5095 O O . THR B 1 200 ? 3.625 41.625 44.438 1 94.56 200 THR B O 1
ATOM 5098 N N . ARG B 1 201 ? 5.031 39.938 44.406 1 94.75 201 ARG B N 1
ATOM 5099 C CA . ARG B 1 201 ? 4.98 39.719 45.844 1 94.75 201 ARG B CA 1
ATOM 5100 C C . ARG B 1 201 ? 5.586 40.906 46.594 1 94.75 201 ARG B C 1
ATOM 5102 O O . ARG B 1 201 ? 5.031 41.344 47.625 1 94.75 201 ARG B O 1
ATOM 5109 N N . LYS B 1 202 ? 6.695 41.344 46.125 1 93.75 202 LYS B N 1
ATOM 5110 C CA . LYS B 1 202 ? 7.344 42.5 46.75 1 93.75 202 LYS B CA 1
ATOM 5111 C C . LYS B 1 202 ? 6.453 43.75 46.656 1 93.75 202 LYS B C 1
ATOM 5113 O O . LYS B 1 202 ? 6.32 44.469 47.656 1 93.75 202 LYS B O 1
ATOM 5118 N N . ARG B 1 203 ? 5.883 43.969 45.562 1 93.56 203 ARG B N 1
ATOM 5119 C CA . ARG B 1 203 ? 5.008 45.125 45.375 1 93.56 203 ARG B CA 1
ATOM 5120 C C . ARG B 1 203 ? 3.764 45 46.25 1 93.56 203 ARG B C 1
ATOM 5122 O O . ARG B 1 203 ? 3.279 46 46.812 1 93.56 203 ARG B O 1
ATOM 5129 N N . GLN B 1 204 ? 3.232 43.75 46.344 1 92.19 204 GLN B N 1
ATOM 5130 C CA . GLN B 1 204 ? 2.08 43.531 47.219 1 92.19 204 GLN B CA 1
ATOM 5131 C C . GLN B 1 204 ? 2.416 43.875 48.688 1 92.19 204 GLN B C 1
ATOM 5133 O O . GLN B 1 204 ? 1.596 44.469 49.375 1 92.19 204 GLN B O 1
ATOM 5138 N N . ALA B 1 205 ? 3.527 43.594 49.062 1 93 205 ALA B N 1
ATOM 5139 C CA . ALA B 1 205 ? 3.98 43.844 50.438 1 93 205 ALA B CA 1
ATOM 5140 C C . ALA B 1 205 ? 4.016 45.344 50.719 1 93 205 ALA B C 1
ATOM 5142 O O . ALA B 1 205 ? 3.822 45.75 51.875 1 93 205 ALA B O 1
ATOM 5143 N N . PHE B 1 206 ? 4.148 46.094 49.688 1 93.31 206 PHE B N 1
ATOM 5144 C CA . PHE B 1 206 ? 4.184 47.562 49.812 1 93.31 206 PHE B CA 1
ATOM 5145 C C . PHE B 1 206 ? 2.846 48.188 49.438 1 93.31 206 PHE B C 1
ATOM 5147 O O . PHE B 1 206 ? 2.734 49.406 49.312 1 93.31 206 PHE B O 1
ATOM 5154 N N . GLY B 1 207 ? 1.812 47.312 49.219 1 90.94 207 GLY B N 1
ATOM 5155 C CA . GLY B 1 207 ? 0.466 47.75 48.906 1 90.94 207 GLY B CA 1
ATOM 5156 C C . GLY B 1 207 ? 0.325 48.281 47.469 1 90.94 207 GLY B C 1
ATOM 5157 O O . GLY B 1 207 ? -0.647 48.969 47.156 1 90.94 207 GLY B O 1
ATOM 5158 N N . LEU B 1 208 ? 1.252 47.938 46.656 1 90.25 208 LEU B N 1
ATOM 5159 C CA . LEU B 1 208 ? 1.299 48.469 45.312 1 90.25 208 LEU B CA 1
ATOM 5160 C C . LEU B 1 208 ? 0.767 47.469 44.281 1 90.25 208 LEU B C 1
ATOM 5162 O O . LEU B 1 208 ? 0.708 47.75 43.094 1 90.25 208 LEU B O 1
ATOM 5166 N N . SER B 1 209 ? 0.45 46.219 44.688 1 90 209 SER B N 1
ATOM 5167 C CA . SER B 1 209 ? -0.154 45.188 43.844 1 90 209 SER B CA 1
ATOM 5168 C C . SER B 1 209 ? -1.204 44.406 44.625 1 90 209 SER B C 1
ATOM 5170 O O . SER B 1 209 ? -1.267 44.469 45.875 1 90 209 SER B O 1
ATOM 5172 N N . THR B 1 210 ? -2.043 43.75 43.938 1 92.31 210 THR B N 1
ATOM 5173 C CA . THR B 1 210 ? -3.146 43.031 44.562 1 92.31 210 THR B CA 1
ATOM 5174 C C . THR B 1 210 ? -2.811 41.562 44.75 1 92.31 210 THR B C 1
ATOM 5176 O O . THR B 1 210 ? -1.886 41.062 44.094 1 92.31 210 THR B O 1
ATOM 5179 N N . GLU B 1 211 ? -3.604 40.969 45.625 1 93.38 211 GLU B N 1
ATOM 5180 C CA . GLU B 1 211 ? -3.502 39.5 45.781 1 93.38 211 GLU B CA 1
ATOM 5181 C C . GLU B 1 211 ? -3.867 38.812 44.469 1 93.38 211 GLU B C 1
ATOM 5183 O O . GLU B 1 211 ? -3.348 37.719 44.156 1 93.38 211 GLU B O 1
ATOM 5188 N N . LEU B 1 212 ? -4.68 39.375 43.719 1 93.19 212 LEU B N 1
ATOM 5189 C CA . LEU B 1 212 ? -5.07 38.875 42.406 1 93.19 212 LEU B CA 1
ATOM 5190 C C . LEU B 1 212 ? -3.865 38.781 41.469 1 93.19 212 LEU B C 1
ATOM 5192 O O . LEU B 1 212 ? -3.686 37.781 40.781 1 93.19 212 LEU B O 1
ATOM 5196 N N . ASP B 1 213 ? -3.037 39.75 41.5 1 94.25 213 ASP B N 1
ATOM 5197 C CA . ASP B 1 213 ? -1.859 39.781 40.656 1 94.25 213 ASP B CA 1
ATOM 5198 C C . ASP B 1 213 ? -0.861 38.688 41.062 1 94.25 213 ASP B C 1
ATOM 5200 O O . ASP B 1 213 ? -0.275 38.031 40.188 1 94.25 213 ASP B O 1
ATOM 5204 N N . VAL B 1 214 ? -0.698 38.562 42.344 1 95.31 214 VAL B N 1
ATOM 5205 C CA . VAL B 1 214 ? 0.224 37.562 42.844 1 95.31 214 VAL B CA 1
ATOM 5206 C C . VAL B 1 214 ? -0.278 36.156 42.469 1 95.31 214 VAL B C 1
ATOM 5208 O O . VAL B 1 214 ? 0.498 35.312 42 1 95.31 214 VAL B O 1
ATOM 5211 N N . THR B 1 215 ? -1.582 35.938 42.562 1 96.25 215 THR B N 1
ATOM 5212 C CA . THR B 1 215 ? -2.164 34.656 42.25 1 96.25 215 THR B CA 1
ATOM 5213 C C . THR B 1 215 ? -2.098 34.375 40.75 1 96.25 215 THR B C 1
ATOM 5215 O O . THR B 1 215 ? -1.878 33.25 40.344 1 96.25 215 THR B O 1
ATOM 5218 N N . ARG B 1 216 ? -2.277 35.344 39.938 1 95.19 216 ARG B N 1
ATOM 5219 C CA . ARG B 1 216 ? -2.127 35.25 38.5 1 95.19 216 ARG B CA 1
ATOM 5220 C C . ARG B 1 216 ? -0.698 34.844 38.125 1 95.19 216 ARG B C 1
ATOM 5222 O O . ARG B 1 216 ? -0.484 33.969 37.281 1 95.19 216 ARG B O 1
ATOM 5229 N N . ALA B 1 217 ? 0.244 35.531 38.719 1 95.56 217 ALA B N 1
ATOM 5230 C CA . ALA B 1 217 ? 1.65 35.219 38.469 1 95.56 217 ALA B CA 1
ATOM 5231 C C . ALA B 1 217 ? 1.999 33.812 38.875 1 95.56 217 ALA B C 1
ATOM 5233 O O . ALA B 1 217 ? 2.705 33.094 38.125 1 95.56 217 ALA B O 1
ATOM 5234 N N . GLN B 1 218 ? 1.443 33.406 40 1 96.25 218 GLN B N 1
ATOM 5235 C CA . GLN B 1 218 ? 1.682 32.062 40.469 1 96.25 218 GLN B CA 1
ATOM 5236 C C . GLN B 1 218 ? 1.084 31.016 39.531 1 96.25 218 GLN B C 1
ATOM 5238 O O . GLN B 1 218 ? 1.729 30.031 39.188 1 96.25 218 GLN B O 1
ATOM 5243 N N . ASN B 1 219 ? -0.133 31.203 39.094 1 96.5 219 ASN B N 1
ATOM 5244 C CA . ASN B 1 219 ? -0.795 30.312 38.125 1 96.5 219 ASN B CA 1
ATOM 5245 C C . ASN B 1 219 ? 0.012 30.172 36.844 1 96.5 219 ASN B C 1
ATOM 5247 O O . ASN B 1 219 ? 0.168 29.062 36.344 1 96.5 219 ASN B O 1
ATOM 5251 N N . GLN B 1 220 ? 0.515 31.234 36.312 1 95.31 220 GLN B N 1
ATOM 5252 C CA . GLN B 1 220 ? 1.265 31.219 35.062 1 95.31 220 GLN B CA 1
ATOM 5253 C C . GLN B 1 220 ? 2.561 30.438 35.219 1 95.31 220 GLN B C 1
ATOM 5255 O O . GLN B 1 220 ? 2.959 29.719 34.281 1 95.31 220 GLN B O 1
ATOM 5260 N N . LEU B 1 221 ? 3.234 30.656 36.344 1 96.38 221 LEU B N 1
ATOM 5261 C CA . LEU B 1 221 ? 4.457 29.906 36.594 1 96.38 221 LEU B CA 1
ATOM 5262 C C . LEU B 1 221 ? 4.156 28.406 36.688 1 96.38 221 LEU B C 1
ATOM 5264 O O . LEU B 1 221 ? 4.816 27.594 36.031 1 96.38 221 LEU B O 1
ATOM 5268 N N . ASP B 1 222 ? 3.08 28.062 37.438 1 97.12 222 ASP B N 1
ATOM 5269 C CA . ASP B 1 222 ? 2.717 26.656 37.656 1 97.12 222 ASP B CA 1
ATOM 5270 C C . ASP B 1 222 ? 2.312 26 36.312 1 97.12 222 ASP B C 1
ATOM 5272 O O . ASP B 1 222 ? 2.705 24.875 36.031 1 97.12 222 ASP B O 1
ATOM 5276 N N . ALA B 1 223 ? 1.515 26.703 35.531 1 96.56 223 ALA B N 1
ATOM 5277 C CA . ALA B 1 223 ? 1.051 26.203 34.219 1 96.56 223 ALA B CA 1
ATOM 5278 C C . ALA B 1 223 ? 2.223 25.953 33.281 1 96.56 223 ALA B C 1
ATOM 5280 O O . ALA B 1 223 ? 2.232 24.969 32.531 1 96.56 223 ALA B O 1
ATOM 5281 N N . LEU B 1 224 ? 3.162 26.812 33.25 1 97.06 224 LEU B N 1
ATOM 5282 C CA . LEU B 1 224 ? 4.336 26.672 32.375 1 97.06 224 LEU B CA 1
ATOM 5283 C C . LEU B 1 224 ? 5.203 25.5 32.844 1 97.06 224 LEU B C 1
ATOM 5285 O O . LEU B 1 224 ? 5.688 24.719 32.031 1 97.06 224 LEU B O 1
ATOM 5289 N N . GLU B 1 225 ? 5.426 25.438 34.188 1 97.19 225 GLU B N 1
ATOM 5290 C CA . GLU B 1 225 ? 6.25 24.375 34.75 1 97.19 225 GLU B CA 1
ATOM 5291 C C . GLU B 1 225 ? 5.645 23 34.469 1 97.19 225 GLU B C 1
ATOM 5293 O O . GLU B 1 225 ? 6.367 22.016 34.312 1 97.19 225 GLU B O 1
ATOM 5298 N N . ALA B 1 226 ? 4.352 22.906 34.344 1 97.94 226 ALA B N 1
ATOM 5299 C CA . ALA B 1 226 ? 3.648 21.656 34.062 1 97.94 226 ALA B CA 1
ATOM 5300 C C . ALA B 1 226 ? 3.971 21.156 32.656 1 97.94 226 ALA B C 1
ATOM 5302 O O . ALA B 1 226 ? 3.736 19.984 32.344 1 97.94 226 ALA B O 1
ATOM 5303 N N . ARG B 1 227 ? 4.465 21.953 31.75 1 97.88 227 ARG B N 1
ATOM 5304 C CA . ARG B 1 227 ? 4.805 21.578 30.375 1 97.88 227 ARG B CA 1
ATOM 5305 C C . ARG B 1 227 ? 6.191 20.953 30.312 1 97.88 227 ARG B C 1
ATOM 5307 O O . ARG B 1 227 ? 6.559 20.359 29.297 1 97.88 227 ARG B O 1
ATOM 5314 N N . ILE B 1 228 ? 7.02 21.109 31.359 1 97.69 228 ILE B N 1
ATOM 5315 C CA . ILE B 1 228 ? 8.422 20.703 31.328 1 97.69 228 ILE B CA 1
ATOM 5316 C C . ILE B 1 228 ? 8.523 19.188 31.344 1 97.69 228 ILE B C 1
ATOM 5318 O O . ILE B 1 228 ? 9.188 18.594 30.5 1 97.69 228 ILE B O 1
ATOM 5322 N N . PRO B 1 229 ? 7.781 18.422 32.25 1 97.56 229 PRO B N 1
ATOM 5323 C CA . PRO B 1 229 ? 7.938 16.969 32.312 1 97.56 229 PRO B CA 1
ATOM 5324 C C . PRO B 1 229 ? 7.543 16.281 31 1 97.56 229 PRO B C 1
ATOM 5326 O O . PRO B 1 229 ? 8.281 15.445 30.484 1 97.56 229 PRO B O 1
ATOM 5329 N N . PRO B 1 230 ? 6.359 16.578 30.359 1 98 230 PRO B N 1
ATOM 5330 C CA . PRO B 1 230 ? 6.047 15.938 29.078 1 98 230 PRO B CA 1
ATOM 5331 C C . PRO B 1 230 ? 7.098 16.219 28 1 98 230 PRO B C 1
ATOM 5333 O O . PRO B 1 230 ? 7.332 15.383 27.125 1 98 230 PRO B O 1
ATOM 5336 N N . THR B 1 231 ? 7.676 17.438 27.984 1 97.81 231 THR B N 1
ATOM 5337 C CA . THR B 1 231 ? 8.719 17.75 27.031 1 97.81 231 THR B CA 1
ATOM 5338 C C . THR B 1 231 ? 9.961 16.891 27.266 1 97.81 231 THR B C 1
ATOM 5340 O O . THR B 1 231 ? 10.602 16.438 26.312 1 97.81 231 THR B O 1
ATOM 5343 N N . GLN B 1 232 ? 10.312 16.672 28.547 1 95.69 232 GLN B N 1
ATOM 5344 C CA . GLN B 1 232 ? 11.414 15.766 28.891 1 95.69 232 GLN B CA 1
ATOM 5345 C C . GLN B 1 232 ? 11.125 14.352 28.406 1 95.69 232 GLN B C 1
ATOM 5347 O O . GLN B 1 232 ? 12.016 13.664 27.906 1 95.69 232 GLN B O 1
ATOM 5352 N N . ALA B 1 233 ? 9.914 13.922 28.562 1 96.75 233 ALA B N 1
ATOM 5353 C CA . ALA B 1 233 ? 9.508 12.609 28.062 1 96.75 233 ALA B CA 1
ATOM 5354 C C . ALA B 1 233 ? 9.656 12.531 26.547 1 96.75 233 ALA B C 1
ATOM 5356 O O . ALA B 1 233 ? 10.055 11.492 26.016 1 96.75 233 ALA B O 1
ATOM 5357 N N . GLN B 1 234 ? 9.289 13.609 25.844 1 96.38 234 GLN B N 1
ATOM 5358 C CA . GLN B 1 234 ? 9.43 13.641 24.391 1 96.38 234 GLN B CA 1
ATOM 5359 C C . GLN B 1 234 ? 10.883 13.469 23.969 1 96.38 234 GLN B C 1
ATOM 5361 O O . GLN B 1 234 ? 11.172 12.82 22.969 1 96.38 234 GLN B O 1
ATOM 5366 N N . ILE B 1 235 ? 11.82 14.117 24.672 1 94.81 235 ILE B N 1
ATOM 5367 C CA . ILE B 1 235 ? 13.25 13.961 24.406 1 94.81 235 ILE B CA 1
ATOM 5368 C C . ILE B 1 235 ? 13.641 12.492 24.562 1 94.81 235 ILE B C 1
ATOM 5370 O O . ILE B 1 235 ? 14.312 11.93 23.688 1 94.81 235 ILE B O 1
ATOM 5374 N N . ALA B 1 236 ? 13.164 11.852 25.625 1 92.69 236 ALA B N 1
ATOM 5375 C CA . ALA B 1 236 ? 13.453 10.438 25.859 1 92.69 236 ALA B CA 1
ATOM 5376 C C . ALA B 1 236 ? 12.883 9.57 24.75 1 92.69 236 ALA B C 1
ATOM 5378 O O . ALA B 1 236 ? 13.531 8.617 24.312 1 92.69 236 ALA B O 1
ATOM 5379 N N . HIS B 1 237 ? 11.656 9.867 24.281 1 94.62 237 HIS B N 1
ATOM 5380 C CA . HIS B 1 237 ? 11.031 9.125 23.188 1 94.62 237 HIS B CA 1
ATOM 5381 C C . HIS B 1 237 ? 11.898 9.164 21.938 1 94.62 237 HIS B C 1
ATOM 5383 O O . HIS B 1 237 ? 12.086 8.133 21.281 1 94.62 237 HIS B O 1
ATOM 5389 N N . GLN B 1 238 ? 12.422 10.32 21.594 1 94.25 238 GLN B N 1
ATOM 5390 C CA . GLN B 1 238 ? 13.234 10.445 20.391 1 94.25 238 GLN B CA 1
ATOM 5391 C C . GLN B 1 238 ? 14.562 9.703 20.547 1 94.25 238 GLN B C 1
ATOM 5393 O O . GLN B 1 238 ? 15.047 9.094 19.594 1 94.25 238 GLN B O 1
ATOM 5398 N N . LEU B 1 239 ? 15.117 9.812 21.734 1 93.12 239 LEU B N 1
ATOM 5399 C CA . LEU B 1 239 ? 16.359 9.086 21.984 1 93.12 239 LEU B CA 1
ATOM 5400 C C . LEU B 1 239 ? 16.141 7.582 21.844 1 93.12 239 LEU B C 1
ATOM 5402 O O . LEU B 1 239 ? 16.953 6.887 21.25 1 93.12 239 LEU B O 1
ATOM 5406 N N . ASN B 1 240 ? 15.055 7.043 22.391 1 93.38 240 ASN B N 1
ATOM 5407 C CA . ASN B 1 240 ? 14.719 5.629 22.25 1 93.38 240 ASN B CA 1
ATOM 5408 C C . ASN B 1 240 ? 14.5 5.234 20.797 1 93.38 240 ASN B C 1
ATOM 5410 O O . ASN B 1 240 ? 14.938 4.164 20.375 1 93.38 240 ASN B O 1
ATOM 5414 N N . LEU B 1 241 ? 13.789 6.078 20.047 1 94.94 241 LEU B N 1
ATOM 5415 C CA . LEU B 1 241 ? 13.547 5.816 18.641 1 94.94 241 LEU B CA 1
ATOM 5416 C C . LEU B 1 241 ? 14.867 5.715 17.875 1 94.94 241 LEU B C 1
ATOM 5418 O O . LEU B 1 241 ? 15.047 4.809 17.062 1 94.94 241 LEU B O 1
ATOM 5422 N N . ILE B 1 242 ? 15.766 6.668 18.156 1 94.38 242 ILE B N 1
ATOM 5423 C CA . ILE B 1 242 ? 17.062 6.695 17.484 1 94.38 242 ILE B CA 1
ATOM 5424 C C . ILE B 1 242 ? 17.859 5.441 17.844 1 94.38 242 ILE B C 1
ATOM 5426 O O . ILE B 1 242 ? 18.547 4.875 17 1 94.38 242 ILE B O 1
ATOM 5430 N N . ALA B 1 243 ? 17.766 5.016 19.078 1 93.5 243 ALA B N 1
ATOM 5431 C CA . ALA B 1 243 ? 18.422 3.781 19.5 1 93.5 243 ALA B CA 1
ATOM 5432 C C . ALA B 1 243 ? 17.953 2.596 18.672 1 93.5 243 ALA B C 1
ATOM 5434 O O . ALA B 1 243 ? 18.766 1.818 18.156 1 93.5 243 ALA B O 1
ATOM 5435 N N . VAL B 1 244 ? 16.641 2.492 18.484 1 94.88 244 VAL B N 1
ATOM 5436 C CA . VAL B 1 244 ? 16.078 1.389 17.703 1 94.88 244 VAL B CA 1
ATOM 5437 C C . VAL B 1 244 ? 16.547 1.483 16.25 1 94.88 244 VAL B C 1
ATOM 5439 O O . VAL B 1 244 ? 16.938 0.477 15.656 1 94.88 244 VAL B O 1
ATOM 5442 N N . TYR B 1 245 ? 16.562 2.711 15.664 1 95.75 245 TYR B N 1
ATOM 5443 C CA . TYR B 1 245 ? 17.062 2.891 14.305 1 95.75 245 TYR B CA 1
ATOM 5444 C C . TYR B 1 245 ? 18.516 2.416 14.188 1 95.75 245 TYR B C 1
ATOM 5446 O O . TYR B 1 245 ? 18.938 1.944 13.125 1 95.75 245 TYR B O 1
ATOM 5454 N N . SER B 1 246 ? 19.266 2.512 15.305 1 93.12 246 SER B N 1
ATOM 5455 C CA . SER B 1 246 ? 20.688 2.168 15.289 1 93.12 246 SER B CA 1
ATOM 5456 C C . SER B 1 246 ? 20.891 0.698 15.633 1 93.12 246 SER B C 1
ATOM 5458 O O . SER B 1 246 ? 22.031 0.244 15.758 1 93.12 246 SER B O 1
ATOM 5460 N N . GLY B 1 247 ? 19.797 -0.077 15.883 1 93.62 247 GLY B N 1
ATOM 5461 C CA . GLY B 1 247 ? 19.906 -1.486 16.219 1 93.62 247 GLY B CA 1
ATOM 5462 C C . GLY B 1 247 ? 20.391 -1.722 17.641 1 93.62 247 GLY B C 1
ATOM 5463 O O . GLY B 1 247 ? 21.047 -2.73 17.906 1 93.62 247 GLY B O 1
ATOM 5464 N N . ARG B 1 248 ? 20.203 -0.697 18.469 1 91.12 248 ARG B N 1
ATOM 5465 C CA . ARG B 1 248 ? 20.688 -0.756 19.844 1 91.12 248 ARG B CA 1
ATOM 5466 C C . ARG B 1 248 ? 19.547 -0.622 20.844 1 91.12 248 ARG B C 1
ATOM 5468 O O . ARG B 1 248 ? 18.453 -0.194 20.484 1 91.12 248 ARG B O 1
ATOM 5475 N N . THR B 1 249 ? 19.797 -0.941 22.047 1 90.81 249 THR B N 1
ATOM 5476 C CA . THR B 1 249 ? 18.812 -0.775 23.125 1 90.81 249 THR B CA 1
ATOM 5477 C C . THR B 1 249 ? 18.75 0.682 23.562 1 90.81 249 THR B C 1
ATOM 5479 O O . THR B 1 249 ? 19.719 1.425 23.438 1 90.81 249 THR B O 1
ATOM 5482 N N . PRO B 1 250 ? 17.609 1.158 24 1 86.88 250 PRO B N 1
ATOM 5483 C CA . PRO B 1 250 ? 17.406 2.553 24.391 1 86.88 250 PRO B CA 1
ATOM 5484 C C . PRO B 1 250 ? 18.422 3.016 25.438 1 86.88 250 PRO B C 1
ATOM 5486 O O . PRO B 1 250 ? 18.797 4.188 25.469 1 86.88 250 PRO B O 1
ATOM 5489 N N . GLU B 1 251 ? 18.953 2.139 26.25 1 77.81 251 GLU B N 1
ATOM 5490 C CA . GLU B 1 251 ? 19.875 2.551 27.312 1 77.81 251 GLU B CA 1
ATOM 5491 C C . GLU B 1 251 ? 21.25 2.873 26.734 1 77.81 251 GLU B C 1
ATOM 5493 O O . GLU B 1 251 ? 22.031 3.605 27.359 1 77.81 251 GLU B O 1
ATOM 5498 N N . SER B 1 252 ? 21.484 2.451 25.578 1 73.19 252 SER B N 1
ATOM 5499 C CA . SER B 1 252 ? 22.812 2.588 25 1 73.19 252 SER B CA 1
ATOM 5500 C C . SER B 1 252 ? 22.969 3.922 24.266 1 73.19 252 SER B C 1
ATOM 5502 O O . SER B 1 252 ? 24.078 4.328 23.938 1 73.19 252 SER B O 1
ATOM 5504 N N . VAL B 1 253 ? 21.953 4.594 23.891 1 62.38 253 VAL B N 1
ATOM 5505 C CA . VAL B 1 253 ? 22 5.781 23.047 1 62.38 253 VAL B CA 1
ATOM 5506 C C . VAL B 1 253 ? 22.703 6.914 23.781 1 62.38 253 VAL B C 1
ATOM 5508 O O . VAL B 1 253 ? 23.312 7.793 23.156 1 62.38 253 VAL B O 1
ATOM 5511 N N . ASP B 1 254 ? 22.672 6.875 25.188 1 59.44 254 ASP B N 1
ATOM 5512 C CA . ASP B 1 254 ? 23.391 7.926 25.922 1 59.44 254 ASP B CA 1
ATOM 5513 C C . ASP B 1 254 ? 24.828 8.047 25.438 1 59.44 254 ASP B C 1
ATOM 5515 O O . ASP B 1 254 ? 25.422 9.133 25.484 1 59.44 254 ASP B O 1
ATOM 5519 N N . ARG B 1 255 ? 25.203 7.039 24.844 1 57.66 255 ARG B N 1
ATOM 5520 C CA . ARG B 1 255 ? 26.562 7.055 24.328 1 57.66 255 ARG B CA 1
ATOM 5521 C C . ARG B 1 255 ? 26.656 7.828 23.016 1 57.66 255 ARG B C 1
ATOM 5523 O O . ARG B 1 255 ? 27.734 8.219 22.594 1 57.66 255 ARG B O 1
ATOM 5530 N N . LEU B 1 256 ? 25.453 8.086 22.594 1 58.25 256 LEU B N 1
ATOM 5531 C CA . LEU B 1 256 ? 25.469 8.953 21.422 1 58.25 256 LEU B CA 1
ATOM 5532 C C . LEU B 1 256 ? 25.469 10.422 21.844 1 58.25 256 LEU B C 1
ATOM 5534 O O . LEU B 1 256 ? 24.984 10.766 22.922 1 58.25 256 LEU B O 1
ATOM 5538 N N . VAL B 1 257 ? 26.406 11.289 21.469 1 62.97 257 VAL B N 1
ATOM 5539 C CA . VAL B 1 257 ? 26.641 12.711 21.688 1 62.97 257 VAL B CA 1
ATOM 5540 C C . VAL B 1 257 ? 25.312 13.461 21.719 1 62.97 257 VAL B C 1
ATOM 5542 O O . VAL B 1 257 ? 25.281 14.672 21.938 1 62.97 257 VAL B O 1
ATOM 5545 N N . LEU B 1 258 ? 24.125 12.68 21.875 1 73.31 258 LEU B N 1
ATOM 5546 C CA . LEU B 1 258 ? 22.828 13.305 21.625 1 73.31 258 LEU B CA 1
ATOM 5547 C C . LEU B 1 258 ? 22.219 13.828 22.906 1 73.31 258 LEU B C 1
ATOM 5549 O O . LEU B 1 258 ? 21.25 14.602 22.875 1 73.31 258 LEU B O 1
ATOM 5553 N N . ALA B 1 259 ? 22.969 13.5 24 1 71.44 259 ALA B N 1
ATOM 5554 C CA . ALA B 1 259 ? 22.391 13.922 25.281 1 71.44 259 ALA B CA 1
ATOM 5555 C C . ALA B 1 259 ? 22.578 15.414 25.5 1 71.44 259 ALA B C 1
ATOM 5557 O O . ALA B 1 259 ? 21.781 16.062 26.188 1 71.44 259 ALA B O 1
ATOM 5558 N N . GLN B 1 260 ? 23.609 15.883 24.828 1 78.94 260 GLN B N 1
ATOM 5559 C CA . GLN B 1 260 ? 23.828 17.328 24.938 1 78.94 260 GLN B CA 1
ATOM 5560 C C . GLN B 1 260 ? 22.938 18.094 23.984 1 78.94 260 GLN B C 1
ATOM 5562 O O . GLN B 1 260 ? 22.828 17.734 22.797 1 78.94 260 GLN B O 1
ATOM 5567 N N . ALA B 1 261 ? 22.281 19.062 24.531 1 85.06 261 ALA B N 1
ATOM 5568 C CA . ALA B 1 261 ? 21.359 19.859 23.719 1 85.06 261 ALA B CA 1
ATOM 5569 C C . ALA B 1 261 ? 22.094 20.562 22.594 1 85.06 261 ALA B C 1
ATOM 5571 O O . ALA B 1 261 ? 23.281 20.891 22.719 1 85.06 261 ALA B O 1
ATOM 5572 N N . GLY B 1 262 ? 21.469 20.609 21.5 1 86.06 262 GLY B N 1
ATOM 5573 C CA . GLY B 1 262 ? 21.984 21.312 20.344 1 86.06 262 GLY B CA 1
ATOM 5574 C C . GLY B 1 262 ? 20.891 22.031 19.547 1 86.06 262 GLY B C 1
ATOM 5575 O O . GLY B 1 262 ? 19.703 21.891 19.844 1 86.06 262 GLY B O 1
ATOM 5576 N N . GLU B 1 263 ? 21.344 22.859 18.562 1 90.31 263 GLU B N 1
ATOM 5577 C CA . GLU B 1 263 ? 20.406 23.594 17.719 1 90.31 263 GLU B CA 1
ATOM 5578 C C . GLU B 1 263 ? 19.828 22.703 16.625 1 90.31 263 GLU B C 1
ATOM 5580 O O . GLU B 1 263 ? 20.438 21.688 16.25 1 90.31 263 GLU B O 1
ATOM 5585 N N . ILE B 1 264 ? 18.625 23.031 16.266 1 93.94 264 ILE B N 1
ATOM 5586 C CA . ILE B 1 264 ? 18.062 22.391 15.094 1 93.94 264 ILE B CA 1
ATOM 5587 C C . ILE B 1 264 ? 18.938 22.656 13.883 1 93.94 264 ILE B C 1
ATOM 5589 O O . ILE B 1 264 ? 19.297 23.797 13.602 1 93.94 264 ILE B O 1
ATOM 5593 N N . PRO B 1 265 ? 19.359 21.625 13.273 1 89.94 265 PRO B N 1
ATOM 5594 C CA . PRO B 1 265 ? 20.203 21.859 12.102 1 89.94 265 PRO B CA 1
ATOM 5595 C C . PRO B 1 265 ? 19.516 22.703 11.031 1 89.94 265 PRO B C 1
ATOM 5597 O O . PRO B 1 265 ? 18.344 22.5 10.734 1 89.94 265 PRO B O 1
ATOM 5600 N N . ALA B 1 266 ? 20.203 23.703 10.516 1 85.31 266 ALA B N 1
ATOM 5601 C CA . ALA B 1 266 ? 19.672 24.594 9.492 1 85.31 266 ALA B CA 1
ATOM 5602 C C . ALA B 1 266 ? 20 24.062 8.094 1 85.31 266 ALA B C 1
ATOM 5604 O O . ALA B 1 266 ? 21.141 23.719 7.801 1 85.31 266 ALA B O 1
ATOM 5605 N N . PRO B 1 267 ? 18.922 23.984 7.363 1 81.69 267 PRO B N 1
ATOM 5606 C CA . PRO B 1 267 ? 19.219 23.578 5.984 1 81.69 267 PRO B CA 1
ATOM 5607 C C . PRO B 1 267 ? 19.922 24.656 5.18 1 81.69 267 PRO B C 1
ATOM 5609 O O . PRO B 1 267 ? 19.844 25.844 5.539 1 81.69 267 PRO B O 1
ATOM 5612 N N . PRO B 1 268 ? 20.766 24.188 4.191 1 70.25 268 PRO B N 1
ATOM 5613 C CA . PRO B 1 268 ? 21.344 25.234 3.336 1 70.25 268 PRO B CA 1
ATOM 5614 C C . PRO B 1 268 ? 20.297 26.078 2.631 1 70.25 268 PRO B C 1
ATOM 5616 O O . PRO B 1 268 ? 19.156 25.625 2.434 1 70.25 268 PRO B O 1
ATOM 5619 N N . VAL B 1 269 ? 20.734 27.266 2.352 1 68.62 269 VAL B N 1
ATOM 5620 C CA . VAL B 1 269 ? 19.844 28.188 1.643 1 68.62 269 VAL B CA 1
ATOM 5621 C C . VAL B 1 269 ? 19.719 27.75 0.185 1 68.62 269 VAL B C 1
ATOM 5623 O O . VAL B 1 269 ? 20.719 27.453 -0.478 1 68.62 269 VAL B O 1
ATOM 5626 N N . GLY B 1 270 ? 18.609 27.422 -0.219 1 65.44 270 GLY B N 1
ATOM 5627 C CA . GLY B 1 270 ? 18.328 27.078 -1.606 1 65.44 270 GLY B CA 1
ATOM 5628 C C . GLY B 1 270 ? 17.969 25.625 -1.804 1 65.44 270 GLY B C 1
ATOM 5629 O O . GLY B 1 270 ? 18.062 24.828 -0.867 1 65.44 270 GLY B O 1
ATOM 5630 N N . ALA B 1 271 ? 17.297 25.328 -3.008 1 66.44 271 ALA B N 1
ATOM 5631 C CA . ALA B 1 271 ? 16.891 23.969 -3.367 1 66.44 271 ALA B CA 1
ATOM 5632 C C . ALA B 1 271 ? 17.859 23.359 -4.379 1 66.44 271 ALA B C 1
ATOM 5634 O O . ALA B 1 271 ? 18.438 24.078 -5.199 1 66.44 271 ALA B O 1
ATOM 5635 N N . PRO B 1 272 ? 18.109 22 -4.152 1 67.44 272 PRO B N 1
ATOM 5636 C CA . PRO B 1 272 ? 18.969 21.375 -5.148 1 67.44 272 PRO B CA 1
ATOM 5637 C C . PRO B 1 272 ? 18.484 21.578 -6.578 1 67.44 272 PRO B C 1
ATOM 5639 O O . PRO B 1 272 ? 17.266 21.625 -6.82 1 67.44 272 PRO B O 1
ATOM 5642 N N . GLY B 1 273 ? 19.438 21.766 -7.457 1 65.5 273 GLY B N 1
ATOM 5643 C CA . GLY B 1 273 ? 19.141 22.031 -8.852 1 65.5 273 GLY B CA 1
ATOM 5644 C C . GLY B 1 273 ? 18.75 20.797 -9.625 1 65.5 273 GLY B C 1
ATOM 5645 O O . GLY B 1 273 ? 18.531 20.844 -10.836 1 65.5 273 GLY B O 1
ATOM 5646 N N . THR B 1 274 ? 18.609 19.688 -8.961 1 70.94 274 THR B N 1
ATOM 5647 C CA . THR B 1 274 ? 18.266 18.453 -9.664 1 70.94 274 THR B CA 1
ATOM 5648 C C . THR B 1 274 ? 16.859 18.547 -10.266 1 70.94 274 THR B C 1
ATOM 5650 O O . THR B 1 274 ? 15.906 18.922 -9.586 1 70.94 274 THR B O 1
ATOM 5653 N N . LEU B 1 275 ? 16.812 18.172 -11.602 1 72.62 275 LEU B N 1
ATOM 5654 C CA . LEU B 1 275 ? 15.539 18.172 -12.305 1 72.62 275 LEU B CA 1
ATOM 5655 C C . LEU B 1 275 ? 14.688 16.984 -11.875 1 72.62 275 LEU B C 1
ATOM 5657 O O . LEU B 1 275 ? 15.219 15.914 -11.578 1 72.62 275 LEU B O 1
ATOM 5661 N N . PRO B 1 276 ? 13.336 17.203 -11.859 1 78.62 276 PRO B N 1
ATOM 5662 C CA . PRO B 1 276 ? 12.445 16.094 -11.5 1 78.62 276 PRO B CA 1
ATOM 5663 C C . PRO B 1 276 ? 12.656 14.859 -12.375 1 78.62 276 PRO B C 1
ATOM 5665 O O . PRO B 1 276 ? 12.617 13.734 -11.867 1 78.62 276 PRO B O 1
ATOM 5668 N N . SER B 1 277 ? 12.953 15.062 -13.617 1 82.06 277 SER B N 1
ATOM 5669 C CA . SER B 1 277 ? 13.188 13.938 -14.516 1 82.06 277 SER B CA 1
ATOM 5670 C C . SER B 1 277 ? 14.438 13.164 -14.117 1 82.06 277 SER B C 1
ATOM 5672 O O . SER B 1 277 ? 14.461 11.93 -14.18 1 82.06 277 SER B O 1
ATOM 5674 N N . GLN B 1 278 ? 15.469 13.844 -13.727 1 82.75 278 GLN B N 1
ATOM 5675 C CA . GLN B 1 278 ? 16.703 13.203 -13.273 1 82.75 278 GLN B CA 1
ATOM 5676 C C . GLN B 1 278 ? 16.484 12.453 -11.969 1 82.75 278 GLN B C 1
ATOM 5678 O O . GLN B 1 278 ? 17.031 11.359 -11.773 1 82.75 278 GLN B O 1
ATOM 5683 N N . ALA B 1 279 ? 15.656 13.039 -11.141 1 86.12 279 ALA B N 1
ATOM 5684 C CA . ALA B 1 279 ? 15.352 12.398 -9.867 1 86.12 279 ALA B CA 1
ATOM 5685 C C . ALA B 1 279 ? 14.625 11.07 -10.086 1 86.12 279 ALA B C 1
ATOM 5687 O O . ALA B 1 279 ? 14.922 10.078 -9.414 1 86.12 279 ALA B O 1
ATOM 5688 N N . LEU B 1 280 ? 13.742 11.078 -11.039 1 90.06 280 LEU B N 1
ATOM 5689 C CA . LEU B 1 280 ? 12.969 9.867 -11.312 1 90.06 280 LEU B CA 1
ATOM 5690 C C . LEU B 1 280 ? 13.875 8.734 -11.766 1 90.06 280 LEU B C 1
ATOM 5692 O O . LEU B 1 280 ? 13.625 7.566 -11.438 1 90.06 280 LEU B O 1
ATOM 5696 N N . LEU B 1 281 ? 14.938 9.055 -12.484 1 89 281 LEU B N 1
ATOM 5697 C CA . LEU B 1 281 ? 15.828 8.031 -13.023 1 89 281 LEU B CA 1
ATOM 5698 C C . LEU B 1 281 ? 16.75 7.488 -11.938 1 89 281 LEU B C 1
ATOM 5700 O O . LEU B 1 281 ? 17.344 6.418 -12.102 1 89 281 LEU B O 1
ATOM 5704 N N . ARG B 1 282 ? 16.812 8.164 -10.82 1 85.69 282 ARG B N 1
ATOM 5705 C CA . ARG B 1 282 ? 17.75 7.777 -9.781 1 85.69 282 ARG B CA 1
ATOM 5706 C C . ARG B 1 282 ? 17.031 7.188 -8.57 1 85.69 282 ARG B C 1
ATOM 5708 O O . ARG B 1 282 ? 17.625 6.469 -7.773 1 85.69 282 ARG B O 1
ATOM 5715 N N . ARG B 1 283 ? 15.797 7.457 -8.391 1 92.12 283 ARG B N 1
ATOM 5716 C CA . ARG B 1 283 ? 15.055 7.031 -7.211 1 92.12 283 ARG B CA 1
ATOM 5717 C C . ARG B 1 283 ? 14.922 5.516 -7.164 1 92.12 283 ARG B C 1
ATOM 5719 O O . ARG B 1 283 ? 14.43 4.898 -8.117 1 92.12 283 ARG B O 1
ATOM 5726 N N . PRO B 1 284 ? 15.32 4.949 -5.996 1 94.75 284 PRO B N 1
ATOM 5727 C CA . PRO B 1 284 ? 15.312 3.486 -5.902 1 94.75 284 PRO B CA 1
ATOM 5728 C C . PRO B 1 284 ? 13.898 2.904 -5.992 1 94.75 284 PRO B C 1
ATOM 5730 O O . PRO B 1 284 ? 13.719 1.786 -6.484 1 94.75 284 PRO B O 1
ATOM 5733 N N . ASP B 1 285 ? 12.867 3.607 -5.523 1 96 285 ASP B N 1
ATOM 5734 C CA . ASP B 1 285 ? 11.508 3.076 -5.605 1 96 285 ASP B CA 1
ATOM 5735 C C . ASP B 1 285 ? 11.039 3.004 -7.055 1 96 285 ASP B C 1
ATOM 5737 O O . ASP B 1 285 ? 10.336 2.062 -7.438 1 96 285 ASP B O 1
ATOM 5741 N N . VAL B 1 286 ? 11.438 3.967 -7.867 1 96.44 286 VAL B N 1
ATOM 5742 C CA . VAL B 1 286 ? 11.117 3.947 -9.289 1 96.44 286 VAL B CA 1
ATOM 5743 C C . VAL B 1 286 ? 11.867 2.809 -9.977 1 96.44 286 VAL B C 1
ATOM 5745 O O . VAL B 1 286 ? 11.297 2.074 -10.781 1 96.44 286 VAL B O 1
ATOM 5748 N N . LEU B 1 287 ? 13.117 2.668 -9.586 1 96.25 287 LEU B N 1
ATOM 5749 C CA . LEU B 1 287 ? 13.922 1.603 -10.172 1 96.25 287 LEU B CA 1
ATOM 5750 C C . LEU B 1 287 ? 13.375 0.232 -9.797 1 96.25 287 LEU B C 1
ATOM 5752 O O . LEU B 1 287 ? 13.375 -0.689 -10.617 1 96.25 287 LEU B O 1
ATOM 5756 N N . THR B 1 288 ? 12.906 0.077 -8.547 1 97.69 288 THR B N 1
ATOM 5757 C CA . THR B 1 288 ? 12.273 -1.165 -8.109 1 97.69 288 THR B CA 1
ATOM 5758 C C . THR B 1 288 ? 11.031 -1.455 -8.945 1 97.69 288 THR B C 1
ATOM 5760 O O . THR B 1 288 ? 10.828 -2.588 -9.391 1 97.69 288 THR B O 1
ATOM 5763 N N . ALA B 1 289 ? 10.164 -0.404 -9.141 1 98.19 289 ALA B N 1
ATOM 5764 C CA . ALA B 1 289 ? 8.961 -0.564 -9.953 1 98.19 289 ALA B CA 1
ATOM 5765 C C . ALA B 1 289 ? 9.312 -0.959 -11.391 1 98.19 289 ALA B C 1
ATOM 5767 O O . ALA B 1 289 ? 8.633 -1.788 -11.992 1 98.19 289 ALA B O 1
ATOM 5768 N N . TYR B 1 290 ? 10.398 -0.419 -11.953 1 98.19 290 TYR B N 1
ATOM 5769 C CA . TYR B 1 290 ? 10.82 -0.748 -13.312 1 98.19 290 TYR B CA 1
ATOM 5770 C C . TYR B 1 290 ? 11.297 -2.191 -13.398 1 98.19 290 TYR B C 1
ATOM 5772 O O . TYR B 1 290 ? 11.008 -2.893 -14.367 1 98.19 290 TYR B O 1
ATOM 5780 N N . ALA B 1 291 ? 12.055 -2.648 -12.375 1 98.25 291 ALA B N 1
ATOM 5781 C CA . ALA B 1 291 ? 12.492 -4.043 -12.336 1 98.25 291 ALA B CA 1
ATOM 5782 C C . ALA B 1 291 ? 11.297 -4.992 -12.352 1 98.25 291 ALA B C 1
ATOM 5784 O O . ALA B 1 291 ? 11.359 -6.07 -12.938 1 98.25 291 ALA B O 1
ATOM 5785 N N . GLN B 1 292 ? 10.219 -4.578 -11.727 1 98.56 292 GLN B N 1
ATOM 5786 C CA . GLN B 1 292 ? 9.008 -5.391 -11.727 1 98.56 292 GLN B CA 1
ATOM 5787 C C . GLN B 1 292 ? 8.414 -5.488 -13.133 1 98.56 292 GLN B C 1
ATOM 5789 O O . GLN B 1 292 ? 7.902 -6.539 -13.523 1 98.56 292 GLN B O 1
ATOM 5794 N N . VAL B 1 293 ? 8.469 -4.383 -13.914 1 98.56 293 VAL B N 1
ATOM 5795 C CA . VAL B 1 293 ? 8 -4.402 -15.297 1 98.56 293 VAL B CA 1
ATOM 5796 C C . VAL B 1 293 ? 8.852 -5.375 -16.109 1 98.56 293 VAL B C 1
ATOM 5798 O O . VAL B 1 293 ? 8.32 -6.168 -16.891 1 98.56 293 VAL B O 1
ATOM 5801 N N . GLU B 1 294 ? 10.156 -5.371 -15.891 1 98.31 294 GLU B N 1
ATOM 5802 C CA . GLU B 1 294 ? 11.055 -6.281 -16.578 1 98.31 294 GLU B CA 1
ATOM 5803 C C . GLU B 1 294 ? 10.758 -7.734 -16.234 1 98.31 294 GLU B C 1
ATOM 5805 O O . GLU B 1 294 ? 10.766 -8.609 -17.094 1 98.31 294 GLU B O 1
ATOM 5810 N N . ARG B 1 295 ? 10.508 -7.941 -14.922 1 98.56 295 ARG B N 1
ATOM 5811 C CA . ARG B 1 295 ? 10.172 -9.289 -14.469 1 98.56 295 ARG B CA 1
ATOM 5812 C C . ARG B 1 295 ? 8.906 -9.797 -15.148 1 98.56 295 ARG B C 1
ATOM 5814 O O . ARG B 1 295 ? 8.875 -10.922 -15.656 1 98.56 295 ARG B O 1
ATOM 5821 N N . ARG B 1 296 ? 7.867 -8.922 -15.219 1 98.75 296 ARG B N 1
ATOM 5822 C CA . ARG B 1 296 ? 6.594 -9.305 -15.828 1 98.75 296 ARG B CA 1
ATOM 5823 C C . ARG B 1 296 ? 6.75 -9.516 -17.328 1 98.75 296 ARG B C 1
ATOM 5825 O O . ARG B 1 296 ? 6.121 -10.406 -17.906 1 98.75 296 ARG B O 1
ATOM 5832 N N . ALA B 1 297 ? 7.613 -8.711 -17.969 1 98.56 297 ALA B N 1
ATOM 5833 C CA . ALA B 1 297 ? 7.879 -8.883 -19.391 1 98.56 297 ALA B CA 1
ATOM 5834 C C . ALA B 1 297 ? 8.477 -10.258 -19.688 1 98.56 297 ALA B C 1
ATOM 5836 O O . ALA B 1 297 ? 8.078 -10.922 -20.641 1 98.56 297 ALA B O 1
ATOM 5837 N N . ALA B 1 298 ? 9.414 -10.664 -18.844 1 98.62 298 ALA B N 1
ATOM 5838 C CA . ALA B 1 298 ? 10.008 -11.992 -18.984 1 98.62 298 ALA B CA 1
ATOM 5839 C C . ALA B 1 298 ? 8.961 -13.086 -18.766 1 98.62 298 ALA B C 1
ATOM 5841 O O . ALA B 1 298 ? 8.938 -14.086 -19.484 1 98.62 298 ALA B O 1
ATOM 5842 N N . GLN B 1 299 ? 8.062 -12.898 -17.859 1 98.69 299 GLN B N 1
ATOM 5843 C CA . GLN B 1 299 ? 7.039 -13.883 -17.547 1 98.69 299 GLN B CA 1
ATOM 5844 C C . GLN B 1 299 ? 6.043 -14.031 -18.688 1 98.69 299 GLN B C 1
ATOM 5846 O O . GLN B 1 299 ? 5.508 -15.117 -18.922 1 98.69 299 GLN B O 1
ATOM 5851 N N . VAL B 1 300 ? 5.789 -12.898 -19.422 1 98.62 300 VAL B N 1
ATOM 5852 C CA . VAL B 1 300 ? 4.977 -13 -20.641 1 98.62 300 VAL B CA 1
ATOM 5853 C C . VAL B 1 300 ? 5.664 -13.922 -21.641 1 98.62 300 VAL B C 1
ATOM 5855 O O . VAL B 1 300 ? 5.012 -14.758 -22.266 1 98.62 300 VAL B O 1
ATOM 5858 N N . GLY B 1 301 ? 6.973 -13.789 -21.75 1 98.12 301 GLY B N 1
ATOM 5859 C CA . GLY B 1 301 ? 7.727 -14.68 -22.609 1 98.12 301 GLY B CA 1
ATOM 5860 C C . GLY B 1 301 ? 7.648 -16.125 -22.188 1 98.12 301 GLY B C 1
ATOM 5861 O O . GLY B 1 301 ? 7.531 -17.031 -23.016 1 98.12 301 GLY B O 1
ATOM 5862 N N . VAL B 1 302 ? 7.707 -16.359 -20.859 1 98.31 302 VAL B N 1
ATOM 5863 C CA . VAL B 1 302 ? 7.578 -17.703 -20.328 1 98.31 302 VAL B CA 1
ATOM 5864 C C . VAL B 1 302 ? 6.223 -18.297 -20.734 1 98.31 302 VAL B C 1
ATOM 5866 O O . VAL B 1 302 ? 6.137 -19.438 -21.188 1 98.31 302 VAL B O 1
ATOM 5869 N N . ALA B 1 303 ? 5.152 -17.5 -20.594 1 97.94 303 ALA B N 1
ATOM 5870 C CA . ALA B 1 303 ? 3.811 -17.938 -20.969 1 97.94 303 ALA B CA 1
ATOM 5871 C C . ALA B 1 303 ? 3.727 -18.234 -22.453 1 97.94 303 ALA B C 1
ATOM 5873 O O . ALA B 1 303 ? 3.119 -19.219 -22.875 1 97.94 303 ALA B O 1
ATOM 5874 N N . LYS B 1 304 ? 4.367 -17.469 -23.312 1 97.88 304 LYS B N 1
ATOM 5875 C CA . LYS B 1 304 ? 4.363 -17.656 -24.766 1 97.88 304 LYS B CA 1
ATOM 5876 C C . LYS B 1 304 ? 5.137 -18.906 -25.156 1 97.88 304 LYS B C 1
ATOM 5878 O O . LYS B 1 304 ? 4.777 -19.594 -26.109 1 97.88 304 LYS B O 1
ATOM 5883 N N . ALA B 1 305 ? 6.141 -19.172 -24.359 1 97.12 305 ALA B N 1
ATOM 5884 C CA . ALA B 1 305 ? 6.977 -20.344 -24.641 1 97.12 305 ALA B CA 1
ATOM 5885 C C . ALA B 1 305 ? 6.188 -21.641 -24.484 1 97.12 305 ALA B C 1
ATOM 5887 O O . ALA B 1 305 ? 6.57 -22.672 -25.047 1 97.12 305 ALA B O 1
ATOM 5888 N N . GLU B 1 306 ? 5.066 -21.625 -23.812 1 96.44 306 GLU B N 1
ATOM 5889 C CA . GLU B 1 306 ? 4.246 -22.812 -23.594 1 96.44 306 GLU B CA 1
ATOM 5890 C C . GLU B 1 306 ? 3.564 -23.25 -24.875 1 96.44 306 GLU B C 1
ATOM 5892 O O . GLU B 1 306 ? 3.057 -24.375 -24.969 1 96.44 306 GLU B O 1
ATOM 5897 N N . ARG B 1 307 ? 3.666 -22.438 -26 1 96.19 307 ARG B N 1
ATOM 5898 C CA . ARG B 1 307 ? 3.078 -22.781 -27.281 1 96.19 307 ARG B CA 1
ATOM 5899 C C . ARG B 1 307 ? 3.98 -23.734 -28.062 1 96.19 307 ARG B C 1
ATOM 5901 O O . ARG B 1 307 ? 3.543 -24.359 -29.031 1 96.19 307 ARG B O 1
ATOM 5908 N N . TYR B 1 308 ? 5.223 -23.859 -27.562 1 96 308 TYR B N 1
ATOM 5909 C CA . TYR B 1 308 ? 6.211 -24.578 -28.375 1 96 308 TYR B CA 1
ATOM 5910 C C . TYR B 1 308 ? 6.547 -25.922 -27.75 1 96 308 TYR B C 1
ATOM 5912 O O . TYR B 1 308 ? 6.297 -26.156 -26.578 1 96 308 TYR B O 1
ATOM 5920 N N . PRO B 1 309 ? 7.121 -26.828 -28.531 1 95.62 309 PRO B N 1
ATOM 5921 C CA . PRO B 1 309 ? 7.418 -28.172 -28.062 1 95.62 309 PRO B CA 1
ATOM 5922 C C . PRO B 1 309 ? 8.391 -28.188 -26.875 1 95.62 309 PRO B C 1
ATOM 5924 O O . PRO B 1 309 ? 9.297 -27.359 -26.812 1 95.62 309 PRO B O 1
ATOM 5927 N N . LYS B 1 310 ? 8.188 -29.141 -26.078 1 95.69 310 LYS B N 1
ATOM 5928 C CA . LYS B 1 310 ? 9.109 -29.438 -24.984 1 95.69 310 LYS B CA 1
ATOM 5929 C C . LYS B 1 310 ? 9.875 -30.734 -25.234 1 95.69 310 LYS B C 1
ATOM 5931 O O . LYS B 1 310 ? 9.312 -31.688 -25.766 1 95.69 310 LYS B O 1
ATOM 5936 N N . PHE B 1 311 ? 11.156 -30.672 -24.844 1 95.5 311 PHE B N 1
ATOM 5937 C CA . PHE B 1 311 ? 12.023 -31.828 -25.094 1 95.5 311 PHE B CA 1
ATOM 5938 C C . PHE B 1 311 ? 12.523 -32.406 -23.781 1 95.5 311 PHE B C 1
ATOM 5940 O O . PHE B 1 311 ? 12.711 -31.703 -22.797 1 95.5 311 PHE B O 1
ATOM 5947 N N . SER B 1 312 ? 12.703 -33.719 -23.828 1 96.31 312 SER B N 1
ATOM 5948 C CA . SER B 1 312 ? 13.266 -34.406 -22.672 1 96.31 312 SER B CA 1
ATOM 5949 C C . SER B 1 312 ? 14.25 -35.5 -23.109 1 96.31 312 SER B C 1
ATOM 5951 O O . SER B 1 312 ? 13.977 -36.25 -24.031 1 96.31 312 SER B O 1
ATOM 5953 N N . LEU B 1 313 ? 15.375 -35.5 -22.484 1 96.19 313 LEU B N 1
ATOM 5954 C CA . LEU B 1 313 ? 16.406 -36.5 -22.672 1 96.19 313 LEU B CA 1
ATOM 5955 C C . LEU B 1 313 ? 16.609 -37.312 -21.391 1 96.19 313 LEU B C 1
ATOM 5957 O O . LEU B 1 313 ? 16.844 -36.75 -20.328 1 96.19 313 LEU B O 1
ATOM 5961 N N . ASN B 1 314 ? 16.469 -38.625 -21.516 1 96.5 314 ASN B N 1
ATOM 5962 C CA . ASN B 1 314 ? 16.719 -39.5 -20.391 1 96.5 314 ASN B CA 1
ATOM 5963 C C . ASN B 1 314 ? 17.734 -40.594 -20.75 1 96.5 314 ASN B C 1
ATOM 5965 O O . ASN B 1 314 ? 17.625 -41.25 -21.781 1 96.5 314 ASN B O 1
ATOM 5969 N N . LEU B 1 315 ? 18.75 -40.75 -19.984 1 96.06 315 LEU B N 1
ATOM 5970 C CA . LEU B 1 315 ? 19.797 -41.75 -20.125 1 96.06 315 LEU B CA 1
ATOM 5971 C C . LEU B 1 315 ? 19.953 -42.531 -18.828 1 96.06 315 LEU B C 1
ATOM 5973 O O . LEU B 1 315 ? 20.016 -41.969 -17.734 1 96.06 315 LEU B O 1
ATOM 5977 N N . THR B 1 316 ? 19.906 -43.844 -18.922 1 95.31 316 THR B N 1
ATOM 5978 C CA . THR B 1 316 ? 20.156 -44.719 -17.781 1 95.31 316 THR B CA 1
ATOM 5979 C C . THR B 1 316 ? 21.234 -45.75 -18.094 1 95.31 316 THR B C 1
ATOM 5981 O O . THR B 1 316 ? 21.266 -46.281 -19.203 1 95.31 316 THR B O 1
ATOM 5984 N N . ASP B 1 317 ? 22.094 -45.938 -17.219 1 94.75 317 ASP B N 1
ATOM 5985 C CA . ASP B 1 317 ? 23.109 -47 -17.281 1 94.75 317 ASP B CA 1
ATOM 5986 C C . ASP B 1 317 ? 23.344 -47.625 -15.906 1 94.75 317 ASP B C 1
ATOM 5988 O O . ASP B 1 317 ? 23.234 -46.969 -14.883 1 94.75 317 ASP B O 1
ATOM 5992 N N . GLY B 1 318 ? 23.531 -49 -15.992 1 95.56 318 GLY B N 1
ATOM 5993 C CA . GLY B 1 318 ? 23.734 -49.719 -14.734 1 95.56 318 GLY B CA 1
ATOM 5994 C C . GLY B 1 318 ? 23.797 -51.219 -14.898 1 95.56 318 GLY B C 1
ATOM 5995 O O . GLY B 1 318 ? 24.234 -51.719 -15.938 1 95.56 318 GLY B O 1
ATOM 5996 N N . ILE B 1 319 ? 23.5 -51.938 -13.734 1 94.62 319 ILE B N 1
ATOM 5997 C CA . ILE B 1 319 ? 23.5 -53.406 -13.711 1 94.62 319 ILE B CA 1
ATOM 5998 C C . ILE B 1 319 ? 22.109 -53.906 -13.32 1 94.62 319 ILE B C 1
ATOM 6000 O O . ILE B 1 319 ? 21.422 -53.281 -12.5 1 94.62 319 ILE B O 1
ATOM 6004 N N . LEU B 1 320 ? 21.688 -54.875 -13.953 1 93.81 320 LEU B N 1
ATOM 6005 C CA . LEU B 1 320 ? 20.391 -55.5 -13.68 1 93.81 320 LEU B CA 1
ATOM 6006 C C . LEU B 1 320 ? 20.531 -57 -13.539 1 93.81 320 LEU B C 1
ATOM 6008 O O . LEU B 1 320 ? 21.188 -57.656 -14.352 1 93.81 320 LEU B O 1
ATOM 6012 N N . ALA B 1 321 ? 20.016 -57.562 -12.539 1 92.88 321 ALA B N 1
ATOM 6013 C CA . ALA B 1 321 ? 19.812 -59 -12.352 1 92.88 321 ALA B CA 1
ATOM 6014 C C . ALA B 1 321 ? 18.344 -59.375 -12.516 1 92.88 321 ALA B C 1
ATOM 6016 O O . ALA B 1 321 ? 17.453 -58.688 -11.977 1 92.88 321 ALA B O 1
ATOM 6017 N N . ALA B 1 322 ? 18.141 -60.344 -13.352 1 92.25 322 ALA B N 1
ATOM 6018 C CA . ALA B 1 322 ? 16.75 -60.688 -13.602 1 92.25 322 ALA B CA 1
ATOM 6019 C C . ALA B 1 322 ? 16.578 -62.219 -13.703 1 92.25 322 ALA B C 1
ATOM 6021 O O . ALA B 1 322 ? 17.469 -62.906 -14.195 1 92.25 322 ALA B O 1
ATOM 6022 N N . SER B 1 323 ? 15.508 -62.688 -13.227 1 90.75 323 SER B N 1
ATOM 6023 C CA . SER B 1 323 ? 15.031 -64.062 -13.398 1 90.75 323 SER B CA 1
ATOM 6024 C C . SER B 1 323 ? 13.688 -64.062 -14.109 1 90.75 323 SER B C 1
ATOM 6026 O O . SER B 1 323 ? 12.727 -63.469 -13.656 1 90.75 323 SER B O 1
ATOM 6028 N N . TYR B 1 324 ? 13.641 -64.75 -15.164 1 90.25 324 TYR B N 1
ATOM 6029 C CA . TYR B 1 324 ? 12.445 -64.812 -16 1 90.25 324 TYR B CA 1
ATOM 6030 C C . TYR B 1 324 ? 11.742 -66.125 -15.859 1 90.25 324 TYR B C 1
ATOM 6032 O O . TYR B 1 324 ? 12.273 -67.188 -16.281 1 90.25 324 TYR B O 1
ATOM 6040 N N . LEU B 1 325 ? 10.555 -66.188 -15.352 1 90 325 LEU B N 1
ATOM 6041 C CA . LEU B 1 325 ? 9.664 -67.375 -15.289 1 90 325 LEU B CA 1
ATOM 6042 C C . LEU B 1 325 ? 10.383 -68.562 -14.688 1 90 325 LEU B C 1
ATOM 6044 O O . LEU B 1 325 ? 10.312 -69.688 -15.242 1 90 325 LEU B O 1
ATOM 6048 N N . GLY B 1 326 ? 11.211 -68.438 -13.734 1 84.12 326 GLY B N 1
ATOM 6049 C CA . GLY B 1 326 ? 11.852 -69.5 -13.023 1 84.12 326 GLY B CA 1
ATOM 6050 C C . GLY B 1 326 ? 13.242 -69.812 -13.555 1 84.12 326 GLY B C 1
ATOM 6051 O O . GLY B 1 326 ? 13.938 -70.688 -13.008 1 84.12 326 GLY B O 1
ATOM 6052 N N . LEU B 1 327 ? 13.602 -69.188 -14.602 1 88.31 327 LEU B N 1
ATOM 6053 C CA . LEU B 1 327 ? 14.953 -69.375 -15.133 1 88.31 327 LEU B CA 1
ATOM 6054 C C . LEU B 1 327 ? 15.992 -68.812 -14.18 1 88.31 327 LEU B C 1
ATOM 6056 O O . LEU B 1 327 ? 15.68 -67.938 -13.344 1 88.31 327 LEU B O 1
ATOM 6060 N N . PRO B 1 328 ? 17.25 -69.312 -14.352 1 87.38 328 PRO B N 1
ATOM 6061 C CA . PRO B 1 328 ? 18.312 -68.812 -13.492 1 87.38 328 PRO B CA 1
ATOM 6062 C C . PRO B 1 328 ? 18.484 -67.312 -13.656 1 87.38 328 PRO B C 1
ATOM 6064 O O . PRO B 1 328 ? 18.266 -66.75 -14.742 1 87.38 328 PRO B O 1
ATOM 6067 N N . THR B 1 329 ? 18.953 -66.75 -12.609 1 88.75 329 THR B N 1
ATOM 6068 C CA . THR B 1 329 ? 19.188 -65.312 -12.625 1 88.75 329 THR B CA 1
ATOM 6069 C C . THR B 1 329 ? 20.359 -64.938 -13.531 1 88.75 329 THR B C 1
ATOM 6071 O O . THR B 1 329 ? 21.438 -65.5 -13.422 1 88.75 329 THR B O 1
ATOM 6074 N N . LEU B 1 330 ? 20.125 -63.969 -14.375 1 88.25 330 LEU B N 1
ATOM 6075 C CA . LEU B 1 330 ? 21.172 -63.469 -15.25 1 88.25 330 LEU B CA 1
ATOM 6076 C C . LEU B 1 330 ? 21.469 -62 -14.938 1 88.25 330 LEU B C 1
ATOM 6078 O O . LEU B 1 330 ? 20.562 -61.219 -14.648 1 88.25 330 LEU B O 1
ATOM 6082 N N . THR B 1 331 ? 22.797 -61.75 -14.867 1 88.62 331 THR B N 1
ATOM 6083 C CA . THR B 1 331 ? 23.219 -60.375 -14.688 1 88.62 331 THR B CA 1
ATOM 6084 C C . THR B 1 331 ? 23.688 -59.781 -16.016 1 88.62 331 THR B C 1
ATOM 6086 O O . THR B 1 331 ? 24.453 -60.406 -16.734 1 88.62 331 THR B O 1
ATOM 6089 N N . ASP B 1 332 ? 23.109 -58.531 -16.281 1 89.94 332 ASP B N 1
ATOM 6090 C CA . ASP B 1 332 ? 23.469 -57.844 -17.516 1 89.94 332 ASP B CA 1
ATOM 6091 C C . ASP B 1 332 ? 23.453 -56.344 -17.312 1 89.94 332 ASP B C 1
ATOM 6093 O O . ASP B 1 332 ? 23.156 -55.844 -16.219 1 89.94 332 ASP B O 1
ATOM 6097 N N . ASN B 1 333 ? 23.906 -55.688 -18.391 1 90.38 333 ASN B N 1
ATOM 6098 C CA . ASN B 1 333 ? 23.891 -54.219 -18.375 1 90.38 333 ASN B CA 1
ATOM 6099 C C . ASN B 1 333 ? 22.484 -53.656 -18.484 1 90.38 333 ASN B C 1
ATOM 6101 O O . ASN B 1 333 ? 21.672 -54.188 -19.25 1 90.38 333 ASN B O 1
ATOM 6105 N N . LEU B 1 334 ? 22.156 -52.781 -17.625 1 88.12 334 LEU B N 1
ATOM 6106 C CA . LEU B 1 334 ? 20.953 -51.969 -17.75 1 88.12 334 LEU B CA 1
ATOM 6107 C C . LEU B 1 334 ? 21.25 -50.688 -18.547 1 88.12 334 LEU B C 1
ATOM 6109 O O . LEU B 1 334 ? 22.078 -49.875 -18.141 1 88.12 334 LEU B O 1
ATOM 6113 N N . PHE B 1 335 ? 20.703 -50.5 -19.719 1 92.12 335 PHE B N 1
ATOM 6114 C CA . PHE B 1 335 ? 20.938 -49.344 -20.547 1 92.12 335 PHE B CA 1
ATOM 6115 C C . PHE B 1 335 ? 19.656 -48.875 -21.219 1 92.12 335 PHE B C 1
ATOM 6117 O O . PHE B 1 335 ? 18.891 -49.719 -21.719 1 92.12 335 PHE B O 1
ATOM 6124 N N . SER B 1 336 ? 19.422 -47.625 -21.125 1 94.12 336 SER B N 1
ATOM 6125 C CA . SER B 1 336 ? 18.344 -47.031 -21.906 1 94.12 336 SER B CA 1
ATOM 6126 C C . SER B 1 336 ? 18.641 -45.562 -22.219 1 94.12 336 SER B C 1
ATOM 6128 O O . SER B 1 336 ? 19.172 -44.844 -21.391 1 94.12 336 SER B O 1
ATOM 6130 N N . ALA B 1 337 ? 18.484 -45.156 -23.453 1 95.06 337 ALA B N 1
ATOM 6131 C CA . ALA B 1 337 ? 18.531 -43.781 -23.922 1 95.06 337 ALA B CA 1
ATOM 6132 C C . ALA B 1 337 ? 17.234 -43.406 -24.641 1 95.06 337 ALA B C 1
ATOM 6134 O O . ALA B 1 337 ? 16.781 -44.125 -25.531 1 95.06 337 ALA B O 1
ATOM 6135 N N . ALA B 1 338 ? 16.688 -42.344 -24.172 1 95.25 338 ALA B N 1
ATOM 6136 C CA . ALA B 1 338 ? 15.422 -41.938 -24.781 1 95.25 338 ALA B CA 1
ATOM 6137 C C . ALA B 1 338 ? 15.367 -40.406 -24.969 1 95.25 338 ALA B C 1
ATOM 6139 O O . ALA B 1 338 ? 15.805 -39.656 -24.109 1 95.25 338 ALA B O 1
ATOM 6140 N N . LEU B 1 339 ? 14.945 -39.938 -26.078 1 94.81 339 LEU B N 1
ATOM 6141 C CA . LEU B 1 339 ? 14.648 -38.562 -26.422 1 94.81 339 LEU B CA 1
ATOM 6142 C C . LEU B 1 339 ? 13.172 -38.406 -26.781 1 94.81 339 LEU B C 1
ATOM 6144 O O . LEU B 1 339 ? 12.625 -39.188 -27.547 1 94.81 339 LEU B O 1
ATOM 6148 N N . SER B 1 340 ? 12.531 -37.469 -26.141 1 96.12 340 SER B N 1
ATOM 6149 C CA . SER B 1 340 ? 11.117 -37.25 -26.438 1 96.12 340 SER B CA 1
ATOM 6150 C C . SER B 1 340 ? 10.828 -35.781 -26.641 1 96.12 340 SER B C 1
ATOM 6152 O O . SER B 1 340 ? 11.547 -34.906 -26.141 1 96.12 340 SER B O 1
ATOM 6154 N N . ALA B 1 341 ? 9.805 -35.469 -27.469 1 95 341 ALA B N 1
ATOM 6155 C CA . ALA B 1 341 ? 9.281 -34.125 -27.719 1 95 341 ALA B CA 1
ATOM 6156 C C . ALA B 1 341 ? 7.758 -34.125 -27.641 1 95 341 ALA B C 1
ATOM 6158 O O . ALA B 1 341 ? 7.102 -35.062 -28.094 1 95 341 ALA B O 1
ATOM 6159 N N . THR B 1 342 ? 7.223 -33.125 -26.984 1 95.94 342 THR B N 1
ATOM 6160 C CA . THR B 1 342 ? 5.777 -32.938 -26.906 1 95.94 342 THR B CA 1
ATOM 6161 C C . THR B 1 342 ? 5.395 -31.484 -27.25 1 95.94 342 THR B C 1
ATOM 6163 O O . THR B 1 342 ? 5.992 -30.531 -26.734 1 95.94 342 THR B O 1
ATOM 6166 N N . SER B 1 343 ? 4.426 -31.328 -28.172 1 95.94 343 SER B N 1
ATOM 6167 C CA . SER B 1 343 ? 3.939 -30.016 -28.594 1 95.94 343 SER B CA 1
ATOM 6168 C C . SER B 1 343 ? 2.424 -29.922 -28.453 1 95.94 343 SER B C 1
ATOM 6170 O O . SER B 1 343 ? 1.695 -30.797 -28.922 1 95.94 343 SER B O 1
ATOM 6172 N N . PRO B 1 344 ? 1.956 -28.859 -27.844 1 95.88 344 PRO B N 1
ATOM 6173 C CA . PRO B 1 344 ? 0.503 -28.734 -27.719 1 95.88 344 PRO B CA 1
ATOM 6174 C C . PRO B 1 344 ? -0.192 -28.453 -29.047 1 95.88 344 PRO B C 1
ATOM 6176 O O . PRO B 1 344 ? 0.273 -27.594 -29.812 1 95.88 344 PRO B O 1
ATOM 6179 N N . ILE B 1 345 ? -1.263 -29.125 -29.266 1 95.94 345 ILE B N 1
ATOM 6180 C CA . ILE B 1 345 ? -2.078 -28.922 -30.453 1 95.94 345 ILE B CA 1
ATOM 6181 C C . ILE B 1 345 ? -3.418 -28.297 -30.062 1 95.94 345 ILE B C 1
ATOM 6183 O O . ILE B 1 345 ? -3.834 -27.281 -30.625 1 95.94 345 ILE B O 1
ATOM 6187 N N . PHE B 1 346 ? -4.066 -28.969 -29.156 1 96.44 346 PHE B N 1
ATOM 6188 C CA . PHE B 1 346 ? -5.336 -28.469 -28.641 1 96.44 346 PHE B CA 1
ATOM 6189 C C . PHE B 1 346 ? -5.332 -28.453 -27.125 1 96.44 346 PHE B C 1
ATOM 6191 O O . PHE B 1 346 ? -5.051 -29.469 -26.484 1 96.44 346 PHE B O 1
ATOM 6198 N N . ASN B 1 347 ? -5.66 -27.297 -26.469 1 95.88 347 ASN B N 1
ATOM 6199 C CA . ASN B 1 347 ? -5.648 -27.156 -25.016 1 95.88 347 ASN B CA 1
ATOM 6200 C C . ASN B 1 347 ? -6.836 -26.328 -24.531 1 95.88 347 ASN B C 1
ATOM 6202 O O . ASN B 1 347 ? -6.762 -25.672 -23.484 1 95.88 347 ASN B O 1
ATOM 6206 N N . ALA B 1 348 ? -7.828 -26.141 -25.359 1 96.5 348 ALA B N 1
ATOM 6207 C CA . ALA B 1 348 ? -9.102 -25.5 -25.047 1 96.5 348 ALA B CA 1
ATOM 6208 C C . ALA B 1 348 ? -8.891 -24.062 -24.578 1 96.5 348 ALA B C 1
ATOM 6210 O O . ALA B 1 348 ? -9.602 -23.594 -23.688 1 96.5 348 ALA B O 1
ATOM 6211 N N . GLY B 1 349 ? -7.914 -23.359 -25.016 1 96.81 349 GLY B N 1
ATOM 6212 C CA . GLY B 1 349 ? -7.684 -21.953 -24.75 1 96.81 349 GLY B CA 1
ATOM 6213 C C . GLY B 1 349 ? -6.852 -21.703 -23.516 1 96.81 349 GLY B C 1
ATOM 6214 O O . GLY B 1 349 ? -6.602 -20.562 -23.141 1 96.81 349 GLY B O 1
ATOM 6215 N N . ARG B 1 350 ? -6.352 -22.703 -22.797 1 97 350 ARG B N 1
ATOM 6216 C CA . ARG B 1 350 ? -5.605 -22.578 -21.547 1 97 350 ARG B CA 1
ATOM 6217 C C . ARG B 1 350 ? -4.348 -21.75 -21.734 1 97 350 ARG B C 1
ATOM 6219 O O . ARG B 1 350 ? -4.117 -20.781 -21 1 97 350 ARG B O 1
ATOM 6226 N N . ILE B 1 351 ? -3.557 -22.078 -22.797 1 97.69 351 ILE B N 1
ATOM 6227 C CA . ILE B 1 351 ? -2.283 -21.406 -23.016 1 97.69 351 ILE B CA 1
ATOM 6228 C C . ILE B 1 351 ? -2.531 -19.953 -23.406 1 97.69 351 ILE B C 1
ATOM 6230 O O . ILE B 1 351 ? -1.876 -19.047 -22.891 1 97.69 351 ILE B O 1
ATOM 6234 N N . THR B 1 352 ? -3.531 -19.688 -24.312 1 97.88 352 THR B N 1
ATOM 6235 C CA . THR B 1 352 ? -3.857 -18.328 -24.734 1 97.88 352 THR B CA 1
ATOM 6236 C C . THR B 1 352 ? -4.34 -17.5 -23.547 1 97.88 352 THR B C 1
ATOM 6238 O O . THR B 1 352 ? -3.967 -16.328 -23.422 1 97.88 352 THR B O 1
ATOM 6241 N N . ALA B 1 353 ? -5.152 -18.094 -22.688 1 98.25 353 ALA B N 1
ATOM 6242 C CA . ALA B 1 353 ? -5.641 -17.391 -21.5 1 98.25 353 ALA B CA 1
ATOM 6243 C C . ALA B 1 353 ? -4.492 -17.078 -20.547 1 98.25 353 ALA B C 1
ATOM 6245 O O . ALA B 1 353 ? -4.469 -16.016 -19.922 1 98.25 353 ALA B O 1
ATOM 6246 N N . ASP B 1 354 ? -3.539 -18 -20.375 1 97.62 354 ASP B N 1
ATOM 6247 C CA . ASP B 1 354 ? -2.377 -17.781 -19.516 1 97.62 354 ASP B CA 1
ATOM 6248 C C . ASP B 1 354 ? -1.521 -16.625 -20.047 1 97.62 354 ASP B C 1
ATOM 6250 O O . ASP B 1 354 ? -1.041 -15.797 -19.266 1 97.62 354 ASP B O 1
ATOM 6254 N N . ILE B 1 355 ? -1.332 -16.578 -21.391 1 98.25 355 ILE B N 1
ATOM 6255 C CA . ILE B 1 355 ? -0.588 -15.492 -22.016 1 98.25 355 ILE B CA 1
ATOM 6256 C C . ILE B 1 355 ? -1.309 -14.172 -21.781 1 98.25 355 ILE B C 1
ATOM 6258 O O . ILE B 1 355 ? -0.688 -13.18 -21.375 1 98.25 355 ILE B O 1
ATOM 6262 N N . SER B 1 356 ? -2.625 -14.188 -21.969 1 98.25 356 SER B N 1
ATOM 6263 C CA . SER B 1 356 ? -3.414 -12.984 -21.766 1 98.25 356 SER B CA 1
ATOM 6264 C C . SER B 1 356 ? -3.322 -12.516 -20.312 1 98.25 356 SER B C 1
ATOM 6266 O O . SER B 1 356 ? -3.201 -11.312 -20.047 1 98.25 356 SER B O 1
ATOM 6268 N N . GLN B 1 357 ? -3.387 -13.406 -19.359 1 98.25 357 GLN B N 1
ATOM 6269 C CA . GLN B 1 357 ? -3.244 -13.086 -17.938 1 98.25 357 GLN B CA 1
ATOM 6270 C C . GLN B 1 357 ? -1.883 -12.461 -17.656 1 98.25 357 GLN B C 1
ATOM 6272 O O . GLN B 1 357 ? -1.793 -11.461 -16.938 1 98.25 357 GLN B O 1
ATOM 6277 N N . SER B 1 358 ? -0.855 -13.07 -18.219 1 98.44 358 SER B N 1
ATOM 6278 C CA . SER B 1 358 ? 0.499 -12.57 -18 1 98.44 358 SER B CA 1
ATOM 6279 C C . SER B 1 358 ? 0.67 -11.18 -18.609 1 98.44 358 SER B C 1
ATOM 6281 O O . SER B 1 358 ? 1.311 -10.312 -18 1 98.44 358 SER B O 1
ATOM 6283 N N . GLU B 1 359 ? 0.091 -10.992 -19.797 1 98.56 359 GLU B N 1
ATOM 6284 C CA . GLU B 1 359 ? 0.142 -9.68 -20.422 1 98.56 359 GLU B CA 1
ATOM 6285 C C . GLU B 1 359 ? -0.576 -8.633 -19.578 1 98.56 359 GLU B C 1
ATOM 6287 O O . GLU B 1 359 ? -0.103 -7.504 -19.453 1 98.56 359 GLU B O 1
ATOM 6292 N N . SER B 1 360 ? -1.707 -8.992 -19.062 1 98.69 360 SER B N 1
ATOM 6293 C CA . SER B 1 360 ? -2.453 -8.086 -18.203 1 98.69 360 SER B CA 1
ATOM 6294 C C . SER B 1 360 ? -1.665 -7.75 -16.938 1 98.69 360 SER B C 1
ATOM 6296 O O . SER B 1 360 ? -1.655 -6.598 -16.484 1 98.69 360 SER B O 1
ATOM 6298 N N . ARG B 1 361 ? -0.951 -8.719 -16.344 1 98.5 361 ARG B N 1
ATOM 6299 C CA . ARG B 1 361 ? -0.1 -8.469 -15.188 1 98.5 361 ARG B CA 1
ATOM 6300 C C . ARG B 1 361 ? 1.031 -7.508 -15.531 1 98.5 361 ARG B C 1
ATOM 6302 O O . ARG B 1 361 ? 1.427 -6.684 -14.703 1 98.5 361 ARG B O 1
ATOM 6309 N N . MET B 1 362 ? 1.548 -7.648 -16.734 1 98.5 362 MET B N 1
ATOM 6310 C CA . MET B 1 362 ? 2.586 -6.723 -17.172 1 98.5 362 MET B CA 1
ATOM 6311 C C . MET B 1 362 ? 2.035 -5.305 -17.297 1 98.5 362 MET B C 1
ATOM 6313 O O . MET B 1 362 ? 2.656 -4.348 -16.828 1 98.5 362 MET B O 1
ATOM 6317 N N . ARG B 1 363 ? 0.84 -5.191 -17.891 1 98.38 363 ARG B N 1
ATOM 6318 C CA . ARG B 1 363 ? 0.224 -3.873 -18.016 1 98.38 363 ARG B CA 1
ATOM 6319 C C . ARG B 1 363 ? -0.042 -3.262 -16.641 1 98.38 363 ARG B C 1
ATOM 6321 O O . ARG B 1 363 ? 0.166 -2.062 -16.438 1 98.38 363 ARG B O 1
ATOM 6328 N N . GLU B 1 364 ? -0.521 -4.035 -15.688 1 98.31 364 GLU B N 1
ATOM 6329 C CA . GLU B 1 364 ? -0.708 -3.572 -14.312 1 98.31 364 GLU B CA 1
ATOM 6330 C C . GLU B 1 364 ? 0.595 -3.029 -13.734 1 98.31 364 GLU B C 1
ATOM 6332 O O . GLU B 1 364 ? 0.601 -1.989 -13.07 1 98.31 364 GLU B O 1
ATOM 6337 N N . SER B 1 365 ? 1.688 -3.752 -14.008 1 98.44 365 SER B N 1
ATOM 6338 C CA . SER B 1 365 ? 2.979 -3.311 -13.492 1 98.44 365 SER B CA 1
ATOM 6339 C C . SER B 1 365 ? 3.418 -2.004 -14.141 1 98.44 365 SER B C 1
ATOM 6341 O O . SER B 1 365 ? 4.039 -1.158 -13.492 1 98.44 365 SER B O 1
ATOM 6343 N N . GLU B 1 366 ? 3.109 -1.842 -15.445 1 98.12 366 GLU B N 1
ATOM 6344 C CA . GLU B 1 366 ? 3.416 -0.59 -16.125 1 98.12 366 GLU B CA 1
ATOM 6345 C C . GLU B 1 366 ? 2.639 0.575 -15.531 1 98.12 366 GLU B C 1
ATOM 6347 O O . GLU B 1 366 ? 3.186 1.665 -15.344 1 98.12 366 GLU B O 1
ATOM 6352 N N . LEU B 1 367 ? 1.399 0.348 -15.234 1 98 367 LEU B N 1
ATOM 6353 C CA . LEU B 1 367 ? 0.583 1.356 -14.57 1 98 367 LEU B CA 1
ATOM 6354 C C . LEU B 1 367 ? 1.126 1.658 -13.172 1 98 367 LEU B C 1
ATOM 6356 O O . LEU B 1 367 ? 1.143 2.814 -12.75 1 98 367 LEU B O 1
ATOM 6360 N N . GLY B 1 368 ? 1.594 0.591 -12.484 1 97.94 368 GLY B N 1
ATOM 6361 C CA . GLY B 1 368 ? 2.223 0.776 -11.188 1 97.94 368 GLY B CA 1
ATOM 6362 C C . GLY B 1 368 ? 3.475 1.63 -11.242 1 97.94 368 GLY B C 1
ATOM 6363 O O . GLY B 1 368 ? 3.713 2.453 -10.359 1 97.94 368 GLY B O 1
ATOM 6364 N N . LEU B 1 369 ? 4.254 1.452 -12.281 1 97.69 369 LEU B N 1
ATOM 6365 C CA . LEU B 1 369 ? 5.445 2.27 -12.484 1 97.69 369 LEU B CA 1
ATOM 6366 C C . LEU B 1 369 ? 5.07 3.732 -12.695 1 97.69 369 LEU B C 1
ATOM 6368 O O . LEU B 1 369 ? 5.652 4.621 -12.078 1 97.69 369 LEU B O 1
ATOM 6372 N N . ARG B 1 370 ? 4.113 3.959 -13.539 1 97 370 ARG B N 1
ATOM 6373 C CA . ARG B 1 370 ? 3.672 5.324 -13.797 1 97 370 ARG B CA 1
ATOM 6374 C C . ARG B 1 370 ? 3.156 5.988 -12.531 1 97 370 ARG B C 1
ATOM 6376 O O . ARG B 1 370 ? 3.467 7.152 -12.258 1 97 370 ARG B O 1
ATOM 6383 N N . GLN B 1 371 ? 2.379 5.293 -11.734 1 97.31 371 GLN B N 1
ATOM 6384 C CA . GLN B 1 371 ? 1.867 5.801 -10.469 1 97.31 371 GLN B CA 1
ATOM 6385 C C . GLN B 1 371 ? 3.008 6.152 -9.516 1 97.31 371 GLN B C 1
ATOM 6387 O O . GLN B 1 371 ? 2.963 7.18 -8.836 1 97.31 371 GLN B O 1
ATOM 6392 N N . THR B 1 372 ? 3.98 5.289 -9.461 1 97.5 372 THR B N 1
ATOM 6393 C CA . THR B 1 372 ? 5.141 5.527 -8.609 1 97.5 372 THR B CA 1
ATOM 6394 C C . THR B 1 372 ? 5.859 6.809 -9.031 1 97.5 372 THR B C 1
ATOM 6396 O O . THR B 1 372 ? 6.266 7.605 -8.18 1 97.5 372 THR B O 1
ATOM 6399 N N . MET B 1 373 ? 5.969 7.004 -10.289 1 95.69 373 MET B N 1
ATOM 6400 C CA . MET B 1 373 ? 6.625 8.203 -10.797 1 95.69 373 MET B CA 1
ATOM 6401 C C . MET B 1 373 ? 5.812 9.453 -10.477 1 95.69 373 MET B C 1
ATOM 6403 O O . MET B 1 373 ? 6.367 10.477 -10.078 1 95.69 373 MET B O 1
ATOM 6407 N N . LEU B 1 374 ? 4.492 9.406 -10.648 1 95.06 374 LEU B N 1
ATOM 6408 C CA . LEU B 1 374 ? 3.639 10.547 -10.32 1 95.06 374 LEU B CA 1
ATOM 6409 C C . LEU B 1 374 ? 3.744 10.891 -8.836 1 95.06 374 LEU B C 1
ATOM 6411 O O . LEU B 1 374 ? 3.84 12.062 -8.477 1 95.06 374 LEU B O 1
ATOM 6415 N N . GLN B 1 375 ? 3.742 9.844 -8 1 96.12 375 GLN B N 1
ATOM 6416 C CA . GLN B 1 375 ? 3.875 10.062 -6.562 1 96.12 375 GLN B CA 1
ATOM 6417 C C . GLN B 1 375 ? 5.234 10.672 -6.223 1 96.12 375 GLN B C 1
ATOM 6419 O O . GLN B 1 375 ? 5.332 11.531 -5.348 1 96.12 375 GLN B O 1
ATOM 6424 N N . ALA B 1 376 ? 6.234 10.211 -6.879 1 94.38 376 ALA B N 1
ATOM 6425 C CA . ALA B 1 376 ? 7.574 10.758 -6.672 1 94.38 376 ALA B CA 1
ATOM 6426 C C . ALA B 1 376 ? 7.617 12.242 -7.02 1 94.38 376 ALA B C 1
ATOM 6428 O O . ALA B 1 376 ? 8.188 13.047 -6.273 1 94.38 376 ALA B O 1
ATOM 6429 N N . LEU B 1 377 ? 7.008 12.617 -8.109 1 92.38 377 LEU B N 1
ATOM 6430 C CA . LEU B 1 377 ? 6.973 14.023 -8.516 1 92.38 377 LEU B CA 1
ATOM 6431 C C . LEU B 1 377 ? 6.195 14.859 -7.504 1 92.38 377 LEU B C 1
ATOM 6433 O O . LEU B 1 377 ? 6.609 15.969 -7.168 1 92.38 377 LEU B O 1
ATOM 6437 N N . ARG B 1 378 ? 5.113 14.344 -7.027 1 93.94 378 ARG B N 1
ATOM 6438 C CA . ARG B 1 378 ? 4.336 15.047 -6.008 1 93.94 378 ARG B CA 1
ATOM 6439 C C . ARG B 1 378 ? 5.172 15.281 -4.754 1 93.94 378 ARG B C 1
ATOM 6441 O O . ARG B 1 378 ? 5.156 16.375 -4.188 1 93.94 378 ARG B O 1
ATOM 6448 N N . GLU B 1 379 ? 5.879 14.258 -4.371 1 94.75 379 GLU B N 1
ATOM 6449 C CA . GLU B 1 379 ? 6.699 14.367 -3.168 1 94.75 379 GLU B CA 1
ATOM 6450 C C . GLU B 1 379 ? 7.75 15.469 -3.316 1 94.75 379 GLU B C 1
ATOM 6452 O O . GLU B 1 379 ? 8.008 16.219 -2.373 1 94.75 379 GLU B O 1
ATOM 6457 N N . VAL B 1 380 ? 8.336 15.602 -4.449 1 89.69 380 VAL B N 1
ATOM 6458 C CA . VAL B 1 380 ? 9.328 16.641 -4.703 1 89.69 380 VAL B CA 1
ATOM 6459 C C . VAL B 1 380 ? 8.664 18.016 -4.625 1 89.69 380 VAL B C 1
ATOM 6461 O O . VAL B 1 380 ? 9.148 18.906 -3.918 1 89.69 380 VAL B O 1
ATOM 6464 N N . GLU B 1 381 ? 7.547 18.188 -5.273 1 90.44 381 GLU B N 1
ATOM 6465 C CA . GLU B 1 381 ? 6.871 19.484 -5.312 1 90.44 381 GLU B CA 1
ATOM 6466 C C . GLU B 1 381 ? 6.352 19.875 -3.932 1 90.44 381 GLU B C 1
ATOM 6468 O O . GLU B 1 381 ? 6.445 21.047 -3.535 1 90.44 381 GLU B O 1
ATOM 6473 N N . ASP B 1 382 ? 5.82 18.906 -3.223 1 93.62 382 ASP B N 1
ATOM 6474 C CA . ASP B 1 382 ? 5.336 19.172 -1.87 1 93.62 382 ASP B CA 1
ATOM 6475 C C . ASP B 1 382 ? 6.484 19.594 -0.954 1 93.62 382 ASP B C 1
ATOM 6477 O O . ASP B 1 382 ? 6.348 20.547 -0.187 1 93.62 382 ASP B O 1
ATOM 6481 N N . ALA B 1 383 ? 7.566 18.859 -1.059 1 92.31 383 ALA B N 1
ATOM 6482 C CA . ALA B 1 383 ? 8.719 19.172 -0.221 1 92.31 383 ALA B CA 1
ATOM 6483 C C . ALA B 1 383 ? 9.281 20.547 -0.568 1 92.31 383 ALA B C 1
ATOM 6485 O O . ALA B 1 383 ? 9.688 21.312 0.321 1 92.31 383 ALA B O 1
ATOM 6486 N N . ARG B 1 384 ? 9.336 20.922 -1.812 1 89.69 384 ARG B N 1
ATOM 6487 C CA . ARG B 1 384 ? 9.797 22.234 -2.238 1 89.69 384 ARG B CA 1
ATOM 6488 C C . ARG B 1 384 ? 8.898 23.328 -1.694 1 89.69 384 ARG B C 1
ATOM 6490 O O . ARG B 1 384 ? 9.375 24.328 -1.16 1 89.69 384 ARG B O 1
ATOM 6497 N N . ALA B 1 385 ? 7.613 23.109 -1.852 1 91.69 385 ALA B N 1
ATOM 6498 C CA . ALA B 1 385 ? 6.656 24.078 -1.337 1 91.69 385 ALA B CA 1
ATOM 6499 C C . ALA B 1 385 ? 6.816 24.266 0.169 1 91.69 385 ALA B C 1
ATOM 6501 O O . ALA B 1 385 ? 6.793 25.391 0.667 1 91.69 385 ALA B O 1
ATOM 6502 N N . ASN B 1 386 ? 7.02 23.188 0.879 1 94.38 386 ASN B N 1
ATOM 6503 C CA . ASN B 1 386 ? 7.211 23.25 2.324 1 94.38 386 ASN B CA 1
ATOM 6504 C C . ASN B 1 386 ? 8.508 23.969 2.684 1 94.38 386 ASN B C 1
ATOM 6506 O O . ASN B 1 386 ? 8.555 24.719 3.654 1 94.38 386 ASN B O 1
ATOM 6510 N N . LEU B 1 387 ? 9.562 23.75 1.925 1 91.44 387 LEU B N 1
ATOM 6511 C CA . LEU B 1 387 ? 10.852 24.375 2.201 1 91.44 387 LEU B CA 1
ATOM 6512 C C . LEU B 1 387 ? 10.773 25.891 2.029 1 91.44 387 LEU B C 1
ATOM 6514 O O . LEU B 1 387 ? 11.195 26.641 2.91 1 91.44 387 LEU B O 1
ATOM 6518 N N . VAL B 1 388 ? 10.156 26.312 0.996 1 91.06 388 VAL B N 1
ATOM 6519 C CA . VAL B 1 388 ? 10.039 27.75 0.708 1 91.06 388 VAL B CA 1
ATOM 6520 C C . VAL B 1 388 ? 9.133 28.406 1.74 1 91.06 388 VAL B C 1
ATOM 6522 O O . VAL B 1 388 ? 9.477 29.438 2.314 1 91.06 388 VAL B O 1
ATOM 6525 N N . SER B 1 389 ? 8.023 27.75 2.002 1 94.69 389 SER B N 1
ATOM 6526 C CA . SER B 1 389 ? 7.047 28.328 2.916 1 94.69 389 SER B CA 1
ATOM 6527 C C . SER B 1 389 ? 7.594 28.406 4.34 1 94.69 389 SER B C 1
ATOM 6529 O O . SER B 1 389 ? 7.387 29.391 5.043 1 94.69 389 SER B O 1
ATOM 6531 N N . SER B 1 390 ? 8.305 27.391 4.738 1 95.06 390 SER B N 1
ATOM 6532 C CA . SER B 1 390 ? 8.836 27.375 6.094 1 95.06 390 SER B CA 1
ATOM 6533 C C . SER B 1 390 ? 9.969 28.375 6.25 1 95.06 390 SER B C 1
ATOM 6535 O O . SER B 1 390 ? 10.156 28.953 7.32 1 95.06 390 SER B O 1
ATOM 6537 N N . ASP B 1 391 ? 10.719 28.641 5.223 1 92.5 391 ASP B N 1
ATOM 6538 C CA . ASP B 1 391 ? 11.758 29.656 5.25 1 92.5 391 ASP B CA 1
ATOM 6539 C C . ASP B 1 391 ? 11.156 31.047 5.438 1 92.5 391 ASP B C 1
ATOM 6541 O O . ASP B 1 391 ? 11.594 31.812 6.305 1 92.5 391 ASP B O 1
ATOM 6545 N N . GLU B 1 392 ? 10.125 31.328 4.691 1 93.94 392 GLU B N 1
ATOM 6546 C CA . GLU B 1 392 ? 9.445 32.594 4.801 1 93.94 392 GLU B CA 1
ATOM 6547 C C . GLU B 1 392 ? 8.805 32.781 6.176 1 93.94 392 GLU B C 1
ATOM 6549 O O . GLU B 1 392 ? 8.906 33.844 6.785 1 93.94 392 GLU B O 1
ATOM 6554 N N . ALA B 1 393 ? 8.234 31.703 6.668 1 96 393 ALA B N 1
ATOM 6555 C CA . ALA B 1 393 ? 7.59 31.75 7.977 1 96 393 ALA B CA 1
ATOM 6556 C C . ALA B 1 393 ? 8.617 31.953 9.086 1 96 393 ALA B C 1
ATOM 6558 O O . ALA B 1 393 ? 8.352 32.656 10.055 1 96 393 ALA B O 1
ATOM 6559 N N . THR B 1 394 ? 9.781 31.406 8.938 1 95 394 THR B N 1
ATOM 6560 C CA . THR B 1 394 ? 10.836 31.562 9.93 1 95 394 THR B CA 1
ATOM 6561 C C . THR B 1 394 ? 11.258 33.031 10.039 1 95 394 THR B C 1
ATOM 6563 O O . THR B 1 394 ? 11.422 33.531 11.148 1 95 394 THR B O 1
ATOM 6566 N N . GLN B 1 395 ? 11.297 33.719 8.953 1 94 395 GLN B N 1
ATOM 6567 C CA . GLN B 1 395 ? 11.695 35.125 8.953 1 94 395 GLN B CA 1
ATOM 6568 C C . GLN B 1 395 ? 10.633 36 9.625 1 94 395 GLN B C 1
ATOM 6570 O O . GLN B 1 395 ? 10.953 36.812 10.477 1 94 395 GLN B O 1
ATOM 6575 N N . LYS B 1 396 ? 9.43 35.688 9.281 1 95.5 396 LYS B N 1
ATOM 6576 C CA . LYS B 1 396 ? 8.336 36.469 9.852 1 95.5 396 LYS B CA 1
ATOM 6577 C C . LYS B 1 396 ? 8.211 36.219 11.352 1 95.5 396 LYS B C 1
ATOM 6579 O O . LYS B 1 396 ? 7.992 37.156 12.117 1 95.5 396 LYS B O 1
ATOM 6584 N N . LEU B 1 397 ? 8.398 35 11.781 1 96.81 397 LEU B N 1
ATOM 6585 C CA . LEU B 1 397 ? 8.281 34.656 13.195 1 96.81 397 LEU B CA 1
ATOM 6586 C C . LEU B 1 397 ? 9.492 35.188 13.977 1 96.81 397 LEU B C 1
ATOM 6588 O O . LEU B 1 397 ? 9.375 35.5 15.156 1 96.81 397 LEU B O 1
ATOM 6592 N N . GLY B 1 398 ? 10.656 35.25 13.289 1 95.88 398 GLY B N 1
ATOM 6593 C CA . GLY B 1 398 ? 11.789 35.938 13.914 1 95.88 398 GLY B CA 1
ATOM 6594 C C . GLY B 1 398 ? 11.516 37.375 14.242 1 95.88 398 GLY B C 1
ATOM 6595 O O . GLY B 1 398 ? 11.836 37.844 15.344 1 95.88 398 GLY B O 1
ATOM 6596 N N . SER B 1 399 ? 10.867 38.062 13.344 1 94.75 399 SER B N 1
ATOM 6597 C CA . SER B 1 399 ? 10.469 39.438 13.562 1 94.75 399 SER B CA 1
ATOM 6598 C C . SER B 1 399 ? 9.43 39.562 14.672 1 94.75 399 SER B C 1
ATOM 6600 O O . SER B 1 399 ? 9.492 40.438 15.516 1 94.75 399 SER B O 1
ATOM 6602 N N . ALA B 1 400 ? 8.523 38.594 14.656 1 95.38 400 ALA B N 1
ATOM 6603 C CA . ALA B 1 400 ? 7.484 38.562 15.68 1 95.38 400 ALA B CA 1
ATOM 6604 C C . ALA B 1 400 ? 8.094 38.375 17.062 1 95.38 400 ALA B C 1
ATOM 6606 O O . ALA B 1 400 ? 7.695 39.031 18.031 1 95.38 400 ALA B O 1
ATOM 6607 N N . LEU B 1 401 ? 9.039 37.5 17.125 1 96.5 401 LEU B N 1
ATOM 6608 C CA . LEU B 1 401 ? 9.695 37.219 18.406 1 96.5 401 LEU B CA 1
ATOM 6609 C C . LEU B 1 401 ? 10.461 38.469 18.891 1 96.5 401 LEU B C 1
ATOM 6611 O O . LEU B 1 401 ? 10.43 38.781 20.078 1 96.5 401 LEU B O 1
ATOM 6615 N N . SER B 1 402 ? 11.125 39.156 18 1 95.88 402 SER B N 1
ATOM 6616 C CA . SER B 1 402 ? 11.844 40.375 18.359 1 95.88 402 SER B CA 1
ATOM 6617 C C . SER B 1 402 ? 10.891 41.438 18.891 1 95.88 402 SER B C 1
ATOM 6619 O O . SER B 1 402 ? 11.18 42.094 19.906 1 95.88 402 SER B O 1
ATOM 6621 N N . ALA B 1 403 ? 9.773 41.531 18.219 1 94.12 403 ALA B N 1
ATOM 6622 C CA . ALA B 1 403 ? 8.766 42.5 18.641 1 94.12 403 ALA B CA 1
ATOM 6623 C C . ALA B 1 403 ? 8.203 42.156 20.016 1 94.12 403 ALA B C 1
ATOM 6625 O O . ALA B 1 403 ? 8 43 20.875 1 94.12 403 ALA B O 1
ATOM 6626 N N . SER B 1 404 ? 7.934 40.875 20.25 1 96.19 404 SER B N 1
ATOM 6627 C CA . SER B 1 404 ? 7.371 40.438 21.516 1 96.19 404 SER B CA 1
ATOM 6628 C C . SER B 1 404 ? 8.398 40.562 22.641 1 96.19 404 SER B C 1
ATOM 6630 O O . SER B 1 404 ? 8.047 40.844 23.797 1 96.19 404 SER B O 1
ATOM 6632 N N . ASP B 1 405 ? 9.664 40.344 22.359 1 95.56 405 ASP B N 1
ATOM 6633 C CA . ASP B 1 405 ? 10.727 40.562 23.328 1 95.56 405 ASP B CA 1
ATOM 6634 C C . ASP B 1 405 ? 10.805 42 23.781 1 95.56 405 ASP B C 1
ATOM 6636 O O . ASP B 1 405 ? 10.898 42.281 24.969 1 95.56 405 ASP B O 1
ATOM 6640 N N . LYS B 1 406 ? 10.727 42.906 22.812 1 95.38 406 LYS B N 1
ATOM 6641 C CA . LYS B 1 406 ? 10.719 44.312 23.109 1 95.38 406 LYS B CA 1
ATOM 6642 C C . LYS B 1 406 ? 9.5 44.719 23.953 1 95.38 406 LYS B C 1
ATOM 6644 O O . LYS B 1 406 ? 9.617 45.469 24.922 1 95.38 406 LYS B O 1
ATOM 6649 N N . ALA B 1 407 ? 8.383 44.156 23.562 1 94.25 407 ALA B N 1
ATOM 6650 C CA . ALA B 1 407 ? 7.148 44.438 24.297 1 94.25 407 ALA B CA 1
ATOM 6651 C C . ALA B 1 407 ? 7.238 43.969 25.734 1 94.25 407 ALA B C 1
ATOM 6653 O O . ALA B 1 407 ? 6.77 44.625 26.656 1 94.25 407 ALA B O 1
ATOM 6654 N N . LEU B 1 408 ? 7.793 42.812 25.938 1 95.12 408 LEU B N 1
ATOM 6655 C CA . LEU B 1 408 ? 7.957 42.25 27.281 1 95.12 408 LEU B CA 1
ATOM 6656 C C . LEU B 1 408 ? 8.875 43.125 28.109 1 95.12 408 LEU B C 1
ATOM 6658 O O . LEU B 1 408 ? 8.578 43.438 29.281 1 95.12 408 LEU B O 1
ATOM 6662 N N . GLY B 1 409 ? 9.961 43.625 27.531 1 95 409 GLY B N 1
ATOM 6663 C CA . GLY B 1 409 ? 10.852 44.562 28.203 1 95 409 GLY B CA 1
ATOM 6664 C C . GLY B 1 409 ? 10.164 45.844 28.625 1 95 409 GLY B C 1
ATOM 6665 O O . GLY B 1 409 ? 10.32 46.281 29.766 1 95 409 GLY B O 1
ATOM 6666 N N . LEU B 1 410 ? 9.383 46.344 27.75 1 93.81 410 LEU B N 1
ATOM 6667 C CA . LEU B 1 410 ? 8.664 47.594 28.016 1 93.81 410 LEU B CA 1
ATOM 6668 C C . LEU B 1 410 ? 7.613 47.406 29.109 1 93.81 410 LEU B C 1
ATOM 6670 O O . LEU B 1 410 ? 7.473 48.25 30 1 93.81 410 LEU B O 1
ATOM 6674 N N . ALA B 1 411 ? 6.867 46.281 29 1 93.44 411 ALA B N 1
ATOM 6675 C CA . ALA B 1 411 ? 5.836 46 30 1 93.44 411 ALA B CA 1
ATOM 6676 C C . ALA B 1 411 ? 6.441 45.844 31.391 1 93.44 411 ALA B C 1
ATOM 6678 O O . ALA B 1 411 ? 5.887 46.344 32.375 1 93.44 411 ALA B O 1
ATOM 6679 N N . ASN B 1 412 ? 7.535 45.219 31.484 1 93 412 ASN B N 1
ATOM 6680 C CA . ASN B 1 412 ? 8.234 45.031 32.75 1 93 412 ASN B CA 1
ATOM 6681 C C . ASN B 1 412 ? 8.688 46.375 33.312 1 93 412 ASN B C 1
ATOM 6683 O O . ASN B 1 412 ? 8.523 46.656 34.5 1 93 412 ASN B O 1
ATOM 6687 N N . GLN B 1 413 ? 9.18 47.25 32.5 1 92.88 413 GLN B N 1
ATOM 6688 C CA . GLN B 1 413 ? 9.648 48.562 32.938 1 92.88 413 GLN B CA 1
ATOM 6689 C C . GLN B 1 413 ? 8.492 49.438 33.438 1 92.88 413 GLN B C 1
ATOM 6691 O O . GLN B 1 413 ? 8.602 50.062 34.469 1 92.88 413 GLN B O 1
ATOM 6696 N N . LEU B 1 414 ? 7.449 49.406 32.719 1 92.56 414 LEU B N 1
ATOM 6697 C CA . LEU B 1 414 ? 6.285 50.219 33.094 1 92.56 414 LEU B CA 1
ATOM 6698 C C . LEU B 1 414 ? 5.648 49.688 34.375 1 92.56 414 LEU B C 1
ATOM 6700 O O . LEU B 1 414 ? 5.172 50.5 35.188 1 92.56 414 LEU B O 1
ATOM 6704 N N . TYR B 1 415 ? 5.637 48.406 34.531 1 91.75 415 TYR B N 1
ATOM 6705 C CA . TYR B 1 415 ? 5.066 47.812 35.719 1 91.75 415 TYR B CA 1
ATOM 6706 C C . TYR B 1 415 ? 5.926 48.156 36.938 1 91.75 415 TYR B C 1
ATOM 6708 O O . TYR B 1 415 ? 5.402 48.5 38 1 91.75 415 TYR B O 1
ATOM 6716 N N . LYS B 1 416 ? 7.141 48.062 36.75 1 89.5 416 LYS B N 1
ATOM 6717 C CA . LYS B 1 416 ? 8.062 48.375 37.844 1 89.5 416 LYS B CA 1
ATOM 6718 C C . LYS B 1 416 ? 7.91 49.844 38.25 1 89.5 416 LYS B C 1
ATOM 6720 O O . LYS B 1 416 ? 7.996 50.156 39.438 1 89.5 416 LYS B O 1
ATOM 6725 N N . GLY B 1 417 ? 7.566 50.688 37.281 1 89.75 417 GLY B N 1
ATOM 6726 C CA . GLY B 1 417 ? 7.398 52.094 37.562 1 89.75 417 GLY B CA 1
ATOM 6727 C C . GLY B 1 417 ? 5.984 52.469 37.969 1 89.75 417 GLY B C 1
ATOM 6728 O O . GLY B 1 417 ? 5.723 53.625 38.344 1 89.75 417 GLY B O 1
ATOM 6729 N N . GLY B 1 418 ? 5.047 51.5 38 1 89.25 418 GLY B N 1
ATOM 6730 C CA . GLY B 1 418 ? 3.672 51.719 38.406 1 89.25 418 GLY B CA 1
ATOM 6731 C C . GLY B 1 418 ? 2.801 52.312 37.344 1 89.25 418 GLY B C 1
ATOM 6732 O O . GLY B 1 418 ? 1.69 52.781 37.625 1 89.25 418 GLY B O 1
ATOM 6733 N N . ALA B 1 419 ? 3.293 52.281 36.094 1 88.62 419 ALA B N 1
ATOM 6734 C CA . ALA B 1 419 ? 2.621 52.969 35 1 88.62 419 ALA B CA 1
ATOM 6735 C C . ALA B 1 419 ? 1.69 52.031 34.25 1 88.62 419 ALA B C 1
ATOM 6737 O O . ALA B 1 419 ? 0.974 52.438 33.344 1 88.62 419 ALA B O 1
ATOM 6738 N N . THR B 1 420 ? 1.728 50.719 34.625 1 87.44 420 THR B N 1
ATOM 6739 C CA . THR B 1 420 ? 0.807 49.781 34 1 87.44 420 THR B CA 1
ATOM 6740 C C . THR B 1 420 ? 0.448 48.656 35 1 87.44 420 THR B C 1
ATOM 6742 O O . THR B 1 420 ? 1.024 48.594 36.062 1 87.44 420 THR B O 1
ATOM 6745 N N . ASP B 1 421 ? -0.609 47.906 34.625 1 88.31 421 ASP B N 1
ATOM 6746 C CA . ASP B 1 421 ? -1.05 46.812 35.5 1 88.31 421 ASP B CA 1
ATOM 6747 C C . ASP B 1 421 ? -0.345 45.531 35.125 1 88.31 421 ASP B C 1
ATOM 6749 O O . ASP B 1 421 ? 0.249 45.406 34.031 1 88.31 421 ASP B O 1
ATOM 6753 N N . PHE B 1 422 ? -0.38 44.562 36.031 1 89.69 422 PHE B N 1
ATOM 6754 C CA . PHE B 1 422 ? 0.3 43.281 35.844 1 89.69 422 PHE B CA 1
ATOM 6755 C C . PHE B 1 422 ? -0.272 42.531 34.656 1 89.69 422 PHE B C 1
ATOM 6757 O O . PHE B 1 422 ? 0.407 41.688 34.062 1 89.69 422 PHE B O 1
ATOM 6764 N N . LEU B 1 423 ? -1.505 42.781 34.312 1 86.31 423 LEU B N 1
ATOM 6765 C CA . LEU B 1 423 ? -2.131 42.125 33.156 1 86.31 423 LEU B CA 1
ATOM 6766 C C . LEU B 1 423 ? -1.354 42.406 31.875 1 86.31 423 LEU B C 1
ATOM 6768 O O . LEU B 1 423 ? -1.289 41.531 31 1 86.31 423 LEU B O 1
ATOM 6772 N N . ASP B 1 424 ? -0.763 43.531 31.812 1 89.56 424 ASP B N 1
ATOM 6773 C CA . ASP B 1 424 ? 0.06 43.875 30.656 1 89.56 424 ASP B CA 1
ATOM 6774 C C . ASP B 1 424 ? 1.319 43 30.609 1 89.56 424 ASP B C 1
ATOM 6776 O O . ASP B 1 424 ? 1.739 42.562 29.531 1 89.56 424 ASP B O 1
ATOM 6780 N N . VAL B 1 425 ? 1.912 42.844 31.75 1 91.81 425 VAL B N 1
ATOM 6781 C CA . VAL B 1 425 ? 3.096 41.969 31.844 1 91.81 425 VAL B CA 1
ATOM 6782 C C . VAL B 1 425 ? 2.73 40.531 31.484 1 91.81 425 VAL B C 1
ATOM 6784 O O . VAL B 1 425 ? 3.422 39.906 30.688 1 91.81 425 VAL B O 1
ATOM 6787 N N . LEU B 1 426 ? 1.592 40.094 32.031 1 91.25 426 LEU B N 1
ATOM 6788 C CA . LEU B 1 426 ? 1.124 38.75 31.766 1 91.25 426 LEU B CA 1
ATOM 6789 C C . LEU B 1 426 ? 0.875 38.531 30.281 1 91.25 426 LEU B C 1
ATOM 6791 O O . LEU B 1 426 ? 1.298 37.531 29.719 1 91.25 426 LEU B O 1
ATOM 6795 N N . SER B 1 427 ? 0.222 39.344 29.625 1 91.12 427 SER B N 1
ATOM 6796 C CA . SER B 1 427 ? -0.076 39.25 28.203 1 91.12 427 SER B CA 1
ATOM 6797 C C . SER B 1 427 ? 1.201 39.25 27.375 1 91.12 427 SER B C 1
ATOM 6799 O O . SER B 1 427 ? 1.322 38.469 26.422 1 91.12 427 SER B O 1
ATOM 6801 N N . ALA B 1 428 ? 2.127 40.125 27.75 1 92.81 428 ALA B N 1
ATOM 6802 C CA . ALA B 1 428 ? 3.396 40.188 27.031 1 92.81 428 ALA B CA 1
ATOM 6803 C C . ALA B 1 428 ? 4.176 38.906 27.172 1 92.81 428 ALA B C 1
ATOM 6805 O O . ALA B 1 428 ? 4.793 38.438 26.203 1 92.81 428 ALA B O 1
ATOM 6806 N N . GLN B 1 429 ? 4.145 38.344 28.375 1 94.38 429 GLN B N 1
ATOM 6807 C CA . GLN B 1 429 ? 4.812 37.062 28.625 1 94.38 429 GLN B CA 1
ATOM 6808 C C . GLN B 1 429 ? 4.203 35.969 27.781 1 94.38 429 GLN B C 1
ATOM 6810 O O . GLN B 1 429 ? 4.926 35.125 27.219 1 94.38 429 GLN B O 1
ATOM 6815 N N . GLU B 1 430 ? 2.916 35.906 27.688 1 93.94 430 GLU B N 1
ATOM 6816 C CA . GLU B 1 430 ? 2.213 34.875 26.922 1 93.94 430 GLU B CA 1
ATOM 6817 C C . GLU B 1 430 ? 2.541 34.969 25.438 1 93.94 430 GLU B C 1
ATOM 6819 O O . GLU B 1 430 ? 2.764 33.969 24.781 1 93.94 430 GLU B O 1
ATOM 6824 N N . VAL B 1 431 ? 2.541 36.156 24.953 1 94 431 VAL B N 1
ATOM 6825 C CA . VAL B 1 431 ? 2.818 36.375 23.547 1 94 431 VAL B CA 1
ATOM 6826 C C . VAL B 1 431 ? 4.27 36 23.234 1 94 431 VAL B C 1
ATOM 6828 O O . VAL B 1 431 ? 4.555 35.375 22.219 1 94 431 VAL B O 1
ATOM 6831 N N . TYR B 1 432 ? 5.23 36.406 24.156 1 95.75 432 TYR B N 1
ATOM 6832 C CA . TYR B 1 432 ? 6.641 36.062 23.984 1 95.75 432 TYR B CA 1
ATOM 6833 C C . TYR B 1 432 ? 6.844 34.562 23.938 1 95.75 432 TYR B C 1
ATOM 6835 O O . TYR B 1 432 ? 7.555 34.031 23.078 1 95.75 432 TYR B O 1
ATOM 6843 N N . LEU B 1 433 ? 6.223 33.844 24.812 1 96.69 433 LEU B N 1
ATOM 6844 C CA . LEU B 1 433 ? 6.316 32.375 24.844 1 96.69 433 LEU B CA 1
ATOM 6845 C C . LEU B 1 433 ? 5.727 31.781 23.562 1 96.69 433 LEU B C 1
ATOM 6847 O O . LEU B 1 433 ? 6.328 30.891 22.953 1 96.69 433 LEU B O 1
ATOM 6851 N N . ARG B 1 434 ? 4.555 32.219 23.172 1 96.06 434 ARG B N 1
ATOM 6852 C CA . ARG B 1 434 ? 3.887 31.703 21.969 1 96.06 434 ARG B CA 1
ATOM 6853 C C . ARG B 1 434 ? 4.758 31.906 20.734 1 96.06 434 ARG B C 1
ATOM 6855 O O . ARG B 1 434 ? 4.879 31.016 19.906 1 96.06 434 ARG B O 1
ATOM 6862 N N . ASP B 1 435 ? 5.363 33.094 20.594 1 96.38 435 ASP B N 1
ATOM 6863 C CA . ASP B 1 435 ? 6.23 33.375 19.453 1 96.38 435 ASP B CA 1
ATOM 6864 C C . ASP B 1 435 ? 7.484 32.531 19.484 1 96.38 435 ASP B C 1
ATOM 6866 O O . ASP B 1 435 ? 7.945 32.062 18.453 1 96.38 435 ASP B O 1
ATOM 6870 N N . SER B 1 436 ? 8.016 32.344 20.703 1 97.19 436 SER B N 1
ATOM 6871 C CA . SER B 1 436 ? 9.18 31.453 20.844 1 97.19 436 SER B CA 1
ATOM 6872 C C . SER B 1 436 ? 8.859 30.031 20.406 1 97.19 436 SER B C 1
ATOM 6874 O O . SER B 1 436 ? 9.609 29.422 19.656 1 97.19 436 SER B O 1
ATOM 6876 N N . ASP B 1 437 ? 7.688 29.547 20.859 1 97.19 437 ASP B N 1
ATOM 6877 C CA . ASP B 1 437 ? 7.227 28.203 20.5 1 97.19 437 ASP B CA 1
ATOM 6878 C C . ASP B 1 437 ? 7.012 28.078 19 1 97.19 437 ASP B C 1
ATOM 6880 O O . ASP B 1 437 ? 7.426 27.094 18.391 1 97.19 437 ASP B O 1
ATOM 6884 N N . SER B 1 438 ? 6.383 29.078 18.453 1 97.75 438 SER B N 1
ATOM 6885 C CA . SER B 1 438 ? 6.059 29.062 17.031 1 97.75 438 SER B CA 1
ATOM 6886 C C . SER B 1 438 ? 7.324 29.078 16.188 1 97.75 438 SER B C 1
ATOM 6888 O O . SER B 1 438 ? 7.41 28.391 15.172 1 97.75 438 SER B O 1
ATOM 6890 N N . LEU B 1 439 ? 8.328 29.922 16.578 1 97.06 439 LEU B N 1
ATOM 6891 C CA . LEU B 1 439 ? 9.578 29.984 15.836 1 97.06 439 LEU B CA 1
ATOM 6892 C C . LEU B 1 439 ? 10.32 28.641 15.906 1 97.06 439 LEU B C 1
ATOM 6894 O O . LEU B 1 439 ? 10.828 28.156 14.898 1 97.06 439 LEU B O 1
ATOM 6898 N N . ASN B 1 440 ? 10.344 28.062 17.109 1 97.75 440 ASN B N 1
ATOM 6899 C CA . ASN B 1 440 ? 10.969 26.75 17.266 1 97.75 440 ASN B CA 1
ATOM 6900 C C . ASN B 1 440 ? 10.289 25.688 16.406 1 97.75 440 ASN B C 1
ATOM 6902 O O . ASN B 1 440 ? 10.961 24.875 15.773 1 97.75 440 ASN B O 1
ATOM 6906 N N . GLN B 1 441 ? 8.961 25.734 16.344 1 97.81 441 GLN B N 1
ATOM 6907 C CA . GLN B 1 441 ? 8.18 24.797 15.555 1 97.81 441 GLN B CA 1
ATOM 6908 C C . GLN B 1 441 ? 8.469 24.953 14.062 1 97.81 441 GLN B C 1
ATOM 6910 O O . GLN B 1 441 ? 8.625 23.953 13.352 1 97.81 441 GLN B O 1
ATOM 6915 N N . VAL B 1 442 ? 8.5 26.141 13.594 1 97.5 442 VAL B N 1
ATOM 6916 C CA . VAL B 1 442 ? 8.68 26.359 12.156 1 97.5 442 VAL B CA 1
ATOM 6917 C C . VAL B 1 442 ? 10.117 26 11.758 1 97.5 442 VAL B C 1
ATOM 6919 O O . VAL B 1 442 ? 10.359 25.547 10.641 1 97.5 442 VAL B O 1
ATOM 6922 N N . LYS B 1 443 ? 11.094 26.266 12.664 1 96.5 443 LYS B N 1
ATOM 6923 C CA . LYS B 1 443 ? 12.461 25.828 12.398 1 96.5 443 LYS B CA 1
ATOM 6924 C C . LYS B 1 443 ? 12.531 24.312 12.234 1 96.5 443 LYS B C 1
ATOM 6926 O O . LYS B 1 443 ? 13.258 23.812 11.383 1 96.5 443 LYS B O 1
ATOM 6931 N N . ARG B 1 444 ? 11.805 23.547 13.031 1 97.25 444 ARG B N 1
ATOM 6932 C CA . ARG B 1 444 ? 11.688 22.109 12.891 1 97.25 444 ARG B CA 1
ATOM 6933 C C . ARG B 1 444 ? 11.109 21.734 11.531 1 97.25 444 ARG B C 1
ATOM 6935 O O . ARG B 1 444 ? 11.656 20.891 10.828 1 97.25 444 ARG B O 1
ATOM 6942 N N . GLU B 1 445 ? 10 22.422 11.195 1 96.88 445 GLU B N 1
ATOM 6943 C CA . GLU B 1 445 ? 9.328 22.141 9.93 1 96.88 445 GLU B CA 1
ATOM 6944 C C . GLU B 1 445 ? 10.242 22.422 8.742 1 96.88 445 GLU B C 1
ATOM 6946 O O . GLU B 1 445 ? 10.211 21.703 7.742 1 96.88 445 GLU B O 1
ATOM 6951 N N . HIS B 1 446 ? 11.039 23.484 8.891 1 94.69 446 HIS B N 1
ATOM 6952 C CA . HIS B 1 446 ? 11.984 23.859 7.844 1 94.69 446 HIS B CA 1
ATOM 6953 C C . HIS B 1 446 ? 13.047 22.781 7.652 1 94.69 446 HIS B C 1
ATOM 6955 O O . HIS B 1 446 ? 13.32 22.359 6.523 1 94.69 446 HIS B O 1
ATOM 6961 N N . ALA B 1 447 ? 13.602 22.312 8.742 1 94.75 447 ALA B N 1
ATOM 6962 C CA . ALA B 1 447 ? 14.602 21.25 8.68 1 94.75 447 ALA B CA 1
ATOM 6963 C C . ALA B 1 447 ? 14 19.953 8.125 1 94.75 447 ALA B C 1
ATOM 6965 O O . ALA B 1 447 ? 14.617 19.281 7.297 1 94.75 447 ALA B O 1
ATOM 6966 N N . LEU B 1 448 ? 12.797 19.625 8.562 1 96.19 448 LEU B N 1
ATOM 6967 C CA . LEU B 1 448 ? 12.133 18.406 8.102 1 96.19 448 LEU B CA 1
ATOM 6968 C C . LEU B 1 448 ? 11.797 18.516 6.617 1 96.19 448 LEU B C 1
ATOM 6970 O O . LEU B 1 448 ? 11.844 17.5 5.898 1 96.19 448 LEU B O 1
ATOM 6974 N N . ALA B 1 449 ? 11.422 19.719 6.172 1 94 449 ALA B N 1
ATOM 6975 C CA . ALA B 1 449 ? 11.133 19.922 4.754 1 94 449 ALA B CA 1
ATOM 6976 C C . ALA B 1 449 ? 12.383 19.688 3.906 1 94 449 ALA B C 1
ATOM 6978 O O . ALA B 1 449 ? 12.297 19.141 2.811 1 94 449 ALA B O 1
ATOM 6979 N N . ALA B 1 450 ? 13.477 20.125 4.418 1 91.56 450 ALA B N 1
ATOM 6980 C CA . ALA B 1 450 ? 14.734 19.891 3.715 1 91.56 450 ALA B CA 1
ATOM 6981 C C . ALA B 1 450 ? 15.047 18.406 3.625 1 91.56 450 ALA B C 1
ATOM 6983 O O . ALA B 1 450 ? 15.43 17.906 2.562 1 91.56 450 ALA B O 1
ATOM 6984 N N . VAL B 1 451 ? 14.898 17.672 4.734 1 92.62 451 VAL B N 1
ATOM 6985 C CA . VAL B 1 451 ? 15.117 16.234 4.758 1 92.62 451 VAL B CA 1
ATOM 6986 C C . VAL B 1 451 ? 14.195 15.555 3.746 1 92.62 451 VAL B C 1
ATOM 6988 O O . VAL B 1 451 ? 14.625 14.695 2.979 1 92.62 451 VAL B O 1
ATOM 6991 N N . ALA B 1 452 ? 12.906 15.992 3.754 1 93.38 452 ALA B N 1
ATOM 6992 C CA . ALA B 1 452 ? 11.922 15.422 2.838 1 93.38 452 ALA B CA 1
ATOM 6993 C C . ALA B 1 452 ? 12.312 15.68 1.385 1 93.38 452 ALA B C 1
ATOM 6995 O O . ALA B 1 452 ? 12.117 14.82 0.522 1 93.38 452 ALA B O 1
ATOM 6996 N N . LEU B 1 453 ? 12.789 16.859 1.117 1 90.25 453 LEU B N 1
ATOM 6997 C CA . LEU B 1 453 ? 13.188 17.203 -0.242 1 90.25 453 LEU B CA 1
ATOM 6998 C C . LEU B 1 453 ? 14.352 16.328 -0.708 1 90.25 453 LEU B C 1
ATOM 7000 O O . LEU B 1 453 ? 14.328 15.805 -1.82 1 90.25 453 LEU B O 1
ATOM 7004 N N . TYR B 1 454 ? 15.297 16.172 0.144 1 85.62 454 TYR B N 1
ATOM 7005 C CA . TYR B 1 454 ? 16.438 15.344 -0.209 1 85.62 454 TYR B CA 1
ATOM 7006 C C . TYR B 1 454 ? 16.016 13.898 -0.434 1 85.62 454 TYR B C 1
ATOM 7008 O O . TYR B 1 454 ? 16.469 13.25 -1.379 1 85.62 454 TYR B O 1
ATOM 7016 N N . ARG B 1 455 ? 15.172 13.383 0.408 1 89.5 455 ARG B N 1
ATOM 7017 C CA . ARG B 1 455 ? 14.648 12.031 0.23 1 89.5 455 ARG B CA 1
ATOM 7018 C C . ARG B 1 455 ? 13.906 11.906 -1.097 1 89.5 455 ARG B C 1
ATOM 7020 O O . ARG B 1 455 ? 14.086 10.922 -1.821 1 89.5 455 ARG B O 1
ATOM 7027 N N . SER B 1 456 ? 13.102 12.898 -1.397 1 91.44 456 SER B N 1
ATOM 7028 C CA . SER B 1 456 ? 12.266 12.852 -2.594 1 91.44 456 SER B CA 1
ATOM 7029 C C . SER B 1 456 ? 13.109 12.93 -3.861 1 91.44 456 SER B C 1
ATOM 7031 O O . SER B 1 456 ? 12.703 12.438 -4.918 1 91.44 456 SER B O 1
ATOM 7033 N N . LEU B 1 457 ? 14.312 13.469 -3.789 1 86.94 457 LEU B N 1
ATOM 7034 C CA . LEU B 1 457 ? 15.188 13.609 -4.941 1 86.94 457 LEU B CA 1
ATOM 7035 C C . LEU B 1 457 ? 16.094 12.391 -5.102 1 86.94 457 LEU B C 1
ATOM 7037 O O . LEU B 1 457 ? 16.844 12.289 -6.074 1 86.94 457 LEU B O 1
ATOM 7041 N N . GLY B 1 458 ? 15.906 11.43 -4.285 1 79 458 GLY B N 1
ATOM 7042 C CA . GLY B 1 458 ? 16.656 10.195 -4.395 1 79 458 GLY B CA 1
ATOM 7043 C C . GLY B 1 458 ? 18.125 10.352 -4.047 1 79 458 GLY B C 1
ATOM 7044 O O . GLY B 1 458 ? 18.984 9.617 -4.559 1 79 458 GLY B O 1
ATOM 7045 N N . GLY B 1 459 ? 18.672 11.367 -3.451 1 65.25 459 GLY B N 1
ATOM 7046 C CA . GLY B 1 459 ? 20.062 11.688 -3.189 1 65.25 459 GLY B CA 1
ATOM 7047 C C . GLY B 1 459 ? 20.734 10.711 -2.238 1 65.25 459 GLY B C 1
ATOM 7048 O O . GLY B 1 459 ? 20.062 10.07 -1.427 1 65.25 459 GLY B O 1
ATOM 7049 N N . GLY B 1 460 ? 22.203 10.281 -2.43 1 53.41 460 GLY B N 1
ATOM 7050 C CA . GLY B 1 460 ? 23.203 9.758 -1.518 1 53.41 460 GLY B CA 1
ATOM 7051 C C . GLY B 1 460 ? 23.516 8.289 -1.742 1 53.41 460 GLY B C 1
ATOM 7052 O O . GLY B 1 460 ? 24.406 7.734 -1.1 1 53.41 460 GLY B O 1
ATOM 7053 N N . TRP B 1 461 ? 22.75 7.363 -2.441 1 46.09 461 TRP B N 1
ATOM 7054 C CA . TRP B 1 461 ? 22.984 5.988 -2.012 1 46.09 461 TRP B CA 1
ATOM 7055 C C . TRP B 1 461 ? 23.797 5.227 -3.053 1 46.09 461 TRP B C 1
ATOM 7057 O O . TRP B 1 461 ? 23.969 4.008 -2.939 1 46.09 461 TRP B O 1
ATOM 7067 N N . SER B 1 462 ? 23.906 5.676 -4.215 1 42.62 462 SER B N 1
ATOM 7068 C CA . SER B 1 462 ? 24.484 4.543 -4.934 1 42.62 462 SER B CA 1
ATOM 7069 C C . SER B 1 462 ? 25.906 4.246 -4.457 1 42.62 462 SER B C 1
ATOM 7071 O O . SER B 1 462 ? 26.719 5.152 -4.352 1 42.62 462 SER B O 1
ATOM 7073 N N . ARG B 1 463 ? 26.125 3.26 -3.738 1 38.06 463 ARG B N 1
ATOM 7074 C CA . ARG B 1 463 ? 27.453 2.703 -3.529 1 38.06 463 ARG B CA 1
ATOM 7075 C C . ARG B 1 463 ? 28.266 2.746 -4.812 1 38.06 463 ARG B C 1
ATOM 7077 O O . ARG B 1 463 ? 29.5 2.82 -4.77 1 38.06 463 ARG B O 1
ATOM 7084 N N . ASN B 1 464 ? 27.656 2.424 -5.977 1 33.81 464 ASN B N 1
ATOM 7085 C CA . ASN B 1 464 ? 28.484 2.131 -7.148 1 33.81 464 ASN B CA 1
ATOM 7086 C C . ASN B 1 464 ? 29.25 3.363 -7.621 1 33.81 464 ASN B C 1
ATOM 7088 O O . ASN B 1 464 ? 30.031 3.285 -8.562 1 33.81 464 ASN B O 1
ATOM 7092 N N . ASP B 1 465 ? 28.875 4.527 -7.312 1 34.38 465 ASP B N 1
ATOM 7093 C CA . ASP B 1 465 ? 29.656 5.562 -7.973 1 34.38 465 ASP B CA 1
ATOM 7094 C C . ASP B 1 465 ? 31.047 5.668 -7.352 1 34.38 465 ASP B C 1
ATOM 7096 O O . ASP B 1 465 ? 31.797 6.594 -7.664 1 34.38 465 ASP B O 1
ATOM 7100 N N . THR B 1 466 ? 31.359 5.02 -6.215 1 33.12 466 THR B N 1
ATOM 7101 C CA . THR B 1 466 ? 32.75 5.191 -5.863 1 33.12 466 THR B CA 1
ATOM 7102 C C . THR B 1 466 ? 33.656 4.469 -6.863 1 33.12 466 THR B C 1
ATOM 7104 O O . THR B 1 466 ? 34.875 4.484 -6.727 1 33.12 466 THR B O 1
ATOM 7107 N N . ALA B 1 467 ? 33.312 3.305 -7.508 1 28.67 467 ALA B N 1
ATOM 7108 C CA . ALA B 1 467 ? 34.344 2.691 -8.352 1 28.67 467 ALA B CA 1
ATOM 7109 C C . ALA B 1 467 ? 34.625 3.537 -9.586 1 28.67 467 ALA B C 1
ATOM 7111 O O . ALA B 1 467 ? 33.844 3.521 -10.539 1 28.67 467 ALA B O 1
ATOM 7112 N N . GLY B 1 468 ? 34.969 4.809 -9.57 1 29.3 468 GLY B N 1
ATOM 7113 C CA . GLY B 1 468 ? 35.812 5.422 -10.602 1 29.3 468 GLY B CA 1
ATOM 7114 C C . GLY B 1 468 ? 36.844 4.473 -11.188 1 29.3 468 GLY B C 1
ATOM 7115 O O . GLY B 1 468 ? 37.906 4.277 -10.617 1 29.3 468 GLY B O 1
ATOM 7116 N N . GLY B 1 469 ? 36.375 3.199 -11.703 1 26.47 469 GLY B N 1
ATOM 7117 C CA . GLY B 1 469 ? 37.312 2.479 -12.539 1 26.47 469 GLY B CA 1
ATOM 7118 C C . GLY B 1 469 ? 38.031 3.371 -13.531 1 26.47 469 GLY B C 1
ATOM 7119 O O . GLY B 1 469 ? 37.594 4.48 -13.828 1 26.47 469 GLY B O 1
ATOM 7120 N N . PRO B 1 470 ? 39.438 3.027 -13.68 1 28.06 470 PRO B N 1
ATOM 7121 C CA . PRO B 1 470 ? 40.469 3.557 -14.57 1 28.06 470 PRO B CA 1
ATOM 7122 C C . PRO B 1 470 ? 39.938 3.779 -15.992 1 28.06 470 PRO B C 1
ATOM 7124 O O . PRO B 1 470 ? 38.812 3.377 -16.312 1 28.06 470 PRO B O 1
ATOM 7127 N N . GLY B 1 471 ? 41 3.746 -16.938 1 26.31 471 GLY B N 1
ATOM 7128 C CA . GLY B 1 471 ? 41.562 3.961 -18.266 1 26.31 471 GLY B CA 1
ATOM 7129 C C . GLY B 1 471 ? 41.031 2.98 -19.297 1 26.31 471 GLY B C 1
ATOM 7130 O O . GLY B 1 471 ? 41.375 1.804 -19.281 1 26.31 471 GLY B O 1
ATOM 7131 N N . VAL B 1 472 ? 39.781 2.824 -19.531 1 23.88 472 VAL B N 1
ATOM 7132 C CA . VAL B 1 472 ? 39.625 2.113 -20.797 1 23.88 472 VAL B CA 1
ATOM 7133 C C . VAL B 1 472 ? 40.438 2.807 -21.875 1 23.88 472 VAL B C 1
ATOM 7135 O O . VAL B 1 472 ? 40.188 3.965 -22.219 1 23.88 472 VAL B O 1
ATOM 7138 N N . VAL B 1 473 ? 41.656 2.357 -22.031 1 23.69 473 VAL B N 1
ATOM 7139 C CA . VAL B 1 473 ? 42.469 2.484 -23.25 1 23.69 473 VAL B CA 1
ATOM 7140 C C . VAL B 1 473 ? 41.594 2.184 -24.469 1 23.69 473 VAL B C 1
ATOM 7142 O O . VAL B 1 473 ? 40.656 1.384 -24.391 1 23.69 473 VAL B O 1
ATOM 7145 N N . ALA B 1 474 ? 41.625 3.039 -25.469 1 26.61 474 ALA B N 1
ATOM 7146 C CA . ALA B 1 474 ? 41.25 2.934 -26.875 1 26.61 474 ALA B CA 1
ATOM 7147 C C . ALA B 1 474 ? 41.562 1.554 -27.438 1 26.61 474 ALA B C 1
ATOM 7149 O O . ALA B 1 474 ? 42.75 1.196 -27.578 1 26.61 474 ALA B O 1
ATOM 7150 N N . VAL B 1 475 ? 40.938 0.584 -26.969 1 21.81 475 VAL B N 1
ATOM 7151 C CA . VAL B 1 475 ? 41.188 -0.59 -27.781 1 21.81 475 VAL B CA 1
ATOM 7152 C C . VAL B 1 475 ? 41.156 -0.203 -29.266 1 21.81 475 VAL B C 1
ATOM 7154 O O . VAL B 1 475 ? 40.156 0.343 -29.75 1 21.81 475 VAL B O 1
ATOM 7157 N N . ALA B 1 476 ? 42.438 0.04 -29.828 1 20.61 476 ALA B N 1
ATOM 7158 C CA . ALA B 1 476 ? 42.938 -0.084 -31.188 1 20.61 476 ALA B CA 1
ATOM 7159 C C . ALA B 1 476 ? 42.094 -1.04 -32 1 20.61 476 ALA B C 1
ATOM 7161 O O . ALA B 1 476 ? 41.562 -2.018 -31.484 1 20.61 476 ALA B O 1
ATOM 7162 N N . LYS B 1 477 ? 42.062 -0.763 -33.25 1 20.67 477 LYS B N 1
ATOM 7163 C CA . LYS B 1 477 ? 41.594 -1.106 -34.594 1 20.67 477 LYS B CA 1
ATOM 7164 C C . LYS B 1 477 ? 41.656 -2.609 -34.844 1 20.67 477 LYS B C 1
ATOM 7166 O O . LYS B 1 477 ? 40.688 -3.234 -35.25 1 20.67 477 LYS B O 1
ATOM 7171 N N . ASN B 1 478 ? 42.906 -2.93 -35.344 1 19.56 478 ASN B N 1
ATOM 7172 C CA . ASN B 1 478 ? 43.281 -4.016 -36.25 1 19.56 478 ASN B CA 1
ATOM 7173 C C . ASN B 1 478 ? 43.406 -5.348 -35.531 1 19.56 478 ASN B C 1
ATOM 7175 O O . ASN B 1 478 ? 43.938 -5.402 -34.406 1 19.56 478 ASN B O 1
#

Nearest PDB structures (foldseek):
  5azs-assembly1_C  TM=8.948E-01  e=6.865E-24  Pseudomonas aeruginosa PAO1
  6zre-assembly2_B  TM=8.778E-01  e=1.659E-23  Pseudomonas aeruginosa PAO1
  7akz-assembly1_A  TM=8.324E-01  e=2.718E-24  Pseudomonas aeruginosa PAO1
  1wp1-assembly1_A  TM=8.501E-01  e=4.191E-23  Pseudomonas aeruginosa
  4mt4-assembly1_C  TM=8.457E-01  e=6.234E-23  Campylobacter jejuni

Sequence (956 aa):
MKKLLVALAVSALAAGCAVQPAQHPALQESVRTLAADGWDTDVPRADIDAAAWWAQFHDPVLDRLIATVLDGNLDLQAAAERVKQAQALTVQKRAVLLPELDATAHAADARQNTPPPLGYVRQAGAGLALSWSPDVFGGERLDLLAAQAELVGQKHAEDAMRLALAADAASAYVDLRWAQQELKILQDNAKIRQHALELTRKRQAFGLSTELDVTRAQNQLDALEARIPPTQAQIAHQLNLIAVYSGRTPESVDRLVLAQAGEIPAPPVGAPGTLPSQALLRRPDVLTAYAQVERRAAQVGVAKAERYPKFSLNLTDGILAASYLGLPTLTDNLFSAALSATSPIFNAGRITADISQSESRMRESELGLRQTMLQALREVEDARANLVSSDEATQKLGSALSASDKALGLANQLYKGGATDFLDVLSAQEVYLRDSDSLNQVKREHALAAVALYRSLGGGWSRNDTAGGPGVVAVAKNMKKLLVALAVSALAAGCAVQPAQHPALQESVRTLAADGWDTDVPRADIDAAAWWAQFHDPVLDRLIATVLDGNLDLQAAAERVKQAQALTVQKRAVLLPELDATAHAADARQNTPPPLGYVRQAGAGLALSWSPDVFGGERLDLLAAQAELVGQKHAEDAMRLALAADAASAYVDLRWAQQELKILQDNAKIRQHALELTRKRQAFGLSTELDVTRAQNQLDALEARIPPTQAQIAHQLNLIAVYSGRTPESVDRLVLAQAGEIPAPPVGAPGTLPSQALLRRPDVLTAYAQVERRAAQVGVAKAERYPKFSLNLTDGILAASYLGLPTLTDNLFSAALSATSPIFNAGRITADISQSESRMRESELGLRQTMLQALREVEDARANLVSSDEATQKLGSALSASDKALGLANQLYKGGATDFLDVLSAQEVYLRDSDSLNQVKREHALAAVALYRSLGGGWSRNDTAGGPGVVAVAKN

pLDDT: mean 87.57, std 16.81, range [19.56, 98.75]

Secondary structure (DSSP, 8-state):
-HHHHHHHHHHHHHHHTPPPPPP---HHHHHHHHS-TT------EE---GGGGGGGG--HHHHHHHHHHHHH-HHHHHHHHHHHHHHHHHHHHHHTTS-EEEEEEEEEEEEE-SSSSPEEEEEEEEEEEEEE---TTSHHHHHHHHHHHHHHHHHHHHHHHHHHHHHHHHHHHHHHHHHHHHHHHHHHHHHHHHHHHHHHHHHHHTTSS-HHHHHHHHHHHHHHHTTHHHHHHHHHHHHHHHHHHTTS-GGGGGGSGGGS--PPPPPPSSEE---HHHHHHH-HHHHHHHHHHHHHHHHHHHHHHTTS-EEEEEEEEEEEEEEETTPPPEEEEEEEEEEEEE--S--TTHHHHHHHHHHHHHHHHHHHHHHHHHHHHHHHHHHHHHHHHHHHHHHHHHHHHHHHHHHHHHHHHHHHHTSS-HHHHHHHHHHHHHHHHHHHHHHHHHHHHHHHHHHHTT-S--GGGG------------/-HHHHHHHHHHHHHHTTPPPPPP---HHHHHHHHS-TT------EE---GGGGGGGG--HHHHHHHHHHHHH-HHHHHHHHHHHHHHHHHHHHHHTTS-EEEEEEEEEEEEE-SSSSPEEEEEEEEEEEEEE---TTSHHHHHHHHHHHHHHHHHHHHHHHHHHHHHHHHHHHHHHHHHHHHHHHHHHHHHHHHHHHHHHHHHHHTTSS-HHHHHHHHHHHHHHHTTHHHHHHHHHHHHHHHHHHTTS-GGGGGGSGGGS--PPPPPPSSEE---HHHHHHH-HHHHHHHHHHHHHHHHHHHHHHTTS-EEEEEEEEEEEEEEETTPPPEEEEEEEEEEEEEEEEE-TTHHHHHHHHHHHHHHHHHHHHHHHHHHHHHHHHHHHHHHHHHHHHHHHHHHHHHHHHHHHHHHHHHHHHTSS-HHHHHHHHHHHHHHHHHHHHHHHHHHHHHHHHHHHTT-S--GGGG------------

Organism: NCBI:txid488447

Radius of gyration: 39.69 Å; Cα contacts (8 Å, |Δi|>4): 1518; chains: 2; bounding box: 98×132×93 Å

Solvent-accessible surface area (backbone atoms only — not comparable to full-atom values): 47425 Å² total; per-residue (Å²): 108,66,66,56,47,50,51,47,49,53,51,54,56,34,63,75,60,41,51,58,55,50,86,72,78,53,67,70,57,53,45,48,71,72,43,53,87,74,67,58,72,90,56,60,60,34,97,60,64,39,46,57,51,67,61,56,38,72,39,70,67,60,49,52,48,39,52,45,24,74,72,36,21,42,69,60,52,33,34,52,31,51,31,49,30,31,49,22,48,31,43,33,39,52,17,64,71,46,57,32,33,27,40,38,36,40,37,37,41,30,46,38,73,73,63,80,73,70,34,46,36,38,36,38,36,41,35,40,39,37,42,32,47,65,60,57,40,26,32,56,59,24,50,27,48,20,34,48,24,48,28,54,19,36,49,26,47,37,51,35,48,53,46,50,48,44,42,51,48,50,44,42,49,37,52,30,19,36,34,43,46,49,47,50,51,50,52,56,50,46,52,54,34,50,52,50,30,52,50,38,47,55,33,31,76,71,68,74,42,50,74,52,52,35,31,48,33,49,19,53,36,27,50,54,59,27,51,48,38,51,37,53,28,50,35,52,40,32,44,25,51,51,13,42,47,33,54,37,47,49,80,56,33,74,77,38,85,69,76,55,80,50,75,58,60,54,59,60,90,69,39,64,47,73,45,61,58,60,22,54,78,54,19,29,66,43,50,24,34,48,23,48,28,53,19,28,18,15,46,26,16,30,37,55,30,63,65,45,66,46,43,40,39,40,39,35,44,37,40,30,36,36,24,60,57,80,42,76,73,44,76,46,79,37,73,48,76,48,78,48,74,51,62,73,86,82,66,90,56,53,61,61,51,47,29,51,51,30,46,51,52,24,51,52,32,50,52,48,32,52,50,47,49,52,51,42,53,48,43,35,53,51,18,48,51,42,31,54,52,26,52,53,47,38,55,54,31,51,51,49,32,54,51,28,49,51,46,33,54,49,34,50,52,32,38,76,69,66,74,46,58,66,67,54,37,51,50,28,49,52,50,32,51,50,30,49,51,48,34,52,50,33,48,41,48,25,32,45,18,45,45,44,29,45,54,42,46,36,37,35,67,75,74,71,73,74,70,74,72,90,76,83,70,77,82,71,84,128,105,67,65,56,48,49,49,47,49,53,52,52,59,36,63,75,59,39,51,58,55,50,88,75,79,52,68,69,57,52,44,48,71,69,44,54,87,78,61,64,70,91,55,61,61,31,96,58,65,40,46,58,50,67,62,56,39,72,39,71,67,59,52,51,48,40,53,45,25,75,73,36,21,58,67,60,53,49,34,52,50,50,31,52,50,32,50,52,49,31,53,55,40,52,52,61,70,46,67,45,81,42,84,46,76,52,74,52,78,45,75,39,75,75,64,81,73,70,35,46,40,39,36,39,34,41,35,40,38,38,40,32,47,66,60,58,41,25,33,56,57,25,50,27,48,22,34,47,25,46,29,54,19,36,50,26,45,37,49,35,47,52,46,51,48,43,40,51,46,51,43,42,50,36,52,31,20,37,33,42,47,48,47,50,52,49,53,54,48,43,52,54,33,49,52,49,30,51,50,37,47,55,34,31,76,71,70,72,43,50,72,65,52,35,50,51,33,46,50,54,35,53,58,53,57,64,53,47,61,64,39,53,50,50,34,50,50,35,45,35,51,52,11,48,48,32,54,41,56,52,83,57,36,70,75,38,83,70,76,55,78,50,75,59,58,54,60,60,88,65,39,62,52,74,44,62,60,59,22,53,77,54,20,30,65,44,50,23,34,48,23,49,30,50,20,30,19,14,46,26,18,30,39,56,31,64,64,46,65,44,43,40,39,41,37,36,42,39,43,31,37,36,23,55,59,79,43,76,73,44,79,46,71,34,40,36,40,37,41,38,38,42,27,67,72,41,49,64,52,26,60,61,22,49,28,52,25,30,46,31,52,25,52,32,32,48,36,49,33,52,48,48,48,37,50,42,53,35,42,34,52,42,18,48,36,36,31,53,18,25,51,55,21,37,55,29,23,50,51,16,32,55,29,24,50,51,28,33,55,48,32,50,54,32,36,75,70,66,74,45,59,66,67,54,37,52,52,26,49,52,50,32,50,50,32,50,50,49,33,51,51,33,48,41,49,26,30,44,18,44,44,44,29,44,53,44,44,35,36,37,63,72,71,69,72,70,68,75,69,86,76,80,69,76,79,76,88,129

Foldseek 3Di:
DVVVVVVVVVLVVLVVQAFDFADDDDPLVVLCVQDPPPPQDPFPADQDFLAPQVVQLVDVLLVVLLVLLLVFAVVLVVLVVVLVVLVVVLVVLVCLQDKDKDKDKDWDWDWDDPPDDTFIKTKIWIWMKIKHWHNSRCLSVLLSQLSVLLSQLSVLVSLLVSLVLSLVLLLLLLQLLLLLLLLVLLVVLLVVLVVQLVLQVVCVVVVLHDPVLNVVSVVVNVVSVVVNVVSVVSNLVSLQVSQNSSNHGSVCSVVRPSVDHDHRRAGDDTAHSDDLSNLLVQASVLSSLVSNLSSLSSVLSSLVCLQAKIKMKMWIWIKMWMDDRNHDIDIDIDIDIDMDIDHDDDDPCVSVVSSVVSVVSSVVSVVVSSVVSVVLSVLLVVLVVQLVVLVVVLVVLVVQLVVLVVQLVVQVVCVSVSNDHSVSNVVSSVSNSVSSSSNSVSSSSNSSSSSSNSSSSNGRDDPPPVPPDDDPDPPDDD/DVVVVVVVVVLVVLVVQAFDFADDDDPLVVLCVQDPPPQQDPFPADQDFLAPQVVQLVDVLLVVLLVLLLVFAPVLVVLVVVLVVLVVVLVVLVCLQDKDKDKDWDWDWDWDPPDDDTFIKTKIWIWMKIKHWHPRRCLSVLLSQLSVLLSQLSVLVSLLVSLVLSLVLLLLLLQLLLLLLLLVLLVVLLVVLVVQLVLQVVCVVVVLHDPVLNVVSVVVSVVSVVVNVVSVVSNLVSLQVSQNSSNHGSVCSVVRPSVDHDHRRFGDPTAHSDDLSNLLVQASVLSSLVSNLSSLSSVLSSLVCLQAKIKMKMWIWTKMWMDDRNHDIDIDIDTDIDMDIDGDDDDPCVSVVSSVVSVVSSVVSVVVSSVVSVVLSVLLVVLVVQLVVLVVVLVVLVVQLVVLVVQLVVQVVCVSVSNDHSVSNVVSSVSNSVSSSSNSVSSSSNSSSSSSNSSSSNGRDDPPVVCPDDDPDPPDDD

InterPro domains:
  IPR003423 Outer membrane efflux protein [PF02321] (65-244)
  IPR003423 Outer membrane efflux protein [PF02321] (275-459)
  IPR010131 Multidrug resistance outer membrane protein MdtP/Nodulation protein T-like [PTHR30203] (1-464)
  IPR010131 Multidrug resistance outer membrane protein MdtP/Nodulation protein T-like [TIGR01845] (9-460)